Protein AF-A0A8T4RPF9-F1 (afdb_monomer)

pLDDT: mean 85.16, std 13.76, range [28.86, 98.62]

Foldseek 3Di:
DVLLLVLLVCLLVFEEEQEWAKAKEKEFEFEFPDADPVDRHTDTDTDDIDIAIDFSRLLQLQSVLSNHAYEYAFEAEPDPRSVVSLVNSVVSRYHDPNHHYDPLFHHWYKYWYWYAHPPGDIDTDDIDIDGFPAADDPVVVVVSLVVCLVCLLVGLAYEYTYEPPPPRRIPQDLVVLVSVLVSCVVNVHQYEYEYPEPLVSQANHQEYEEEQVNLCNVVVHHQDDPVSVQVSQVVSCVSRVYQWYWYQYDQQAIWIDRPPDTDGDGAPAPAADDQPCLSSSLVSQLSSCVSVVHDNVSSSVLSRLSSNVQRNDPDSDHGHSVSSVVVVVVVVLPQVLEDELVVLLVVLVVCVVVVWAEEEEEDAPQPPDPLVLVLLVVSLVVTPAYEYEYEAQQLQCVQPHPVDRPDHPVRSSRVLSPRPSHNHYYYDHDVDCQVSCLSSLGLEYEDEPPDDPVPDRNQVVNPVVPHYYDYDYTDPQDDSVSVVVVVVVVLVVLLVQQVVQCVVQQQKWFKFWQWAWALADLNEPCPFQQPPDDDPQAPPVRTHGWKTKFQDPDADDYPDGDPCRRWIWIWTHDPPPTDTDTSNVNCVSHVCFFFNPLSLQDWTKIDTGPRTDFDDDPPDPDQATADGWTKIWRPDDDPPDDDDFFIWMKTAAADQCFPPRNDDGPFHKWWWFFALPDDLVNVQVVLVCQLNDLCVSVRTDMDTDDHLKMWTDDAQAWTGGGRDSFTARGGVSGGARHRNDNPPDRDDPVVRVVSNCCRHQNPPPGSSSCCVPGHPNCQRSPNCVCVVIIGDWAWPDQDPQGTKIWRDDDQWTKIKDWGAAFDKDKDFFAQWKKKKFFPHAWWAKSNHTAGNSDSRRGIMIRTHRRIIMTGGNDNGITIMMMTTGTD

Radius of gyration: 38.26 Å; Cα contacts (8 Å, |Δi|>4): 1930; chains: 1; bounding box: 95×82×96 Å

Mean predicted aligned error: 19.34 Å

Nearest PDB structures (foldseek):
  4e8z-assembly2_B  TM=9.184E-01  e=2.833E-27  Burkholderia cenocepacia J2315
  4e8y-assembly1_A  TM=9.252E-01  e=8.016E-27  Burkholderia cenocepacia J2315
  3umo-assembly1_A  TM=7.943E-01  e=8.274E-20  Escherichia coli K-12
  3uqd-assembly1_C  TM=7.628E-01  e=1.430E-19  Escherichia coli K-12
  3uqe-assembly1_B-2  TM=7.864E-01  e=3.832E-19  Escherichia coli K-12

Structure (mmCIF, N/CA/C/O backbone):
data_AF-A0A8T4RPF9-F1
#
_entry.id   AF-A0A8T4RPF9-F1
#
loop_
_atom_site.group_PDB
_atom_site.id
_atom_site.type_symbol
_atom_site.label_atom_id
_atom_site.label_alt_id
_atom_site.label_comp_id
_atom_site.label_asym_id
_atom_site.label_entity_id
_atom_site.label_seq_id
_atom_site.pdbx_PDB_ins_code
_atom_site.Cartn_x
_atom_site.Cartn_y
_atom_site.Cartn_z
_atom_site.occupancy
_atom_site.B_iso_or_equiv
_atom_site.auth_seq_id
_atom_site.auth_comp_id
_atom_site.auth_asym_id
_atom_site.auth_atom_id
_atom_site.pdbx_PDB_model_num
ATOM 1 N N . MET A 1 1 ? 1.485 -2.639 25.432 1.00 64.44 1 MET A N 1
ATOM 2 C CA . MET A 1 1 ? 0.315 -3.499 25.744 1.00 64.44 1 MET A CA 1
ATOM 3 C C . MET A 1 1 ? -0.021 -3.648 27.233 1.00 64.44 1 MET A C 1
ATOM 5 O O . MET A 1 1 ? -1.197 -3.537 27.544 1.00 64.44 1 MET A O 1
ATOM 9 N N . HIS A 1 2 ? 0.926 -3.890 28.157 1.00 73.81 2 HIS A N 1
ATOM 10 C CA . HIS A 1 2 ? 0.609 -4.057 29.598 1.00 73.81 2 HIS A CA 1
ATOM 11 C C . HIS A 1 2 ? -0.187 -2.873 30.180 1.00 73.81 2 HIS A C 1
ATOM 13 O O . HIS A 1 2 ? -1.273 -3.067 30.714 1.00 73.81 2 HIS A O 1
ATOM 19 N N . LYS A 1 3 ? 0.287 -1.644 29.931 1.00 84.81 3 LYS A N 1
ATOM 20 C CA . LYS A 1 3 ? -0.394 -0.403 30.334 1.00 84.81 3 LYS A CA 1
ATOM 21 C C . LYS A 1 3 ? -1.817 -0.257 29.783 1.00 84.81 3 LYS A C 1
ATOM 23 O O . LYS A 1 3 ? -2.706 0.194 30.487 1.00 84.81 3 LYS A O 1
ATOM 28 N N . LEU A 1 4 ? -2.067 -0.694 28.543 1.00 90.50 4 LEU A N 1
ATOM 29 C CA . LEU A 1 4 ? -3.406 -0.619 27.938 1.00 90.50 4 LEU A CA 1
ATOM 30 C C . LEU A 1 4 ? -4.429 -1.473 28.702 1.00 90.50 4 LEU A C 1
ATOM 32 O O . LEU A 1 4 ? -5.568 -1.055 28.893 1.00 90.50 4 LEU A O 1
ATOM 36 N N . LYS A 1 5 ? -4.006 -2.647 29.188 1.00 89.88 5 LYS A N 1
ATOM 37 C CA . LYS A 1 5 ? -4.845 -3.520 30.021 1.00 89.88 5 LYS A CA 1
ATOM 38 C C . LYS A 1 5 ? -5.088 -2.921 31.399 1.00 89.88 5 LYS A C 1
ATOM 40 O O . LYS A 1 5 ? -6.214 -2.968 31.880 1.00 89.88 5 LYS A O 1
ATOM 45 N N . GLU A 1 6 ? -4.059 -2.324 31.997 1.00 91.81 6 GLU A N 1
ATOM 46 C CA . GLU A 1 6 ? -4.197 -1.597 33.263 1.00 91.81 6 GLU A CA 1
ATOM 47 C C . GLU A 1 6 ? -5.210 -0.454 33.140 1.00 91.81 6 GLU A C 1
ATOM 49 O O . GLU A 1 6 ? -6.020 -0.268 34.044 1.00 91.81 6 GLU A O 1
ATOM 54 N N . TYR A 1 7 ? -5.212 0.286 32.023 1.00 95.56 7 TYR A N 1
ATOM 55 C CA . TYR A 1 7 ? -6.208 1.330 31.781 1.00 95.56 7 TYR A CA 1
ATOM 56 C C . TYR A 1 7 ? -7.619 0.757 31.654 1.00 95.56 7 TYR A C 1
ATOM 58 O O . TYR A 1 7 ? -8.507 1.239 32.351 1.00 95.56 7 TYR A O 1
ATOM 66 N N . LEU A 1 8 ? -7.821 -0.292 30.846 1.00 94.06 8 LEU A N 1
ATOM 67 C CA . LEU A 1 8 ? -9.126 -0.955 30.708 1.00 94.06 8 LEU A CA 1
ATOM 68 C C . LEU A 1 8 ? -9.672 -1.434 32.055 1.00 94.06 8 LEU A C 1
ATOM 70 O O . LEU A 1 8 ? -10.841 -1.224 32.353 1.00 94.06 8 LEU A O 1
ATOM 74 N N . GLN A 1 9 ? -8.829 -2.032 32.898 1.00 93.00 9 GLN A N 1
ATOM 75 C CA . GLN A 1 9 ? -9.224 -2.471 34.241 1.00 93.00 9 GLN A CA 1
ATOM 76 C C . GLN A 1 9 ? -9.627 -1.307 35.158 1.00 93.00 9 GLN A C 1
ATOM 78 O O . GLN A 1 9 ? -10.426 -1.498 36.070 1.00 93.00 9 GLN A O 1
ATOM 83 N N . GLN A 1 10 ? -9.106 -0.104 34.913 1.00 95.81 10 GLN A N 1
ATOM 84 C CA . GLN A 1 10 ? -9.448 1.099 35.671 1.00 95.81 10 GLN A CA 1
ATOM 85 C C . GLN A 1 10 ? -10.709 1.807 35.159 1.00 95.81 10 GLN A C 1
ATOM 87 O O . GLN A 1 10 ? -11.224 2.669 35.873 1.00 95.81 10 GLN A O 1
ATOM 92 N N . PHE A 1 11 ? -11.235 1.471 33.975 1.00 97.31 11 PHE A N 1
ATOM 93 C CA . PHE A 1 11 ? -12.391 2.164 33.386 1.00 97.31 11 PHE A CA 1
ATOM 94 C C . PHE A 1 11 ? -13.625 2.134 34.288 1.00 97.31 11 PHE A C 1
ATOM 96 O O . PHE A 1 11 ? -14.291 3.158 34.426 1.00 97.31 11 PHE A O 1
ATOM 103 N N . SER A 1 12 ? -13.861 1.029 34.998 1.00 95.69 12 SER A N 1
ATOM 104 C CA . SER A 1 12 ? -15.000 0.895 35.918 1.00 95.69 12 SER A CA 1
ATOM 105 C C . SER A 1 12 ? -14.996 1.892 37.083 1.00 95.69 12 SER A C 1
ATOM 107 O O . SER A 1 12 ? -16.035 2.164 37.686 1.00 95.69 12 SER A O 1
ATOM 109 N N . SER A 1 13 ? -13.833 2.475 37.396 1.00 95.69 13 SER A N 1
ATOM 110 C CA . SER A 1 13 ? -13.688 3.507 38.428 1.00 95.69 13 SER A CA 1
ATOM 111 C C . SER A 1 13 ? -13.985 4.923 37.929 1.00 95.69 13 SER A C 1
ATOM 113 O O . SER A 1 13 ? -14.088 5.837 38.747 1.00 95.69 13 SER A O 1
ATOM 115 N N . LYS A 1 14 ? -14.106 5.119 36.610 1.00 98.00 14 LYS A N 1
ATOM 116 C CA . LYS A 1 14 ? -14.212 6.441 35.991 1.00 98.00 14 LYS A CA 1
ATOM 117 C C . LYS A 1 14 ? -15.657 6.876 35.818 1.00 98.00 14 LYS A C 1
ATOM 119 O O . LYS A 1 14 ? -16.534 6.087 35.470 1.00 98.00 14 LYS A O 1
ATOM 124 N N . LYS A 1 15 ? -15.883 8.167 36.036 1.00 98.19 15 LYS A N 1
ATOM 125 C CA . LYS A 1 15 ? -17.146 8.871 35.834 1.00 98.19 15 LYS A CA 1
ATOM 126 C C . LYS A 1 15 ? -16.984 9.859 34.693 1.00 98.19 15 LYS A C 1
ATOM 128 O O . LYS A 1 15 ? -16.169 10.773 34.779 1.00 98.19 15 LYS A O 1
ATOM 133 N N . ILE A 1 16 ? -17.777 9.711 33.645 1.00 98.44 16 ILE A N 1
ATOM 134 C CA . ILE A 1 16 ? -17.735 10.577 32.467 1.00 98.44 16 ILE A CA 1
ATOM 135 C C . ILE A 1 16 ? -19.096 11.241 32.308 1.00 98.44 16 ILE A C 1
ATOM 137 O O . ILE A 1 16 ? -20.132 10.589 32.447 1.00 98.44 16 ILE A O 1
ATOM 141 N N . VAL A 1 17 ? -19.103 12.540 32.018 1.00 98.50 17 VAL A N 1
ATOM 142 C CA . VAL A 1 17 ? -20.318 13.240 31.589 1.00 98.50 17 VAL A CA 1
ATOM 143 C C . VAL A 1 17 ? -20.291 13.417 30.075 1.00 98.50 17 VAL A C 1
ATOM 145 O O . VAL A 1 17 ? -19.306 13.899 29.519 1.00 98.50 17 VAL A O 1
ATOM 148 N N . VAL A 1 18 ? -21.373 13.019 29.413 1.00 98.62 18 VAL A N 1
ATOM 149 C CA . VAL A 1 18 ? -21.585 13.185 27.973 1.00 98.62 18 VAL A CA 1
ATOM 150 C C . VAL A 1 18 ? -22.674 14.229 27.778 1.00 98.62 18 VAL A C 1
ATOM 152 O O . VAL A 1 18 ? -23.817 14.031 28.193 1.00 98.62 18 VAL A O 1
ATOM 155 N N . ILE A 1 19 ? -22.302 15.352 27.176 1.00 98.44 19 ILE A N 1
ATOM 156 C CA . ILE A 1 19 ? -23.146 16.525 26.966 1.00 98.44 19 ILE A CA 1
ATOM 157 C C . ILE A 1 19 ? -23.387 16.655 25.469 1.00 98.44 19 ILE A C 1
ATOM 159 O O . ILE A 1 19 ? -22.423 16.739 24.714 1.00 98.44 19 ILE A O 1
ATOM 163 N N . GLY A 1 20 ? -24.632 16.679 25.008 1.00 96.56 20 GLY A N 1
ATOM 164 C CA . GLY A 1 20 ? -24.852 16.758 23.567 1.00 96.56 20 GLY A CA 1
ATOM 165 C C . GLY A 1 20 ? -26.278 16.580 23.103 1.00 96.56 20 GLY A C 1
ATOM 166 O O . GLY A 1 20 ? -27.222 16.551 23.896 1.00 96.56 20 GLY A O 1
ATOM 167 N N . ASP A 1 21 ? -26.409 16.444 21.790 1.00 94.75 21 ASP A N 1
ATOM 168 C CA . ASP A 1 21 ? -27.676 16.146 21.138 1.00 94.75 21 ASP A CA 1
ATOM 169 C C . ASP A 1 21 ? -27.977 14.653 21.234 1.00 94.75 21 ASP A C 1
ATOM 171 O O . ASP A 1 21 ? -27.183 13.810 20.816 1.00 94.75 21 ASP A O 1
ATOM 175 N N . PHE A 1 22 ? -29.142 14.320 21.783 1.00 95.50 22 PHE A N 1
ATOM 176 C CA . PHE A 1 22 ? -29.614 12.944 21.871 1.00 95.50 22 PHE A CA 1
ATOM 177 C C . PHE A 1 22 ? -30.721 12.715 20.849 1.00 95.50 22 PHE A C 1
ATOM 179 O O . PHE A 1 22 ? -31.643 13.525 20.726 1.00 95.50 22 PHE A O 1
ATOM 186 N N . CYS A 1 23 ? -30.659 11.580 20.161 1.00 94.75 23 CYS A N 1
ATOM 187 C CA . CYS A 1 23 ? -31.736 11.115 19.303 1.00 94.75 23 CYS A CA 1
ATOM 188 C C . CYS A 1 23 ? -32.078 9.650 19.583 1.00 94.75 23 CYS A C 1
ATOM 190 O O . CYS A 1 23 ? -31.314 8.913 20.210 1.00 94.75 23 CYS A O 1
ATOM 192 N N . LEU A 1 24 ? -33.250 9.237 19.114 1.00 95.50 24 LEU A N 1
ATOM 193 C CA . LEU A 1 24 ? -33.701 7.856 19.100 1.00 95.50 24 LEU A CA 1
ATOM 194 C C . LEU A 1 24 ? -33.609 7.320 17.668 1.00 95.50 24 LEU A C 1
ATOM 196 O O . LEU A 1 24 ? -34.325 7.781 16.783 1.00 95.50 24 LEU A O 1
ATOM 200 N N . ASP A 1 25 ? -32.751 6.338 17.426 1.00 93.06 25 ASP A N 1
ATOM 201 C CA . ASP A 1 25 ? -32.794 5.561 16.190 1.00 93.06 25 ASP A CA 1
ATOM 202 C C . ASP A 1 25 ? -33.853 4.451 16.356 1.00 93.06 25 ASP A C 1
ATOM 204 O O . ASP A 1 25 ? -33.712 3.567 17.208 1.00 93.06 25 ASP A O 1
ATOM 208 N N . GLU A 1 26 ? -34.931 4.511 15.566 1.00 94.25 26 GLU A N 1
ATOM 209 C CA . GLU A 1 26 ? -35.988 3.486 15.512 1.00 94.25 26 GLU A CA 1
ATOM 210 C C . GLU A 1 26 ? -35.797 2.635 14.251 1.00 94.25 26 GLU A C 1
ATOM 212 O O . GLU A 1 26 ? -35.696 3.157 13.142 1.00 94.25 26 GLU A O 1
ATOM 217 N N . TYR A 1 27 ? -35.776 1.314 14.404 1.00 92.31 27 TYR A N 1
ATOM 218 C CA . TYR A 1 27 ? -35.765 0.360 13.298 1.00 92.31 27 TYR A CA 1
ATOM 219 C C . TYR A 1 27 ? -37.076 -0.414 13.306 1.00 92.31 27 TYR A C 1
ATOM 221 O O . TYR A 1 27 ? -37.376 -1.126 14.265 1.00 92.31 27 TYR A O 1
ATOM 229 N N . ILE A 1 28 ? -37.856 -0.279 12.238 1.00 92.94 28 ILE A N 1
ATOM 230 C CA . ILE A 1 28 ? -39.100 -1.022 12.035 1.00 92.94 28 ILE A CA 1
ATOM 231 C C . ILE A 1 28 ? -38.793 -2.150 11.057 1.00 92.94 28 ILE A C 1
ATOM 233 O O . ILE A 1 28 ? -38.605 -1.900 9.868 1.00 92.94 28 ILE A O 1
ATOM 237 N N . HIS A 1 29 ? -38.731 -3.377 11.564 1.00 90.81 29 HIS A N 1
ATOM 238 C CA . HIS A 1 29 ? -38.489 -4.583 10.783 1.00 90.81 29 HIS A CA 1
ATOM 239 C C . HIS A 1 29 ? -39.804 -5.256 10.405 1.00 90.81 29 HIS A C 1
ATOM 241 O O . HIS A 1 29 ? -40.776 -5.231 11.163 1.00 90.81 29 HIS A O 1
ATOM 247 N N . GLY A 1 30 ? -39.845 -5.874 9.229 1.00 90.38 30 GLY A N 1
ATOM 248 C CA . GLY A 1 30 ? -41.043 -6.554 8.756 1.00 90.38 30 GLY A CA 1
ATOM 249 C C . GLY A 1 30 ? -40.936 -7.083 7.336 1.00 90.38 30 GLY A C 1
ATOM 250 O O . GLY A 1 30 ? -39.925 -6.914 6.651 1.00 90.38 30 GLY A O 1
ATOM 251 N N . GLU A 1 31 ? -42.013 -7.710 6.883 1.00 89.00 31 GLU A N 1
ATOM 252 C CA . GLU A 1 31 ? -42.091 -8.364 5.579 1.00 89.00 31 GLU A CA 1
ATOM 253 C C . GLU A 1 31 ? -43.131 -7.685 4.686 1.00 89.00 31 GLU A C 1
ATOM 255 O O . GLU A 1 31 ? -44.218 -7.334 5.147 1.00 89.00 31 GLU A O 1
ATOM 260 N N . ALA A 1 32 ? -42.817 -7.516 3.400 1.00 83.94 32 ALA A N 1
ATOM 261 C CA . ALA A 1 32 ? -43.762 -7.023 2.398 1.00 83.94 32 ALA A CA 1
ATOM 262 C C . ALA A 1 32 ? -43.874 -8.024 1.242 1.00 83.94 32 ALA A C 1
ATOM 264 O O . ALA A 1 32 ? -42.989 -8.125 0.388 1.00 83.94 32 ALA A O 1
ATOM 265 N N . GLU A 1 33 ? -44.981 -8.768 1.212 1.00 76.69 33 GLU A N 1
ATOM 266 C CA . GLU A 1 33 ? -45.280 -9.743 0.151 1.00 76.69 33 GLU A CA 1
ATOM 267 C C . GLU A 1 33 ? -46.173 -9.159 -0.960 1.00 76.69 33 GLU A C 1
ATOM 269 O O . GLU A 1 33 ? -46.220 -9.708 -2.061 1.00 76.69 33 GLU A O 1
ATOM 274 N N . THR A 1 34 ? -46.844 -8.030 -0.705 1.00 80.25 34 THR A N 1
ATOM 275 C CA . THR A 1 34 ? -47.769 -7.384 -1.648 1.00 80.25 34 THR A CA 1
ATOM 276 C C . THR A 1 34 ? -47.607 -5.862 -1.667 1.00 80.25 34 THR A C 1
ATOM 278 O O . THR A 1 34 ? -46.956 -5.262 -0.810 1.00 80.25 34 THR A O 1
ATOM 281 N N . ILE A 1 35 ? -48.211 -5.231 -2.669 1.00 84.00 35 ILE A N 1
ATOM 282 C CA . ILE A 1 35 ? -48.389 -3.780 -2.765 1.00 84.00 35 ILE A CA 1
ATOM 283 C C . ILE A 1 35 ? -49.748 -3.426 -2.145 1.00 84.00 35 ILE A C 1
ATOM 285 O O . ILE A 1 35 ? -50.681 -4.235 -2.191 1.00 84.00 35 ILE A O 1
ATOM 289 N N . SER A 1 36 ? -49.846 -2.251 -1.525 1.00 84.62 36 SER A N 1
ATOM 290 C CA . SER A 1 36 ? -51.103 -1.746 -0.976 1.00 84.62 36 SER A CA 1
ATOM 291 C C . SER A 1 36 ? -52.156 -1.569 -2.088 1.00 84.62 36 SER A C 1
ATOM 293 O O . SER A 1 36 ? -51.832 -1.093 -3.176 1.00 84.62 36 SER A O 1
ATOM 295 N N . PRO A 1 37 ? -53.426 -1.943 -1.847 1.00 81.00 37 PRO A N 1
ATOM 296 C CA . PRO A 1 37 ? -54.507 -1.720 -2.806 1.00 81.00 37 PRO A CA 1
ATOM 297 C C . PRO A 1 37 ? -54.941 -0.245 -2.891 1.00 81.00 37 PRO A C 1
ATOM 299 O O . PRO A 1 37 ? -55.617 0.131 -3.844 1.00 81.00 37 PRO A O 1
ATOM 302 N N . GLU A 1 38 ? -54.570 0.584 -1.911 1.00 88.12 38 GLU A N 1
ATOM 303 C CA . GLU A 1 38 ? -54.941 2.006 -1.837 1.00 88.12 38 GLU A CA 1
ATOM 304 C C . GLU A 1 38 ? -53.900 2.914 -2.505 1.00 88.12 38 GLU A C 1
ATOM 306 O O . GLU A 1 38 ? -54.237 3.922 -3.123 1.00 88.12 38 GLU A O 1
ATOM 311 N N . PHE A 1 39 ? -52.623 2.540 -2.402 1.00 78.94 39 PHE A N 1
ATOM 312 C CA . PHE A 1 39 ? -51.487 3.303 -2.908 1.00 78.94 39 PHE A CA 1
ATOM 313 C C . PHE A 1 39 ? -50.460 2.336 -3.489 1.00 78.94 39 PHE A C 1
ATOM 315 O O . PHE A 1 39 ? -50.249 1.263 -2.936 1.00 78.94 39 PHE A O 1
ATOM 322 N N . ASN A 1 40 ? -49.761 2.714 -4.561 1.00 81.00 40 ASN A N 1
ATOM 323 C CA . ASN A 1 40 ? -48.767 1.853 -5.217 1.00 81.00 40 ASN A CA 1
ATOM 324 C C . ASN A 1 40 ? -47.436 1.774 -4.430 1.00 81.00 40 ASN A C 1
ATOM 326 O O . ASN A 1 40 ? -46.364 2.060 -4.961 1.00 81.00 40 ASN A O 1
ATOM 330 N N . LEU A 1 41 ? -47.521 1.447 -3.139 1.00 82.62 41 LEU A N 1
ATOM 331 C CA . LEU A 1 41 ? -46.422 1.340 -2.183 1.00 82.62 41 LEU A CA 1
ATOM 332 C C . LEU A 1 41 ? -46.434 -0.046 -1.513 1.00 82.62 41 LEU A C 1
ATOM 334 O O . LEU A 1 41 ? -47.505 -0.644 -1.380 1.00 82.62 41 LEU A O 1
ATOM 338 N N . PRO A 1 42 ? -45.277 -0.575 -1.071 1.00 83.12 42 PRO A N 1
ATOM 339 C CA . PRO A 1 42 ? -45.215 -1.858 -0.371 1.00 83.12 42 PRO A CA 1
ATOM 340 C C . PRO A 1 42 ? -46.119 -1.890 0.869 1.00 83.12 42 PRO A C 1
ATOM 342 O O . PRO A 1 42 ? -46.029 -1.009 1.725 1.00 83.12 42 PRO A O 1
ATOM 345 N N . TRP A 1 43 ? -46.961 -2.921 0.990 1.00 86.44 43 TRP A N 1
ATOM 346 C CA . TRP A 1 43 ? -47.713 -3.176 2.218 1.00 86.44 43 TRP A CA 1
ATOM 347 C C . TRP A 1 43 ? -46.881 -4.077 3.128 1.00 86.44 43 TRP A C 1
ATOM 349 O O . TRP A 1 43 ? -46.716 -5.269 2.871 1.00 86.44 43 TRP A O 1
ATOM 359 N N . MET A 1 44 ? -46.336 -3.475 4.183 1.00 87.31 44 MET A N 1
ATOM 360 C CA . MET A 1 44 ? -45.451 -4.136 5.134 1.00 87.31 44 MET A CA 1
ATOM 361 C C . MET A 1 44 ? -46.194 -4.593 6.393 1.00 87.31 44 MET A C 1
ATOM 363 O O . MET A 1 44 ? -46.894 -3.808 7.034 1.00 87.31 44 MET A O 1
ATOM 367 N N . PHE A 1 45 ? -45.972 -5.846 6.785 1.00 88.12 45 PHE A N 1
ATOM 368 C CA . PHE A 1 45 ? -46.336 -6.388 8.089 1.00 88.12 45 PHE A CA 1
ATOM 369 C C . PHE A 1 45 ? -45.143 -6.252 9.032 1.00 88.12 45 PHE A C 1
ATOM 371 O O . PHE A 1 45 ? -44.110 -6.890 8.833 1.00 88.12 45 PHE A O 1
ATOM 378 N N . VAL A 1 46 ? -45.277 -5.396 10.045 1.00 91.38 46 VAL A N 1
ATOM 379 C CA . VAL A 1 46 ? -44.222 -5.157 11.038 1.00 91.38 46 VAL A CA 1
ATOM 380 C C . VAL A 1 46 ? -44.068 -6.388 11.930 1.00 91.38 46 VAL A C 1
ATOM 382 O O . VAL A 1 46 ? -45.032 -6.817 12.561 1.00 91.38 46 VAL A O 1
ATOM 385 N N . SER A 1 47 ? -42.856 -6.935 11.995 1.00 90.12 47 SER A N 1
ATOM 386 C CA . SER A 1 47 ? -42.499 -8.069 12.851 1.00 90.12 47 SER A CA 1
ATOM 387 C C . SER A 1 47 ? -41.837 -7.628 14.155 1.00 90.12 47 SER A C 1
ATOM 389 O O . SER A 1 47 ? -42.072 -8.233 15.197 1.00 90.12 47 SER A O 1
ATOM 391 N N . GLU A 1 48 ? -41.016 -6.577 14.113 1.00 92.69 48 GLU A N 1
ATOM 392 C CA . GLU A 1 48 ? -40.241 -6.102 15.260 1.00 92.69 48 GLU A CA 1
ATOM 393 C C . GLU A 1 48 ? -39.996 -4.593 15.164 1.00 92.69 48 GLU A C 1
ATOM 395 O O . GLU A 1 48 ? -39.826 -4.037 14.077 1.00 92.69 48 GLU A O 1
ATOM 400 N N . LYS A 1 49 ? -39.942 -3.931 16.322 1.00 92.81 49 LYS A N 1
ATOM 401 C CA . LYS A 1 49 ? -39.397 -2.582 16.450 1.00 92.81 49 LYS A CA 1
ATOM 402 C C . LYS A 1 49 ? -38.217 -2.593 17.410 1.00 92.81 49 LYS A C 1
ATOM 404 O O . LYS A 1 49 ? -38.358 -3.042 18.546 1.00 92.81 49 LYS A O 1
ATOM 409 N N . LYS A 1 50 ? -37.079 -2.069 16.965 1.00 92.44 50 LYS A N 1
ATOM 410 C CA . LYS A 1 50 ? -35.857 -1.957 17.762 1.00 92.44 50 LYS A CA 1
ATOM 411 C C . LYS A 1 50 ? -35.499 -0.492 17.965 1.00 92.44 50 LYS A C 1
ATOM 413 O O . LYS A 1 50 ? -35.547 0.302 17.031 1.00 92.44 50 LYS A O 1
ATOM 418 N N . TYR A 1 51 ? -35.116 -0.162 19.191 1.00 93.94 51 TYR A N 1
ATOM 419 C CA . TYR A 1 51 ? -34.806 1.196 19.618 1.00 93.94 51 TYR A CA 1
ATOM 420 C C . TYR A 1 51 ? -33.361 1.278 20.098 1.00 93.94 51 TYR A C 1
ATOM 422 O O . TYR A 1 51 ? -32.922 0.475 20.927 1.00 93.94 51 TYR A O 1
ATOM 430 N N . THR A 1 52 ? -32.615 2.252 19.588 1.00 93.25 52 THR A N 1
ATOM 431 C CA . THR A 1 52 ? -31.227 2.494 19.993 1.00 93.25 52 THR A CA 1
ATOM 432 C C . THR A 1 52 ? -30.989 3.984 20.233 1.00 93.25 52 THR A C 1
ATOM 434 O O . THR A 1 52 ? -31.370 4.796 19.391 1.00 93.25 52 THR A O 1
ATOM 437 N N . PRO A 1 53 ? -30.358 4.376 21.354 1.00 95.44 53 PRO A N 1
ATOM 438 C CA . PRO A 1 53 ? -29.909 5.753 21.543 1.00 95.44 53 PRO A CA 1
ATOM 439 C C . PRO A 1 53 ? -28.847 6.128 20.500 1.00 95.44 53 PRO A C 1
ATOM 441 O O . PRO A 1 53 ? -27.839 5.435 20.376 1.00 95.44 53 PRO A O 1
ATOM 444 N N . GLY A 1 54 ? -29.064 7.221 19.773 1.00 92.56 54 GLY A N 1
ATOM 445 C CA . GLY A 1 54 ? -28.146 7.748 18.761 1.00 92.56 54 GLY A CA 1
ATOM 446 C C . GLY A 1 54 ? -27.475 9.056 19.192 1.00 92.56 54 GLY A C 1
ATOM 447 O O . GLY A 1 54 ? -27.782 9.612 20.253 1.00 92.56 54 GLY A O 1
ATOM 448 N N . ALA A 1 55 ? -26.547 9.547 18.363 1.00 93.00 55 ALA A N 1
ATOM 449 C CA . ALA A 1 55 ? -25.758 10.759 18.618 1.00 93.00 55 ALA A CA 1
ATOM 450 C C . ALA A 1 55 ? -25.038 10.699 19.986 1.00 93.00 55 ALA A C 1
ATOM 452 O O . ALA A 1 55 ? -24.374 9.703 20.282 1.00 93.00 55 ALA A O 1
ATOM 453 N N . ALA A 1 56 ? -25.198 11.694 20.866 1.00 96.06 56 ALA A N 1
ATOM 454 C CA . ALA A 1 56 ? -24.628 11.665 22.219 1.00 96.06 56 ALA A CA 1
ATOM 455 C C . ALA A 1 56 ? -25.089 10.442 23.041 1.00 96.06 56 ALA A C 1
ATOM 457 O O . ALA A 1 56 ? -24.387 9.991 23.952 1.00 96.06 56 ALA A O 1
ATOM 458 N N . GLY A 1 57 ? -26.246 9.864 22.699 1.00 96.38 57 GLY A N 1
ATOM 459 C CA . GLY A 1 57 ? -26.743 8.616 23.271 1.00 96.38 57 GLY A CA 1
ATOM 460 C C . GLY A 1 57 ? -25.848 7.419 22.954 1.00 96.38 57 GLY A C 1
ATOM 461 O O . GLY A 1 57 ? -25.582 6.624 23.853 1.00 96.38 57 GLY A O 1
ATOM 462 N N . ASN A 1 58 ? -25.314 7.332 21.732 1.00 95.31 58 ASN A N 1
ATOM 463 C CA . ASN A 1 58 ? -24.406 6.254 21.341 1.00 95.31 58 ASN A CA 1
ATOM 464 C C . ASN A 1 58 ? -23.094 6.314 22.136 1.00 95.31 58 ASN A C 1
ATOM 466 O O . ASN A 1 58 ? -22.678 5.317 22.723 1.00 95.31 58 ASN A O 1
ATOM 470 N N . ILE A 1 59 ? -22.497 7.506 22.246 1.00 97.06 59 ILE A N 1
ATOM 471 C CA . ILE A 1 59 ? -21.307 7.733 23.081 1.00 97.06 59 ILE A CA 1
ATOM 472 C C . ILE A 1 59 ? -21.604 7.369 24.541 1.00 97.06 59 ILE A C 1
ATOM 474 O O . ILE A 1 59 ? -20.818 6.680 25.186 1.00 97.06 59 ILE A O 1
ATOM 478 N N . SER A 1 60 ? -22.766 7.774 25.062 1.00 98.06 60 SER A N 1
ATOM 479 C CA . SER A 1 60 ? -23.157 7.464 26.442 1.00 98.06 60 SER A CA 1
ATOM 480 C C . SER A 1 60 ? -23.244 5.953 26.692 1.00 98.06 60 SER A C 1
ATOM 482 O O . SER A 1 60 ? -22.742 5.451 27.699 1.00 98.06 60 SER A O 1
ATOM 484 N N . CYS A 1 61 ? -23.840 5.210 25.756 1.00 97.44 61 CYS A N 1
ATOM 485 C CA . CYS A 1 61 ? -23.887 3.751 25.805 1.00 97.44 61 CYS A CA 1
ATOM 486 C C . CYS A 1 61 ? -22.504 3.110 25.639 1.00 97.44 61 CYS A C 1
ATOM 488 O O . CYS A 1 61 ? -22.227 2.120 26.308 1.00 97.44 61 CYS A O 1
ATOM 490 N N . GLY A 1 62 ? -21.628 3.675 24.804 1.00 96.81 62 GLY A N 1
ATOM 491 C CA . GLY A 1 62 ? -20.249 3.215 24.628 1.00 96.81 62 GLY A CA 1
ATOM 492 C C . GLY A 1 62 ? -19.412 3.340 25.901 1.00 96.81 62 GLY A C 1
ATOM 493 O O . GLY A 1 62 ? -18.741 2.387 26.287 1.00 96.81 62 GLY A O 1
ATOM 494 N N . ILE A 1 63 ? -19.509 4.470 26.609 1.00 98.31 63 ILE A N 1
ATOM 495 C CA . ILE A 1 63 ? -18.866 4.659 27.920 1.00 98.31 63 ILE A CA 1
ATOM 496 C C . ILE A 1 63 ? -19.353 3.607 28.923 1.00 98.31 63 ILE A C 1
ATOM 498 O O . ILE A 1 63 ? -18.534 2.981 29.593 1.00 98.31 63 ILE A O 1
ATOM 502 N N . ALA A 1 64 ? -20.669 3.384 29.001 1.00 97.81 64 ALA A N 1
ATOM 503 C CA . ALA A 1 64 ? -21.244 2.399 29.916 1.00 97.81 64 ALA A CA 1
ATOM 504 C C . ALA A 1 64 ? -20.882 0.950 29.542 1.00 97.81 64 ALA A C 1
ATOM 506 O O . ALA A 1 64 ? -20.630 0.137 30.425 1.00 97.81 64 ALA A O 1
ATOM 507 N N . ALA A 1 65 ? -20.802 0.621 28.248 1.00 96.81 65 ALA A N 1
ATOM 508 C CA . ALA A 1 65 ? -20.378 -0.699 27.771 1.00 96.81 65 ALA A CA 1
ATOM 509 C C . ALA A 1 65 ? -18.902 -0.998 28.088 1.00 96.81 65 ALA A C 1
ATOM 511 O O . ALA A 1 65 ? -18.527 -2.155 28.276 1.00 96.81 65 ALA A O 1
ATOM 512 N N . LEU A 1 66 ? -18.072 0.039 28.210 1.00 97.50 66 LEU A N 1
ATOM 513 C CA . LEU A 1 66 ? -16.699 -0.049 28.709 1.00 97.50 66 LEU A CA 1
ATOM 514 C C . LEU A 1 66 ? -16.616 -0.071 30.255 1.00 97.50 66 LEU A C 1
ATOM 516 O O . LEU A 1 66 ? -15.540 0.140 30.814 1.00 97.50 66 LEU A O 1
ATOM 520 N N . ASP A 1 67 ? -17.736 -0.354 30.931 1.00 97.19 67 ASP A N 1
ATOM 521 C CA . ASP A 1 67 ? -17.960 -0.430 32.385 1.00 97.19 67 ASP A CA 1
ATOM 522 C C . ASP A 1 67 ? -17.829 0.882 33.172 1.00 97.19 67 ASP A C 1
ATOM 524 O O . ASP A 1 67 ? -17.975 0.881 34.397 1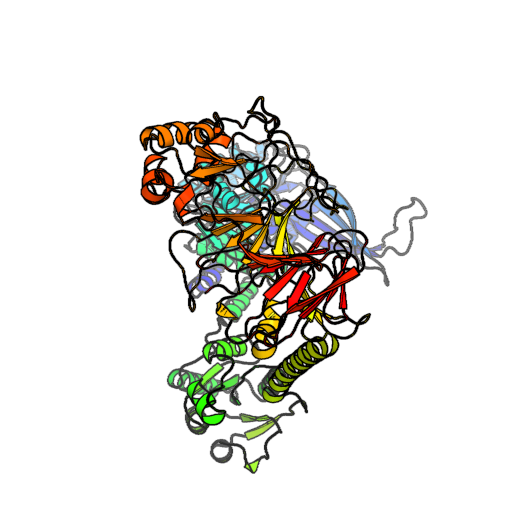.00 97.19 67 ASP A O 1
ATOM 528 N N . ALA A 1 68 ? -17.587 2.014 32.512 1.00 97.81 68 ALA A N 1
ATOM 529 C CA . ALA A 1 68 ? -17.483 3.304 33.185 1.00 97.81 68 ALA A CA 1
ATOM 530 C C . ALA A 1 68 ? -18.862 3.886 33.546 1.00 97.81 68 ALA A C 1
ATOM 532 O O . ALA A 1 68 ? -19.880 3.623 32.906 1.00 97.81 68 ALA A O 1
ATOM 533 N N . GLN A 1 69 ? -18.904 4.747 34.563 1.00 98.00 69 GLN A N 1
ATOM 534 C CA . GLN A 1 69 ? -20.132 5.438 34.956 1.00 98.00 69 GLN A CA 1
ATOM 535 C C . GLN A 1 69 ? -20.391 6.617 34.014 1.00 98.00 69 GLN A C 1
ATOM 537 O O . GLN A 1 69 ? -19.621 7.577 33.989 1.00 98.00 69 GLN A O 1
ATOM 542 N N . CYS A 1 70 ? -21.495 6.575 33.269 1.00 98.12 70 CYS A N 1
ATOM 543 C CA . CYS A 1 70 ? -21.861 7.631 32.325 1.00 98.12 70 CYS A CA 1
ATOM 544 C C . CYS A 1 70 ? -23.026 8.488 32.837 1.00 98.12 70 CYS A C 1
ATOM 546 O O . CYS A 1 70 ? -24.092 7.956 33.146 1.00 98.12 70 CYS A O 1
ATOM 548 N N . PHE A 1 71 ? -22.855 9.811 32.844 1.00 97.88 71 PHE A N 1
ATOM 549 C CA . PHE A 1 71 ? -23.927 10.793 33.029 1.00 97.88 71 PHE A CA 1
ATOM 550 C C . PHE A 1 71 ? -24.278 11.437 31.690 1.00 97.88 71 PHE A C 1
ATOM 552 O O . PHE A 1 71 ? -23.457 12.140 31.109 1.00 97.88 71 PHE A O 1
ATOM 559 N N . SER A 1 72 ? -25.503 11.237 31.214 1.00 97.94 72 SER A N 1
ATOM 560 C CA . SER A 1 72 ? -26.004 11.897 30.008 1.00 97.94 72 SER A CA 1
ATOM 561 C C . SER A 1 72 ? -26.663 13.224 30.355 1.00 97.94 72 SER A C 1
ATOM 563 O O . SER A 1 72 ? -27.580 13.277 31.180 1.00 97.94 72 SER A O 1
ATOM 565 N N . VAL A 1 73 ? -26.212 14.290 29.699 1.00 98.06 73 VAL A N 1
ATOM 566 C CA . VAL A 1 73 ? -26.721 15.650 29.869 1.00 98.06 73 VAL A CA 1
ATOM 567 C C . VAL A 1 73 ? -27.185 16.185 28.522 1.00 98.06 73 VAL A C 1
ATOM 569 O O . VAL A 1 73 ? -26.395 16.364 27.601 1.00 98.06 73 VAL A O 1
ATOM 572 N N . GLY A 1 74 ? -28.479 16.451 28.406 1.00 96.69 74 GLY A N 1
ATOM 573 C CA . GLY A 1 74 ? -29.075 16.888 27.154 1.00 96.69 74 GLY A CA 1
ATOM 574 C C . GLY A 1 74 ? -30.525 17.301 27.316 1.00 96.69 74 GLY A C 1
ATOM 575 O O . GLY A 1 74 ? -31.042 17.353 28.432 1.00 96.69 74 GLY A O 1
ATOM 576 N N . VAL A 1 75 ? -31.185 17.602 26.201 1.00 95.88 75 VAL A N 1
ATOM 577 C CA . VAL A 1 75 ? -32.593 18.010 26.198 1.00 95.88 75 VAL A CA 1
ATOM 578 C C . VAL A 1 75 ? -33.390 17.089 25.285 1.00 95.88 75 VAL A C 1
ATOM 580 O O . VAL A 1 75 ? -33.049 16.921 24.117 1.00 95.88 75 VAL A O 1
ATOM 583 N N . ILE A 1 76 ? -34.462 16.518 25.823 1.00 95.75 76 ILE A N 1
ATOM 584 C CA . ILE A 1 76 ? -35.419 15.666 25.110 1.00 95.75 76 ILE A CA 1
ATOM 585 C C . ILE A 1 76 ? -36.819 16.287 25.165 1.00 95.75 76 ILE A C 1
ATOM 587 O O . ILE A 1 76 ? -37.100 17.146 26.009 1.00 95.75 76 ILE A O 1
ATOM 591 N N . GLY A 1 77 ? -37.689 15.871 24.248 1.00 94.81 77 GLY A N 1
ATOM 592 C CA . GLY A 1 77 ? -39.075 16.322 24.209 1.00 94.81 77 GLY A CA 1
ATOM 593 C C . GLY A 1 77 ? -39.927 15.701 25.313 1.00 94.81 77 GLY A C 1
ATOM 594 O O . GLY A 1 77 ? -39.603 14.646 25.865 1.00 94.81 77 GLY A O 1
ATOM 595 N N . GLU A 1 78 ? -41.045 16.352 25.625 1.00 95.19 78 GLU A N 1
ATOM 596 C CA . GLU A 1 78 ? -42.116 15.769 26.442 1.00 95.19 78 GLU A CA 1
ATOM 597 C C . GLU A 1 78 ? -43.008 14.862 25.574 1.00 95.19 78 GLU A C 1
ATOM 599 O O . GLU A 1 78 ? -44.184 15.133 25.343 1.00 95.19 78 GLU A O 1
ATOM 604 N N . ASP A 1 79 ? -42.419 13.797 25.030 1.00 95.38 79 ASP A N 1
ATOM 605 C CA . ASP A 1 79 ? -43.074 12.879 24.099 1.00 95.38 79 ASP A CA 1
ATOM 606 C C . ASP A 1 79 ? -42.712 11.409 24.369 1.00 95.38 79 ASP A C 1
ATOM 608 O O . ASP A 1 79 ? -41.817 11.079 25.154 1.00 95.38 79 ASP A O 1
ATOM 612 N N . THR A 1 80 ? -43.441 10.494 23.723 1.00 95.75 80 THR A N 1
ATOM 613 C CA . THR A 1 80 ? -43.237 9.046 23.873 1.00 95.75 80 THR A CA 1
ATOM 614 C C . THR A 1 80 ? -41.818 8.628 23.494 1.00 95.75 80 THR A C 1
ATOM 616 O O . THR A 1 80 ? -41.224 7.797 24.179 1.00 95.75 80 THR A O 1
ATOM 619 N N . ASN A 1 81 ? -41.240 9.235 22.457 1.00 96.25 81 ASN A N 1
ATOM 620 C CA . ASN A 1 81 ? -39.887 8.912 22.009 1.00 96.25 81 ASN A CA 1
ATOM 621 C C . ASN A 1 81 ? -38.837 9.328 23.049 1.00 96.25 81 ASN A C 1
ATOM 623 O O . ASN A 1 81 ? -37.867 8.603 23.257 1.00 96.25 81 ASN A O 1
ATOM 627 N N . GLY A 1 82 ? -39.054 10.432 23.767 1.00 96.69 82 GLY A N 1
ATOM 628 C CA . GLY A 1 82 ? -38.223 10.865 24.889 1.00 96.69 82 GLY A CA 1
ATOM 629 C C . GLY A 1 82 ? -38.255 9.881 26.055 1.00 96.69 82 GLY A C 1
ATOM 630 O O . GLY A 1 82 ? -37.211 9.576 26.637 1.00 96.69 82 GLY A O 1
ATOM 631 N N . ILE A 1 83 ? -39.431 9.323 26.360 1.00 96.88 83 ILE A N 1
ATOM 632 C CA . ILE A 1 83 ? -39.583 8.263 27.368 1.00 96.88 83 ILE A CA 1
ATOM 633 C C . ILE A 1 83 ? -38.807 7.012 26.938 1.00 96.88 83 ILE A C 1
ATOM 635 O O . ILE A 1 83 ? -37.974 6.528 27.706 1.00 96.88 83 ILE A O 1
ATOM 639 N N . VAL A 1 84 ? -39.017 6.536 25.704 1.00 97.44 84 VAL A N 1
ATOM 640 C CA . VAL A 1 84 ? -38.337 5.347 25.159 1.00 97.44 84 VAL A CA 1
ATOM 641 C C . VAL A 1 84 ? -36.820 5.532 25.165 1.00 97.44 84 VAL A C 1
ATOM 643 O O . VAL A 1 84 ? -36.097 4.677 25.666 1.00 97.44 84 VAL A O 1
ATOM 646 N N . LEU A 1 85 ? -36.321 6.674 24.691 1.00 97.69 85 LEU A N 1
ATOM 647 C CA . LEU A 1 85 ? -34.895 6.998 24.697 1.00 97.69 85 LEU A CA 1
ATOM 648 C C . LEU A 1 85 ? -34.303 6.950 26.113 1.00 97.69 85 LEU A C 1
ATOM 650 O O . LEU A 1 85 ? -33.245 6.355 26.331 1.00 97.69 85 LEU A O 1
ATOM 654 N N . LYS A 1 86 ? -34.997 7.539 27.093 1.00 97.38 86 LYS A N 1
ATOM 655 C CA . LYS A 1 86 ? -34.567 7.536 28.495 1.00 97.38 86 LYS A CA 1
ATOM 656 C C . LYS A 1 86 ? -34.545 6.123 29.082 1.00 97.38 86 LYS A C 1
ATOM 658 O O . LYS A 1 86 ? -33.632 5.796 29.840 1.00 97.38 86 LYS A O 1
ATOM 663 N N . GLU A 1 87 ? -35.516 5.280 28.744 1.00 97.25 87 GLU A N 1
ATOM 664 C CA . GLU A 1 87 ? -35.539 3.873 29.154 1.00 97.25 87 GLU A CA 1
ATOM 665 C C . GLU A 1 87 ? -34.416 3.060 28.505 1.00 97.25 87 GLU A C 1
ATOM 667 O O . GLU A 1 87 ? -33.730 2.313 29.201 1.00 97.25 87 GLU A O 1
ATOM 672 N N . GLU A 1 88 ? -34.171 3.232 27.206 1.00 97.12 88 GLU A N 1
ATOM 673 C CA . GLU A 1 88 ? -33.107 2.529 26.485 1.00 97.12 88 GLU A CA 1
ATOM 674 C C . GLU A 1 88 ? -31.707 2.895 27.000 1.00 97.12 88 GLU A C 1
ATOM 676 O O . GLU A 1 88 ? -30.839 2.022 27.100 1.00 97.12 88 GLU A O 1
ATOM 681 N N . LEU A 1 89 ? -31.491 4.152 27.398 1.00 97.69 89 LEU A N 1
ATOM 682 C CA . LEU A 1 89 ? -30.264 4.580 28.075 1.00 97.69 89 LEU A CA 1
ATOM 683 C C . LEU A 1 89 ? -30.118 3.914 29.452 1.00 97.69 89 LEU A C 1
ATOM 685 O O . LEU A 1 89 ? -29.074 3.331 29.749 1.00 97.69 89 LEU A O 1
ATOM 689 N N . LYS A 1 90 ? -31.178 3.916 30.273 1.00 97.38 90 LYS A N 1
ATOM 690 C CA . LYS A 1 90 ? -31.169 3.260 31.593 1.00 97.38 90 LYS A CA 1
ATOM 691 C C . LYS A 1 90 ? -30.916 1.755 31.502 1.00 97.38 90 LYS A C 1
ATOM 693 O O . LYS A 1 90 ? -30.133 1.231 32.289 1.00 97.38 90 LYS A O 1
ATOM 698 N N . LYS A 1 91 ? -31.531 1.063 30.532 1.00 96.25 91 LYS A N 1
ATOM 699 C CA . LYS A 1 91 ? -31.314 -0.376 30.275 1.00 96.25 91 LYS A CA 1
ATOM 700 C C . LYS A 1 91 ? -29.844 -0.703 29.995 1.00 96.25 91 LYS A C 1
ATOM 702 O O . LYS A 1 91 ? -29.410 -1.813 30.277 1.00 96.25 91 LYS A O 1
ATOM 707 N N . ARG A 1 92 ? -29.084 0.260 29.465 1.00 96.00 92 ARG A N 1
ATOM 708 C CA . ARG A 1 92 ? -27.649 0.148 29.162 1.00 96.00 92 ARG A CA 1
ATOM 709 C C . ARG A 1 92 ? -26.749 0.711 30.270 1.00 96.00 92 ARG A C 1
ATOM 711 O O . ARG A 1 92 ? -25.569 0.918 30.033 1.00 96.00 92 ARG A O 1
ATOM 718 N N . GLY A 1 93 ? -27.287 0.964 31.465 1.00 95.81 93 GLY A N 1
ATOM 719 C CA . GLY A 1 93 ? -26.507 1.410 32.625 1.00 95.81 93 GLY A CA 1
ATOM 720 C C . GLY A 1 93 ? -26.139 2.897 32.627 1.00 95.81 93 GLY A C 1
ATOM 721 O O . GLY A 1 93 ? -25.301 3.316 33.421 1.00 95.81 93 GLY A O 1
ATOM 722 N N . VAL A 1 94 ? -26.757 3.712 31.769 1.00 98.00 94 VAL A N 1
ATOM 723 C CA . VAL A 1 94 ? -26.472 5.149 31.679 1.00 98.00 94 VAL A CA 1
ATOM 724 C C . VAL A 1 94 ? -27.328 5.942 32.672 1.00 98.00 94 VAL A C 1
ATOM 726 O O . VAL A 1 94 ? -28.544 5.749 32.765 1.00 98.00 94 VAL A O 1
ATOM 729 N N . ASN A 1 95 ? -26.716 6.886 33.392 1.00 97.50 95 ASN A N 1
ATOM 730 C CA . ASN A 1 95 ? -27.433 7.819 34.255 1.00 97.50 95 ASN A CA 1
ATOM 731 C C . ASN A 1 95 ? -28.081 8.937 33.420 1.00 97.50 95 ASN A C 1
ATOM 733 O O . ASN A 1 95 ? -27.406 9.736 32.774 1.00 97.50 95 ASN A O 1
ATOM 737 N N . THR A 1 96 ? -29.411 9.012 33.478 1.00 97.50 96 THR A N 1
ATOM 738 C CA . THR A 1 96 ? -30.234 9.950 32.698 1.00 97.50 96 THR A CA 1
ATOM 739 C C . THR A 1 96 ? -30.751 11.156 33.497 1.00 97.50 96 THR A C 1
ATOM 741 O O . THR A 1 96 ? -31.746 11.765 33.103 1.00 97.50 96 THR A O 1
ATOM 744 N N . GLU A 1 97 ? -30.187 11.459 34.670 1.00 95.31 97 GLU A N 1
ATOM 745 C CA . GLU A 1 97 ? -30.640 12.581 35.513 1.00 95.31 97 GLU A CA 1
ATOM 746 C C . GLU A 1 97 ? -30.461 13.934 34.805 1.00 95.31 97 GLU A C 1
ATOM 748 O O . GLU A 1 97 ? -31.289 14.825 34.966 1.00 95.31 97 GLU A O 1
ATOM 753 N N . GLY A 1 98 ? -29.425 14.056 33.969 1.00 94.75 98 GLY A N 1
ATOM 754 C CA . GLY A 1 98 ? -29.129 15.258 33.189 1.00 94.75 98 GLY A CA 1
ATOM 755 C C . GLY A 1 98 ? -29.930 15.408 31.894 1.00 94.75 98 GLY A C 1
ATOM 756 O O . GLY A 1 98 ? -29.744 16.399 31.190 1.00 94.75 98 GLY A O 1
ATOM 757 N N . LEU A 1 99 ? -30.814 14.459 31.560 1.00 96.81 99 LEU A N 1
ATOM 758 C CA . LEU A 1 99 ? -31.732 14.600 30.429 1.00 96.81 99 LEU A CA 1
ATOM 759 C C . LEU A 1 99 ? -32.936 15.445 30.843 1.00 96.81 99 LEU A C 1
ATOM 761 O O . LEU A 1 99 ? -33.899 14.943 31.438 1.00 96.81 99 LEU A O 1
ATOM 765 N N . LEU A 1 100 ? -32.861 16.736 30.528 1.00 95.69 100 LEU A N 1
ATOM 766 C CA . LEU A 1 100 ? -33.918 17.703 30.774 1.00 95.69 100 LEU A CA 1
ATOM 767 C C . LEU A 1 100 ? -35.057 17.504 29.775 1.00 95.69 100 LEU A C 1
ATOM 769 O O . LEU A 1 100 ? -34.835 17.324 28.581 1.00 95.69 100 LEU A O 1
ATOM 773 N N . ILE A 1 101 ? -36.287 17.566 30.273 1.00 94.56 101 ILE A N 1
ATOM 774 C CA . ILE A 1 101 ? -37.494 17.459 29.453 1.00 94.56 101 ILE A CA 1
ATOM 775 C C . ILE A 1 101 ? -37.978 18.873 29.131 1.00 94.56 101 ILE A C 1
ATOM 777 O O . ILE A 1 101 ? -38.125 19.696 30.041 1.00 94.56 101 ILE A O 1
ATOM 781 N N . SER A 1 102 ? -38.231 19.153 27.853 1.00 93.81 102 SER A N 1
ATOM 782 C CA . SER A 1 102 ? -38.825 20.411 27.395 1.00 93.81 102 SER A CA 1
ATOM 783 C C . SER A 1 102 ? -40.074 20.148 26.561 1.00 93.81 102 SER A C 1
ATOM 785 O O . SER A 1 102 ? -40.015 19.478 25.534 1.00 93.81 102 SER A O 1
ATOM 787 N N . SER A 1 103 ? -41.197 20.745 26.964 1.00 91.25 103 SER A N 1
ATOM 788 C CA . SER A 1 103 ? -42.467 20.691 26.227 1.00 91.25 103 SER A CA 1
ATOM 789 C C . SER A 1 103 ? -42.448 21.480 24.913 1.00 91.25 103 SER A C 1
ATOM 791 O O . SER A 1 103 ? -43.354 21.352 24.095 1.00 91.25 103 SER A O 1
ATOM 793 N N . LYS A 1 104 ? -41.414 22.305 24.702 1.00 90.62 104 LYS A N 1
ATOM 794 C CA . LYS A 1 104 ? -41.201 23.077 23.470 1.00 90.62 104 LYS A CA 1
ATOM 795 C C . LYS A 1 104 ? -40.374 22.332 22.424 1.00 90.62 104 LYS A C 1
ATOM 797 O O . LYS A 1 104 ? -40.168 22.861 21.339 1.00 90.62 104 LYS A O 1
ATOM 802 N N . ARG A 1 105 ? -39.863 21.144 22.751 1.00 91.44 105 ARG A N 1
ATOM 803 C CA . ARG A 1 105 ? -39.029 20.341 21.856 1.00 91.44 105 ARG A CA 1
ATOM 804 C C . ARG A 1 105 ? -39.666 18.990 21.598 1.00 91.44 105 ARG A C 1
ATOM 806 O O . ARG A 1 105 ? -40.417 18.470 22.419 1.00 91.44 105 ARG A O 1
ATOM 813 N N . LYS A 1 106 ? -39.299 18.419 20.460 1.00 93.50 106 LYS A N 1
ATOM 814 C CA . LYS A 1 106 ? -39.535 17.022 20.112 1.00 93.50 106 LYS A CA 1
ATOM 815 C C . LYS A 1 106 ? -38.248 16.244 20.356 1.00 93.50 106 LYS A C 1
ATOM 817 O O . LYS A 1 106 ? -37.148 16.758 20.126 1.00 93.50 106 LYS A O 1
ATOM 822 N N . THR A 1 107 ? -38.359 15.000 20.792 1.00 95.12 107 THR A N 1
ATOM 823 C CA . THR A 1 107 ? -37.215 14.091 20.841 1.00 95.12 107 THR A CA 1
ATOM 824 C C . THR A 1 107 ? -36.830 13.723 19.417 1.00 95.12 107 THR A C 1
ATOM 826 O O . THR A 1 107 ? -37.620 13.110 18.693 1.00 95.12 107 THR A O 1
ATOM 829 N N . ALA A 1 108 ? -35.615 14.100 19.010 1.00 94.31 108 ALA A N 1
ATOM 830 C CA . ALA A 1 108 ? -35.124 13.797 17.674 1.00 94.31 108 ALA A CA 1
ATOM 831 C C . ALA A 1 108 ? -35.181 12.281 17.438 1.00 94.31 108 ALA A C 1
ATOM 833 O O . ALA A 1 108 ? -34.687 11.512 18.262 1.00 94.31 108 ALA A O 1
ATOM 834 N N . THR A 1 109 ? -35.832 11.841 16.364 1.00 95.19 109 THR A N 1
ATOM 835 C CA . THR A 1 109 ? -36.065 10.414 16.104 1.00 95.19 109 THR A CA 1
ATOM 836 C C . THR A 1 109 ? -35.831 10.105 14.637 1.00 95.19 109 THR A C 1
ATOM 838 O O . THR A 1 109 ? -36.484 10.691 13.779 1.00 95.19 109 THR A O 1
ATOM 841 N N . TYR A 1 110 ? -34.939 9.163 14.351 1.00 93.88 110 TYR A N 1
ATOM 842 C CA . TYR A 1 110 ? -34.597 8.740 12.997 1.00 93.88 110 TYR A CA 1
ATOM 843 C C . TYR A 1 110 ? -35.120 7.329 12.767 1.00 93.88 110 TYR A C 1
ATOM 845 O O . TYR A 1 110 ? -34.534 6.348 13.233 1.00 93.88 110 TYR A O 1
ATOM 853 N N . THR A 1 111 ? -36.244 7.228 12.063 1.00 93.75 111 THR A N 1
ATOM 854 C CA . THR A 1 111 ? -36.922 5.947 11.862 1.00 93.75 111 THR A CA 1
ATOM 855 C C . THR A 1 111 ? -36.520 5.339 10.535 1.00 93.75 111 THR A C 1
ATOM 857 O O . THR A 1 111 ? -36.721 5.951 9.488 1.00 93.75 111 THR A O 1
ATOM 860 N N . ARG A 1 112 ? -35.987 4.119 10.559 1.00 93.62 112 ARG A N 1
ATOM 861 C CA . ARG A 1 112 ? -35.610 3.333 9.383 1.00 93.62 112 ARG A CA 1
ATOM 862 C C . ARG A 1 112 ? -36.571 2.163 9.230 1.00 93.62 112 ARG A C 1
ATOM 864 O O . ARG A 1 112 ? -36.725 1.345 10.135 1.00 93.62 112 ARG A O 1
ATOM 871 N N . ILE A 1 113 ? -37.207 2.082 8.069 1.00 91.38 113 ILE A N 1
ATOM 872 C CA . ILE A 1 113 ? -38.086 0.975 7.702 1.00 91.38 113 ILE A CA 1
ATOM 873 C C . ILE A 1 113 ? -37.240 -0.060 6.969 1.00 91.38 113 ILE A C 1
ATOM 875 O O . ILE A 1 113 ? -36.749 0.198 5.868 1.00 91.38 113 ILE A O 1
ATOM 879 N N . VAL A 1 114 ? -37.060 -1.220 7.591 1.00 89.12 114 VAL A N 1
ATOM 880 C CA . VAL A 1 114 ? -36.229 -2.317 7.096 1.00 89.12 114 VAL A CA 1
ATOM 881 C C . VAL A 1 114 ? -37.142 -3.466 6.698 1.00 89.12 114 VAL A C 1
ATOM 883 O O . VAL A 1 114 ? -37.828 -4.050 7.534 1.00 89.12 114 VAL A O 1
ATOM 886 N N . CYS A 1 115 ? -37.175 -3.784 5.409 1.00 86.00 115 CYS A N 1
ATOM 887 C CA . CYS A 1 115 ? -38.127 -4.740 4.868 1.00 86.00 115 CYS A CA 1
ATOM 888 C C . CYS A 1 115 ? -37.448 -5.791 3.990 1.00 86.00 115 CYS A C 1
ATOM 890 O O . CYS A 1 115 ? -36.538 -5.486 3.218 1.00 86.00 115 CYS A O 1
ATOM 892 N N . GLY A 1 116 ? -37.913 -7.031 4.113 1.00 79.62 116 GLY A N 1
ATOM 893 C CA . GLY A 1 116 ? -37.532 -8.163 3.274 1.00 79.62 116 GLY A CA 1
ATOM 894 C C . GLY A 1 116 ? -38.742 -9.044 2.967 1.00 79.62 116 GLY A C 1
ATOM 895 O O . GLY A 1 116 ? -39.893 -8.634 3.111 1.00 79.62 116 GLY A O 1
ATOM 896 N N . GLY A 1 117 ? -38.496 -10.277 2.545 1.00 70.25 117 GLY A N 1
ATOM 897 C CA . GLY A 1 117 ? -39.536 -11.303 2.461 1.00 70.25 117 GLY A CA 1
ATOM 898 C C . GLY A 1 117 ? -38.911 -12.687 2.545 1.00 70.25 117 GLY A C 1
ATOM 899 O O . GLY A 1 117 ? -37.696 -12.816 2.425 1.00 70.25 117 GLY A O 1
ATOM 900 N N . LYS A 1 118 ? -39.716 -13.749 2.656 1.00 66.25 118 LYS A N 1
ATOM 901 C CA . LYS A 1 118 ? -39.215 -15.135 2.815 1.00 66.25 118 LYS A CA 1
ATOM 902 C C . LYS A 1 118 ? -38.164 -15.586 1.790 1.00 66.25 118 LYS A C 1
ATOM 904 O O . LYS A 1 118 ? -37.419 -16.524 2.049 1.00 66.25 118 LYS A O 1
ATOM 909 N N . LYS A 1 119 ? -38.124 -14.955 0.611 1.00 71.88 119 LYS A N 1
ATOM 910 C CA . LYS A 1 119 ? -37.133 -15.200 -0.456 1.00 71.88 119 LYS A CA 1
ATOM 911 C C . LYS A 1 119 ? -36.402 -13.935 -0.924 1.00 71.88 119 LYS A C 1
ATOM 913 O O . LYS A 1 119 ? -35.822 -13.946 -2.007 1.00 71.88 119 LYS A O 1
ATOM 918 N N . ARG A 1 120 ? -36.475 -12.827 -0.182 1.00 68.44 120 ARG A N 1
ATOM 919 C CA . ARG A 1 120 ? -35.863 -11.546 -0.565 1.00 68.44 120 ARG A CA 1
ATOM 920 C C . ARG A 1 120 ? -34.968 -11.030 0.559 1.00 68.44 120 ARG A C 1
ATOM 922 O O . ARG A 1 120 ? -35.401 -11.069 1.709 1.00 68.44 120 ARG A O 1
ATOM 929 N N . PRO A 1 121 ? -33.761 -10.539 0.237 1.00 72.19 121 PRO A N 1
ATOM 930 C CA . PRO A 1 121 ? -32.867 -9.980 1.239 1.00 72.19 121 PRO A CA 1
ATOM 931 C C . PRO A 1 121 ? -33.515 -8.774 1.922 1.00 72.19 121 PRO A C 1
ATOM 933 O O . PRO A 1 121 ? -34.243 -8.002 1.293 1.00 72.19 121 PRO A O 1
ATOM 936 N N . THR A 1 122 ? -33.258 -8.641 3.217 1.00 80.12 122 THR A N 1
ATOM 937 C CA . THR A 1 122 ? -33.679 -7.496 4.020 1.00 80.12 122 THR A CA 1
ATOM 938 C C . THR A 1 122 ? -32.914 -6.252 3.576 1.00 80.12 122 THR A C 1
ATOM 940 O O . THR A 1 122 ? -31.700 -6.302 3.401 1.00 80.12 122 THR A O 1
ATOM 943 N N . GLN A 1 123 ? -33.611 -5.133 3.390 1.00 85.38 123 GLN A N 1
ATOM 944 C CA . GLN A 1 123 ? -33.004 -3.863 2.985 1.00 85.38 123 GLN A CA 1
ATOM 945 C C . GLN A 1 123 ? -33.737 -2.666 3.599 1.00 85.38 123 GLN A C 1
ATOM 947 O O . GLN A 1 123 ? -34.900 -2.768 3.993 1.00 85.38 123 GLN A O 1
ATOM 952 N N . HIS A 1 124 ? -33.073 -1.512 3.656 1.00 86.69 124 HIS A N 1
ATOM 953 C CA . HIS A 1 124 ? -33.698 -0.255 4.070 1.00 86.69 124 HIS A CA 1
ATOM 954 C C . HIS A 1 124 ? -34.595 0.268 2.938 1.00 86.69 124 HIS A C 1
ATOM 956 O O . HIS A 1 124 ? -34.119 0.504 1.831 1.00 86.69 124 HIS A O 1
ATOM 962 N N . VAL A 1 125 ? -35.890 0.444 3.208 1.00 87.25 125 VAL A N 1
ATOM 963 C CA . VAL A 1 125 ? -36.893 0.858 2.209 1.00 87.25 125 VAL A CA 1
ATOM 964 C C . VAL A 1 125 ? -37.234 2.338 2.313 1.00 87.25 125 VAL A C 1
ATOM 966 O O . VAL A 1 125 ? -37.418 2.999 1.296 1.00 87.25 125 VAL A O 1
ATOM 969 N N . ALA A 1 126 ? -37.320 2.869 3.530 1.00 88.94 126 ALA A N 1
ATOM 970 C CA . ALA A 1 126 ? -37.626 4.274 3.760 1.00 88.94 126 ALA A CA 1
ATOM 971 C C . ALA A 1 126 ? -37.027 4.759 5.079 1.00 88.94 126 ALA A C 1
ATOM 973 O O . ALA A 1 126 ? -36.758 3.969 5.989 1.00 88.94 126 ALA A O 1
ATOM 974 N N . ARG A 1 127 ? -36.854 6.076 5.181 1.00 91.50 127 ARG A N 1
ATOM 975 C CA . ARG A 1 127 ? -36.482 6.765 6.413 1.00 91.50 127 ARG A CA 1
ATOM 976 C C . ARG A 1 127 ? -37.346 8.010 6.585 1.00 91.50 127 ARG A C 1
ATOM 978 O O . ARG A 1 127 ? -37.567 8.725 5.610 1.00 91.50 127 ARG A O 1
ATOM 985 N N . TYR A 1 128 ? -37.813 8.259 7.804 1.00 92.12 128 TYR A N 1
ATOM 986 C CA . TYR A 1 128 ? -38.423 9.532 8.179 1.00 92.12 128 TYR A CA 1
ATOM 987 C C . TYR A 1 128 ? -37.856 10.021 9.508 1.00 92.12 128 TYR A C 1
ATOM 989 O O . TYR A 1 128 ? -37.567 9.228 10.410 1.00 92.12 128 TYR A O 1
ATOM 997 N N . ASP A 1 129 ? -37.738 11.340 9.612 1.00 92.88 129 ASP A N 1
ATOM 998 C CA . ASP A 1 129 ? -37.011 11.996 10.686 1.00 92.88 129 ASP A CA 1
ATOM 999 C C . ASP A 1 129 ? -37.944 12.960 11.427 1.00 92.88 129 ASP A C 1
ATOM 1001 O O . ASP A 1 129 ? -38.650 13.769 10.821 1.00 92.88 129 ASP A O 1
ATOM 1005 N N . ILE A 1 130 ? -37.964 12.852 12.753 1.00 92.06 130 ILE A N 1
ATOM 1006 C CA . ILE A 1 130 ? -38.565 13.834 13.652 1.00 92.06 130 ILE A CA 1
ATOM 1007 C C . ILE A 1 130 ? -37.423 14.706 14.142 1.00 92.06 130 ILE A C 1
ATOM 1009 O O . ILE A 1 130 ? -36.520 14.219 14.816 1.00 92.06 130 ILE A O 1
ATOM 1013 N N . GLU A 1 131 ? -37.475 15.989 13.821 1.00 88.31 131 GLU A N 1
ATOM 1014 C CA . GLU A 1 131 ? -36.441 16.950 14.186 1.00 88.31 131 GLU A CA 1
ATOM 1015 C C . GLU A 1 131 ? -37.065 18.197 14.809 1.00 88.31 131 GLU A C 1
ATOM 1017 O O . GLU A 1 131 ? -38.260 18.474 14.652 1.00 88.31 131 GLU A O 1
ATOM 1022 N N . ASN A 1 132 ? -36.232 18.943 15.531 1.00 88.50 132 ASN A N 1
ATOM 1023 C CA . ASN A 1 132 ? -36.579 20.277 15.996 1.00 88.50 132 ASN A CA 1
ATOM 1024 C C . ASN A 1 132 ? -36.317 21.299 14.878 1.00 88.50 132 ASN A C 1
ATOM 1026 O O . ASN A 1 132 ? -35.493 21.081 13.988 1.00 88.50 132 ASN A O 1
ATOM 1030 N N . ASP A 1 133 ? -37.036 22.407 14.939 1.00 85.12 133 ASP A N 1
ATOM 1031 C CA . ASP A 1 133 ? -36.953 23.572 14.057 1.00 85.12 133 ASP A CA 1
ATOM 1032 C C . ASP A 1 133 ? -36.383 24.806 14.774 1.00 85.12 133 ASP A C 1
ATOM 1034 O O . ASP A 1 133 ? -35.825 25.688 14.126 1.00 85.12 133 ASP A O 1
ATOM 1038 N N . GLU A 1 134 ? -36.455 24.836 16.105 1.00 85.94 134 GLU A N 1
ATOM 1039 C CA . GLU A 1 134 ? -35.911 25.901 16.947 1.00 85.94 134 GLU A CA 1
ATOM 1040 C C . GLU A 1 134 ? -34.847 25.385 17.933 1.00 85.94 134 GLU A C 1
ATOM 1042 O O . GLU A 1 134 ? -34.820 24.212 18.324 1.00 85.94 134 GLU A O 1
ATOM 1047 N N . GLY A 1 135 ? -33.957 26.285 18.361 1.00 86.44 135 GLY A N 1
ATOM 1048 C CA . GLY A 1 135 ? -32.952 26.015 19.390 1.00 86.44 135 GLY A CA 1
ATOM 1049 C C . GLY A 1 135 ? -33.545 25.797 20.787 1.00 86.44 135 GLY A C 1
ATOM 1050 O O . GLY A 1 135 ? -34.747 25.921 21.025 1.00 86.44 135 GLY A O 1
ATOM 1051 N N . VAL A 1 136 ? -32.692 25.451 21.753 1.00 91.50 136 VAL A N 1
ATOM 1052 C CA . VAL A 1 136 ? -33.119 25.279 23.152 1.00 91.50 136 VAL A CA 1
ATOM 1053 C C . VAL A 1 136 ? -33.488 26.637 23.765 1.00 91.50 136 VAL A C 1
ATOM 1055 O O . VAL A 1 136 ? -32.737 27.609 23.644 1.00 91.50 136 VAL A O 1
ATOM 1058 N N . ASP A 1 137 ? -34.634 26.703 24.445 1.00 91.19 137 ASP A N 1
ATOM 1059 C CA . ASP A 1 137 ? -35.117 27.923 25.092 1.00 91.19 137 ASP A CA 1
ATOM 1060 C C . ASP A 1 137 ? -34.271 28.318 26.318 1.00 91.19 137 ASP A C 1
ATOM 1062 O O . ASP A 1 137 ? -33.711 27.466 27.012 1.00 91.19 137 ASP A O 1
ATOM 1066 N N . GLU A 1 138 ? -34.213 29.618 26.621 1.00 90.56 138 GLU A N 1
ATOM 1067 C CA . GLU A 1 138 ? -33.354 30.166 27.685 1.00 90.56 138 GLU A CA 1
ATOM 1068 C C . GLU A 1 138 ? -33.635 29.583 29.076 1.00 90.56 138 GLU A C 1
ATOM 1070 O O . GLU A 1 138 ? -32.711 29.333 29.847 1.00 90.56 138 GLU A O 1
ATOM 1075 N N . LYS A 1 139 ? -34.897 29.271 29.400 1.00 92.19 139 LYS A N 1
ATOM 1076 C CA . LYS A 1 139 ? -35.237 28.667 30.697 1.00 92.19 139 LYS A CA 1
ATOM 1077 C C . LYS A 1 139 ? -34.641 27.265 30.823 1.00 92.19 139 LYS A C 1
ATOM 1079 O O . LYS A 1 139 ? -34.182 26.884 31.899 1.00 92.19 139 LYS A O 1
ATOM 1084 N N . THR A 1 140 ? -34.666 26.488 29.744 1.00 93.06 140 THR A N 1
ATOM 1085 C CA . THR A 1 140 ? -34.051 25.158 29.704 1.00 93.06 140 THR A CA 1
ATOM 1086 C C . THR A 1 140 ? -32.524 25.250 29.723 1.00 93.06 140 THR A C 1
ATOM 1088 O O . THR A 1 140 ? -31.891 24.479 30.443 1.00 93.06 140 THR A O 1
ATOM 1091 N N . LYS A 1 141 ? -31.930 26.225 29.020 1.00 91.81 141 LYS A N 1
ATOM 1092 C CA . LYS A 1 141 ? -30.482 26.496 29.067 1.00 91.81 141 LYS A CA 1
ATOM 1093 C C . LYS A 1 141 ? -29.998 26.825 30.478 1.00 91.81 141 LYS A C 1
ATOM 1095 O O . LYS A 1 141 ? -29.016 26.244 30.919 1.00 91.81 141 LYS A O 1
ATOM 1100 N N . GLU A 1 142 ? -30.692 27.682 31.224 1.00 93.12 142 GLU A N 1
ATOM 1101 C CA . GLU A 1 142 ? -30.279 28.012 32.597 1.00 93.12 142 GLU A CA 1
ATOM 1102 C C . GLU A 1 142 ? -30.351 26.800 33.537 1.00 93.12 142 GLU A C 1
ATOM 1104 O O . GLU A 1 142 ? -29.396 26.525 34.265 1.00 93.12 142 GLU A O 1
ATOM 1109 N N . LYS A 1 143 ? -31.408 25.981 33.442 1.00 94.56 143 LYS A N 1
ATOM 1110 C CA . LYS A 1 143 ? -31.485 24.706 34.181 1.00 94.56 143 LYS A CA 1
ATOM 1111 C C . LYS A 1 143 ? -30.340 23.753 33.832 1.00 94.56 143 LYS A C 1
ATOM 1113 O O . LYS A 1 143 ? -29.826 23.055 34.705 1.00 94.56 143 LYS A O 1
ATOM 1118 N N . LEU A 1 144 ? -29.951 23.706 32.557 1.00 94.94 144 LEU A N 1
ATOM 1119 C CA . LEU A 1 144 ? -28.824 22.902 32.092 1.00 94.94 144 LEU A CA 1
ATOM 1120 C C . LEU A 1 144 ? -27.520 23.380 32.731 1.00 94.94 144 LEU A C 1
ATOM 1122 O O . LEU A 1 144 ? -26.778 22.568 33.276 1.00 94.94 144 LEU A O 1
ATOM 1126 N N . LYS A 1 145 ? -27.264 24.691 32.722 1.00 94.00 145 LYS A N 1
ATOM 1127 C CA . LYS A 1 145 ? -26.074 25.296 33.335 1.00 94.00 145 LYS A CA 1
ATOM 1128 C C . LYS A 1 145 ? -26.001 25.022 34.835 1.00 94.00 145 LYS A C 1
ATOM 1130 O O . LYS A 1 145 ? -24.950 24.627 35.336 1.00 94.00 145 LYS A O 1
ATOM 1135 N N . GLU A 1 146 ? -27.114 25.156 35.556 1.00 95.12 146 GLU A N 1
ATOM 1136 C CA . GLU A 1 146 ? -27.199 24.797 36.979 1.00 95.12 146 GLU A CA 1
ATOM 1137 C C . GLU A 1 146 ? -26.844 23.323 37.218 1.00 95.12 146 GLU A C 1
ATOM 1139 O O . GLU A 1 146 ? -26.047 23.003 38.105 1.00 95.12 146 GLU A O 1
ATOM 1144 N N . PHE A 1 147 ? -27.381 22.422 36.391 1.00 95.56 147 PHE A N 1
ATOM 1145 C CA . PHE A 1 147 ? -27.063 20.999 36.467 1.00 95.56 147 PHE A CA 1
ATOM 1146 C C . PHE A 1 147 ? -25.576 20.729 36.188 1.00 95.56 147 PHE A C 1
ATOM 1148 O O . PHE A 1 147 ? -24.935 19.976 36.926 1.00 95.56 147 PHE A O 1
ATOM 1155 N N . LEU A 1 148 ? -25.010 21.367 35.160 1.00 96.69 148 LEU A N 1
ATOM 1156 C CA . LEU A 1 148 ? -23.610 21.225 34.757 1.00 96.69 148 LEU A CA 1
ATOM 1157 C C . LEU A 1 148 ? -22.646 21.683 35.857 1.00 96.69 148 LEU A C 1
ATOM 1159 O O . LEU A 1 148 ? -21.726 20.942 36.206 1.00 96.69 148 LEU A O 1
ATOM 1163 N N . ARG A 1 149 ? -22.901 22.844 36.475 1.00 96.06 149 ARG A N 1
ATOM 1164 C CA . ARG A 1 149 ? -22.114 23.360 37.614 1.00 96.06 149 ARG A CA 1
ATOM 1165 C C . ARG A 1 149 ? -22.103 22.396 38.798 1.00 96.06 149 ARG A C 1
ATOM 1167 O O . ARG A 1 149 ? -21.107 22.313 39.511 1.00 96.06 149 ARG A O 1
ATOM 1174 N N . ARG A 1 150 ? -23.189 21.645 38.996 1.00 95.62 150 ARG A N 1
ATOM 1175 C CA . ARG A 1 150 ? -23.303 20.637 40.056 1.00 95.62 150 ARG A CA 1
ATOM 1176 C C . ARG A 1 150 ? -22.569 19.337 39.722 1.00 95.62 150 ARG A C 1
ATOM 1178 O O . ARG A 1 150 ? -21.967 18.751 40.621 1.00 95.62 150 ARG A O 1
ATOM 1185 N N . ILE A 1 151 ? -22.640 18.857 38.477 1.00 96.38 151 ILE A N 1
ATOM 1186 C CA . ILE A 1 151 ? -22.137 17.520 38.113 1.00 96.38 151 ILE A CA 1
ATOM 1187 C C . ILE A 1 151 ? -20.660 17.512 37.703 1.00 96.38 151 ILE A C 1
ATOM 1189 O O . ILE A 1 151 ? -19.948 16.576 38.057 1.00 96.38 151 ILE A O 1
ATOM 1193 N N . ILE A 1 152 ? -20.171 18.556 37.021 1.00 97.25 152 ILE A N 1
ATOM 1194 C CA . ILE A 1 152 ? -18.788 18.626 36.511 1.00 97.25 152 ILE A CA 1
ATOM 1195 C C . ILE A 1 152 ? -17.721 18.426 37.607 1.00 97.25 152 ILE A C 1
ATOM 1197 O O . ILE A 1 152 ? -16.757 17.699 37.360 1.00 97.25 152 ILE A O 1
ATOM 1201 N N . PRO A 1 153 ? -17.867 18.968 38.834 1.00 96.94 153 PRO A N 1
ATOM 1202 C CA . PRO A 1 153 ? -16.905 18.708 39.907 1.00 96.94 153 PRO A CA 1
ATOM 1203 C C . PRO A 1 153 ? -16.779 17.221 40.292 1.00 96.94 153 PRO A C 1
ATOM 1205 O O . PRO A 1 153 ? -15.727 16.794 40.768 1.00 96.94 153 PRO A O 1
ATOM 1208 N N . GLN A 1 154 ? -17.832 16.427 40.070 1.00 96.06 154 GLN A N 1
ATOM 1209 C CA . GLN A 1 154 ? -17.975 15.045 40.551 1.00 96.06 154 GLN A CA 1
ATOM 1210 C C . GLN A 1 154 ? -17.541 13.974 39.538 1.00 96.06 154 GLN A C 1
ATOM 1212 O O . GLN A 1 154 ? -17.553 12.786 39.870 1.00 96.06 154 GLN A O 1
ATOM 1217 N N . VAL A 1 155 ? -17.196 14.373 38.312 1.00 97.81 155 VAL A N 1
ATOM 1218 C CA . VAL A 1 155 ? -16.791 13.473 37.220 1.00 97.81 155 VAL A CA 1
ATOM 1219 C C . VAL A 1 155 ? -15.297 13.593 36.929 1.00 97.81 155 VAL A C 1
ATOM 1221 O O . VAL A 1 155 ? -14.654 14.556 37.339 1.00 97.81 155 VAL A O 1
ATOM 1224 N N . ASP A 1 156 ? -14.726 12.628 36.222 1.00 98.25 156 ASP A N 1
ATOM 1225 C CA . ASP A 1 156 ? -13.308 12.601 35.859 1.00 98.25 156 ASP A CA 1
ATOM 1226 C C . ASP A 1 156 ? -13.030 13.326 34.534 1.00 98.25 156 ASP A C 1
ATOM 1228 O O . ASP A 1 156 ? -11.993 13.977 34.395 1.00 98.25 156 ASP A O 1
ATOM 1232 N N . ALA A 1 157 ? -13.955 13.257 33.572 1.00 98.25 157 ALA A N 1
ATOM 1233 C CA . ALA A 1 157 ? -13.822 13.924 32.278 1.00 98.25 157 ALA A CA 1
ATOM 1234 C C . ALA A 1 157 ? -15.178 14.226 31.616 1.00 98.25 157 ALA A C 1
ATOM 1236 O O . ALA A 1 157 ? -16.229 13.729 32.032 1.00 98.25 157 ALA A O 1
ATOM 1237 N N . ILE A 1 158 ? -15.130 15.068 30.583 1.00 98.62 158 ILE A N 1
ATOM 1238 C CA . ILE A 1 158 ? -16.280 15.622 29.866 1.00 98.62 158 ILE A CA 1
ATOM 1239 C C . ILE A 1 158 ? -16.148 15.287 28.377 1.00 98.62 158 ILE A C 1
ATOM 1241 O O . ILE A 1 158 ? -15.101 15.530 27.777 1.00 98.62 158 ILE A O 1
ATOM 1245 N N . ILE A 1 159 ? -17.222 14.787 27.770 1.00 98.56 159 ILE A N 1
ATOM 1246 C CA . ILE A 1 159 ? -17.381 14.704 26.315 1.00 98.56 159 ILE A CA 1
ATOM 1247 C C . ILE A 1 159 ? -18.499 15.653 25.903 1.00 98.56 159 ILE A C 1
ATOM 1249 O O . ILE A 1 159 ? -19.583 15.616 26.482 1.00 98.56 159 ILE A O 1
ATOM 1253 N N . VAL A 1 160 ? -18.245 16.468 24.887 1.00 98.25 160 VAL A N 1
ATOM 1254 C CA . VAL A 1 160 ? -19.242 17.314 24.235 1.00 98.25 160 VAL A CA 1
ATOM 1255 C C . VAL A 1 160 ? -19.455 16.787 22.823 1.00 98.25 160 VAL A C 1
ATOM 1257 O O . VAL A 1 160 ? -18.514 16.753 22.031 1.00 98.25 160 VAL A O 1
ATOM 1260 N N . ALA A 1 161 ? -20.674 16.343 22.536 1.00 96.44 161 ALA A N 1
ATOM 1261 C CA . ALA A 1 161 ? -21.039 15.682 21.295 1.00 96.44 161 ALA A CA 1
ATOM 1262 C C . ALA A 1 161 ? -22.089 16.507 20.540 1.00 96.44 161 ALA A C 1
ATOM 1264 O O . ALA A 1 161 ? -23.246 16.591 20.952 1.00 96.44 161 ALA A O 1
ATOM 1265 N N . ASP A 1 162 ? -21.664 17.116 19.444 1.00 94.88 162 ASP A N 1
ATOM 1266 C CA . ASP A 1 162 ? -22.457 18.016 18.616 1.00 94.88 162 ASP A CA 1
ATOM 1267 C C . ASP A 1 162 ? -22.886 17.319 17.321 1.00 94.88 162 ASP A C 1
ATOM 1269 O O . ASP A 1 162 ? -22.071 16.960 16.465 1.00 94.88 162 ASP A O 1
ATOM 1273 N N . TYR A 1 163 ? -24.189 17.096 17.206 1.00 90.31 163 TYR A N 1
ATOM 1274 C CA . TYR A 1 163 ? -24.789 16.320 16.124 1.00 90.31 163 TYR A CA 1
ATOM 1275 C C . TYR A 1 163 ? -25.857 17.120 15.366 1.00 90.31 163 TYR A C 1
ATOM 1277 O O . TYR A 1 163 ? -26.639 16.544 14.606 1.00 90.31 163 TYR A O 1
ATOM 1285 N N . ASP A 1 164 ? -25.889 18.441 15.548 1.00 87.50 164 ASP A N 1
ATOM 1286 C CA . ASP A 1 164 ? -26.793 19.336 14.836 1.00 87.50 164 ASP A CA 1
ATOM 1287 C C . ASP A 1 164 ? -26.294 19.638 13.416 1.00 87.50 164 ASP A C 1
ATOM 1289 O O . ASP A 1 164 ? -25.574 20.600 13.151 1.00 87.50 164 ASP A O 1
ATOM 1293 N N . ASP A 1 165 ? -26.741 18.839 12.449 1.00 77.44 165 ASP A N 1
ATOM 1294 C CA . ASP A 1 165 ? -26.341 19.007 11.050 1.00 77.44 165 ASP A CA 1
ATOM 1295 C C . ASP A 1 165 ? -26.830 20.335 10.415 1.00 77.44 165 ASP A C 1
ATOM 1297 O O . ASP A 1 165 ? -26.266 20.780 9.401 1.00 77.44 165 ASP A O 1
ATOM 1301 N N . LYS A 1 166 ? -27.855 20.981 10.997 1.00 77.44 166 LYS A N 1
ATOM 1302 C CA . LYS A 1 166 ? -28.462 22.234 10.505 1.00 77.44 166 LYS A CA 1
ATOM 1303 C C . LYS A 1 166 ? -27.826 23.482 11.120 1.00 77.44 166 LYS A C 1
ATOM 1305 O O . LYS A 1 166 ? -27.790 24.519 10.462 1.00 77.44 166 LYS A O 1
ATOM 1310 N N . GLY A 1 167 ? -27.268 23.352 12.320 1.00 75.31 167 GLY A N 1
ATOM 1311 C CA . GLY A 1 167 ? -26.617 24.418 13.072 1.00 75.31 167 GLY A CA 1
ATOM 1312 C C . GLY A 1 167 ? -27.611 25.356 13.766 1.00 75.31 167 GLY A C 1
ATOM 1313 O O . GLY A 1 167 ? -28.521 25.900 13.145 1.00 75.31 167 GLY A O 1
ATOM 1314 N N . GLY A 1 168 ? -27.391 25.597 15.060 1.00 77.31 168 GLY A N 1
ATOM 1315 C CA . GLY A 1 168 ? -28.173 26.534 15.876 1.00 77.31 168 GLY A CA 1
ATOM 1316 C C . GLY A 1 168 ? -29.495 25.986 16.431 1.00 77.31 168 GLY A C 1
ATOM 1317 O O . GLY A 1 168 ? -30.204 26.712 17.128 1.00 77.31 168 GLY A O 1
ATOM 1318 N N . ILE A 1 169 ? -29.821 24.722 16.161 1.00 84.94 169 ILE A N 1
ATOM 1319 C CA . ILE A 1 169 ? -31.045 24.033 16.602 1.00 84.94 169 ILE A CA 1
ATOM 1320 C C . ILE A 1 169 ? -30.734 23.026 17.725 1.00 84.94 169 ILE A C 1
ATOM 1322 O O . ILE A 1 169 ? -31.598 22.709 18.556 1.00 84.94 169 ILE A O 1
ATOM 1326 N N . GLY A 1 170 ? -29.497 22.531 17.765 1.00 88.19 170 GLY A N 1
ATOM 1327 C CA . GLY A 1 170 ? -28.975 21.626 18.779 1.00 88.19 170 GLY A CA 1
ATOM 1328 C C . GLY A 1 170 ? -28.770 22.265 20.150 1.00 88.19 170 GLY A C 1
ATOM 1329 O O . GLY A 1 170 ? -29.037 23.445 20.395 1.00 88.19 170 GLY A O 1
ATOM 1330 N N . LEU A 1 171 ? -28.292 21.440 21.073 1.00 93.00 171 LEU A N 1
ATOM 1331 C CA . LEU A 1 171 ? -27.892 21.834 22.415 1.00 93.00 171 LEU A CA 1
ATOM 1332 C C . LEU A 1 171 ? -26.579 22.613 22.408 1.00 93.00 171 LEU A C 1
ATOM 1334 O O . LEU A 1 171 ? -26.399 23.526 23.215 1.00 93.00 171 LEU A O 1
ATOM 1338 N N . ILE A 1 172 ? -25.649 22.208 21.542 1.00 95.06 172 ILE A N 1
ATOM 1339 C CA . ILE A 1 172 ? -24.286 22.718 21.552 1.00 95.06 172 ILE A CA 1
ATOM 1340 C C . ILE A 1 172 ? -24.249 24.068 20.845 1.00 95.06 172 ILE A C 1
ATOM 1342 O O . ILE A 1 172 ? -24.414 24.186 19.635 1.00 95.06 172 ILE A O 1
ATOM 1346 N N . THR A 1 173 ? -24.024 25.109 21.638 1.00 92.31 173 THR A N 1
ATOM 1347 C CA . THR A 1 173 ? -23.859 26.483 21.172 1.00 92.31 173 THR A CA 1
ATOM 1348 C C . THR A 1 173 ? -22.524 27.029 21.647 1.00 92.31 173 THR A C 1
ATOM 1350 O O . THR A 1 173 ? -21.955 26.537 22.621 1.00 92.31 173 THR A O 1
ATOM 1353 N N . LYS A 1 174 ? -22.054 28.095 20.997 1.00 91.19 174 LYS A N 1
ATOM 1354 C CA . LYS A 1 174 ? -20.832 28.798 21.398 1.00 91.19 174 LYS A CA 1
ATOM 1355 C C . LYS A 1 174 ? -20.856 29.226 22.875 1.00 91.19 174 LYS A C 1
ATOM 1357 O O . LYS A 1 174 ? -19.900 28.970 23.594 1.00 91.19 174 LYS A O 1
ATOM 1362 N N . ASP A 1 175 ? -21.962 29.805 23.341 1.00 92.44 175 ASP A N 1
ATOM 1363 C CA . ASP A 1 175 ? -22.089 30.248 24.737 1.00 92.44 175 ASP A CA 1
ATOM 1364 C C . ASP A 1 175 ? -21.989 29.074 25.724 1.00 92.44 175 ASP A C 1
ATOM 1366 O O . ASP A 1 175 ? -21.380 29.190 26.787 1.00 92.44 175 ASP A O 1
ATOM 1370 N N . LEU A 1 176 ? -22.567 27.919 25.367 1.00 95.00 176 LEU A N 1
ATOM 1371 C CA . LEU A 1 176 ? -22.480 26.720 26.192 1.00 95.00 176 LEU A CA 1
ATOM 1372 C C . LEU A 1 176 ? -21.057 26.153 26.197 1.00 95.00 176 LEU A C 1
ATOM 1374 O O . LEU A 1 176 ? -20.563 25.778 27.258 1.00 95.00 176 LEU A O 1
ATOM 1378 N N . THR A 1 177 ? -20.383 26.079 25.046 1.00 96.19 177 THR A N 1
ATOM 1379 C CA . THR A 1 177 ? -19.019 25.536 24.987 1.00 96.19 177 THR A CA 1
ATOM 1380 C C . THR A 1 177 ? -18.013 26.420 25.720 1.00 96.19 177 THR A C 1
ATOM 1382 O O . THR A 1 177 ? -17.152 25.884 26.418 1.00 96.19 177 THR A O 1
ATOM 1385 N N . GLU A 1 178 ? -18.159 27.746 25.663 1.00 95.62 178 GLU A N 1
ATOM 1386 C CA . GLU A 1 178 ? -17.356 28.688 26.455 1.00 95.62 178 GLU A CA 1
ATOM 1387 C C . GLU A 1 178 ? -17.547 28.469 27.966 1.00 95.62 178 GLU A C 1
ATOM 1389 O O . GLU A 1 178 ? -16.568 28.386 28.714 1.00 95.62 178 GLU A O 1
ATOM 1394 N N . GLU A 1 179 ? -18.787 28.285 28.429 1.00 95.94 179 GLU A N 1
ATOM 1395 C CA . GLU A 1 179 ? -19.060 27.958 29.834 1.00 95.94 179 GLU A CA 1
ATOM 1396 C C . GLU A 1 179 ? -18.468 26.601 30.243 1.00 95.94 179 GLU A C 1
ATOM 1398 O O . GLU A 1 179 ? -17.889 26.473 31.325 1.00 95.94 179 GLU A O 1
ATOM 1403 N N . LEU A 1 180 ? -18.553 25.589 29.378 1.00 97.94 180 LEU A N 1
ATOM 1404 C CA . LEU A 1 180 ? -17.980 24.269 29.643 1.00 97.94 180 LEU A CA 1
ATOM 1405 C C . LEU A 1 180 ? -16.456 24.309 29.755 1.00 97.94 180 LEU A C 1
ATOM 1407 O O . LEU A 1 180 ? -15.908 23.652 30.640 1.00 97.94 180 LEU A O 1
ATOM 1411 N N . VAL A 1 181 ? -15.770 25.097 28.923 1.00 97.69 181 VAL A N 1
ATOM 1412 C CA . VAL A 1 181 ? -14.317 25.307 29.031 1.00 97.69 181 VAL A CA 1
ATOM 1413 C C . VAL A 1 181 ? -13.964 25.951 30.370 1.00 97.69 181 VAL A C 1
ATOM 1415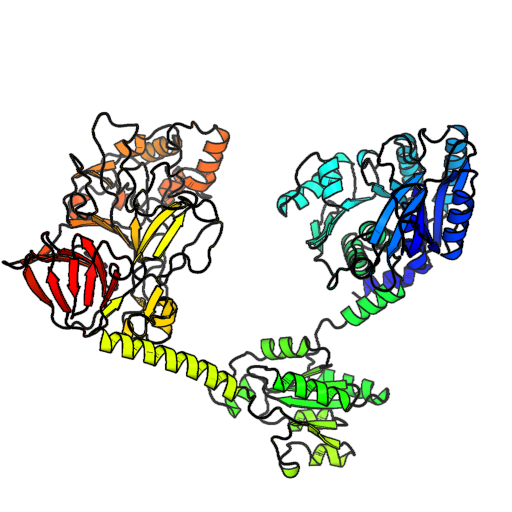 O O . VAL A 1 181 ? -13.033 25.499 31.041 1.00 97.69 181 VAL A O 1
ATOM 1418 N N . LEU A 1 182 ? -14.718 26.966 30.804 1.00 97.12 182 LEU A N 1
ATOM 1419 C CA . LEU A 1 182 ? -14.510 27.602 32.108 1.00 97.12 182 LEU A CA 1
ATOM 1420 C C . LEU A 1 182 ? -14.684 26.599 33.255 1.00 97.12 182 LEU A C 1
ATOM 1422 O O . LEU A 1 182 ? -13.805 26.495 34.113 1.00 97.12 182 LEU A O 1
ATOM 1426 N N . LEU A 1 183 ? -15.771 25.824 33.250 1.00 97.44 183 LEU A N 1
ATOM 1427 C CA . LEU A 1 183 ? -16.048 24.825 34.285 1.00 97.44 183 LEU A CA 1
ATOM 1428 C C . LEU A 1 183 ? -15.022 23.688 34.283 1.00 97.44 183 LEU A C 1
ATOM 1430 O O . LEU A 1 183 ? -14.588 23.259 35.356 1.00 97.44 183 LEU A O 1
ATOM 1434 N N . ALA A 1 184 ? -14.600 23.224 33.105 1.00 97.38 184 ALA A N 1
ATOM 1435 C CA . ALA A 1 184 ? -13.568 22.204 32.962 1.00 97.38 184 ALA A CA 1
ATOM 1436 C C . ALA A 1 184 ? -12.231 22.691 33.533 1.00 97.38 184 ALA A C 1
ATOM 1438 O O . ALA A 1 184 ? -11.626 21.992 34.343 1.00 97.38 184 ALA A O 1
ATOM 1439 N N . ASN A 1 185 ? -11.809 23.912 33.193 1.00 96.06 185 ASN A N 1
ATOM 1440 C CA . ASN A 1 185 ? -10.562 24.494 33.688 1.00 96.06 185 ASN A CA 1
ATOM 1441 C C . ASN A 1 185 ? -10.589 24.724 35.206 1.00 96.06 185 ASN A C 1
ATOM 1443 O O . ASN A 1 185 ? -9.637 24.358 35.893 1.00 96.06 185 ASN A O 1
ATOM 1447 N N . GLN A 1 186 ? -11.688 25.262 35.749 1.00 96.69 186 GLN A N 1
ATOM 1448 C CA . GLN A 1 186 ? -11.854 25.481 37.194 1.00 96.69 186 GLN A CA 1
ATOM 1449 C C . GLN A 1 186 ? -11.769 24.184 38.006 1.00 96.69 186 GLN A C 1
ATOM 1451 O O . GLN A 1 186 ? -11.286 24.193 39.135 1.00 96.69 186 GLN A O 1
ATOM 1456 N N . ASN A 1 187 ? -12.226 23.071 37.431 1.00 97.06 187 ASN A N 1
ATOM 1457 C CA . ASN A 1 187 ? -12.250 21.765 38.087 1.00 97.06 187 ASN A CA 1
ATOM 1458 C C . ASN A 1 187 ? -11.128 20.825 37.605 1.00 97.06 187 ASN A C 1
ATOM 1460 O O . ASN A 1 187 ? -11.129 19.647 37.966 1.00 97.06 187 ASN A O 1
ATOM 1464 N N . ASN A 1 188 ? -10.188 21.328 36.795 1.00 96.06 188 ASN A N 1
ATOM 1465 C CA . ASN A 1 188 ? -9.084 20.578 36.191 1.00 96.06 188 ASN A CA 1
ATOM 1466 C C . ASN A 1 188 ? -9.533 19.281 35.479 1.00 96.06 188 ASN A C 1
ATOM 1468 O O . ASN A 1 188 ? -8.983 18.203 35.710 1.00 96.06 188 ASN A O 1
ATOM 1472 N N . LYS A 1 189 ? -10.576 19.377 34.647 1.00 97.06 189 LYS A N 1
ATOM 1473 C CA . LYS A 1 189 ? -11.164 18.254 33.902 1.00 97.06 189 LYS A CA 1
ATOM 1474 C C . LYS A 1 189 ? -10.701 18.248 32.451 1.00 97.06 189 LYS A C 1
ATOM 1476 O O . LYS A 1 189 ? -10.547 19.296 31.829 1.00 97.06 189 LYS A O 1
ATOM 1481 N N . ILE A 1 190 ? -10.540 17.048 31.896 1.00 97.50 190 ILE A N 1
ATOM 1482 C CA . ILE A 1 190 ? -10.312 16.862 30.459 1.00 97.50 190 ILE A CA 1
ATOM 1483 C C . ILE A 1 190 ? -11.651 17.042 29.743 1.00 97.50 190 ILE A C 1
ATOM 1485 O O . ILE A 1 190 ? -12.634 16.403 30.120 1.00 97.50 190 ILE A O 1
ATOM 1489 N N . ILE A 1 191 ? -11.678 17.892 28.716 1.00 98.31 191 ILE A N 1
ATOM 1490 C CA . ILE A 1 191 ? -12.857 18.120 27.874 1.00 98.31 191 ILE A CA 1
ATOM 1491 C C . ILE A 1 191 ? -12.567 17.751 26.416 1.00 98.31 191 ILE A C 1
ATOM 1493 O O . ILE A 1 191 ? -11.643 18.293 25.801 1.00 98.31 191 ILE A O 1
ATOM 1497 N N . LEU A 1 192 ? -13.346 16.807 25.886 1.00 98.31 192 LEU A N 1
ATOM 1498 C CA . LEU A 1 192 ? -13.263 16.289 24.521 1.00 98.31 192 LEU A CA 1
ATOM 1499 C C . LEU A 1 192 ? -14.417 16.817 23.675 1.00 98.31 192 LEU A C 1
ATOM 1501 O O . LEU A 1 192 ? -15.570 16.699 24.080 1.00 98.31 192 LEU A O 1
ATOM 1505 N N . GLY A 1 193 ? -14.106 17.350 22.495 1.00 97.38 193 GLY A N 1
ATOM 1506 C CA . GLY A 1 193 ? -15.097 17.742 21.493 1.00 97.38 193 GLY A CA 1
ATOM 1507 C C . GLY A 1 193 ? -15.204 16.717 20.364 1.00 97.38 193 GLY A C 1
ATOM 1508 O O . GLY A 1 193 ? -14.187 16.323 19.788 1.00 97.38 193 GLY A O 1
ATOM 1509 N N . ASN A 1 194 ? -16.428 16.310 20.038 1.00 95.25 194 ASN A N 1
ATOM 1510 C CA . ASN A 1 194 ? -16.769 15.540 18.843 1.00 95.25 194 ASN A CA 1
ATOM 1511 C C . ASN A 1 194 ? -17.962 16.224 18.154 1.00 95.25 194 ASN A C 1
ATOM 1513 O O . ASN A 1 194 ? -18.979 16.478 18.792 1.00 95.25 194 ASN A O 1
ATOM 1517 N N . SER A 1 195 ? -17.810 16.596 16.887 1.00 92.88 195 SER A N 1
ATOM 1518 C CA . SER A 1 195 ? -18.807 17.336 16.106 1.00 92.88 195 SER A CA 1
ATOM 1519 C C . SER A 1 195 ? -18.823 16.824 14.682 1.00 92.88 195 SER A C 1
ATOM 1521 O O . SER A 1 195 ? -17.765 16.582 14.107 1.00 92.88 195 SER A O 1
ATOM 1523 N N . ARG A 1 196 ? -20.017 16.734 14.092 1.00 86.94 196 ARG A N 1
ATOM 1524 C CA . ARG A 1 196 ? -20.168 16.452 12.659 1.00 86.94 196 ARG A CA 1
ATOM 1525 C C . ARG A 1 196 ? -19.867 17.654 11.772 1.00 86.94 196 ARG A C 1
ATOM 1527 O O . ARG A 1 196 ? -19.525 17.485 10.598 1.00 86.94 196 ARG A O 1
ATOM 1534 N N . ARG A 1 197 ? -20.090 18.879 12.253 1.00 87.50 197 ARG A N 1
ATOM 1535 C CA . ARG A 1 197 ? -20.060 20.083 11.403 1.00 87.50 197 ARG A CA 1
ATOM 1536 C C . ARG A 1 197 ? -19.517 21.319 12.102 1.00 87.50 197 ARG A C 1
ATOM 1538 O O . ARG A 1 197 ? -18.679 22.004 11.519 1.00 87.50 197 ARG A O 1
ATOM 1545 N N . GLN A 1 198 ? -19.969 21.633 13.309 1.00 90.12 198 GLN A N 1
ATOM 1546 C CA . GLN A 1 198 ? -19.657 22.882 14.005 1.00 90.12 198 GLN A CA 1
ATOM 1547 C C . GLN A 1 198 ? -18.426 22.757 14.911 1.00 90.12 198 GLN A C 1
ATOM 1549 O O . GLN A 1 198 ? -18.369 23.300 16.013 1.00 90.12 198 GLN A O 1
ATOM 1554 N N . MET A 1 199 ? -17.370 22.132 14.391 1.00 92.25 199 MET A N 1
ATOM 1555 C CA . MET A 1 199 ? -16.083 21.955 15.070 1.00 92.25 199 MET A CA 1
ATOM 1556 C C . MET A 1 199 ? -15.477 23.279 15.596 1.00 92.25 199 MET A C 1
ATOM 1558 O O . MET A 1 199 ? -14.751 23.290 16.589 1.00 92.25 199 MET A O 1
ATOM 1562 N N . ALA A 1 200 ? -15.839 24.416 14.989 1.00 93.12 200 ALA A N 1
ATOM 1563 C CA . ALA A 1 200 ? -15.479 25.763 15.441 1.00 93.12 200 ALA A CA 1
ATOM 1564 C C . ALA A 1 200 ? -15.938 26.103 16.875 1.00 93.12 200 ALA A C 1
ATOM 1566 O O . ALA A 1 200 ? -15.356 26.990 17.499 1.00 93.12 200 ALA A O 1
ATOM 1567 N N . TYR A 1 201 ? -16.963 25.428 17.409 1.00 93.88 201 TYR A N 1
ATOM 1568 C CA . TYR A 1 201 ? -17.451 25.649 18.774 1.00 93.88 201 TYR A CA 1
ATOM 1569 C C . TYR A 1 201 ? -16.508 25.101 19.852 1.00 93.88 201 TYR A C 1
ATOM 1571 O O . TYR A 1 201 ? -16.617 25.508 21.006 1.00 93.88 201 TYR A O 1
ATOM 1579 N N . PHE A 1 202 ? -15.556 24.233 19.502 1.00 96.25 202 PHE A N 1
ATOM 1580 C CA . PHE A 1 202 ? -14.660 23.565 20.457 1.00 96.25 202 PHE A CA 1
ATOM 1581 C C . PHE A 1 202 ? -13.327 24.279 20.669 1.00 96.25 202 PHE A C 1
ATOM 1583 O O . PHE A 1 202 ? -12.305 23.655 20.964 1.00 96.25 202 PHE A O 1
ATOM 1590 N N . LYS A 1 203 ? -13.319 25.601 20.515 1.00 96.62 203 LYS A N 1
ATOM 1591 C CA . LYS A 1 203 ? -12.146 26.409 20.831 1.00 96.62 203 LYS A CA 1
ATOM 1592 C C . LYS A 1 203 ? -11.770 26.244 22.311 1.00 96.62 203 LYS A C 1
ATOM 1594 O O . LYS A 1 203 ? -12.644 26.221 23.170 1.00 96.62 203 LYS A O 1
ATOM 1599 N N . ASP A 1 204 ? -10.472 26.139 22.592 1.00 97.50 204 ASP A N 1
ATOM 1600 C CA . ASP A 1 204 ? -9.882 26.003 23.934 1.00 97.50 204 ASP A CA 1
ATOM 1601 C C . ASP A 1 204 ? -10.213 24.682 24.665 1.00 97.50 204 ASP A C 1
ATOM 1603 O O . ASP A 1 204 ? -9.971 24.539 25.867 1.00 97.50 204 ASP A O 1
ATOM 1607 N N . PHE A 1 205 ? -10.720 23.674 23.947 1.00 98.19 205 PHE A N 1
ATOM 1608 C CA . PHE A 1 205 ? -10.935 22.334 24.496 1.00 98.19 205 PHE A CA 1
ATOM 1609 C C . PHE A 1 205 ? -9.605 21.598 24.742 1.00 98.19 205 PHE A C 1
ATOM 1611 O O . PHE A 1 205 ? -8.552 21.936 24.196 1.00 98.19 205 PHE A O 1
ATOM 1618 N N . SER A 1 206 ? -9.633 20.537 25.562 1.00 97.50 206 SER A N 1
ATOM 1619 C CA . SER A 1 206 ? -8.428 19.729 25.806 1.00 97.50 206 SER A CA 1
ATOM 1620 C C . SER A 1 206 ? -8.013 18.952 24.559 1.00 97.50 206 SER A C 1
ATOM 1622 O O . SER A 1 206 ? -6.816 18.856 24.267 1.00 97.50 206 SER A O 1
ATOM 1624 N N . LEU A 1 207 ? -8.998 18.398 23.848 1.00 97.81 207 LEU A N 1
ATOM 1625 C CA . LEU A 1 207 ? -8.813 17.705 22.582 1.00 97.81 207 LEU A CA 1
ATOM 1626 C C . LEU A 1 207 ? -10.087 17.655 21.741 1.00 97.81 207 LEU A C 1
ATOM 1628 O O . LEU A 1 207 ? -11.196 17.744 22.269 1.00 97.81 207 LEU A O 1
ATOM 1632 N N . THR A 1 208 ? -9.908 17.415 20.448 1.00 97.44 208 THR A N 1
ATOM 1633 C CA . THR A 1 208 ? -10.980 17.019 19.531 1.00 97.44 208 THR A CA 1
ATOM 1634 C C . THR A 1 208 ? -10.692 15.657 18.924 1.00 97.44 208 THR A C 1
ATOM 1636 O O . THR A 1 208 ? -9.528 15.286 18.752 1.00 97.44 208 THR A O 1
ATOM 1639 N N . ILE A 1 209 ? -11.749 14.931 18.576 1.00 96.75 209 ILE A N 1
ATOM 1640 C CA . ILE A 1 209 ? -11.664 13.729 17.747 1.00 96.75 209 ILE A CA 1
ATOM 1641 C C . ILE A 1 209 ? -12.586 13.927 16.558 1.00 96.75 209 ILE A C 1
ATOM 1643 O O . ILE A 1 209 ? -13.762 14.225 16.746 1.00 96.75 209 ILE A O 1
ATOM 1647 N N . GLN A 1 210 ? -12.031 13.821 15.355 1.00 94.31 210 GLN A N 1
ATOM 1648 C CA . GLN A 1 210 ? -12.727 14.093 14.097 1.00 94.31 210 GLN A CA 1
ATOM 1649 C C . GLN A 1 210 ? -12.324 13.050 13.053 1.00 94.31 210 GLN A C 1
ATOM 1651 O O . GLN A 1 210 ? -11.266 12.427 13.177 1.00 94.31 210 GLN A O 1
ATOM 1656 N N . ASN A 1 211 ? -13.137 12.837 12.026 1.00 93.88 211 ASN A N 1
ATOM 1657 C CA . ASN A 1 211 ? -12.690 12.140 10.819 1.00 93.88 211 ASN A CA 1
ATOM 1658 C C . ASN A 1 211 ? -12.061 13.106 9.803 1.00 93.88 211 ASN A C 1
ATOM 1660 O O . ASN A 1 211 ? -12.095 14.330 9.955 1.00 93.88 211 ASN A O 1
ATOM 1664 N N . ASP A 1 212 ? -11.450 12.537 8.772 1.00 92.00 212 ASP A N 1
ATOM 1665 C CA . ASP A 1 212 ? -10.894 13.268 7.635 1.00 92.00 212 ASP A CA 1
ATOM 1666 C C . ASP A 1 212 ? -11.924 14.199 6.974 1.00 92.00 212 ASP A C 1
ATOM 1668 O O . ASP A 1 212 ? -11.641 15.374 6.769 1.00 92.00 212 ASP A O 1
ATOM 1672 N N . THR A 1 213 ? -13.147 13.732 6.731 1.00 92.00 213 THR A N 1
ATOM 1673 C CA . THR A 1 213 ? -14.218 14.505 6.079 1.00 92.00 213 THR A CA 1
ATOM 1674 C C . THR A 1 213 ? -14.652 15.722 6.909 1.00 92.00 213 THR A C 1
ATOM 1676 O O . THR A 1 213 ? -14.938 16.797 6.373 1.00 92.00 213 THR A O 1
ATOM 1679 N N . GLU A 1 214 ? -14.711 15.577 8.229 1.00 93.19 214 GLU A N 1
ATOM 1680 C CA . GLU A 1 214 ? -14.982 16.655 9.182 1.00 93.19 214 GLU A CA 1
ATOM 1681 C C . GLU A 1 214 ? -13.834 17.668 9.207 1.00 93.19 214 GLU A C 1
ATOM 1683 O O . GLU A 1 214 ? -14.080 18.877 9.144 1.00 93.19 214 GLU A O 1
ATOM 1688 N N . ALA A 1 215 ? -12.585 17.192 9.202 1.00 93.81 215 ALA A N 1
ATOM 1689 C CA . ALA A 1 215 ? -11.404 18.043 9.111 1.00 93.81 215 ALA A CA 1
ATOM 1690 C C . ALA A 1 215 ? -11.363 18.835 7.790 1.00 93.81 215 ALA A C 1
ATOM 1692 O O . ALA A 1 215 ? -11.127 20.044 7.815 1.00 93.81 215 ALA A O 1
ATOM 1693 N N . GLU A 1 216 ? -11.659 18.197 6.653 1.00 94.00 216 GLU A N 1
ATOM 1694 C CA . GLU A 1 216 ? -11.764 18.849 5.339 1.00 94.00 216 GLU A CA 1
ATOM 1695 C C . GLU A 1 216 ? -12.795 19.972 5.351 1.00 94.00 216 GLU A C 1
ATOM 1697 O O . GLU A 1 216 ? -12.523 21.095 4.916 1.00 94.00 216 GLU A O 1
ATOM 1702 N N . ARG A 1 217 ? -13.978 19.684 5.904 1.00 93.25 217 ARG A N 1
ATOM 1703 C CA . ARG A 1 217 ? -15.078 20.643 6.010 1.00 93.25 217 ARG A CA 1
ATOM 1704 C C . ARG A 1 217 ? -14.703 21.835 6.884 1.00 93.25 217 ARG A C 1
ATOM 1706 O O . ARG A 1 217 ? -14.982 22.969 6.506 1.00 93.25 217 ARG A O 1
ATOM 1713 N N . PHE A 1 218 ? -14.070 21.595 8.030 1.00 94.38 218 PHE A N 1
ATOM 1714 C CA . PHE A 1 218 ? -13.652 22.659 8.943 1.00 94.38 218 PHE A CA 1
ATOM 1715 C C . PHE A 1 218 ? -12.528 23.526 8.359 1.00 94.38 218 PHE A C 1
ATOM 1717 O O . PHE A 1 218 ? -12.525 24.750 8.516 1.00 94.38 218 PHE A O 1
ATOM 1724 N N . LEU A 1 219 ? -11.560 22.910 7.679 1.00 94.50 219 LEU A N 1
ATOM 1725 C CA . LEU A 1 219 ? -10.421 23.620 7.099 1.00 94.50 219 LEU A CA 1
ATOM 1726 C C . LEU A 1 219 ? -10.734 24.254 5.741 1.00 94.50 219 LEU A C 1
ATOM 1728 O O . LEU A 1 219 ? -9.991 25.149 5.332 1.00 94.50 219 LEU A O 1
ATOM 1732 N N . ASN A 1 220 ? -11.823 23.831 5.094 1.00 93.81 220 ASN A N 1
ATOM 1733 C CA . ASN A 1 220 ? -12.184 24.162 3.718 1.00 93.81 220 ASN A CA 1
ATOM 1734 C C . ASN A 1 220 ? -11.048 23.822 2.734 1.00 93.81 220 ASN A C 1
ATOM 1736 O O . ASN A 1 220 ? -10.634 24.656 1.925 1.00 93.81 220 ASN A O 1
ATOM 1740 N N . LYS A 1 221 ? -10.491 22.612 2.870 1.00 91.44 221 LYS A N 1
ATOM 1741 C CA . LYS A 1 221 ? -9.357 22.088 2.092 1.00 91.44 221 LYS A CA 1
ATOM 1742 C C . LYS A 1 221 ? -9.504 20.583 1.892 1.00 91.44 221 LYS A C 1
ATOM 1744 O O . LYS A 1 221 ? -10.102 19.916 2.730 1.00 91.44 221 LYS A O 1
ATOM 1749 N N . GLU A 1 222 ? -8.910 20.062 0.823 1.00 86.44 222 GLU A N 1
ATOM 1750 C CA . GLU A 1 222 ? -8.781 18.617 0.628 1.00 86.44 222 GLU A CA 1
ATOM 1751 C C . GLU A 1 222 ? -7.631 18.040 1.463 1.00 86.44 222 GLU A C 1
ATOM 1753 O O . GLU A 1 222 ? -6.550 18.623 1.571 1.00 86.44 222 GLU A O 1
ATOM 1758 N N . VAL A 1 223 ? -7.880 16.868 2.031 1.00 85.62 223 VAL A N 1
ATOM 1759 C CA . VAL A 1 223 ? -7.000 16.077 2.880 1.00 85.62 223 VAL A CA 1
ATOM 1760 C C . VAL A 1 223 ? -6.975 14.666 2.285 1.00 85.62 223 VAL A C 1
ATOM 1762 O O . VAL A 1 223 ? -7.801 13.812 2.600 1.00 85.62 223 VAL A O 1
ATOM 1765 N N . ARG A 1 224 ? -6.063 14.446 1.331 1.00 80.12 224 ARG A N 1
ATOM 1766 C CA . ARG A 1 224 ? -5.960 13.211 0.529 1.00 80.12 224 ARG A CA 1
ATOM 1767 C C . ARG A 1 224 ? -4.613 12.513 0.668 1.00 80.12 224 ARG A C 1
ATOM 1769 O O . ARG A 1 224 ? -4.550 11.297 0.522 1.00 80.12 224 ARG A O 1
ATOM 1776 N N . THR A 1 225 ? -3.542 13.261 0.918 1.00 86.81 225 THR A N 1
ATOM 1777 C CA . THR A 1 225 ? -2.191 12.716 1.105 1.00 86.81 225 THR A CA 1
ATOM 1778 C C . THR A 1 225 ? -1.801 12.683 2.579 1.00 86.81 225 THR A C 1
ATOM 1780 O O . THR A 1 225 ? -2.343 13.425 3.398 1.00 86.81 225 THR A O 1
ATOM 1783 N N . GLU A 1 226 ? -0.817 11.851 2.919 1.00 84.69 226 GLU A N 1
ATOM 1784 C CA . GLU A 1 226 ? -0.264 11.769 4.275 1.00 84.69 226 GLU A CA 1
ATOM 1785 C C . GLU A 1 226 ? 0.224 13.140 4.777 1.00 84.69 226 GLU A C 1
ATOM 1787 O O . GLU A 1 226 ? -0.113 13.558 5.884 1.00 84.69 226 GLU A O 1
ATOM 1792 N N . GLU A 1 227 ? 0.917 13.904 3.928 1.00 88.06 227 GLU A N 1
ATOM 1793 C CA . GLU A 1 227 ? 1.371 15.259 4.257 1.00 88.06 227 GLU A CA 1
ATOM 1794 C C . GLU A 1 227 ? 0.199 16.212 4.546 1.00 88.06 227 GLU A C 1
ATOM 1796 O O . GLU A 1 227 ? 0.236 16.970 5.519 1.00 88.06 227 GLU A O 1
ATOM 1801 N N . GLN A 1 228 ? -0.878 16.142 3.757 1.00 91.06 228 GLN A N 1
ATOM 1802 C CA . GLN A 1 228 ? -2.077 16.953 3.980 1.00 91.06 228 GLN A CA 1
ATOM 1803 C C . GLN A 1 228 ? -2.793 16.575 5.281 1.00 91.06 228 GLN A C 1
ATOM 1805 O O . GLN A 1 228 ? -3.269 17.461 5.985 1.00 91.06 228 GLN A O 1
ATOM 1810 N N . ILE A 1 229 ? -2.841 15.287 5.633 1.00 90.94 229 ILE A N 1
ATOM 1811 C CA . ILE A 1 229 ? -3.414 14.796 6.897 1.00 90.94 229 ILE A CA 1
ATOM 1812 C C . ILE A 1 229 ? -2.613 15.331 8.090 1.00 90.94 229 ILE A C 1
ATOM 1814 O O . ILE A 1 229 ? -3.179 15.872 9.045 1.00 90.94 229 ILE A O 1
ATOM 1818 N N . MET A 1 230 ? -1.284 15.235 8.019 1.00 92.06 230 MET A N 1
ATOM 1819 C CA . MET A 1 230 ? -0.381 15.767 9.038 1.00 92.06 230 MET A CA 1
ATOM 1820 C C . MET A 1 230 ? -0.530 17.285 9.194 1.00 92.06 230 MET A C 1
ATOM 1822 O O . MET A 1 230 ? -0.572 17.799 10.315 1.00 92.06 230 MET A O 1
ATOM 1826 N N . GLN A 1 231 ? -0.650 18.008 8.080 1.00 94.06 231 GLN A N 1
ATOM 1827 C CA . GLN A 1 231 ? -0.860 19.451 8.082 1.00 94.06 231 GLN A CA 1
ATOM 1828 C C . GLN A 1 231 ? -2.240 19.832 8.633 1.00 94.06 231 GLN A C 1
ATOM 1830 O O . GLN A 1 231 ? -2.342 20.767 9.428 1.00 94.06 231 GLN A O 1
ATOM 1835 N N . ALA A 1 232 ? -3.288 19.082 8.290 1.00 95.19 232 ALA A N 1
ATOM 1836 C CA . ALA A 1 232 ? -4.634 19.297 8.808 1.00 95.19 232 ALA A CA 1
ATOM 1837 C C . ALA A 1 232 ? -4.674 19.184 10.339 1.00 95.19 232 ALA A C 1
ATOM 1839 O O . ALA A 1 232 ? -5.232 20.058 11.002 1.00 95.19 232 ALA A O 1
ATOM 1840 N N . ALA A 1 233 ? -4.018 18.173 10.921 1.00 95.94 233 ALA A N 1
ATOM 1841 C CA . ALA A 1 233 ? -3.928 18.026 12.374 1.00 95.94 233 ALA A CA 1
ATOM 1842 C C . ALA A 1 233 ? -3.261 19.239 13.051 1.00 95.94 233 ALA A C 1
ATOM 1844 O O . ALA A 1 233 ? -3.727 19.693 14.101 1.00 95.94 233 ALA A O 1
ATOM 1845 N N . ARG A 1 234 ? -2.204 19.796 12.440 1.00 96.06 234 ARG A N 1
ATOM 1846 C CA . ARG A 1 234 ? -1.527 21.010 12.931 1.00 96.06 234 ARG A CA 1
ATOM 1847 C C . ARG A 1 234 ? -2.436 22.234 12.861 1.00 96.06 234 ARG A C 1
ATOM 1849 O O . ARG A 1 234 ? -2.629 22.901 13.875 1.00 96.06 234 ARG A O 1
ATOM 1856 N N . GLU A 1 235 ? -3.059 22.477 11.709 1.00 96.19 235 GLU A N 1
ATOM 1857 C CA . GLU A 1 235 ? -3.962 23.618 11.511 1.00 96.19 235 GLU A CA 1
ATOM 1858 C C . GLU A 1 235 ? -5.176 23.573 12.447 1.00 96.19 235 GLU A C 1
ATOM 1860 O O . GLU A 1 235 ? -5.619 24.610 12.936 1.00 96.19 235 GLU A O 1
ATOM 1865 N N . ILE A 1 236 ? -5.710 22.381 12.725 1.00 96.69 236 ILE A N 1
ATOM 1866 C CA . ILE A 1 236 ? -6.813 22.187 13.673 1.00 96.69 236 ILE A CA 1
ATOM 1867 C C . ILE A 1 236 ? -6.401 22.609 15.081 1.00 96.69 236 ILE A C 1
ATOM 1869 O O . ILE A 1 236 ? -7.117 23.381 15.724 1.00 96.69 236 ILE A O 1
ATOM 1873 N N . ILE A 1 237 ? -5.241 22.138 15.551 1.00 97.06 237 ILE A N 1
ATOM 1874 C CA . ILE A 1 237 ? -4.712 22.516 16.862 1.00 97.06 237 ILE A CA 1
ATOM 1875 C C . ILE A 1 237 ? -4.522 24.033 16.961 1.00 97.06 237 ILE A C 1
ATOM 1877 O O . ILE A 1 237 ? -4.864 24.618 17.989 1.00 97.06 237 ILE A O 1
ATOM 1881 N N . GLU A 1 238 ? -3.993 24.668 15.917 1.00 96.38 238 GLU A N 1
ATOM 1882 C CA . GLU A 1 238 ? -3.762 26.113 15.889 1.00 96.38 238 GLU A CA 1
ATOM 1883 C C . GLU A 1 238 ? -5.073 26.907 15.882 1.00 96.38 238 GLU A C 1
ATOM 1885 O O . GLU A 1 238 ? -5.277 27.764 16.743 1.00 96.38 238 GLU A O 1
ATOM 1890 N N . LYS A 1 239 ? -5.994 26.599 14.960 1.00 96.94 239 LYS A N 1
ATOM 1891 C CA . LYS A 1 239 ? -7.265 27.327 14.798 1.00 96.94 239 LYS A CA 1
ATOM 1892 C C . LYS A 1 239 ? -8.168 27.232 16.025 1.00 96.94 239 LYS A C 1
ATOM 1894 O O . LYS A 1 239 ? -8.844 28.206 16.355 1.00 96.94 239 LYS A O 1
ATOM 1899 N N . LEU A 1 240 ? -8.193 26.076 16.686 1.00 96.81 240 LEU A N 1
ATOM 1900 C CA . LEU A 1 240 ? -9.018 25.840 17.873 1.00 96.81 240 LEU A CA 1
ATOM 1901 C C . LEU A 1 240 ? -8.263 26.046 19.192 1.00 96.81 240 LEU A C 1
ATOM 1903 O O . LEU A 1 240 ? -8.863 25.902 20.253 1.00 96.81 240 LEU A O 1
ATOM 1907 N N . ASN A 1 241 ? -6.975 26.395 19.148 1.00 96.75 241 ASN A N 1
ATOM 1908 C CA . ASN A 1 241 ? -6.109 26.511 20.324 1.00 96.75 241 ASN A CA 1
ATOM 1909 C C . ASN A 1 241 ? -6.136 25.261 21.233 1.00 96.75 241 ASN A C 1
ATOM 1911 O O . ASN A 1 241 ? -6.201 25.343 22.460 1.00 96.75 241 ASN A O 1
ATOM 1915 N N . LEU A 1 242 ? -6.083 24.076 20.626 1.00 96.69 242 LEU A N 1
ATOM 1916 C CA . LEU A 1 242 ? -6.116 22.808 21.356 1.00 96.69 242 LEU A CA 1
ATOM 1917 C C . LEU A 1 242 ? -4.734 22.448 21.902 1.00 96.69 242 LEU A C 1
ATOM 1919 O O . LEU A 1 242 ? -3.700 22.970 21.477 1.00 96.69 242 LEU A O 1
ATOM 1923 N N . LYS A 1 243 ? -4.694 21.493 22.833 1.00 94.00 243 LYS A N 1
ATOM 1924 C CA . LYS A 1 243 ? -3.440 20.828 23.229 1.00 94.00 243 LYS A CA 1
ATOM 1925 C C . LYS A 1 243 ? -3.192 19.551 22.430 1.00 94.00 243 LYS A C 1
ATOM 1927 O O . LYS A 1 243 ? -2.041 19.179 22.241 1.00 94.00 243 LYS A O 1
ATOM 1932 N N . LYS A 1 244 ? -4.261 18.871 22.016 1.00 96.56 244 LYS A N 1
ATOM 1933 C CA . LYS A 1 244 ? -4.236 17.529 21.428 1.00 96.56 244 LYS A CA 1
ATOM 1934 C C . LYS A 1 244 ? -5.340 17.395 20.375 1.00 96.56 244 LYS A C 1
ATOM 1936 O O . LYS A 1 244 ? -6.381 18.028 20.510 1.00 96.56 244 LYS A O 1
ATOM 1941 N N . THR A 1 245 ? -5.152 16.549 19.369 1.00 97.50 245 THR A N 1
ATOM 1942 C CA . THR A 1 245 ? -6.219 16.135 18.443 1.00 97.50 245 THR A CA 1
ATOM 1943 C C . THR A 1 245 ? -6.003 14.695 17.977 1.00 97.50 245 THR A C 1
ATOM 1945 O O . THR A 1 245 ? -4.856 14.253 17.863 1.00 97.50 245 THR A O 1
ATOM 1948 N N . LEU A 1 246 ? -7.092 13.965 17.727 1.00 97.88 246 LEU A N 1
ATOM 1949 C CA . LEU A 1 246 ? -7.074 12.697 16.996 1.00 97.88 246 LEU A CA 1
ATOM 1950 C C . LEU A 1 246 ? -7.863 12.850 15.695 1.00 97.88 246 LEU A C 1
ATOM 1952 O O . LEU A 1 246 ? -9.003 13.313 15.714 1.00 97.88 246 LEU A O 1
ATOM 1956 N N . LEU A 1 247 ? -7.276 12.409 14.585 1.00 96.62 247 LEU A N 1
ATOM 1957 C CA . LEU A 1 247 ? -7.964 12.278 13.304 1.00 96.62 247 LEU A CA 1
ATOM 1958 C C . LEU A 1 247 ? -8.153 10.800 12.979 1.00 96.62 247 LEU A C 1
ATOM 1960 O O . LEU A 1 247 ? -7.185 10.049 12.891 1.00 96.62 247 LEU A O 1
ATOM 1964 N N . THR A 1 248 ? -9.400 10.375 12.814 1.00 95.19 248 THR A N 1
ATOM 1965 C CA . THR A 1 248 ? -9.746 9.029 12.347 1.00 95.19 248 THR A CA 1
ATOM 1966 C C . THR A 1 248 ? -9.745 9.009 10.818 1.00 95.19 248 THR A C 1
ATOM 1968 O O . THR A 1 248 ? -10.350 9.865 10.181 1.00 95.19 248 THR A O 1
ATOM 1971 N N . LEU A 1 249 ? -9.031 8.051 10.226 1.00 93.50 249 LEU A N 1
ATOM 1972 C CA . LEU A 1 249 ? -8.708 7.996 8.792 1.00 93.50 249 LEU A CA 1
ATOM 1973 C C . LEU A 1 249 ? -9.263 6.719 8.135 1.00 93.50 249 LEU A C 1
ATOM 1975 O O . LEU A 1 249 ? -8.688 6.169 7.196 1.00 93.50 249 LEU A O 1
ATOM 1979 N N . GLY A 1 250 ? -10.351 6.174 8.684 1.00 89.44 250 GLY A N 1
ATOM 1980 C CA . GLY A 1 250 ? -10.960 4.932 8.210 1.00 89.44 250 GLY A CA 1
ATOM 1981 C C . GLY A 1 250 ? -9.959 3.771 8.149 1.00 89.44 250 GLY A C 1
ATOM 1982 O O . GLY A 1 250 ? -9.403 3.355 9.166 1.00 89.44 250 GLY A O 1
ATOM 1983 N N . LYS A 1 251 ? -9.724 3.243 6.943 1.00 87.56 251 LYS A N 1
ATOM 1984 C CA . LYS A 1 251 ? -8.787 2.129 6.705 1.00 87.56 251 LYS A CA 1
ATOM 1985 C C . LYS A 1 251 ? -7.332 2.469 7.059 1.00 87.56 251 LYS A C 1
ATOM 1987 O O . LYS A 1 251 ? -6.578 1.563 7.402 1.00 87.56 251 LYS A O 1
ATOM 1992 N N . ASP A 1 252 ? -6.963 3.750 7.024 1.00 88.69 252 ASP A N 1
ATOM 1993 C CA . ASP A 1 252 ? -5.595 4.221 7.269 1.00 88.69 252 ASP A CA 1
ATOM 1994 C C . ASP A 1 252 ? -5.324 4.463 8.769 1.00 88.69 252 ASP A C 1
ATOM 1996 O O . ASP A 1 252 ? -4.223 4.858 9.164 1.00 88.69 252 ASP A O 1
ATOM 2000 N N . GLY A 1 253 ? -6.311 4.153 9.621 1.00 93.56 253 GLY A N 1
ATOM 2001 C CA . GLY A 1 253 ? -6.181 4.100 11.072 1.00 93.56 253 GLY A CA 1
ATOM 2002 C C . GLY A 1 253 ? -6.484 5.427 11.763 1.00 93.56 253 GLY A C 1
ATOM 2003 O O . GLY A 1 253 ? -7.511 6.051 11.499 1.00 93.56 253 GLY A O 1
ATOM 2004 N N . ILE A 1 254 ? -5.636 5.831 12.711 1.00 96.56 254 ILE A N 1
ATOM 2005 C CA . ILE A 1 254 ? -5.829 7.040 13.529 1.00 96.56 254 ILE A CA 1
ATOM 2006 C C . ILE A 1 254 ? -4.523 7.832 13.583 1.00 96.56 254 ILE A C 1
ATOM 2008 O O . ILE A 1 254 ? -3.494 7.294 13.979 1.00 96.56 254 ILE A O 1
ATOM 2012 N N . LEU A 1 255 ? -4.554 9.122 13.256 1.00 96.94 255 LEU A N 1
ATOM 2013 C CA . LEU A 1 255 ? -3.446 10.043 13.498 1.00 96.94 255 LEU A CA 1
ATOM 2014 C C . LEU A 1 255 ? -3.632 10.729 14.856 1.00 96.94 255 LEU A C 1
ATOM 2016 O O . LEU A 1 255 ? -4.672 11.337 15.108 1.00 96.94 255 LEU A O 1
ATOM 2020 N N . SER A 1 256 ? -2.618 10.669 15.717 1.00 97.50 256 SER A N 1
ATOM 2021 C CA . SER A 1 256 ? -2.573 11.394 16.984 1.00 97.50 256 SER A CA 1
ATOM 2022 C C . SER A 1 256 ? -1.565 12.540 16.940 1.00 97.50 256 SER A C 1
ATOM 2024 O O . SER A 1 256 ? -0.454 12.379 16.438 1.00 97.50 256 SER A O 1
ATOM 2026 N N . TYR A 1 257 ? -1.952 13.712 17.456 1.00 97.31 257 TYR A N 1
ATOM 2027 C CA . TYR A 1 257 ? -1.072 14.879 17.534 1.00 97.31 257 TYR A CA 1
ATOM 2028 C C . TYR A 1 257 ? -1.233 15.639 18.8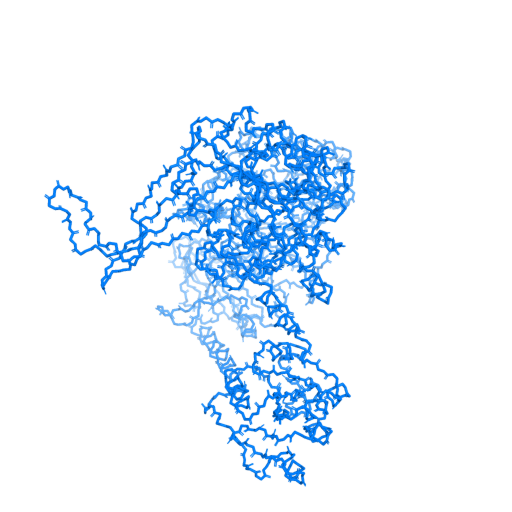57 1.00 97.31 257 TYR A C 1
ATOM 2030 O O . TYR A 1 257 ? -2.343 16.036 19.208 1.00 97.31 257 TYR A O 1
ATOM 2038 N N . ASP A 1 258 ? -0.137 15.871 19.591 1.00 94.44 258 ASP A N 1
ATOM 2039 C CA . ASP A 1 258 ? -0.124 16.560 20.900 1.00 94.44 258 ASP A CA 1
ATOM 2040 C C . ASP A 1 258 ? 0.783 17.808 20.957 1.00 94.44 258 ASP A C 1
ATOM 2042 O O . ASP A 1 258 ? 1.302 18.162 22.017 1.00 94.44 258 ASP A O 1
ATOM 2046 N N . LYS A 1 259 ? 0.980 18.478 19.811 1.00 92.00 259 LYS A N 1
ATOM 2047 C CA . LYS A 1 259 ? 1.968 19.555 19.563 1.00 92.00 259 LYS A CA 1
ATOM 2048 C C . LYS A 1 259 ? 3.430 19.108 19.525 1.00 92.00 259 LYS A C 1
ATOM 2050 O O . LYS A 1 259 ? 4.227 19.804 18.900 1.00 92.00 259 LYS A O 1
ATOM 2055 N N . VAL A 1 260 ? 3.781 17.972 20.126 1.00 91.25 260 VAL A N 1
ATOM 2056 C CA . VAL A 1 260 ? 5.161 17.460 20.167 1.00 91.25 260 VAL A CA 1
ATOM 2057 C C . VAL A 1 260 ? 5.301 16.217 19.296 1.00 91.25 260 VAL A C 1
ATOM 2059 O O . VAL A 1 260 ? 6.152 16.162 18.414 1.00 91.25 260 VAL A O 1
ATOM 2062 N N . ASN A 1 261 ? 4.432 15.240 19.517 1.00 93.00 261 ASN A N 1
ATOM 2063 C CA . ASN A 1 261 ? 4.418 13.951 18.855 1.00 93.00 261 ASN A CA 1
ATOM 2064 C C . ASN A 1 261 ? 3.276 13.912 17.850 1.00 93.00 261 ASN A C 1
ATOM 2066 O O . ASN A 1 261 ? 2.131 14.210 18.191 1.00 93.00 261 ASN A O 1
ATOM 2070 N N . LEU A 1 262 ? 3.606 13.518 16.624 1.00 94.50 262 LEU A N 1
ATOM 2071 C CA . LEU A 1 262 ? 2.672 13.252 15.541 1.00 94.50 262 LEU A CA 1
ATOM 2072 C C . LEU A 1 262 ? 2.843 11.783 15.153 1.00 94.50 262 LEU A C 1
ATOM 2074 O O . LEU A 1 262 ? 3.887 11.414 14.620 1.00 94.50 262 LEU A O 1
ATOM 2078 N N . ILE A 1 263 ? 1.869 10.941 15.488 1.00 94.50 263 ILE A N 1
ATOM 2079 C CA . ILE A 1 263 ? 1.987 9.484 15.358 1.00 94.50 263 ILE A CA 1
ATOM 2080 C C . ILE A 1 263 ? 0.780 8.952 14.598 1.00 94.50 263 ILE A C 1
ATOM 2082 O O . ILE A 1 263 ? -0.361 9.148 15.016 1.00 94.50 263 ILE A O 1
ATOM 2086 N N . GLN A 1 264 ? 1.029 8.242 13.500 1.00 93.31 264 GLN A N 1
ATOM 2087 C CA . GLN A 1 264 ? -0.007 7.502 12.790 1.00 93.31 264 GLN A CA 1
ATOM 2088 C C . GLN A 1 264 ? -0.081 6.066 13.315 1.00 93.31 264 GLN A C 1
ATOM 2090 O O . GLN A 1 264 ? 0.897 5.322 13.298 1.00 93.31 264 GLN A O 1
ATOM 2095 N N . HIS A 1 265 ? -1.262 5.676 13.780 1.00 93.00 265 HIS A N 1
ATOM 2096 C CA . HIS A 1 265 ? -1.578 4.342 14.269 1.00 93.00 265 HIS A CA 1
ATOM 2097 C C . HIS A 1 265 ? -2.305 3.577 13.165 1.00 93.00 265 HIS A C 1
ATOM 2099 O O . HIS A 1 265 ? -3.458 3.886 12.871 1.00 93.00 265 HIS A O 1
ATOM 2105 N N . ALA A 1 266 ? -1.657 2.571 12.575 1.00 91.56 266 ALA A N 1
ATOM 2106 C CA . ALA A 1 266 ? -2.267 1.732 11.541 1.00 91.56 266 ALA A CA 1
ATOM 2107 C C . ALA A 1 266 ? -3.540 1.037 12.052 1.00 91.56 266 ALA A C 1
ATOM 2109 O O . ALA A 1 266 ? -3.591 0.605 13.207 1.00 91.56 266 ALA A O 1
ATOM 2110 N N . SER A 1 267 ? -4.562 0.919 11.200 1.00 90.19 267 SER A N 1
ATOM 2111 C CA . SER A 1 267 ? -5.840 0.292 11.558 1.00 90.19 267 SER A CA 1
ATOM 2112 C C . SER A 1 267 ? -5.652 -1.128 12.106 1.00 90.19 267 SER A C 1
ATOM 2114 O O . SER A 1 267 ? -4.901 -1.929 11.550 1.00 90.19 267 SER A O 1
ATOM 2116 N N . LYS A 1 268 ? -6.351 -1.452 13.201 1.00 88.69 268 LYS A N 1
ATOM 2117 C CA . LYS A 1 268 ? -6.403 -2.812 13.768 1.00 88.69 268 LYS A CA 1
ATOM 2118 C C . LYS A 1 268 ? -7.564 -3.642 13.204 1.00 88.69 268 LYS A C 1
ATOM 2120 O O . LYS A 1 268 ? -7.763 -4.776 13.636 1.00 88.69 268 LYS A O 1
ATOM 2125 N N . ALA A 1 269 ? -8.360 -3.087 12.287 1.00 84.69 269 ALA A N 1
ATOM 2126 C CA . ALA A 1 269 ? -9.497 -3.778 11.689 1.00 84.69 269 ALA A CA 1
ATOM 2127 C C . ALA A 1 269 ? -9.036 -4.808 10.650 1.00 84.69 269 ALA A C 1
ATOM 2129 O O . ALA A 1 269 ? -8.397 -4.465 9.660 1.00 84.69 269 ALA A O 1
ATOM 2130 N N . THR A 1 270 ? -9.392 -6.074 10.865 1.00 77.12 270 THR A N 1
ATOM 2131 C CA . THR A 1 270 ? -9.149 -7.179 9.919 1.00 77.12 270 THR A CA 1
ATOM 2132 C C . THR A 1 270 ? -10.411 -7.592 9.161 1.00 77.12 270 THR A C 1
ATOM 2134 O O . THR A 1 270 ? -10.322 -8.212 8.104 1.00 77.12 270 THR A O 1
ATOM 2137 N N . GLN A 1 271 ? -11.585 -7.241 9.689 1.00 74.75 271 GLN A N 1
ATOM 2138 C CA . GLN A 1 271 ? -12.896 -7.474 9.093 1.00 74.75 271 GLN A CA 1
ATOM 2139 C C . GLN A 1 271 ? -13.717 -6.190 9.196 1.00 74.75 271 GLN A C 1
ATOM 2141 O O . GLN A 1 271 ? -13.695 -5.525 10.230 1.00 74.75 271 GLN A O 1
ATOM 2146 N N . ILE A 1 272 ? -14.418 -5.838 8.117 1.00 81.81 272 ILE A N 1
ATOM 2147 C CA . ILE A 1 272 ? -15.245 -4.632 8.037 1.00 81.81 272 ILE A CA 1
ATOM 2148 C C . ILE A 1 272 ? -16.626 -5.056 7.534 1.00 81.81 272 ILE A C 1
ATOM 2150 O O . ILE A 1 272 ? -16.749 -5.567 6.422 1.00 81.81 272 ILE A O 1
ATOM 2154 N N . VAL A 1 273 ? -17.637 -4.865 8.378 1.00 79.19 273 VAL A N 1
ATOM 2155 C CA . VAL A 1 273 ? -19.058 -5.129 8.119 1.00 79.19 273 VAL A CA 1
ATOM 2156 C C . VAL A 1 273 ? -19.807 -3.806 7.968 1.00 79.19 273 VAL A C 1
ATOM 2158 O O . VAL A 1 273 ? -20.460 -3.595 6.951 1.00 79.19 273 VAL A O 1
ATOM 2161 N N . ASP A 1 274 ? -19.667 -2.894 8.932 1.00 77.38 274 ASP A N 1
ATOM 2162 C CA . ASP A 1 274 ? -20.303 -1.573 8.931 1.00 77.38 274 ASP A CA 1
ATOM 2163 C C . ASP A 1 274 ? -19.387 -0.561 9.635 1.00 77.38 274 ASP A C 1
ATOM 2165 O O . ASP A 1 274 ? -18.778 -0.874 10.645 1.00 77.38 274 ASP A O 1
ATOM 2169 N N . VAL A 1 275 ? -19.249 0.658 9.115 1.00 81.44 275 VAL A N 1
ATOM 2170 C CA . VAL A 1 275 ? -18.385 1.701 9.707 1.00 81.44 275 VAL A CA 1
ATOM 2171 C C . VAL A 1 275 ? -19.134 2.632 10.667 1.00 81.44 275 VAL A C 1
ATOM 2173 O O . VAL A 1 275 ? -18.523 3.500 11.300 1.00 81.44 275 VAL A O 1
ATOM 2176 N N . CYS A 1 276 ? -20.455 2.484 10.787 1.00 79.31 276 CYS A N 1
ATOM 2177 C CA . CYS A 1 276 ? -21.284 3.336 11.628 1.00 79.31 276 CYS A CA 1
ATOM 2178 C C . CYS A 1 276 ? -20.868 3.296 13.111 1.00 79.31 276 CYS A C 1
ATOM 2180 O O . CYS A 1 276 ? -20.778 2.247 13.736 1.00 79.31 276 CYS A O 1
ATOM 2182 N N . GLY A 1 277 ? -20.640 4.478 13.697 1.00 81.31 277 GLY A N 1
ATOM 2183 C CA . GLY A 1 277 ? -20.333 4.627 15.125 1.00 81.31 277 GLY A CA 1
ATOM 2184 C C . GLY A 1 277 ? -18.870 4.391 15.520 1.00 81.31 277 GLY A C 1
ATOM 2185 O O . GLY A 1 277 ? -18.536 4.563 16.689 1.00 81.31 277 GLY A O 1
ATOM 2186 N N . ALA A 1 278 ? -17.969 4.075 14.581 1.00 88.75 278 ALA A N 1
ATOM 2187 C CA . ALA A 1 278 ? -16.557 3.837 14.899 1.00 88.75 278 ALA A CA 1
ATOM 2188 C C . ALA A 1 278 ? -15.874 5.050 15.567 1.00 88.75 278 ALA A C 1
ATOM 2190 O O . ALA A 1 278 ? -15.168 4.889 16.561 1.00 88.75 278 ALA A O 1
ATOM 2191 N N . GLY A 1 279 ? -16.129 6.272 15.080 1.00 91.12 279 GLY A N 1
ATOM 2192 C CA . GLY A 1 279 ? -15.586 7.506 15.672 1.00 91.12 279 GLY A CA 1
ATOM 2193 C C . GLY A 1 279 ? -16.093 7.790 17.095 1.00 91.12 279 GLY A C 1
ATOM 2194 O O . GLY A 1 279 ? -15.337 8.265 17.948 1.00 91.12 279 GLY A O 1
ATOM 2195 N N . ASP A 1 280 ? -17.341 7.422 17.396 1.00 93.94 280 ASP A N 1
ATOM 2196 C CA . ASP A 1 280 ? -17.893 7.499 18.755 1.00 93.94 280 ASP A CA 1
ATOM 2197 C C . ASP A 1 280 ? -17.205 6.507 19.690 1.00 93.94 280 ASP A C 1
ATOM 2199 O O . ASP A 1 280 ? -16.843 6.864 20.814 1.00 93.94 280 ASP A O 1
ATOM 2203 N N . THR A 1 281 ? -16.959 5.281 19.222 1.00 95.25 281 THR A N 1
ATOM 2204 C CA . THR A 1 281 ? -16.214 4.277 19.989 1.00 95.25 281 THR A CA 1
ATOM 2205 C C . THR A 1 281 ? -14.786 4.742 20.281 1.00 95.25 281 THR A C 1
ATOM 2207 O O . THR A 1 281 ? -14.322 4.611 21.417 1.00 95.25 281 THR A O 1
ATOM 2210 N N . VAL A 1 282 ? -14.101 5.346 19.299 1.00 96.94 282 VAL A N 1
ATOM 2211 C CA . VAL A 1 282 ? -12.780 5.965 19.513 1.00 96.94 282 VAL A CA 1
ATOM 2212 C C . VAL A 1 282 ? -12.871 7.050 20.585 1.00 96.94 282 VAL A C 1
ATOM 2214 O O . VAL A 1 282 ? -12.030 7.085 21.481 1.00 96.94 282 VAL A O 1
ATOM 2217 N N . SER A 1 283 ? -13.914 7.885 20.552 1.00 97.19 283 SER A N 1
ATOM 2218 C CA . SER A 1 283 ? -14.141 8.923 21.565 1.00 97.19 283 SER A CA 1
ATOM 2219 C C . SER A 1 283 ? -14.311 8.354 22.969 1.00 97.19 283 SER A C 1
ATOM 2221 O O . SER A 1 283 ? -13.705 8.870 23.911 1.00 97.19 283 SER A O 1
ATOM 2223 N N . CYS A 1 284 ? -15.059 7.257 23.107 1.00 98.06 284 CYS A N 1
ATOM 2224 C CA . CYS A 1 284 ? -15.265 6.579 24.384 1.00 98.06 284 CYS A CA 1
ATOM 2225 C C . CYS A 1 284 ? -13.960 6.014 24.955 1.00 98.06 284 CYS A C 1
ATOM 2227 O O . CYS A 1 284 ? -13.611 6.277 26.105 1.00 98.06 284 CYS A O 1
ATOM 2229 N N . ALA A 1 285 ? -13.217 5.259 24.148 1.00 97.50 285 ALA A N 1
ATOM 2230 C CA . ALA A 1 285 ? -11.955 4.663 24.565 1.00 97.50 285 ALA A CA 1
ATOM 2231 C C . ALA A 1 285 ? -10.907 5.736 24.899 1.00 97.50 285 ALA A C 1
ATOM 2233 O O . ALA A 1 285 ? -10.263 5.670 25.946 1.00 97.50 285 ALA A O 1
ATOM 2234 N N . ALA A 1 286 ? -10.778 6.761 24.053 1.00 97.94 286 ALA A N 1
ATOM 2235 C CA . ALA A 1 286 ? -9.758 7.786 24.210 1.00 97.94 286 ALA A CA 1
ATOM 2236 C C . ALA A 1 286 ? -9.946 8.613 25.489 1.00 97.94 286 ALA A C 1
ATOM 2238 O O . ALA A 1 286 ? -8.988 8.804 26.241 1.00 97.94 286 ALA A O 1
ATOM 2239 N N . ILE A 1 287 ? -11.166 9.084 25.777 1.00 98.12 287 ILE A N 1
ATOM 2240 C CA . ILE A 1 287 ? -11.411 9.905 26.972 1.00 98.12 287 ILE A CA 1
ATOM 2241 C C . ILE A 1 287 ? -11.222 9.112 28.267 1.00 98.12 287 ILE A C 1
ATOM 2243 O O . ILE A 1 287 ? -10.680 9.651 29.230 1.00 98.12 287 ILE A O 1
ATOM 2247 N N . LEU A 1 288 ? -11.587 7.825 28.279 1.00 98.31 288 LEU A N 1
ATOM 2248 C CA . LEU A 1 288 ? -11.393 6.944 29.426 1.00 98.31 288 LEU A CA 1
ATOM 2249 C C . LEU A 1 288 ? -9.906 6.665 29.656 1.00 98.31 288 LEU A C 1
ATOM 2251 O O . LEU A 1 288 ? -9.433 6.783 30.786 1.00 98.31 288 LEU A O 1
ATOM 2255 N N . THR A 1 289 ? -9.135 6.389 28.599 1.00 98.12 289 THR A N 1
ATOM 2256 C CA . THR A 1 289 ? -7.676 6.229 28.704 1.00 98.12 289 THR A CA 1
ATOM 2257 C C . THR A 1 289 ? -7.012 7.489 29.252 1.00 98.12 289 THR A C 1
ATOM 2259 O O . THR A 1 289 ? -6.195 7.402 30.170 1.00 98.12 289 THR A O 1
ATOM 2262 N N . LEU A 1 290 ? -7.393 8.666 28.752 1.00 97.62 290 LEU A N 1
ATOM 2263 C CA . LEU A 1 290 ? -6.864 9.940 29.241 1.00 97.62 290 LEU A CA 1
ATOM 2264 C C . LEU A 1 290 ? -7.281 10.219 30.697 1.00 97.62 290 LEU A C 1
ATOM 2266 O O . LEU A 1 290 ? -6.457 10.684 31.482 1.00 97.62 290 LEU A O 1
ATOM 2270 N N . ALA A 1 291 ? -8.512 9.880 31.093 1.00 97.31 291 ALA A N 1
ATOM 2271 C CA . ALA A 1 291 ? -8.986 9.995 32.477 1.00 97.31 291 ALA A CA 1
ATOM 2272 C C . ALA A 1 291 ? -8.269 9.028 33.444 1.00 97.31 291 ALA A C 1
ATOM 2274 O O . ALA A 1 291 ? -8.199 9.281 34.651 1.00 97.31 291 ALA A O 1
ATOM 2275 N N . CYS A 1 292 ? -7.707 7.929 32.933 1.00 97.12 292 CYS A N 1
ATOM 2276 C CA . CYS A 1 292 ? -6.801 7.039 33.665 1.00 97.12 292 CYS A CA 1
ATOM 2277 C C . CYS A 1 292 ? -5.332 7.513 33.657 1.00 97.12 292 CYS A C 1
ATOM 2279 O O . CYS A 1 292 ? -4.468 6.818 34.186 1.00 97.12 292 CYS A O 1
ATOM 2281 N N . GLY A 1 293 ? -5.030 8.682 33.081 1.00 95.56 293 GLY A N 1
ATOM 2282 C CA . GLY A 1 293 ? -3.675 9.237 33.016 1.00 95.56 293 GLY A CA 1
ATOM 2283 C C . GLY A 1 293 ? -2.827 8.720 31.850 1.00 95.56 293 GLY A C 1
ATOM 2284 O O . GLY A 1 293 ? -1.610 8.898 31.865 1.00 95.56 293 GLY A O 1
ATOM 2285 N N . GLY A 1 294 ? -3.439 8.076 30.854 1.00 96.25 294 GLY A N 1
ATOM 2286 C CA . GLY A 1 294 ? -2.755 7.647 29.636 1.00 96.25 294 GLY A CA 1
ATOM 2287 C C . GLY A 1 294 ? -2.320 8.808 28.740 1.00 96.25 294 GLY A C 1
ATOM 2288 O O . GLY A 1 294 ? -2.818 9.935 28.826 1.00 96.25 294 GLY A O 1
ATOM 2289 N N . THR A 1 295 ? -1.371 8.528 27.853 1.00 96.00 295 THR A N 1
ATOM 2290 C CA . THR A 1 295 ? -0.934 9.454 26.800 1.00 96.00 295 THR A CA 1
ATOM 2291 C C . THR A 1 295 ? -1.932 9.501 25.637 1.00 96.00 295 THR A C 1
ATOM 2293 O O . THR A 1 295 ? -2.810 8.647 25.512 1.00 96.00 295 THR A O 1
ATOM 2296 N N . LEU A 1 296 ? -1.797 10.496 24.750 1.00 97.00 296 LEU A N 1
ATOM 2297 C CA . LEU A 1 296 ? -2.645 10.586 23.555 1.00 97.00 296 LEU A CA 1
ATOM 2298 C C . LEU A 1 296 ? -2.421 9.399 22.602 1.00 97.00 296 LEU A C 1
ATOM 2300 O O . LEU A 1 296 ? -3.381 8.883 22.041 1.00 97.00 296 LEU A O 1
ATOM 2304 N N . ALA A 1 297 ? -1.176 8.939 22.469 1.00 95.88 297 ALA A N 1
ATOM 2305 C CA . ALA A 1 297 ? -0.836 7.775 21.658 1.00 95.88 297 ALA A CA 1
ATOM 2306 C C . ALA A 1 297 ? -1.457 6.483 22.221 1.00 95.88 297 ALA A C 1
ATOM 2308 O O . ALA A 1 297 ? -2.007 5.685 21.471 1.00 95.88 297 ALA A O 1
ATOM 2309 N N . GLU A 1 298 ? -1.436 6.286 23.544 1.00 96.75 298 GLU A N 1
ATOM 2310 C CA . GLU A 1 298 ? -2.099 5.136 24.183 1.00 96.75 298 GLU A CA 1
ATOM 2311 C C . GLU A 1 298 ? -3.627 5.203 24.042 1.00 96.75 298 GLU A C 1
ATOM 2313 O O . GLU A 1 298 ? -4.268 4.172 23.841 1.00 96.75 298 GLU A O 1
ATOM 2318 N N . ALA A 1 299 ? -4.204 6.408 24.103 1.00 97.50 299 ALA A N 1
ATOM 2319 C CA . ALA A 1 299 ? -5.624 6.645 23.855 1.00 97.50 299 ALA A CA 1
ATOM 2320 C C . ALA A 1 299 ? -6.016 6.331 22.400 1.00 97.50 299 ALA A C 1
ATOM 2322 O O . ALA A 1 299 ? -7.035 5.682 22.169 1.00 97.50 299 ALA A O 1
ATOM 2323 N N . ALA A 1 300 ? -5.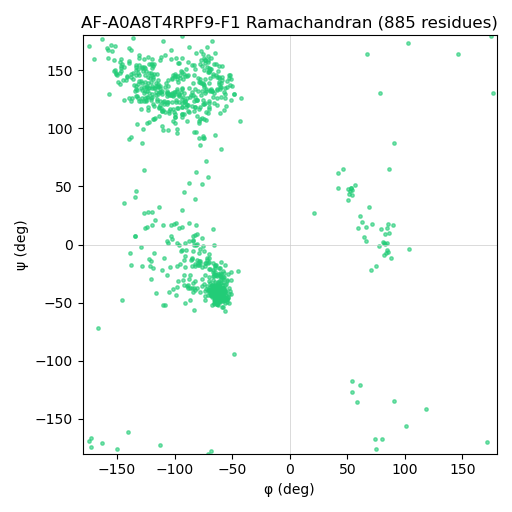191 6.730 21.426 1.00 97.38 300 ALA A N 1
ATOM 2324 C CA . ALA A 1 300 ? -5.375 6.385 20.019 1.00 97.38 300 ALA A CA 1
ATOM 2325 C C . ALA A 1 300 ? -5.243 4.874 19.782 1.00 97.38 300 ALA A C 1
ATOM 2327 O O . ALA A 1 300 ? -6.077 4.291 19.095 1.00 97.38 300 ALA A O 1
ATOM 2328 N N . GLU A 1 301 ? -4.253 4.220 20.397 1.00 95.81 301 GLU A N 1
ATOM 2329 C CA . GLU A 1 301 ? -4.048 2.773 20.286 1.00 95.81 301 GLU A CA 1
ATOM 2330 C C . GLU A 1 301 ? -5.262 1.997 20.823 1.00 95.81 301 GLU A C 1
ATOM 2332 O O . GLU A 1 301 ? -5.788 1.122 20.136 1.00 95.81 301 GLU A O 1
ATOM 2337 N N . LEU A 1 302 ? -5.756 2.340 22.020 1.00 95.81 302 LEU A N 1
ATOM 2338 C CA . LEU A 1 302 ? -6.937 1.691 22.597 1.00 95.81 302 LEU A CA 1
ATOM 2339 C C . LEU A 1 302 ? -8.209 1.990 21.792 1.00 95.81 302 LEU A C 1
ATOM 2341 O O . LEU A 1 302 ? -9.024 1.095 21.572 1.00 95.81 302 LEU A O 1
ATOM 2345 N N . GLY A 1 303 ? -8.357 3.231 21.320 1.00 96.25 303 GLY A N 1
ATOM 2346 C CA . GLY A 1 303 ? -9.446 3.633 20.435 1.00 96.25 303 GLY A CA 1
ATOM 2347 C C . GLY A 1 303 ? -9.461 2.840 19.135 1.00 96.25 303 GLY A C 1
ATOM 2348 O O . GLY A 1 303 ? -10.527 2.429 18.692 1.00 96.25 303 GLY A O 1
ATOM 2349 N N . ASN A 1 304 ? -8.295 2.539 18.570 1.00 95.00 304 ASN A N 1
ATOM 2350 C CA . ASN A 1 304 ? -8.158 1.738 17.358 1.00 95.00 304 ASN A CA 1
ATOM 2351 C C . ASN A 1 304 ? -8.577 0.270 17.579 1.00 95.00 304 ASN A C 1
ATOM 2353 O O . ASN A 1 304 ? -9.316 -0.284 16.768 1.00 95.00 304 ASN A O 1
ATOM 2357 N N . TYR A 1 305 ? -8.200 -0.340 18.711 1.00 94.38 305 TYR A N 1
ATOM 2358 C CA . TYR A 1 305 ? -8.695 -1.675 19.093 1.00 94.38 305 TYR A CA 1
ATOM 2359 C C . TYR A 1 305 ? -10.211 -1.702 19.326 1.00 94.38 305 TYR A C 1
ATOM 2361 O O . TYR A 1 305 ? -10.886 -2.652 18.944 1.00 94.38 305 TYR A O 1
ATOM 2369 N N . ALA A 1 306 ? -10.776 -0.669 19.948 1.00 94.88 306 ALA A N 1
ATOM 2370 C CA . ALA A 1 306 ? -12.220 -0.602 20.148 1.00 94.88 306 ALA A CA 1
ATOM 2371 C C . ALA A 1 306 ? -12.964 -0.359 18.816 1.00 94.88 306 ALA A C 1
ATOM 2373 O O . ALA A 1 306 ? -13.999 -0.972 18.544 1.00 94.88 306 ALA A O 1
ATOM 2374 N N . ALA A 1 307 ? -12.414 0.484 17.938 1.00 93.81 307 ALA A N 1
ATOM 2375 C CA . ALA A 1 307 ? -12.959 0.729 16.608 1.00 93.81 307 ALA A CA 1
ATOM 2376 C C . ALA A 1 307 ? -12.945 -0.535 15.741 1.00 93.81 307 ALA A C 1
ATOM 2378 O O . ALA A 1 307 ? -13.945 -0.806 15.082 1.00 93.81 307 ALA A O 1
ATOM 2379 N N . SER A 1 308 ? -11.878 -1.344 15.782 1.00 92.44 308 SER A N 1
ATOM 2380 C CA . SER A 1 308 ? -11.793 -2.581 14.995 1.00 92.44 308 SER A CA 1
ATOM 2381 C C . SER A 1 308 ? -12.880 -3.598 15.349 1.00 92.44 308 SER A C 1
ATOM 2383 O O . SER A 1 308 ? -13.379 -4.290 14.465 1.00 92.44 308 SER A O 1
ATOM 2385 N N . ILE A 1 309 ? -13.299 -3.651 16.617 1.00 91.62 309 ILE A N 1
ATOM 2386 C CA . ILE A 1 309 ? -14.423 -4.486 17.065 1.00 91.62 309 ILE A CA 1
ATOM 2387 C C . ILE A 1 309 ? -15.758 -3.895 16.606 1.00 91.62 309 ILE A C 1
ATOM 2389 O O . ILE A 1 309 ? -16.649 -4.641 16.204 1.00 91.62 309 ILE A O 1
ATOM 2393 N N . THR A 1 310 ? -15.904 -2.566 16.664 1.00 90.19 310 THR A N 1
ATOM 2394 C CA . THR A 1 310 ? -17.130 -1.879 16.218 1.00 90.19 310 THR A CA 1
ATOM 2395 C C . THR A 1 310 ? -17.373 -2.144 14.742 1.00 90.19 310 THR A C 1
ATOM 2397 O O . THR A 1 310 ? -18.459 -2.581 14.376 1.00 90.19 310 THR A O 1
ATOM 2400 N N . VAL A 1 311 ? -16.346 -1.949 13.905 1.00 89.50 311 VAL A N 1
ATOM 2401 C CA . VAL A 1 311 ? -16.514 -2.049 12.452 1.00 89.50 311 VAL A CA 1
ATOM 2402 C C . VAL A 1 311 ? -16.751 -3.471 11.953 1.00 89.50 311 VAL A C 1
ATOM 2404 O O . VAL A 1 311 ? -17.193 -3.666 10.826 1.00 89.50 311 VAL A O 1
ATOM 2407 N N . ALA A 1 312 ? -16.477 -4.477 12.784 1.00 86.81 312 ALA A N 1
ATOM 2408 C CA . ALA A 1 312 ? -16.746 -5.881 12.493 1.00 86.81 312 ALA A CA 1
ATOM 2409 C C . ALA A 1 312 ? -18.202 -6.302 12.790 1.00 86.81 312 ALA A C 1
ATOM 2411 O O . ALA A 1 312 ? -18.552 -7.465 12.592 1.00 86.81 312 ALA A O 1
ATOM 2412 N N . LYS A 1 313 ? -19.055 -5.389 13.276 1.00 84.38 313 LYS A N 1
ATOM 2413 C CA . LYS A 1 313 ? -20.461 -5.643 13.625 1.00 84.38 313 LYS A CA 1
ATOM 2414 C C . LYS A 1 313 ? -21.390 -4.796 12.756 1.00 84.38 313 LYS A C 1
ATOM 2416 O O . LYS A 1 313 ? -20.990 -3.757 12.252 1.00 84.38 313 LYS A O 1
ATOM 2421 N N . GLU A 1 314 ? -22.627 -5.251 12.578 1.00 79.12 314 GLU A N 1
ATOM 2422 C CA . GLU A 1 314 ? -23.645 -4.525 11.811 1.00 79.12 314 GLU A CA 1
ATOM 2423 C C . GLU A 1 314 ? -24.360 -3.478 12.681 1.00 79.12 314 GLU A C 1
ATOM 2425 O O . GLU A 1 314 ? -24.845 -3.792 13.775 1.00 79.12 314 GLU A O 1
ATOM 2430 N N . GLY A 1 315 ? -24.472 -2.249 12.169 1.00 71.62 315 GLY A N 1
ATOM 2431 C CA . GLY A 1 315 ? -25.134 -1.130 12.827 1.00 71.62 315 GLY A CA 1
ATOM 2432 C C . GLY A 1 315 ? -24.340 -0.508 13.977 1.00 71.62 315 GLY A C 1
ATOM 2433 O O . GLY A 1 315 ? -23.210 -0.875 14.291 1.00 71.62 315 GLY A O 1
ATOM 2434 N N . THR A 1 316 ? -24.967 0.458 14.649 1.00 73.44 316 THR A N 1
ATOM 2435 C CA . THR A 1 316 ? -24.370 1.171 15.783 1.00 73.44 316 THR A CA 1
ATOM 2436 C C . THR A 1 316 ? -24.347 0.282 17.036 1.00 73.44 316 THR A C 1
ATOM 2438 O O . THR A 1 316 ? -25.315 0.238 17.801 1.00 73.44 316 THR A O 1
ATOM 2441 N N . VAL A 1 317 ? -23.251 -0.454 17.244 1.00 81.12 317 VAL A N 1
ATOM 2442 C CA . VAL A 1 317 ? -23.072 -1.374 18.381 1.00 81.12 317 VAL A CA 1
ATOM 2443 C C . VAL A 1 317 ? -22.005 -0.857 19.345 1.00 81.12 317 VAL A C 1
ATOM 2445 O O . VAL A 1 317 ? -20.892 -0.532 18.945 1.00 81.12 317 VAL A O 1
ATOM 2448 N N . SER A 1 318 ? -22.324 -0.833 20.641 1.00 88.75 318 SER A N 1
ATOM 2449 C CA . SER A 1 318 ? -21.350 -0.511 21.688 1.00 88.75 318 SER A CA 1
ATOM 2450 C C . SER A 1 318 ? -20.390 -1.680 21.934 1.00 88.75 318 SER A C 1
ATOM 2452 O O . SER A 1 318 ? -20.805 -2.841 21.977 1.00 88.75 318 SER A O 1
ATOM 2454 N N . VAL A 1 319 ? -19.110 -1.369 22.128 1.00 92.06 319 VAL A N 1
ATOM 2455 C CA . VAL A 1 319 ? -18.057 -2.357 22.402 1.00 92.06 319 VAL A CA 1
ATOM 2456 C C . VAL A 1 319 ? -17.897 -2.551 23.901 1.00 92.06 319 VAL A C 1
ATOM 2458 O O . VAL A 1 319 ? -17.777 -1.575 24.641 1.00 92.06 319 VAL A O 1
ATOM 2461 N N . LYS A 1 320 ? -17.886 -3.809 24.347 1.00 94.56 320 LYS A N 1
ATOM 2462 C CA . LYS A 1 320 ? -17.691 -4.139 25.759 1.00 94.56 320 LYS A CA 1
ATOM 2463 C C . LYS A 1 320 ? -16.218 -4.137 26.140 1.00 94.56 320 LYS A C 1
ATOM 2465 O O . LYS A 1 320 ? -15.355 -4.475 25.327 1.00 94.56 320 LYS A O 1
ATOM 2470 N N . ARG A 1 321 ? -15.923 -3.827 27.405 1.00 94.50 321 ARG A N 1
ATOM 2471 C CA . ARG A 1 321 ? -14.553 -3.865 27.943 1.00 94.50 321 ARG A CA 1
ATOM 2472 C C . ARG A 1 321 ? -13.901 -5.240 27.760 1.00 94.50 321 ARG A C 1
ATOM 2474 O O . ARG A 1 321 ? -12.723 -5.298 27.411 1.00 94.50 321 ARG A O 1
ATOM 2481 N N . GLU A 1 322 ? -14.643 -6.327 27.981 1.00 91.44 322 GLU A N 1
ATOM 2482 C CA . GLU A 1 322 ? -14.148 -7.698 27.799 1.00 91.44 322 GLU A CA 1
ATOM 2483 C C . GLU A 1 322 ? -13.698 -7.953 26.364 1.00 91.44 322 GLU A C 1
ATOM 2485 O O . GLU A 1 322 ? -12.634 -8.518 26.171 1.00 91.44 322 GLU A O 1
ATOM 2490 N N . GLU A 1 323 ? -14.440 -7.470 25.367 1.00 91.94 323 GLU A N 1
ATOM 2491 C CA . GLU A 1 323 ? -14.109 -7.692 23.954 1.00 91.94 323 GLU A CA 1
ATOM 2492 C C . GLU A 1 323 ? -12.779 -7.021 23.581 1.00 91.94 323 GLU A C 1
ATOM 2494 O O . GLU A 1 323 ? -11.954 -7.598 22.874 1.00 91.94 323 GLU A O 1
ATOM 2499 N N . VAL A 1 324 ? -12.526 -5.814 24.105 1.00 92.06 324 VAL A N 1
ATOM 2500 C CA . VAL A 1 324 ? -11.234 -5.132 23.917 1.00 92.06 324 VAL A CA 1
ATOM 2501 C C . VAL A 1 324 ? -10.117 -5.867 24.664 1.00 92.06 324 VAL A C 1
ATOM 2503 O O . VAL A 1 324 ? -9.003 -5.983 24.151 1.00 92.06 324 VAL A O 1
ATOM 2506 N N . LEU A 1 325 ? -10.386 -6.376 25.871 1.00 89.38 325 LEU A N 1
ATOM 2507 C CA . LEU A 1 325 ? -9.412 -7.152 26.643 1.00 89.38 325 LEU A CA 1
ATOM 2508 C C . LEU A 1 325 ? -9.049 -8.467 25.954 1.00 89.38 325 LEU A C 1
ATOM 2510 O O . LEU A 1 325 ? -7.858 -8.758 25.852 1.00 89.38 325 LEU A O 1
ATOM 2514 N N . GLU A 1 326 ? -10.037 -9.210 25.458 1.00 85.81 326 GLU A N 1
ATOM 2515 C CA . GLU A 1 326 ? -9.868 -10.434 24.672 1.00 85.81 326 GLU A CA 1
ATOM 2516 C C . GLU A 1 326 ? -9.016 -10.150 23.438 1.00 85.81 326 GLU A C 1
ATOM 2518 O O . GLU A 1 326 ? -8.002 -10.811 23.229 1.00 85.81 326 GLU A O 1
ATOM 2523 N N . LEU A 1 327 ? -9.318 -9.082 22.693 1.00 84.88 327 LEU A N 1
ATOM 2524 C CA . LEU A 1 327 ? -8.523 -8.695 21.529 1.00 84.88 327 LEU A CA 1
ATOM 2525 C C . LEU A 1 327 ? -7.080 -8.303 21.897 1.00 84.88 327 LEU A C 1
ATOM 2527 O O . LEU A 1 327 ? -6.146 -8.619 21.164 1.00 84.88 327 LEU A O 1
ATOM 2531 N N . LEU A 1 328 ? -6.852 -7.660 23.047 1.00 82.75 328 LEU A N 1
ATOM 2532 C CA . LEU A 1 328 ? -5.505 -7.369 23.562 1.00 82.75 328 LEU A CA 1
ATOM 2533 C C . LEU A 1 328 ? -4.806 -8.603 24.167 1.00 82.75 328 LEU A C 1
ATOM 2535 O O . LEU A 1 328 ? -3.593 -8.589 24.404 1.00 82.75 328 LEU A O 1
ATOM 2539 N N . GLU A 1 329 ? -5.538 -9.654 24.526 1.00 72.00 329 GLU A N 1
ATOM 2540 C CA . GLU A 1 329 ? -5.018 -10.961 24.945 1.00 72.00 329 GLU A CA 1
ATOM 2541 C C . GLU A 1 329 ? -4.660 -11.833 23.751 1.00 72.00 329 GLU A C 1
ATOM 2543 O O . GLU A 1 329 ? -3.584 -12.427 23.744 1.00 72.00 329 GLU A O 1
ATOM 2548 N N . ASP A 1 330 ? -5.456 -11.794 22.695 1.00 62.16 330 ASP A N 1
ATOM 2549 C CA . ASP A 1 330 ? -5.102 -12.377 21.411 1.00 62.16 330 ASP A CA 1
ATOM 2550 C C . ASP A 1 330 ? -3.971 -11.591 20.741 1.00 62.16 330 ASP A C 1
ATOM 2552 O O . ASP A 1 330 ? -3.066 -12.192 20.171 1.00 62.16 330 ASP A O 1
ATOM 2556 N N . GLY A 1 331 ? -3.911 -10.270 20.935 1.00 49.53 331 GLY A N 1
ATOM 2557 C CA . GLY A 1 331 ? -2.781 -9.414 20.564 1.00 49.53 331 GLY A CA 1
ATOM 2558 C C . GLY A 1 331 ? -1.496 -9.674 21.368 1.00 49.53 331 GLY A C 1
ATOM 2559 O O . GLY A 1 331 ? -0.415 -9.320 20.910 1.00 49.53 331 GLY A O 1
ATOM 2560 N N . LYS A 1 332 ? -1.560 -10.373 22.519 1.00 40.16 332 LYS A N 1
ATOM 2561 C CA . LYS A 1 332 ? -0.365 -10.962 23.170 1.00 40.16 332 LYS A CA 1
ATOM 2562 C C . LYS A 1 332 ? 0.203 -12.145 22.377 1.00 40.16 332 LYS A C 1
ATOM 2564 O O . LYS A 1 332 ? 1.303 -12.591 22.691 1.00 40.16 332 LYS A O 1
ATOM 2569 N N . LYS A 1 333 ? -0.482 -12.622 21.335 1.00 41.12 333 LYS A N 1
ATOM 2570 C CA . LYS A 1 333 ? 0.154 -13.378 20.252 1.00 41.12 333 LYS A CA 1
ATOM 2571 C C . LYS A 1 333 ? 0.800 -12.436 19.228 1.00 41.12 333 LYS A C 1
ATOM 2573 O O . LYS A 1 333 ? 0.833 -12.749 18.044 1.00 41.12 333 LYS A O 1
ATOM 2578 N N . GLU A 1 334 ? 1.420 -11.340 19.671 1.00 42.16 334 GLU A N 1
ATOM 2579 C CA . GLU A 1 334 ? 2.688 -10.911 19.077 1.00 42.16 334 GLU A CA 1
ATOM 2580 C C . GLU A 1 334 ? 3.709 -12.044 19.271 1.00 42.16 334 GLU A C 1
ATOM 2582 O O . GLU A 1 334 ? 4.429 -12.127 20.260 1.00 42.16 334 GLU A O 1
ATOM 2587 N N . ASN A 1 335 ? 3.613 -13.007 18.357 1.00 47.44 335 ASN A N 1
ATOM 2588 C CA . ASN A 1 335 ? 4.622 -13.785 17.647 1.00 47.44 335 ASN A CA 1
ATOM 2589 C C . ASN A 1 335 ? 6.055 -13.942 18.183 1.00 47.44 335 ASN A C 1
ATOM 2591 O O . ASN A 1 335 ? 6.913 -14.307 17.391 1.00 47.44 335 ASN A O 1
ATOM 2595 N N . ASN A 1 336 ? 6.344 -13.873 19.484 1.00 60.19 336 ASN A N 1
ATOM 2596 C CA . ASN A 1 336 ? 7.515 -14.588 2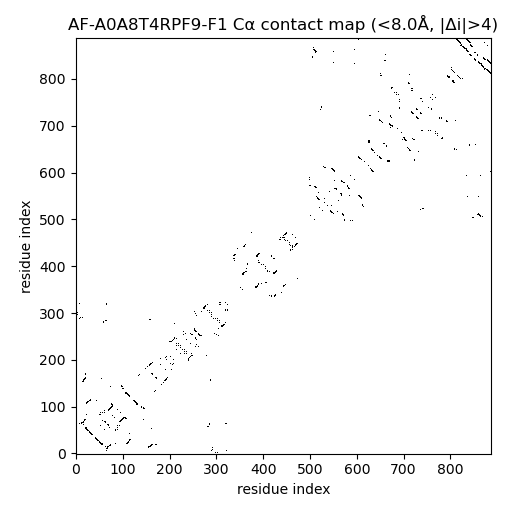0.007 1.00 60.19 336 ASN A CA 1
ATOM 2597 C C . ASN A 1 336 ? 7.133 -16.022 20.382 1.00 60.19 336 ASN A C 1
ATOM 2599 O O . ASN A 1 336 ? 7.337 -16.501 21.496 1.00 60.19 336 ASN A O 1
ATOM 2603 N N . LYS A 1 337 ? 6.522 -16.713 19.410 1.00 84.12 337 LYS A N 1
ATOM 2604 C CA . LYS A 1 337 ? 6.376 -18.169 19.460 1.00 84.12 337 LYS A CA 1
ATOM 2605 C C . LYS A 1 337 ? 7.752 -18.823 19.432 1.00 84.12 337 LYS A C 1
ATOM 2607 O O . LYS A 1 337 ? 7.899 -19.905 19.981 1.00 84.12 337 LYS A O 1
ATOM 2612 N N . LEU A 1 338 ? 8.748 -18.161 18.841 1.00 89.75 338 LEU A N 1
ATOM 2613 C CA . LEU A 1 338 ? 10.140 -18.573 18.915 1.00 89.75 338 LEU A CA 1
ATOM 2614 C C . LEU A 1 338 ? 10.689 -18.343 20.328 1.00 89.75 338 LEU A C 1
ATOM 2616 O O . LEU A 1 338 ? 10.813 -17.208 20.779 1.00 89.75 338 LEU A O 1
ATOM 2620 N N . LEU A 1 339 ? 11.011 -19.430 21.024 1.00 90.19 339 LEU A N 1
ATOM 2621 C CA . LEU A 1 339 ? 11.581 -19.400 22.365 1.00 90.19 339 LEU A CA 1
ATOM 2622 C C . LEU A 1 339 ? 12.966 -20.041 22.370 1.00 90.19 339 LEU A C 1
ATOM 2624 O O . LEU A 1 339 ? 13.193 -21.075 21.734 1.00 90.19 339 LEU A O 1
ATOM 2628 N N . GLU A 1 340 ? 13.871 -19.463 23.160 1.00 88.94 340 GLU A N 1
ATOM 2629 C CA . GLU A 1 340 ? 15.103 -20.151 23.519 1.00 88.94 340 GLU A CA 1
ATOM 2630 C C . GLU A 1 340 ? 14.789 -21.424 24.302 1.00 88.94 340 GLU A C 1
ATOM 2632 O O . GLU A 1 340 ? 13.807 -21.531 25.043 1.00 88.94 340 GLU A O 1
ATOM 2637 N N . ARG A 1 341 ? 15.659 -22.415 24.142 1.00 87.12 341 ARG A N 1
ATOM 2638 C CA . ARG A 1 341 ? 15.444 -23.771 24.640 1.00 87.12 341 ARG A CA 1
ATOM 2639 C C . ARG A 1 341 ? 15.273 -23.844 26.163 1.00 87.12 341 ARG A C 1
ATOM 2641 O O . ARG A 1 341 ? 14.439 -24.604 26.653 1.00 87.12 341 ARG A O 1
ATOM 2648 N N . THR A 1 342 ? 16.014 -23.024 26.904 1.00 87.31 342 THR A N 1
ATOM 2649 C CA . THR A 1 342 ? 15.911 -22.882 28.366 1.00 87.31 342 THR A CA 1
ATOM 2650 C C . THR A 1 342 ? 14.553 -22.312 28.779 1.00 87.31 342 THR A C 1
ATOM 2652 O O . THR A 1 342 ? 13.856 -22.918 29.591 1.00 87.31 342 THR A O 1
ATOM 2655 N N . THR A 1 343 ? 14.127 -21.214 28.153 1.00 87.06 343 THR A N 1
ATOM 2656 C CA . THR A 1 343 ? 12.826 -20.575 28.396 1.00 87.06 343 THR A CA 1
ATOM 2657 C C . THR A 1 343 ? 11.663 -21.491 28.025 1.00 87.06 343 THR A C 1
ATOM 2659 O O . THR A 1 343 ? 10.681 -21.590 28.763 1.00 87.06 343 THR A O 1
ATOM 2662 N N . LEU A 1 344 ? 11.773 -22.215 26.907 1.00 92.25 344 LEU A N 1
ATOM 2663 C CA . LEU A 1 344 ? 10.757 -23.174 26.488 1.00 92.25 344 LEU A CA 1
ATOM 2664 C C . LEU A 1 344 ? 10.582 -24.288 27.529 1.00 92.25 344 LEU A C 1
ATOM 2666 O O . LEU A 1 344 ? 9.454 -24.657 27.850 1.00 92.25 344 LEU A O 1
ATOM 2670 N N . LYS A 1 345 ? 11.681 -24.804 28.090 1.00 90.88 345 LYS A N 1
ATOM 2671 C CA . LYS A 1 345 ? 11.644 -25.847 29.122 1.00 90.88 345 LYS A CA 1
ATOM 2672 C C . LYS A 1 345 ? 10.895 -25.390 30.375 1.00 90.88 345 LYS A C 1
ATOM 2674 O O . LYS A 1 345 ? 10.054 -26.129 30.888 1.00 90.88 345 LYS A O 1
ATOM 2679 N N . GLU A 1 346 ? 11.163 -24.176 30.849 1.00 89.06 346 GLU A N 1
ATOM 2680 C CA . GLU A 1 346 ? 10.444 -23.581 31.984 1.00 89.06 346 GLU A CA 1
ATOM 2681 C C . GLU A 1 346 ? 8.956 -23.412 31.670 1.00 89.06 346 GLU A C 1
ATOM 2683 O O . GLU A 1 346 ? 8.099 -23.781 32.477 1.00 89.06 346 GLU A O 1
ATOM 2688 N N . LYS A 1 347 ? 8.638 -22.944 30.458 1.00 89.19 347 LYS A N 1
ATOM 2689 C CA . LYS A 1 347 ? 7.255 -22.745 30.023 1.00 89.19 347 LYS A CA 1
ATOM 2690 C C . LYS A 1 347 ? 6.471 -24.049 29.942 1.00 89.19 347 LYS A C 1
ATOM 2692 O O . LYS A 1 347 ? 5.314 -24.107 30.350 1.00 89.19 347 LYS A O 1
ATOM 2697 N N . ILE A 1 348 ? 7.096 -25.110 29.441 1.00 91.56 348 ILE A N 1
ATOM 2698 C CA . ILE A 1 348 ? 6.484 -26.438 29.360 1.00 91.56 348 ILE A CA 1
ATOM 2699 C C . ILE A 1 348 ? 6.221 -27.005 30.748 1.00 91.56 348 ILE A C 1
ATOM 2701 O O . ILE A 1 348 ? 5.162 -27.590 30.964 1.00 91.56 348 ILE A O 1
ATOM 2705 N N . LYS A 1 349 ? 7.138 -26.799 31.700 1.00 90.38 349 LYS A N 1
ATOM 2706 C CA . LYS A 1 349 ? 6.922 -27.205 33.091 1.00 90.38 349 LYS A CA 1
ATOM 2707 C C . LYS A 1 349 ? 5.665 -26.543 33.668 1.00 90.38 349 LYS A C 1
ATOM 2709 O O . LYS A 1 349 ? 4.794 -27.247 34.167 1.00 90.38 349 LYS A O 1
ATOM 2714 N N . GLU A 1 350 ? 5.526 -25.227 33.498 1.00 89.06 350 GLU A N 1
ATOM 2715 C CA . GLU A 1 350 ? 4.337 -24.467 33.919 1.00 89.06 350 GLU A CA 1
ATOM 2716 C C . GLU A 1 350 ? 3.047 -24.994 33.257 1.00 89.06 350 GLU A C 1
ATOM 2718 O O . GLU A 1 350 ? 2.009 -25.147 33.901 1.00 89.06 350 GLU A O 1
ATOM 2723 N N . LEU A 1 351 ? 3.092 -25.285 31.954 1.00 90.56 351 LEU A N 1
ATOM 2724 C CA . LEU A 1 351 ? 1.935 -25.777 31.199 1.00 90.56 351 LEU A CA 1
ATOM 2725 C C . LEU A 1 351 ? 1.514 -27.185 31.634 1.00 90.56 351 LEU A C 1
ATOM 2727 O O . LEU A 1 351 ? 0.318 -27.458 31.743 1.00 90.56 351 LEU A O 1
ATOM 2731 N N . LYS A 1 352 ? 2.481 -28.053 31.934 1.00 88.62 352 LYS A N 1
ATOM 2732 C CA . LYS A 1 352 ? 2.226 -29.396 32.461 1.00 88.62 352 LYS A CA 1
ATOM 2733 C C . LYS A 1 352 ? 1.674 -29.368 33.882 1.00 88.62 352 LYS A C 1
ATOM 2735 O O . LYS A 1 352 ? 0.749 -30.118 34.172 1.00 88.62 352 LYS A O 1
ATOM 2740 N N . GLU A 1 353 ? 2.163 -28.474 34.743 1.00 89.81 353 GLU A N 1
ATOM 2741 C CA . GLU A 1 353 ? 1.588 -28.242 36.080 1.00 89.81 353 GLU A CA 1
ATOM 2742 C C . GLU A 1 353 ? 0.116 -27.798 35.997 1.00 89.81 353 GLU A C 1
ATOM 2744 O O . GLU A 1 353 ? -0.691 -28.143 36.856 1.00 89.81 353 GLU A O 1
ATOM 2749 N N . LYS A 1 354 ? -0.262 -27.109 34.912 1.00 88.81 354 LYS A N 1
ATOM 2750 C CA . LYS A 1 354 ? -1.650 -26.740 34.579 1.00 88.81 354 LYS A CA 1
ATOM 2751 C C . LYS A 1 354 ? -2.437 -27.842 33.852 1.00 88.81 354 LYS A C 1
ATOM 2753 O O . LYS A 1 354 ? -3.545 -27.586 33.383 1.00 88.81 354 LYS A O 1
ATOM 2758 N N . GLY A 1 355 ? -1.879 -29.044 33.719 1.00 90.56 355 GLY A N 1
ATOM 2759 C CA . GLY A 1 355 ? -2.526 -30.195 33.086 1.00 90.56 355 GLY A CA 1
ATOM 2760 C C . GLY A 1 355 ? -2.675 -30.101 31.563 1.00 90.56 355 GLY A C 1
ATOM 2761 O O . GLY A 1 355 ? -3.500 -30.816 30.999 1.00 90.56 355 GLY A O 1
ATOM 2762 N N . ARG A 1 356 ? -1.923 -29.223 30.885 1.00 93.06 356 ARG A N 1
ATOM 2763 C CA . ARG A 1 356 ? -1.976 -29.066 29.420 1.00 93.06 356 ARG A CA 1
ATOM 2764 C C . ARG A 1 356 ? -1.109 -30.119 28.738 1.00 93.06 356 ARG A C 1
ATOM 2766 O O . ARG A 1 356 ? 0.048 -30.304 29.110 1.00 93.06 356 ARG A O 1
ATOM 2773 N N . LYS A 1 357 ? -1.643 -30.754 27.696 1.00 95.06 357 LYS A N 1
ATOM 2774 C CA . LYS A 1 357 ? -0.963 -31.795 26.921 1.00 95.06 357 LYS A CA 1
ATOM 2775 C C . LYS A 1 357 ? -0.103 -31.202 25.806 1.00 95.06 357 LYS A C 1
ATOM 2777 O O . LYS A 1 357 ? -0.601 -30.448 24.967 1.00 95.06 357 LYS A O 1
ATOM 2782 N N . ILE A 1 358 ? 1.170 -31.576 25.764 1.00 97.06 358 ILE A N 1
ATOM 2783 C CA . ILE A 1 358 ? 2.168 -31.025 24.847 1.00 97.06 358 ILE A CA 1
ATOM 2784 C C . ILE A 1 358 ? 2.369 -31.944 23.639 1.00 97.06 358 ILE A C 1
ATOM 2786 O O . ILE A 1 358 ? 2.746 -33.107 23.779 1.00 97.06 358 ILE A O 1
ATOM 2790 N N . VAL A 1 359 ? 2.165 -31.400 22.443 1.00 96.94 359 VAL A N 1
ATOM 2791 C CA . VAL A 1 359 ? 2.445 -32.036 21.153 1.00 96.94 359 VAL A CA 1
ATOM 2792 C C . VAL A 1 359 ? 3.710 -31.429 20.568 1.00 96.94 359 VAL A C 1
ATOM 2794 O O . VAL A 1 359 ? 3.818 -30.211 20.445 1.00 96.94 359 VAL A O 1
ATOM 2797 N N . PHE A 1 360 ? 4.655 -32.269 20.166 1.00 96.25 360 PHE A N 1
ATOM 2798 C CA . PHE A 1 360 ? 5.874 -31.849 19.491 1.00 96.25 360 PHE A CA 1
ATOM 2799 C C . PHE A 1 360 ? 5.949 -32.447 18.092 1.00 96.25 360 PHE A C 1
ATOM 2801 O O . PHE A 1 360 ? 5.743 -33.647 17.904 1.00 96.25 360 PHE A O 1
ATOM 2808 N N . LEU A 1 361 ? 6.303 -31.615 17.119 1.00 94.06 361 LEU A N 1
ATOM 2809 C CA . LEU A 1 361 ? 6.734 -32.055 15.800 1.00 94.06 361 LEU A CA 1
ATOM 2810 C C . LEU A 1 361 ? 7.994 -31.303 15.387 1.00 94.06 361 LEU A C 1
ATOM 2812 O O . LEU A 1 361 ? 8.233 -30.182 15.823 1.00 94.06 361 LEU A O 1
ATOM 2816 N N . ASN A 1 362 ? 8.794 -31.906 14.516 1.00 93.00 362 ASN A N 1
ATOM 2817 C CA . ASN A 1 362 ? 9.999 -31.272 13.998 1.00 93.00 362 ASN A CA 1
ATOM 2818 C C . ASN A 1 362 ? 10.112 -31.410 12.479 1.00 93.00 362 ASN A C 1
ATOM 2820 O O . ASN A 1 362 ? 9.686 -32.422 11.903 1.00 93.00 362 ASN A O 1
ATOM 2824 N N . GLY A 1 363 ? 10.757 -30.431 11.850 1.00 90.19 363 GLY A N 1
ATOM 2825 C CA . GLY A 1 363 ? 10.995 -30.437 10.413 1.00 90.19 363 GLY A CA 1
ATOM 2826 C C . GLY A 1 363 ? 11.861 -29.282 9.919 1.00 90.19 363 GLY A C 1
ATOM 2827 O O . GLY A 1 363 ? 12.152 -28.332 10.643 1.00 90.19 363 GLY A O 1
ATOM 2828 N N . TYR A 1 364 ? 12.243 -29.378 8.644 1.00 90.62 364 TYR A N 1
ATOM 2829 C CA . TYR A 1 364 ? 13.015 -28.347 7.950 1.00 90.62 364 TYR A CA 1
ATOM 2830 C C . TYR A 1 364 ? 12.139 -27.181 7.468 1.00 90.62 364 TYR A C 1
ATOM 2832 O O . TYR A 1 364 ? 12.582 -26.042 7.525 1.00 90.62 364 TYR A O 1
ATOM 2840 N N . PHE A 1 365 ? 10.911 -27.461 7.003 1.00 90.50 365 PHE A N 1
ATOM 2841 C CA . PHE A 1 365 ? 9.952 -26.469 6.482 1.00 90.50 365 PHE A CA 1
ATOM 2842 C C . PHE A 1 365 ? 10.511 -25.572 5.356 1.00 90.50 365 PHE A C 1
ATOM 2844 O O . PHE A 1 365 ? 10.276 -24.367 5.324 1.00 90.50 365 PHE A O 1
ATOM 2851 N N . ASP A 1 366 ? 11.251 -26.173 4.419 1.00 85.81 366 ASP A N 1
ATOM 2852 C CA . ASP A 1 366 ? 12.032 -25.461 3.402 1.00 85.81 366 ASP A CA 1
ATOM 2853 C C . ASP A 1 366 ? 11.815 -26.021 1.976 1.00 85.81 366 ASP A C 1
ATOM 2855 O O . ASP A 1 366 ? 12.385 -27.068 1.668 1.00 85.81 366 ASP A O 1
ATOM 2859 N N . PRO A 1 367 ? 11.033 -25.364 1.091 1.00 86.12 367 PRO A N 1
ATOM 2860 C CA . PRO A 1 367 ? 10.046 -24.333 1.413 1.00 86.12 367 PRO A CA 1
ATOM 2861 C C . PRO A 1 367 ? 8.810 -24.904 2.132 1.00 86.12 367 PRO A C 1
ATOM 2863 O O . PRO A 1 367 ? 8.484 -26.092 2.006 1.00 86.12 367 PRO A O 1
ATOM 2866 N N . LEU A 1 368 ? 8.101 -24.043 2.867 1.00 85.44 368 LEU A N 1
ATOM 2867 C CA . LEU A 1 368 ? 6.818 -24.353 3.503 1.00 85.44 368 LEU A CA 1
ATOM 2868 C C . LEU A 1 368 ? 5.724 -24.520 2.429 1.00 85.44 368 LEU A C 1
ATOM 2870 O O . LEU A 1 368 ? 5.726 -23.826 1.417 1.00 85.44 368 LEU A O 1
ATOM 2874 N N . HIS A 1 369 ? 4.785 -25.450 2.627 1.00 84.06 369 HIS A N 1
ATOM 2875 C CA . HIS A 1 369 ? 3.711 -25.735 1.665 1.00 84.06 369 HIS A CA 1
ATOM 2876 C C . HIS A 1 369 ? 2.461 -26.282 2.369 1.00 84.06 369 HIS A C 1
ATOM 2878 O O . HIS A 1 369 ? 2.514 -26.643 3.545 1.00 84.06 369 HIS A O 1
ATOM 2884 N N . ILE A 1 370 ? 1.345 -26.411 1.638 1.00 82.00 370 ILE A N 1
ATOM 2885 C CA . ILE A 1 370 ? 0.035 -26.847 2.168 1.00 82.00 370 ILE A CA 1
ATOM 2886 C C . ILE A 1 370 ? 0.096 -28.161 2.966 1.00 82.00 370 ILE A C 1
ATOM 2888 O O . ILE A 1 370 ? -0.513 -28.266 4.027 1.00 82.00 370 ILE A O 1
ATOM 2892 N N . GLY A 1 371 ? 0.892 -29.132 2.508 1.00 81.94 371 GLY A N 1
ATOM 2893 C CA . GLY A 1 371 ? 1.147 -30.383 3.235 1.00 81.94 371 GLY A CA 1
ATOM 2894 C C . GLY A 1 371 ? 1.707 -30.188 4.654 1.00 81.94 371 GLY A C 1
ATOM 2895 O O . GLY A 1 371 ? 1.245 -30.854 5.576 1.00 81.94 371 GLY A O 1
ATOM 2896 N N . HIS A 1 372 ? 2.626 -29.238 4.868 1.00 88.50 372 HIS A N 1
ATOM 2897 C CA . HIS A 1 372 ? 3.093 -28.896 6.217 1.00 88.50 372 HIS A CA 1
ATOM 2898 C C . HIS A 1 372 ? 1.978 -28.275 7.059 1.00 88.50 372 HIS A C 1
ATOM 2900 O O . HIS A 1 372 ? 1.856 -28.593 8.239 1.00 88.50 372 HIS A O 1
ATOM 2906 N N . MET A 1 373 ? 1.137 -27.427 6.459 1.00 88.00 373 MET A N 1
ATOM 2907 C CA . MET A 1 373 ? 0.056 -26.777 7.198 1.00 88.00 373 MET A CA 1
ATOM 2908 C C . MET A 1 373 ? -0.984 -27.772 7.697 1.00 88.00 373 MET A C 1
ATOM 2910 O O . MET A 1 373 ? -1.396 -27.710 8.852 1.00 88.00 373 MET A O 1
ATOM 2914 N N . GLN A 1 374 ? -1.373 -28.728 6.855 1.00 85.88 374 GLN A N 1
ATOM 2915 C CA . GLN A 1 374 ? -2.278 -29.796 7.268 1.00 85.88 374 GLN A CA 1
ATOM 2916 C C . GLN A 1 374 ? -1.656 -30.682 8.346 1.00 85.88 374 GLN A C 1
ATOM 2918 O O . GLN A 1 374 ? -2.324 -30.976 9.332 1.00 85.88 374 GLN A O 1
ATOM 2923 N N . LEU A 1 375 ? -0.373 -31.037 8.212 1.00 88.75 375 LEU A N 1
ATOM 2924 C CA . LEU A 1 375 ? 0.340 -31.811 9.228 1.00 88.75 375 LEU A CA 1
ATOM 2925 C C . LEU A 1 375 ? 0.321 -31.111 10.597 1.00 88.75 375 LEU A C 1
ATOM 2927 O O . LEU A 1 375 ? 0.020 -31.744 11.606 1.00 88.75 375 LEU A O 1
ATOM 2931 N N . ILE A 1 376 ? 0.607 -29.807 10.632 1.00 92.75 376 ILE A N 1
ATOM 2932 C CA . ILE A 1 376 ? 0.575 -28.996 11.858 1.00 92.75 376 ILE A CA 1
ATOM 2933 C C . ILE A 1 376 ? -0.851 -28.923 12.426 1.00 92.75 376 ILE A C 1
ATOM 2935 O O . ILE A 1 376 ? -1.042 -29.090 13.629 1.00 92.75 376 ILE A O 1
ATOM 2939 N N . ASN A 1 377 ? -1.862 -28.726 11.576 1.00 89.81 377 ASN A N 1
ATOM 2940 C CA . ASN A 1 377 ? -3.265 -28.678 12.001 1.00 89.81 377 ASN A CA 1
ATOM 2941 C C . ASN A 1 377 ? -3.741 -30.013 12.593 1.00 89.81 377 ASN A C 1
ATOM 2943 O O . ASN A 1 377 ? -4.456 -30.020 13.592 1.00 89.81 377 ASN A O 1
ATOM 2947 N N . GLU A 1 378 ? -3.338 -31.145 12.012 1.00 90.69 378 GLU A N 1
ATOM 2948 C CA . GLU A 1 378 ? -3.645 -32.468 12.561 1.00 90.69 378 GLU A CA 1
ATOM 2949 C C . GLU A 1 378 ? -2.891 -32.738 13.868 1.00 90.69 378 GLU A C 1
ATOM 2951 O O . GLU A 1 378 ? -3.462 -33.320 14.790 1.00 90.69 378 GLU A O 1
ATOM 2956 N N . ALA A 1 379 ? -1.645 -32.268 13.994 1.00 91.25 379 ALA A N 1
ATOM 2957 C CA . ALA A 1 379 ? -0.889 -32.354 15.241 1.00 91.25 379 ALA A CA 1
ATOM 2958 C C . ALA A 1 379 ? -1.572 -31.568 16.369 1.00 91.25 379 ALA A C 1
ATOM 2960 O O . ALA A 1 379 ? -1.726 -32.093 17.472 1.00 91.25 379 ALA A O 1
ATOM 2961 N N . LYS A 1 380 ? -2.074 -30.361 16.077 1.00 92.19 380 LYS A N 1
ATOM 2962 C CA . LYS A 1 380 ? -2.809 -29.531 17.042 1.00 92.19 380 LYS A CA 1
ATOM 2963 C C . LYS A 1 380 ? -4.048 -30.224 17.605 1.00 92.19 380 LYS A C 1
ATOM 2965 O O . LYS A 1 380 ? -4.387 -29.995 18.756 1.00 92.19 380 LYS A O 1
ATOM 2970 N N . LYS A 1 381 ? -4.698 -31.119 16.854 1.00 92.38 381 LYS A N 1
ATOM 2971 C CA . LYS A 1 381 ? -5.854 -31.893 17.348 1.00 92.38 381 LYS A CA 1
ATOM 2972 C C . LYS A 1 381 ? -5.488 -32.955 18.392 1.00 92.38 381 LYS A C 1
ATOM 2974 O O . LYS A 1 381 ? -6.378 -33.471 19.059 1.00 92.38 381 LYS A O 1
ATOM 2979 N N . GLN A 1 382 ? -4.210 -33.313 18.530 1.00 93.50 382 GLN A N 1
ATOM 2980 C CA . GLN A 1 382 ? -3.773 -34.391 19.425 1.00 93.50 382 GLN A CA 1
ATOM 2981 C C . GLN A 1 382 ? -3.568 -33.930 20.880 1.00 93.50 382 GLN A C 1
ATOM 2983 O O . GLN A 1 382 ? -3.552 -34.762 21.795 1.00 93.50 382 GLN A O 1
ATOM 2988 N N . GLY A 1 383 ? -3.421 -32.625 21.116 1.00 91.38 383 GLY A N 1
ATOM 2989 C CA . GLY A 1 383 ? -3.167 -32.060 22.440 1.00 91.38 383 GLY A CA 1
ATOM 2990 C C . GLY A 1 383 ? -3.452 -30.563 22.516 1.00 91.38 383 GLY A C 1
ATOM 2991 O O . GLY A 1 383 ? -4.023 -29.972 21.609 1.00 91.38 383 GLY A O 1
ATOM 2992 N N . ASP A 1 384 ? -3.067 -29.942 23.624 1.00 90.19 384 ASP A N 1
ATOM 2993 C CA . ASP A 1 384 ? -3.432 -28.560 23.932 1.00 90.19 384 ASP A CA 1
ATOM 2994 C C . ASP A 1 384 ? -2.440 -27.540 23.370 1.00 90.19 384 ASP A C 1
ATOM 2996 O O . ASP A 1 384 ? -2.837 -26.455 22.938 1.00 90.19 384 ASP A O 1
ATOM 3000 N N . ILE A 1 385 ? -1.148 -27.879 23.396 1.00 95.75 385 ILE A N 1
ATOM 3001 C CA . ILE A 1 385 ? -0.033 -26.995 23.042 1.00 95.75 385 ILE A CA 1
ATOM 3002 C C . ILE A 1 385 ? 0.825 -27.683 21.984 1.00 95.75 385 ILE A C 1
ATOM 3004 O O . ILE A 1 385 ? 1.320 -28.779 22.215 1.00 95.75 385 ILE A O 1
ATOM 3008 N N . THR A 1 386 ? 1.016 -27.043 20.836 1.00 96.69 386 THR A N 1
ATOM 3009 C CA . THR A 1 386 ? 1.806 -27.540 19.707 1.00 96.69 386 THR A CA 1
ATOM 3010 C C . THR A 1 386 ? 3.120 -26.785 19.601 1.00 96.69 386 THR A C 1
ATOM 3012 O O . THR A 1 386 ? 3.148 -25.562 19.449 1.00 96.69 386 THR A O 1
ATOM 3015 N N . ILE A 1 387 ? 4.210 -27.541 19.661 1.00 96.62 387 ILE A N 1
ATOM 3016 C CA . ILE A 1 387 ? 5.580 -27.043 19.639 1.00 96.62 387 ILE A CA 1
ATOM 3017 C C . ILE A 1 387 ? 6.275 -27.550 18.379 1.00 96.62 387 ILE A C 1
ATOM 3019 O O . ILE A 1 387 ? 6.284 -28.754 18.107 1.00 96.62 387 ILE A O 1
ATOM 3023 N N . ILE A 1 388 ? 6.888 -26.632 17.633 1.00 96.75 388 ILE A N 1
ATOM 3024 C CA . ILE A 1 388 ? 7.676 -26.944 16.443 1.00 96.75 388 ILE A CA 1
ATOM 3025 C C . ILE A 1 388 ? 9.168 -26.898 16.772 1.00 96.75 388 ILE A C 1
ATOM 3027 O O . ILE A 1 388 ? 9.711 -25.839 17.070 1.00 96.75 388 ILE A O 1
ATOM 3031 N N . GLY A 1 389 ? 9.855 -28.031 16.660 1.00 95.88 389 GLY A N 1
ATOM 3032 C CA . GLY A 1 389 ? 11.310 -28.055 16.536 1.00 95.88 389 GLY A CA 1
ATOM 3033 C C . GLY A 1 389 ? 11.716 -27.693 15.108 1.00 95.88 389 GLY A C 1
ATOM 3034 O O . GLY A 1 389 ? 11.531 -28.504 14.196 1.00 95.88 389 GLY A O 1
ATOM 3035 N N . LEU A 1 390 ? 12.279 -26.506 14.908 1.00 95.75 390 LEU A N 1
ATOM 3036 C CA . LEU A 1 390 ? 12.742 -26.024 13.608 1.00 95.75 390 LEU A CA 1
ATOM 3037 C C . LEU A 1 390 ? 14.257 -26.233 13.474 1.00 95.75 390 LEU A C 1
ATOM 3039 O O . LEU A 1 390 ? 15.032 -25.761 14.300 1.00 95.75 390 LEU A O 1
ATOM 3043 N N . ASN A 1 391 ? 14.686 -26.935 12.425 1.00 95.12 391 ASN A N 1
ATOM 3044 C CA . ASN A 1 391 ? 16.111 -27.085 12.116 1.00 95.12 391 ASN A CA 1
ATOM 3045 C C . ASN A 1 391 ? 16.723 -25.736 11.696 1.00 95.12 391 ASN A C 1
ATOM 3047 O O . ASN A 1 391 ? 16.182 -25.084 10.794 1.00 95.12 391 ASN A O 1
ATOM 3051 N N . SER A 1 392 ? 17.873 -25.372 12.264 1.00 94.75 392 SER A N 1
ATOM 3052 C CA . SER A 1 392 ? 18.645 -24.193 11.849 1.00 94.75 392 SER A CA 1
ATOM 3053 C C . SER A 1 392 ? 19.183 -24.311 10.419 1.00 94.75 392 SER A C 1
ATOM 3055 O O . SER A 1 392 ? 19.214 -25.398 9.833 1.00 94.75 392 SER A O 1
ATOM 3057 N N . ASP A 1 393 ? 19.627 -23.202 9.834 1.00 93.25 393 ASP A N 1
ATOM 3058 C CA . ASP A 1 393 ? 20.250 -23.153 8.509 1.00 93.25 393 ASP A CA 1
ATOM 3059 C C . ASP A 1 393 ? 21.474 -24.067 8.431 1.00 93.25 393 ASP A C 1
ATOM 3061 O O . ASP A 1 393 ? 21.671 -24.770 7.434 1.00 93.25 393 ASP A O 1
ATOM 3065 N N . LYS A 1 394 ? 22.253 -24.123 9.516 1.00 93.00 394 LYS A N 1
ATOM 3066 C CA . LYS A 1 394 ? 23.385 -25.040 9.660 1.00 93.00 394 LYS A CA 1
ATOM 3067 C C . LYS A 1 394 ? 22.923 -26.498 9.611 1.00 93.00 394 LYS A C 1
ATOM 3069 O O . LYS A 1 394 ? 23.419 -27.266 8.789 1.00 93.00 394 LYS A O 1
ATOM 3074 N N . SER A 1 395 ? 21.936 -26.863 10.432 1.00 91.69 395 SER A N 1
ATOM 3075 C CA . SER A 1 395 ? 21.397 -28.229 10.498 1.00 91.69 395 SER A CA 1
ATOM 3076 C C . SER A 1 395 ? 20.766 -28.674 9.173 1.00 91.69 395 SER A C 1
ATOM 3078 O O . SER A 1 395 ? 20.912 -29.828 8.757 1.00 91.69 395 SER A O 1
ATOM 3080 N N . VAL A 1 396 ? 20.075 -27.769 8.468 1.00 89.00 396 VAL A N 1
ATOM 3081 C CA . VAL A 1 396 ? 19.516 -28.054 7.139 1.00 89.00 396 VAL A CA 1
ATOM 3082 C C . VAL A 1 396 ? 20.638 -28.319 6.138 1.00 89.00 396 VAL A C 1
ATOM 3084 O O . VAL A 1 396 ? 20.571 -29.311 5.413 1.00 89.00 396 VAL A O 1
ATOM 3087 N N . ARG A 1 397 ? 21.671 -27.471 6.106 1.00 90.31 397 ARG A N 1
ATOM 3088 C CA . ARG A 1 397 ? 22.787 -27.593 5.161 1.00 90.31 397 ARG A CA 1
ATOM 3089 C C . ARG A 1 397 ? 23.572 -28.885 5.353 1.00 90.31 397 ARG A C 1
ATOM 3091 O O . ARG A 1 397 ? 23.882 -29.564 4.377 1.00 90.31 397 ARG A O 1
ATOM 3098 N N . GLU A 1 398 ? 23.837 -29.259 6.602 1.00 90.19 398 GLU A N 1
ATOM 3099 C CA . GLU A 1 398 ? 24.516 -30.516 6.932 1.00 90.19 398 GLU A CA 1
ATOM 3100 C C . GLU A 1 398 ? 23.685 -31.750 6.527 1.00 90.19 398 GLU A C 1
ATOM 3102 O O . GLU A 1 398 ? 24.244 -32.730 6.043 1.00 90.19 398 GLU A O 1
ATOM 3107 N N . ASN A 1 399 ? 22.351 -31.699 6.648 1.00 82.50 399 ASN A N 1
ATOM 3108 C CA . ASN A 1 399 ? 21.468 -32.823 6.302 1.00 82.50 399 ASN A CA 1
ATOM 3109 C C . ASN A 1 399 ? 21.091 -32.916 4.812 1.00 82.50 399 ASN A C 1
ATOM 3111 O O . ASN A 1 399 ? 20.814 -34.007 4.313 1.00 82.50 399 ASN A O 1
ATOM 3115 N N . LYS A 1 400 ? 20.969 -31.780 4.116 1.00 79.19 400 LYS A N 1
ATOM 3116 C CA . LYS A 1 400 ? 20.372 -31.692 2.769 1.00 79.19 400 LYS A CA 1
ATOM 3117 C C . LYS A 1 400 ? 21.341 -31.205 1.688 1.00 79.19 400 LYS A C 1
ATOM 3119 O O . LYS A 1 400 ? 20.984 -31.268 0.513 1.00 79.19 400 LYS A O 1
ATOM 3124 N N . GLY A 1 401 ? 22.545 -30.772 2.061 1.00 82.94 401 GLY A N 1
ATOM 3125 C CA . GLY A 1 401 ? 23.590 -30.309 1.148 1.00 82.94 401 GLY A CA 1
ATOM 3126 C C . GLY A 1 401 ? 23.741 -28.781 1.089 1.00 82.94 401 GLY A C 1
ATOM 3127 O O . GLY A 1 401 ? 22.939 -28.049 1.670 1.00 82.94 401 GLY A O 1
ATOM 3128 N N . PRO A 1 402 ? 24.772 -28.284 0.377 1.00 77.50 402 PRO A N 1
ATOM 3129 C CA . PRO A 1 402 ? 25.171 -26.872 0.380 1.00 77.50 402 PRO A CA 1
ATOM 3130 C C . PRO A 1 402 ? 24.136 -25.922 -0.238 1.00 77.50 402 PRO A C 1
ATOM 3132 O O . PRO A 1 402 ? 24.083 -24.759 0.151 1.00 77.50 402 PRO A O 1
ATOM 3135 N N . ASP A 1 403 ? 23.292 -26.424 -1.142 1.00 76.69 403 ASP A N 1
ATOM 3136 C CA . ASP A 1 403 ? 22.248 -25.650 -1.830 1.00 76.69 403 ASP A CA 1
ATOM 3137 C C . ASP A 1 403 ? 20.971 -25.458 -0.981 1.00 76.69 403 ASP A C 1
ATOM 3139 O O . ASP A 1 403 ? 19.936 -25.028 -1.494 1.00 76.69 403 ASP A O 1
ATOM 3143 N N . ARG A 1 404 ? 21.004 -25.829 0.308 1.00 80.38 404 ARG A N 1
ATOM 3144 C CA . ARG A 1 404 ? 19.895 -25.695 1.264 1.00 80.38 404 ARG A CA 1
ATOM 3145 C C . ARG A 1 404 ? 20.361 -24.987 2.548 1.00 80.38 404 ARG A C 1
ATOM 3147 O O . ARG A 1 404 ? 21.529 -25.116 2.928 1.00 80.38 404 ARG A O 1
ATOM 3154 N N . PRO A 1 405 ? 19.462 -24.280 3.257 1.00 84.00 405 PRO A N 1
ATOM 3155 C CA . PRO A 1 405 ? 18.042 -24.067 2.941 1.00 84.00 405 PRO A CA 1
ATOM 3156 C C . PRO A 1 405 ? 17.795 -23.015 1.842 1.00 84.00 405 PRO A C 1
ATOM 3158 O O . PRO A 1 405 ? 18.643 -22.162 1.599 1.00 84.00 405 PRO A O 1
ATOM 3161 N N . PHE A 1 406 ? 16.621 -23.059 1.199 1.00 81.44 406 PHE A N 1
ATOM 3162 C CA . PHE A 1 406 ? 16.141 -21.994 0.301 1.00 81.44 406 PHE A CA 1
ATOM 3163 C C . PHE A 1 406 ? 15.619 -20.776 1.071 1.00 81.44 406 PHE A C 1
ATOM 3165 O O . PHE A 1 406 ? 15.786 -19.646 0.620 1.00 81.44 406 PHE A O 1
ATOM 3172 N N . MET A 1 407 ? 14.974 -21.002 2.216 1.00 86.50 407 MET A N 1
ATOM 3173 C CA . MET A 1 407 ? 14.488 -19.961 3.120 1.00 86.50 407 MET A CA 1
ATOM 3174 C C . MET A 1 407 ? 15.304 -19.977 4.409 1.00 86.50 407 MET A C 1
ATOM 3176 O O . MET A 1 407 ? 15.440 -21.026 5.043 1.00 86.50 407 MET A O 1
ATOM 3180 N N . LYS A 1 408 ? 15.810 -18.812 4.824 1.00 88.94 408 LYS A N 1
ATOM 3181 C CA . LYS A 1 408 ? 16.552 -18.688 6.084 1.00 88.94 408 LYS A CA 1
ATOM 3182 C C . LYS A 1 408 ? 15.684 -19.061 7.284 1.00 88.94 408 LYS A C 1
ATOM 3184 O O . LYS A 1 408 ? 14.452 -18.970 7.229 1.00 88.94 408 LYS A O 1
ATOM 3189 N N . GLU A 1 409 ? 16.317 -19.508 8.358 1.00 91.81 409 GLU A N 1
ATOM 3190 C CA . GLU A 1 409 ? 15.657 -19.953 9.585 1.00 91.81 409 GLU A CA 1
ATOM 3191 C C . GLU A 1 409 ? 14.751 -18.890 10.199 1.00 91.81 409 GLU A C 1
ATOM 3193 O O . GLU A 1 409 ? 13.669 -19.244 10.669 1.00 91.81 409 GLU A O 1
ATOM 3198 N N . GLU A 1 410 ? 15.111 -17.606 10.110 1.00 88.44 410 GLU A N 1
ATOM 3199 C CA . GLU A 1 410 ? 14.287 -16.510 10.623 1.00 88.44 410 GLU A CA 1
ATOM 3200 C C . GLU A 1 410 ? 12.971 -16.412 9.843 1.00 88.44 410 GLU A C 1
ATOM 3202 O O . GLU A 1 410 ? 11.894 -16.375 10.434 1.00 88.44 410 GLU A O 1
ATOM 3207 N N . THR A 1 411 ? 13.040 -16.484 8.509 1.00 85.31 411 THR A N 1
ATOM 3208 C CA . THR A 1 411 ? 11.857 -16.475 7.634 1.00 85.31 411 THR A CA 1
ATOM 3209 C C . THR A 1 411 ? 10.975 -17.699 7.875 1.00 85.31 411 THR A C 1
ATOM 3211 O O . THR A 1 411 ? 9.750 -17.596 7.934 1.00 85.31 411 THR A O 1
ATOM 3214 N N . ARG A 1 412 ? 11.581 -18.882 8.038 1.00 93.50 412 ARG A N 1
ATOM 3215 C CA . ARG A 1 412 ? 10.844 -20.118 8.341 1.00 93.50 412 ARG A CA 1
ATOM 3216 C C . ARG A 1 412 ? 10.143 -20.030 9.699 1.00 93.50 412 ARG A C 1
ATOM 3218 O O . ARG A 1 412 ? 8.986 -20.439 9.804 1.00 93.50 412 ARG A O 1
ATOM 3225 N N . ALA A 1 413 ? 10.814 -19.485 10.712 1.00 90.69 413 ALA A N 1
ATOM 3226 C CA . ALA A 1 413 ? 10.251 -19.280 12.041 1.00 90.69 413 ALA A CA 1
ATOM 3227 C C . ALA A 1 413 ? 9.091 -18.277 12.020 1.00 90.69 413 ALA A C 1
ATOM 3229 O O . ALA A 1 413 ? 8.058 -18.553 12.621 1.00 90.69 413 ALA A O 1
ATOM 3230 N N . GLU A 1 414 ? 9.213 -17.168 11.289 1.00 84.94 414 GLU A N 1
ATOM 3231 C CA . GLU A 1 414 ? 8.161 -16.153 11.162 1.00 84.94 414 GLU A CA 1
ATOM 3232 C C . GLU A 1 414 ? 6.901 -16.709 10.481 1.00 84.94 414 GLU A C 1
ATOM 3234 O O . GLU A 1 414 ? 5.786 -16.551 10.989 1.00 84.94 414 GLU A O 1
ATOM 3239 N N . LEU A 1 415 ? 7.073 -17.454 9.383 1.00 87.31 415 LEU A N 1
ATOM 3240 C CA . LEU A 1 415 ? 5.964 -18.116 8.692 1.00 87.31 415 LEU A CA 1
ATOM 3241 C C . LEU A 1 415 ? 5.236 -19.098 9.614 1.00 87.31 415 LEU A C 1
ATOM 3243 O O . LEU A 1 415 ? 4.009 -19.074 9.691 1.00 87.31 415 LEU A O 1
ATOM 3247 N N . LEU A 1 416 ? 5.973 -19.928 10.353 1.00 92.00 416 LEU A N 1
ATOM 3248 C CA . LEU A 1 416 ? 5.387 -20.840 11.339 1.00 92.00 416 LEU A CA 1
ATOM 3249 C C . LEU A 1 416 ? 4.741 -20.080 12.504 1.00 92.00 416 LEU A C 1
ATOM 3251 O O . LEU A 1 416 ? 3.689 -20.494 12.993 1.00 92.00 416 LEU A O 1
ATOM 3255 N N . ALA A 1 417 ? 5.329 -18.962 12.934 1.00 87.25 417 ALA A N 1
ATOM 3256 C CA . ALA A 1 417 ? 4.810 -18.164 14.033 1.00 87.25 417 ALA A CA 1
ATOM 3257 C C . ALA A 1 417 ? 3.444 -17.562 13.679 1.00 87.25 417 ALA A C 1
ATOM 3259 O O . ALA A 1 417 ? 2.545 -17.547 14.517 1.00 87.25 417 ALA A O 1
ATOM 3260 N N . SER A 1 418 ? 3.237 -17.185 12.416 1.00 84.12 418 SER A N 1
ATOM 3261 C CA . SER A 1 418 ? 1.952 -16.677 11.921 1.00 84.12 418 SER A CA 1
ATOM 3262 C C . SER A 1 418 ? 0.803 -17.699 11.980 1.00 84.12 418 SER A C 1
ATOM 3264 O O . SER A 1 418 ? -0.369 -17.324 11.949 1.00 84.12 418 SER A O 1
ATOM 3266 N N . MET A 1 419 ? 1.099 -18.997 12.111 1.00 86.50 419 MET A N 1
ATOM 3267 C CA . MET A 1 419 ? 0.084 -20.049 12.082 1.00 86.50 419 MET A CA 1
ATOM 3268 C C . MET A 1 419 ? -0.627 -20.194 13.429 1.00 86.50 419 MET A C 1
ATOM 3270 O O . MET A 1 419 ? 0.002 -20.472 14.450 1.00 86.50 419 MET A O 1
ATOM 3274 N N . SER A 1 420 ? -1.959 -20.096 13.444 1.00 85.50 420 SER A N 1
ATOM 3275 C CA . SER A 1 420 ? -2.776 -20.245 14.663 1.00 85.50 420 SER A CA 1
ATOM 3276 C C . SER A 1 420 ? -2.626 -21.611 15.351 1.00 85.50 420 SER A C 1
ATOM 3278 O O . SER A 1 420 ? -2.755 -21.695 16.571 1.00 85.50 420 SER A O 1
ATOM 3280 N N . SER A 1 421 ? -2.307 -22.660 14.588 1.00 90.12 421 SER A N 1
ATOM 3281 C CA . SER A 1 421 ? -2.086 -24.030 15.078 1.00 90.12 421 SER A CA 1
ATOM 3282 C C . SER A 1 421 ? -0.712 -24.269 15.713 1.00 90.12 421 SER A C 1
ATOM 3284 O O . SER A 1 421 ? -0.484 -25.344 16.260 1.00 90.12 421 SER A O 1
ATOM 3286 N N . VAL A 1 422 ? 0.204 -23.299 15.642 1.00 94.19 422 VAL A N 1
ATOM 3287 C CA . VAL A 1 422 ? 1.516 -23.342 16.304 1.00 94.19 422 VAL A CA 1
ATOM 3288 C C . VAL A 1 422 ? 1.449 -22.483 17.560 1.00 94.19 422 VAL A C 1
ATOM 3290 O O . VAL A 1 422 ? 1.062 -21.318 17.472 1.00 94.19 422 VAL A O 1
ATOM 3293 N N . ASP A 1 423 ? 1.840 -23.025 18.714 1.00 93.88 423 ASP A N 1
ATOM 3294 C CA . ASP A 1 423 ? 1.914 -22.266 19.969 1.00 93.88 423 ASP A CA 1
ATOM 3295 C C . ASP A 1 423 ? 3.348 -21.806 20.256 1.00 93.88 423 ASP A C 1
ATOM 3297 O O . ASP A 1 423 ? 3.550 -20.641 20.588 1.00 93.88 423 ASP A O 1
ATOM 3301 N N . TYR A 1 424 ? 4.339 -22.688 20.064 1.00 95.25 424 TYR A N 1
ATOM 3302 C CA . TYR A 1 424 ? 5.759 -22.378 20.260 1.00 95.25 424 TYR A CA 1
ATOM 3303 C C . TYR A 1 424 ? 6.650 -22.995 19.175 1.00 95.25 424 TYR A C 1
ATOM 3305 O O . TYR A 1 424 ? 6.308 -24.000 18.553 1.00 95.25 424 TYR A O 1
ATOM 3313 N N . ILE A 1 425 ? 7.819 -22.401 18.969 1.00 95.44 425 ILE A N 1
ATOM 3314 C CA . ILE A 1 425 ? 8.866 -22.799 18.032 1.00 95.44 425 ILE A CA 1
ATOM 3315 C C . ILE A 1 425 ? 10.186 -22.787 18.803 1.00 95.44 425 ILE A C 1
ATOM 3317 O O . ILE A 1 425 ? 10.443 -21.875 19.586 1.00 95.44 425 ILE A O 1
ATOM 3321 N N . VAL A 1 426 ? 11.030 -23.786 18.578 1.00 95.62 426 VAL A N 1
ATOM 3322 C CA . VAL A 1 426 ? 12.399 -23.834 19.101 1.00 95.62 426 VAL A CA 1
ATOM 3323 C C . VAL A 1 426 ? 13.355 -24.194 17.977 1.00 95.62 426 VAL A C 1
ATOM 3325 O O . VAL A 1 426 ? 13.158 -25.197 17.287 1.00 95.62 426 VAL A O 1
ATOM 3328 N N . LEU A 1 427 ? 14.377 -23.361 17.786 1.00 94.56 427 LEU A N 1
ATOM 3329 C CA . LEU A 1 427 ? 15.464 -23.623 16.847 1.00 94.56 427 LEU A CA 1
ATOM 3330 C C . LEU A 1 427 ? 16.467 -24.603 17.459 1.00 94.56 427 LEU A C 1
ATOM 3332 O O . LEU A 1 427 ? 16.737 -24.561 18.662 1.00 94.56 427 LEU A O 1
ATOM 3336 N N . PHE A 1 428 ? 17.018 -25.489 16.634 1.00 94.88 428 PHE A N 1
ATOM 3337 C CA . PHE A 1 428 ? 18.073 -26.406 17.053 1.00 94.88 428 PHE A CA 1
ATOM 3338 C C . PHE A 1 428 ? 19.083 -26.667 15.927 1.00 94.88 428 PHE A C 1
ATOM 3340 O O . PHE A 1 428 ? 18.715 -26.793 14.755 1.00 94.88 428 PHE A O 1
ATOM 3347 N N . ASP A 1 429 ? 20.359 -26.756 16.307 1.00 93.19 429 ASP A N 1
ATOM 3348 C CA . ASP A 1 429 ? 21.496 -26.936 15.394 1.00 93.19 429 ASP A CA 1
ATOM 3349 C C . ASP A 1 429 ? 21.850 -28.400 15.152 1.00 93.19 429 ASP A C 1
ATOM 3351 O O . ASP A 1 429 ? 22.542 -28.735 14.192 1.00 93.19 429 ASP A O 1
ATOM 3355 N N . GLU A 1 430 ? 21.413 -29.292 16.035 1.00 91.88 430 GLU A N 1
ATOM 3356 C CA . GLU A 1 430 ? 21.752 -30.701 15.956 1.00 91.88 430 GLU A CA 1
ATOM 3357 C C . GLU A 1 430 ? 21.149 -31.369 14.708 1.00 91.88 430 GLU A C 1
ATOM 3359 O O . GLU A 1 430 ? 20.114 -30.962 14.178 1.00 91.88 430 GLU A O 1
ATOM 3364 N N . LEU A 1 431 ? 21.769 -32.464 14.253 1.00 86.62 431 LEU A N 1
ATOM 3365 C CA . LEU A 1 431 ? 21.264 -33.238 13.111 1.00 86.62 431 LEU A CA 1
ATOM 3366 C C . LEU A 1 431 ? 19.902 -33.891 13.392 1.00 86.62 431 LEU A C 1
ATOM 3368 O O . LEU A 1 431 ? 19.145 -34.180 12.467 1.00 86.62 431 LEU A O 1
ATOM 3372 N N . THR A 1 432 ? 19.582 -34.121 14.669 1.00 88.38 432 THR A N 1
ATOM 3373 C CA . THR A 1 432 ? 18.340 -34.759 15.113 1.00 88.38 432 THR A CA 1
ATOM 3374 C C . THR A 1 432 ? 17.701 -33.991 16.271 1.00 88.38 432 THR A C 1
ATOM 3376 O O . THR A 1 432 ? 18.416 -33.392 17.074 1.00 88.38 432 THR A O 1
ATOM 3379 N N . PRO A 1 433 ? 16.366 -34.059 16.440 1.00 90.88 433 PRO A N 1
ATOM 3380 C CA . PRO A 1 433 ? 15.668 -33.363 17.522 1.00 90.88 433 PRO A CA 1
ATOM 3381 C C . PRO A 1 433 ? 15.817 -34.048 18.895 1.00 90.88 433 PRO A C 1
ATOM 3383 O O . PRO A 1 433 ? 15.157 -33.638 19.846 1.00 90.88 433 PRO A O 1
ATOM 3386 N N . LEU A 1 434 ? 16.632 -35.107 19.027 1.00 91.38 434 LEU A N 1
ATOM 3387 C CA . LEU A 1 434 ? 16.667 -35.971 20.219 1.00 91.38 434 LEU A CA 1
ATOM 3388 C C . LEU A 1 434 ? 16.900 -35.198 21.510 1.00 91.38 434 LEU A C 1
ATOM 3390 O O . LEU A 1 434 ? 16.175 -35.395 22.482 1.00 91.38 434 LEU A O 1
ATOM 3394 N N . LYS A 1 435 ? 17.883 -34.297 21.515 1.00 90.19 435 LYS A N 1
ATOM 3395 C CA . LYS A 1 435 ? 18.183 -33.523 22.715 1.00 90.19 435 LYS A CA 1
ATOM 3396 C C . LYS A 1 435 ? 17.024 -32.586 23.075 1.00 90.19 435 LYS A C 1
ATOM 3398 O O . LYS A 1 435 ? 16.715 -32.413 24.252 1.00 90.19 435 LYS A O 1
ATOM 3403 N N . VAL A 1 436 ? 16.362 -31.983 22.081 1.00 92.06 436 VAL A N 1
ATOM 3404 C CA . VAL A 1 436 ? 15.187 -31.124 22.313 1.00 92.06 436 VAL A CA 1
ATOM 3405 C C . VAL A 1 436 ? 14.070 -31.953 22.947 1.00 92.06 436 VAL A C 1
ATOM 3407 O O . VAL A 1 436 ? 13.535 -31.565 23.980 1.00 92.06 436 VAL A O 1
ATOM 3410 N N . ILE A 1 437 ? 13.798 -33.143 22.404 1.00 93.56 437 ILE A N 1
ATOM 3411 C CA . ILE A 1 437 ? 12.800 -34.088 22.929 1.00 93.56 437 ILE A CA 1
ATOM 3412 C C . ILE A 1 437 ? 13.123 -34.512 24.370 1.00 93.56 437 ILE A C 1
ATOM 3414 O O . ILE A 1 437 ? 12.219 -34.558 25.199 1.00 93.56 437 ILE A O 1
ATOM 3418 N N . GLN A 1 438 ? 14.389 -34.794 24.693 1.00 91.56 438 GLN A N 1
ATOM 3419 C CA . GLN A 1 438 ? 14.813 -35.176 26.048 1.00 91.56 438 GLN A CA 1
ATOM 3420 C C . GLN A 1 438 ? 14.585 -34.070 27.079 1.00 91.56 438 GLN A C 1
ATOM 3422 O O . GLN A 1 438 ? 14.263 -34.360 28.228 1.00 91.56 438 GLN A O 1
ATOM 3427 N N . GLU A 1 439 ? 14.762 -32.812 26.684 1.00 90.25 439 GLU A N 1
ATOM 3428 C CA . GLU A 1 439 ? 14.640 -31.679 27.598 1.00 90.25 439 GLU A CA 1
ATOM 3429 C C . GLU A 1 439 ? 13.201 -31.221 27.800 1.00 90.25 439 GLU A C 1
ATOM 3431 O O . GLU A 1 439 ? 12.843 -30.849 28.918 1.00 90.25 439 GLU A O 1
ATOM 3436 N N . ILE A 1 440 ? 12.387 -31.247 26.741 1.00 90.75 440 ILE A N 1
ATOM 3437 C CA . ILE A 1 440 ? 10.985 -30.820 26.808 1.00 90.75 440 ILE A CA 1
ATOM 3438 C C . ILE A 1 440 ? 10.043 -31.954 27.241 1.00 90.75 440 ILE A C 1
ATOM 3440 O O . ILE A 1 440 ? 8.974 -31.688 27.789 1.00 90.75 440 ILE A O 1
ATOM 3444 N N . GLN A 1 441 ? 10.437 -33.206 26.983 1.00 93.25 441 GLN A N 1
ATOM 3445 C CA . GLN A 1 441 ? 9.674 -34.431 27.234 1.00 93.25 441 GLN A CA 1
ATOM 3446 C C . GLN A 1 441 ? 8.208 -34.337 26.765 1.00 93.25 441 GLN A C 1
ATOM 3448 O O . GLN A 1 441 ? 7.312 -34.313 27.607 1.00 93.25 441 GLN A O 1
ATOM 3453 N N . PRO A 1 442 ? 7.907 -34.206 25.462 1.00 95.12 442 PRO A N 1
ATOM 3454 C CA . PRO A 1 442 ? 6.533 -33.959 25.022 1.00 95.12 442 PRO A CA 1
ATOM 3455 C C . PRO A 1 442 ? 5.610 -35.155 25.311 1.00 95.12 442 PRO A C 1
ATOM 3457 O O . PRO A 1 442 ? 6.026 -36.305 25.207 1.00 95.12 442 PRO A O 1
ATOM 3460 N N . ASP A 1 443 ? 4.336 -34.899 25.621 1.00 95.75 443 ASP A N 1
ATOM 3461 C CA . ASP A 1 443 ? 3.350 -35.968 25.855 1.00 95.75 443 ASP A CA 1
ATOM 3462 C C . ASP A 1 443 ? 2.988 -36.700 24.556 1.00 95.75 443 ASP A C 1
ATOM 3464 O O . ASP A 1 443 ? 2.600 -37.871 24.572 1.00 95.75 443 ASP A O 1
ATOM 3468 N N . ILE A 1 444 ? 3.096 -36.000 23.422 1.00 95.38 444 ILE A N 1
ATOM 3469 C CA . ILE A 1 444 ? 2.890 -36.552 22.087 1.00 95.38 444 ILE A CA 1
ATOM 3470 C C . ILE A 1 444 ? 4.020 -36.138 21.153 1.00 95.38 444 ILE A C 1
ATOM 3472 O O . ILE A 1 444 ? 4.266 -34.949 20.958 1.00 95.38 444 ILE A O 1
ATOM 3476 N N . LEU A 1 445 ? 4.637 -37.115 20.493 1.00 94.12 445 LEU A N 1
ATOM 3477 C CA . LEU A 1 445 ? 5.517 -36.897 19.349 1.00 94.12 445 LEU A CA 1
ATOM 3478 C C . LEU A 1 445 ? 4.742 -37.173 18.058 1.00 94.12 445 LEU A C 1
ATOM 3480 O O . LEU A 1 445 ? 4.409 -38.319 17.755 1.00 94.12 445 LEU A O 1
ATOM 3484 N N . ALA A 1 446 ? 4.444 -36.122 17.301 1.00 91.56 446 ALA A N 1
ATOM 3485 C CA . ALA A 1 446 ? 3.735 -36.216 16.035 1.00 91.56 446 ALA A CA 1
ATOM 3486 C C . ALA A 1 446 ? 4.721 -36.288 14.860 1.00 91.56 446 ALA A C 1
ATOM 3488 O O . ALA A 1 446 ? 5.637 -35.469 14.738 1.00 91.56 446 ALA A O 1
ATOM 3489 N N . LYS A 1 447 ? 4.514 -37.247 13.953 1.00 85.56 447 LYS A N 1
ATOM 3490 C CA . LYS A 1 447 ? 5.293 -37.371 12.714 1.00 85.56 447 LYS A CA 1
ATOM 3491 C C . LYS A 1 447 ? 4.377 -37.659 11.532 1.00 85.56 447 LYS A C 1
ATOM 3493 O O . LYS A 1 447 ? 3.351 -38.308 11.684 1.00 85.56 447 LYS A O 1
ATOM 3498 N N . GLY A 1 448 ? 4.736 -37.177 10.344 1.00 78.12 448 GLY A N 1
ATOM 3499 C CA . GLY A 1 448 ? 4.025 -37.563 9.124 1.00 78.12 448 GLY A CA 1
ATOM 3500 C C . GLY A 1 448 ? 4.183 -39.062 8.845 1.00 78.12 448 GLY A C 1
ATOM 3501 O O . GLY A 1 448 ? 5.246 -39.623 9.103 1.00 78.12 448 GLY A O 1
ATOM 3502 N N . ASN A 1 449 ? 3.160 -39.698 8.278 1.00 64.25 449 ASN A N 1
ATOM 3503 C CA . ASN A 1 449 ? 3.092 -41.126 7.933 1.00 64.25 449 ASN A CA 1
ATOM 3504 C C . ASN A 1 449 ? 4.052 -41.576 6.806 1.00 64.25 449 ASN A C 1
ATOM 3506 O O . ASN A 1 449 ? 3.931 -42.690 6.307 1.00 64.25 449 ASN A O 1
ATOM 3510 N N . ASN A 1 450 ? 5.025 -40.739 6.438 1.00 61.44 450 ASN A N 1
ATOM 3511 C CA . ASN A 1 450 ? 6.096 -41.060 5.490 1.00 61.44 450 ASN A CA 1
ATOM 3512 C C . ASN A 1 450 ? 7.220 -41.914 6.116 1.00 61.44 450 ASN A C 1
ATOM 3514 O O . ASN A 1 450 ? 8.154 -42.289 5.414 1.00 61.44 450 ASN A O 1
ATOM 3518 N N . TYR A 1 451 ? 7.151 -42.188 7.422 1.00 59.53 451 TYR A N 1
ATOM 3519 C CA . TYR A 1 451 ? 8.127 -42.972 8.183 1.00 59.53 451 TYR A CA 1
ATOM 3520 C C . TYR A 1 451 ? 7.453 -44.199 8.798 1.00 59.53 451 TYR A C 1
ATOM 3522 O O . TYR A 1 451 ? 6.297 -44.119 9.227 1.00 59.53 451 TYR A O 1
ATOM 3530 N N . LYS A 1 452 ? 8.175 -45.321 8.897 1.00 57.50 452 LYS A N 1
ATOM 3531 C CA . LYS A 1 452 ? 7.719 -46.459 9.709 1.00 57.50 452 LYS A CA 1
ATOM 3532 C C . LYS A 1 452 ? 7.795 -46.098 11.192 1.00 57.50 452 LYS A C 1
ATOM 3534 O O . LYS A 1 452 ? 8.660 -45.323 11.598 1.00 57.50 452 LYS A O 1
ATOM 3539 N N . ALA A 1 453 ? 6.903 -46.653 12.016 1.00 56.88 453 ALA A N 1
ATOM 3540 C CA . ALA A 1 453 ? 6.840 -46.323 13.442 1.00 56.88 453 ALA A CA 1
ATOM 3541 C C . ALA A 1 453 ? 8.154 -46.639 14.184 1.00 56.88 453 ALA A C 1
ATOM 3543 O O . ALA A 1 453 ? 8.440 -46.030 15.210 1.00 56.88 453 ALA A O 1
ATOM 3544 N N . GLU A 1 454 ? 8.952 -47.576 13.674 1.00 55.50 454 GLU A N 1
ATOM 3545 C CA . GLU A 1 454 ? 10.252 -47.989 14.208 1.00 55.50 454 GLU A CA 1
ATOM 3546 C C . GLU A 1 454 ? 11.398 -47.024 13.841 1.00 55.50 454 GLU A C 1
ATOM 3548 O O . GLU A 1 454 ? 12.445 -47.056 14.475 1.00 55.50 454 GLU A O 1
ATOM 3553 N N . GLU A 1 455 ? 11.209 -46.135 12.859 1.00 65.75 455 GLU A N 1
ATOM 3554 C CA . GLU A 1 455 ? 12.235 -45.206 12.345 1.00 65.75 455 GLU A CA 1
ATOM 3555 C C . GLU A 1 455 ? 12.123 -43.791 12.954 1.00 65.75 455 GLU A C 1
ATOM 3557 O O . GLU A 1 455 ? 12.873 -42.875 12.602 1.00 65.75 455 GLU A O 1
ATOM 3562 N N . ILE A 1 456 ? 11.169 -43.578 13.866 1.00 78.38 456 ILE A N 1
ATOM 3563 C CA . ILE A 1 456 ? 10.888 -42.260 14.440 1.00 78.38 456 ILE A CA 1
ATOM 3564 C C . ILE A 1 456 ? 11.913 -41.927 15.523 1.00 78.38 456 ILE A C 1
ATOM 3566 O O . ILE A 1 456 ? 11.865 -42.410 16.656 1.00 78.38 456 ILE A O 1
ATOM 3570 N N . VAL A 1 457 ? 12.811 -41.012 15.176 1.00 81.38 457 VAL A N 1
ATOM 3571 C CA . VAL A 1 457 ? 13.806 -40.444 16.084 1.00 81.38 457 VAL A CA 1
ATOM 3572 C C . VAL A 1 457 ? 13.125 -39.805 17.303 1.00 81.38 457 VAL A C 1
ATOM 3574 O O . VAL A 1 457 ? 12.403 -38.818 17.174 1.00 81.38 457 VAL A O 1
ATOM 3577 N N . GLY A 1 458 ? 13.376 -40.367 18.490 1.00 84.06 458 GLY A N 1
ATOM 3578 C CA . GLY A 1 458 ? 12.815 -39.914 19.769 1.00 84.06 458 GLY A CA 1
ATOM 3579 C C . GLY A 1 458 ? 11.671 -40.770 20.321 1.00 84.06 458 GLY A C 1
ATOM 3580 O O . GLY A 1 458 ? 11.239 -40.511 21.441 1.00 84.06 458 GLY A O 1
ATOM 3581 N N . LYS A 1 459 ? 11.216 -41.802 19.596 1.00 87.06 459 LYS A N 1
ATOM 3582 C CA . LYS A 1 459 ? 10.134 -42.702 20.034 1.00 87.06 459 LYS A CA 1
ATOM 3583 C C . LYS A 1 459 ? 10.405 -43.373 21.382 1.00 87.06 459 LYS A C 1
ATOM 3585 O O . LYS A 1 459 ? 9.628 -43.175 22.307 1.00 87.06 459 LYS A O 1
ATOM 3590 N N . GLU A 1 460 ? 11.513 -44.107 21.504 1.00 87.25 460 GLU A N 1
ATOM 3591 C CA . GLU A 1 460 ? 11.854 -44.851 22.732 1.00 87.25 460 GLU A CA 1
ATOM 3592 C C . GLU A 1 460 ? 11.913 -43.929 23.956 1.00 87.25 460 GLU A C 1
ATOM 3594 O O . GLU A 1 460 ? 11.464 -44.280 25.044 1.00 87.25 460 GLU A O 1
ATOM 3599 N N . ILE A 1 461 ? 12.415 -42.708 23.753 1.00 90.00 461 ILE A N 1
ATOM 3600 C CA . ILE A 1 461 ? 12.508 -41.683 24.791 1.00 90.00 461 ILE A CA 1
ATOM 3601 C C . ILE A 1 461 ? 11.107 -41.259 25.227 1.00 90.00 461 ILE A C 1
ATOM 3603 O O . ILE A 1 461 ? 10.825 -41.277 26.418 1.00 90.00 461 ILE A O 1
ATOM 3607 N N . VAL A 1 462 ? 10.230 -40.911 24.282 1.00 91.31 462 VAL A N 1
ATOM 3608 C CA . VAL A 1 462 ? 8.861 -40.456 24.575 1.00 91.31 462 VAL A CA 1
ATOM 3609 C C . VAL A 1 462 ? 8.029 -41.541 25.259 1.00 91.31 462 VAL A C 1
ATOM 3611 O O . VAL A 1 462 ? 7.331 -41.263 26.232 1.00 91.31 462 VAL A O 1
ATOM 3614 N N . GLU A 1 463 ? 8.148 -42.788 24.808 1.00 90.31 463 GLU A N 1
ATOM 3615 C CA . GLU A 1 463 ? 7.419 -43.924 25.382 1.00 90.31 463 GLU A CA 1
ATOM 3616 C C . GLU A 1 463 ? 7.931 -44.297 26.787 1.00 90.31 463 GLU A C 1
ATOM 3618 O O . GLU A 1 463 ? 7.135 -44.697 27.637 1.00 90.31 463 GLU A O 1
ATOM 3623 N N . SER A 1 464 ? 9.225 -44.092 27.081 1.00 90.75 464 SER A N 1
ATOM 3624 C CA . SER A 1 464 ? 9.837 -44.429 28.382 1.00 90.75 464 SER A CA 1
ATOM 3625 C C . SER A 1 464 ? 9.228 -43.699 29.586 1.00 90.75 464 SER A C 1
ATOM 3627 O O . SER A 1 464 ? 9.245 -44.231 30.695 1.00 90.75 464 SER A O 1
ATOM 3629 N N . TYR A 1 465 ? 8.660 -42.508 29.379 1.00 90.50 465 TYR A N 1
ATOM 3630 C CA . TYR A 1 465 ? 7.960 -41.732 30.410 1.00 90.50 465 TYR A CA 1
ATOM 3631 C C . TYR A 1 465 ? 6.440 -41.659 30.183 1.00 90.50 465 TYR A C 1
ATOM 3633 O O . TYR A 1 465 ? 5.762 -40.825 30.780 1.00 90.50 465 TYR A O 1
ATOM 3641 N N . GLY A 1 466 ? 5.889 -42.545 29.343 1.00 87.94 466 GLY A N 1
ATOM 3642 C CA . GLY A 1 466 ? 4.445 -42.693 29.128 1.00 87.94 466 GLY A CA 1
ATOM 3643 C C . GLY A 1 466 ? 3.827 -41.760 28.079 1.00 87.94 466 GLY A C 1
ATOM 3644 O O . GLY A 1 466 ? 2.599 -41.708 27.965 1.00 87.94 466 GLY A O 1
ATOM 3645 N N . GLY A 1 467 ? 4.643 -41.036 27.306 1.00 91.06 467 GLY A N 1
ATOM 3646 C CA . GLY A 1 467 ? 4.193 -40.276 26.141 1.00 91.06 467 GLY A CA 1
ATOM 3647 C C . GLY A 1 467 ? 3.804 -41.182 24.965 1.00 91.06 467 GLY A C 1
ATOM 3648 O O . GLY A 1 467 ? 4.038 -42.391 24.974 1.00 91.06 467 GLY A O 1
ATOM 3649 N N . LYS A 1 468 ? 3.183 -40.606 23.931 1.00 92.88 468 LYS A N 1
ATOM 3650 C CA . LYS A 1 468 ? 2.690 -41.346 22.754 1.00 92.88 468 LYS A CA 1
ATOM 3651 C C . LYS A 1 468 ? 3.307 -40.834 21.460 1.00 92.88 468 LYS A C 1
ATOM 3653 O O . LYS A 1 468 ? 3.443 -39.631 21.265 1.00 92.88 468 LYS A O 1
ATOM 3658 N N . VAL A 1 469 ? 3.594 -41.733 20.527 1.00 91.25 469 VAL A N 1
ATOM 3659 C CA . VAL A 1 469 ? 3.973 -41.358 19.159 1.00 91.25 469 VAL A CA 1
ATOM 3660 C C . VAL A 1 469 ? 2.761 -41.491 18.243 1.00 91.25 469 VAL A C 1
ATOM 3662 O O . VAL A 1 469 ? 2.091 -42.522 18.243 1.00 91.25 469 VAL A O 1
ATOM 3665 N N . VAL A 1 470 ? 2.461 -40.445 17.472 1.00 89.69 470 VAL A N 1
ATOM 3666 C CA . VAL A 1 470 ? 1.311 -40.403 16.559 1.00 89.69 470 VAL A CA 1
ATOM 3667 C C . VAL A 1 470 ? 1.794 -40.171 15.132 1.00 89.69 470 VAL A C 1
ATOM 3669 O O . VAL A 1 470 ? 2.500 -39.202 14.849 1.00 89.69 470 VAL A O 1
ATOM 3672 N N . LEU A 1 471 ? 1.375 -41.057 14.229 1.00 86.62 471 LEU A N 1
ATOM 3673 C CA . LEU A 1 471 ? 1.571 -40.908 12.791 1.00 86.62 471 LEU A CA 1
ATOM 3674 C C . LEU A 1 471 ? 0.376 -40.175 12.177 1.00 86.62 471 LEU A C 1
ATOM 3676 O O . LEU A 1 471 ? -0.765 -40.610 12.312 1.00 86.62 471 LEU A O 1
ATOM 3680 N N . LEU A 1 472 ? 0.646 -39.064 11.501 1.00 85.62 472 LEU A N 1
ATOM 3681 C CA . LEU A 1 472 ? -0.353 -38.197 10.883 1.00 85.62 472 LEU A CA 1
ATOM 3682 C C . LEU A 1 472 ? -0.351 -38.371 9.366 1.00 85.62 472 LEU A C 1
ATOM 3684 O O . LEU A 1 472 ? 0.709 -38.496 8.753 1.00 85.62 472 LEU A O 1
ATOM 3688 N N . ASN A 1 473 ? -1.528 -38.342 8.748 1.00 76.50 473 ASN A N 1
ATOM 3689 C CA . ASN A 1 473 ? -1.643 -38.498 7.301 1.00 76.50 473 ASN A CA 1
ATOM 3690 C C . ASN A 1 473 ? -1.013 -37.314 6.555 1.00 76.50 473 ASN A C 1
ATOM 3692 O O . ASN A 1 473 ? -1.360 -36.160 6.802 1.00 76.50 473 ASN A O 1
ATOM 3696 N N . VAL A 1 474 ? -0.112 -37.607 5.617 1.00 69.69 474 VAL A N 1
ATOM 3697 C CA . VAL A 1 474 ? 0.479 -36.625 4.701 1.00 69.69 474 VAL A CA 1
ATOM 3698 C C . VAL A 1 474 ? -0.199 -36.745 3.335 1.00 69.69 474 VAL A C 1
ATOM 3700 O O . VAL A 1 474 ? -0.518 -37.851 2.900 1.00 69.69 474 VAL A O 1
ATOM 3703 N N . ILE A 1 475 ? -0.424 -35.621 2.643 1.00 68.31 475 ILE A N 1
ATOM 3704 C CA . ILE A 1 475 ? -0.941 -35.653 1.267 1.00 68.31 475 ILE A CA 1
ATOM 3705 C C . ILE A 1 475 ? 0.115 -36.296 0.347 1.00 68.31 475 ILE A C 1
ATOM 3707 O O . ILE A 1 475 ? 1.222 -35.756 0.237 1.00 68.31 475 ILE A O 1
ATOM 3711 N N . PRO A 1 476 ? -0.206 -37.393 -0.363 1.00 58.09 476 PRO A N 1
ATOM 3712 C CA . PRO A 1 476 ? 0.714 -38.004 -1.316 1.00 58.09 476 PRO A CA 1
ATOM 3713 C C . PRO A 1 476 ? 1.112 -37.022 -2.431 1.00 58.09 476 PRO A C 1
ATOM 3715 O O . PRO A 1 476 ? 0.264 -36.336 -2.995 1.00 58.09 476 PRO A O 1
ATOM 3718 N N . GLY A 1 477 ? 2.404 -36.958 -2.771 1.00 57.84 477 GLY A N 1
ATOM 3719 C CA . GLY A 1 477 ? 2.919 -36.166 -3.900 1.00 57.84 477 GLY A CA 1
ATOM 3720 C C . GLY A 1 477 ? 3.279 -34.703 -3.600 1.00 57.84 477 GLY A C 1
ATOM 3721 O O . GLY A 1 477 ? 3.974 -34.082 -4.405 1.00 57.84 477 GLY A O 1
ATOM 3722 N N . LEU A 1 478 ? 2.906 -34.160 -2.437 1.00 64.31 478 LEU A N 1
ATOM 3723 C CA . LEU A 1 478 ? 3.279 -32.808 -2.003 1.00 64.31 478 LEU A CA 1
ATOM 3724 C C . LEU A 1 478 ? 4.484 -32.851 -1.055 1.00 64.31 478 LEU A C 1
ATOM 3726 O O . LEU A 1 478 ? 4.341 -33.101 0.141 1.00 64.31 478 LEU A O 1
ATOM 3730 N N . SER A 1 479 ? 5.670 -32.572 -1.594 1.00 74.12 479 SER A N 1
ATOM 3731 C CA . SER A 1 479 ? 6.898 -32.366 -0.822 1.00 74.12 479 SER A CA 1
ATOM 3732 C C . SER A 1 479 ? 7.607 -31.090 -1.273 1.00 74.12 479 SER A C 1
ATOM 3734 O O . SER A 1 479 ? 7.480 -30.670 -2.427 1.00 74.12 479 SER A O 1
ATOM 3736 N N . SER A 1 480 ? 8.393 -30.491 -0.376 1.00 71.06 480 SER A N 1
ATOM 3737 C CA . SER A 1 480 ? 9.284 -29.373 -0.698 1.00 71.06 480 SER A CA 1
ATOM 3738 C C . SER A 1 480 ? 10.167 -29.680 -1.910 1.00 71.06 480 SER A C 1
ATOM 3740 O O . SER A 1 480 ? 10.300 -28.848 -2.804 1.00 71.06 480 SER A O 1
ATOM 3742 N N . ASP A 1 481 ? 10.705 -30.899 -1.987 1.00 68.94 481 ASP A N 1
ATOM 3743 C CA . ASP A 1 481 ? 11.560 -31.328 -3.095 1.00 68.94 481 ASP A CA 1
ATOM 3744 C C . ASP A 1 481 ? 10.776 -31.459 -4.412 1.00 68.94 481 ASP A C 1
ATOM 3746 O O . ASP A 1 481 ? 11.279 -31.049 -5.456 1.00 68.94 481 ASP A O 1
ATOM 3750 N N . ASN A 1 482 ? 9.514 -31.907 -4.377 1.00 66.69 482 ASN A N 1
ATOM 3751 C CA . ASN A 1 482 ? 8.651 -31.955 -5.560 1.00 66.69 482 ASN A CA 1
ATOM 3752 C C . ASN A 1 482 ? 8.275 -30.552 -6.057 1.00 66.69 482 ASN A C 1
ATOM 3754 O O . ASN A 1 482 ? 8.289 -30.307 -7.264 1.00 66.69 482 ASN A O 1
ATOM 3758 N N . LEU A 1 483 ? 7.987 -29.614 -5.152 1.00 66.25 483 LEU A N 1
ATOM 3759 C CA . LEU A 1 483 ? 7.659 -28.228 -5.502 1.00 66.25 483 LEU A CA 1
ATOM 3760 C C . LEU A 1 483 ? 8.858 -27.529 -6.158 1.00 66.25 483 LEU A C 1
ATOM 3762 O O . LEU A 1 483 ? 8.737 -26.926 -7.224 1.00 66.25 483 LEU A O 1
ATOM 3766 N N . LEU A 1 484 ? 10.045 -27.717 -5.582 1.00 66.69 484 LEU A N 1
ATOM 3767 C CA . LEU A 1 484 ? 11.303 -27.244 -6.152 1.00 66.69 484 LEU A CA 1
ATOM 3768 C C . LEU A 1 484 ? 11.622 -27.928 -7.485 1.00 66.69 484 LEU A C 1
ATOM 3770 O O . LEU A 1 484 ? 12.059 -27.263 -8.422 1.00 66.69 484 LEU A O 1
ATOM 3774 N N . SER A 1 485 ? 11.373 -29.235 -7.604 1.00 62.38 485 SER A N 1
ATOM 3775 C CA . SER A 1 485 ? 11.543 -29.963 -8.864 1.00 62.38 485 SER A CA 1
ATOM 3776 C C . SER A 1 485 ? 10.572 -29.485 -9.946 1.00 62.38 485 SER A C 1
ATOM 3778 O O . SER A 1 485 ? 10.954 -29.435 -11.108 1.00 62.38 485 SER A O 1
ATOM 3780 N N . SER A 1 486 ? 9.364 -29.047 -9.576 1.00 60.31 486 SER A N 1
ATOM 3781 C CA . SER A 1 486 ? 8.361 -28.507 -10.502 1.00 60.31 486 SER A CA 1
ATOM 3782 C C . SER A 1 486 ? 8.779 -27.135 -11.029 1.00 60.31 486 SER A C 1
ATOM 3784 O O . SER A 1 486 ? 8.723 -26.900 -12.231 1.00 60.31 486 SER A O 1
ATOM 3786 N N . ILE A 1 487 ? 9.295 -26.257 -10.161 1.00 62.22 487 ILE A N 1
ATOM 3787 C CA . ILE A 1 487 ? 9.862 -24.958 -10.563 1.00 62.22 487 ILE A CA 1
ATOM 3788 C C . ILE A 1 487 ? 11.098 -25.162 -11.451 1.00 62.22 487 ILE A C 1
ATOM 3790 O O . ILE A 1 487 ? 11.220 -24.531 -12.503 1.00 62.22 487 ILE A O 1
ATOM 3794 N N . LYS A 1 488 ? 11.995 -26.085 -11.073 1.00 61.75 488 LYS A N 1
ATOM 3795 C CA . LYS A 1 488 ? 13.130 -26.491 -11.919 1.00 61.75 488 LYS A CA 1
ATOM 3796 C C . LYS A 1 488 ? 12.650 -27.077 -13.252 1.00 61.75 488 LYS A C 1
ATOM 3798 O O . LYS A 1 488 ? 13.253 -26.792 -14.279 1.00 61.75 488 LYS A O 1
ATOM 3803 N N . GLY A 1 489 ? 11.552 -27.829 -13.251 1.00 65.44 489 GLY A N 1
ATOM 3804 C CA . GLY A 1 489 ? 10.910 -28.392 -14.437 1.00 65.44 489 GLY A CA 1
ATOM 3805 C C . GLY A 1 489 ? 10.353 -27.327 -15.382 1.00 65.44 489 GLY A C 1
ATOM 3806 O O . GLY A 1 489 ? 10.571 -27.425 -16.586 1.00 65.44 489 GLY A O 1
ATOM 3807 N N . ILE A 1 490 ? 9.716 -26.275 -14.854 1.00 71.00 490 ILE A N 1
ATOM 3808 C CA . ILE A 1 490 ? 9.235 -25.126 -15.641 1.00 71.00 490 ILE A CA 1
ATOM 3809 C C . ILE A 1 490 ? 10.413 -24.395 -16.289 1.00 71.00 490 ILE A C 1
ATOM 3811 O O . ILE A 1 490 ? 10.421 -24.225 -17.506 1.00 71.00 490 ILE A O 1
ATOM 3815 N N . LYS A 1 491 ? 11.446 -24.043 -15.509 1.00 71.62 491 LYS A N 1
ATOM 3816 C CA . LYS A 1 491 ? 12.651 -23.385 -16.042 1.00 71.62 491 LYS A CA 1
ATOM 3817 C C . LYS A 1 491 ? 13.370 -24.252 -17.074 1.00 71.62 491 LYS A C 1
ATOM 3819 O O . LYS A 1 491 ? 13.802 -23.745 -18.103 1.00 71.62 491 LYS A O 1
ATOM 3824 N N . HIS A 1 492 ? 13.467 -25.560 -16.838 1.00 75.69 492 HIS A N 1
ATOM 3825 C CA . HIS A 1 492 ? 14.059 -26.496 -17.792 1.00 75.69 492 HIS A CA 1
ATOM 3826 C C . HIS A 1 492 ? 13.245 -26.583 -19.091 1.00 75.69 492 HIS A C 1
ATOM 3828 O O . HIS A 1 492 ? 13.821 -26.589 -20.178 1.00 75.69 492 HIS A O 1
ATOM 3834 N N . ASN A 1 493 ? 11.913 -26.597 -18.995 1.00 81.38 493 ASN A N 1
ATOM 3835 C CA . ASN A 1 493 ? 11.031 -26.592 -20.158 1.00 81.38 493 ASN A CA 1
ATOM 3836 C C . ASN A 1 493 ? 11.146 -25.281 -20.952 1.00 81.38 493 ASN A C 1
ATOM 3838 O O . ASN A 1 493 ? 11.319 -25.322 -22.165 1.00 81.38 493 ASN A O 1
ATOM 3842 N N . GLN A 1 494 ? 11.142 -24.127 -20.282 1.00 83.75 494 GLN A N 1
ATOM 3843 C CA . GLN A 1 494 ? 11.345 -22.826 -20.928 1.00 83.75 494 GLN A CA 1
ATOM 3844 C C . GLN A 1 494 ? 12.729 -22.720 -21.574 1.00 83.75 494 GLN A C 1
ATOM 3846 O O . GLN A 1 494 ? 12.821 -22.310 -22.729 1.00 83.75 494 GLN A O 1
ATOM 3851 N N . LYS A 1 495 ? 13.793 -23.179 -20.898 1.00 90.38 495 LYS A N 1
ATOM 3852 C CA . LYS A 1 495 ? 15.141 -23.256 -21.483 1.00 90.38 495 LYS A CA 1
ATOM 3853 C C . LYS A 1 495 ? 15.128 -24.069 -22.774 1.00 90.38 495 LYS A C 1
ATOM 3855 O O . LYS A 1 495 ? 15.631 -23.612 -23.794 1.00 90.38 495 LYS A O 1
ATOM 3860 N N . LYS A 1 496 ? 14.493 -25.245 -22.754 1.00 90.06 496 LYS A N 1
ATOM 3861 C CA . LYS A 1 496 ? 14.349 -26.093 -23.940 1.00 90.06 496 LYS A CA 1
ATOM 3862 C C . LYS A 1 496 ? 13.595 -25.380 -25.067 1.00 90.06 496 LYS A C 1
ATOM 3864 O O . LYS A 1 496 ? 14.057 -25.418 -26.202 1.00 90.06 496 LYS A O 1
ATOM 3869 N N . ILE A 1 497 ? 12.485 -24.704 -24.766 1.00 91.44 497 ILE A N 1
ATOM 3870 C CA . ILE A 1 497 ? 11.713 -23.938 -25.757 1.00 91.44 497 ILE A CA 1
ATOM 3871 C C . ILE A 1 497 ? 12.572 -22.822 -26.367 1.00 91.44 497 ILE A C 1
ATOM 3873 O O . ILE A 1 497 ? 12.578 -22.676 -27.589 1.00 91.44 497 ILE A O 1
ATOM 3877 N N . ILE A 1 498 ? 13.334 -22.078 -25.558 1.00 93.62 498 ILE A N 1
ATOM 3878 C CA . ILE A 1 498 ? 14.267 -21.046 -26.035 1.00 93.62 498 ILE A CA 1
ATOM 3879 C C . ILE A 1 498 ? 15.292 -21.670 -26.991 1.00 93.62 498 ILE A C 1
ATOM 3881 O O . ILE A 1 498 ? 15.401 -21.241 -28.138 1.00 93.62 498 ILE A O 1
ATOM 3885 N N . THR A 1 499 ? 15.987 -22.730 -26.569 1.00 93.50 499 THR A N 1
ATOM 3886 C CA . THR A 1 499 ? 16.997 -23.412 -27.393 1.00 93.50 499 THR A CA 1
ATOM 3887 C C . THR A 1 499 ? 16.413 -23.966 -28.696 1.00 93.50 499 THR A C 1
ATOM 3889 O O . THR A 1 499 ? 17.031 -23.839 -29.754 1.00 93.50 499 THR A O 1
ATOM 3892 N N . ASP A 1 500 ? 15.223 -24.566 -28.653 1.00 92.94 500 ASP A N 1
ATOM 3893 C CA . ASP A 1 500 ? 14.546 -25.096 -29.839 1.00 92.94 500 ASP A CA 1
ATOM 3894 C C . ASP A 1 500 ? 14.112 -23.973 -30.791 1.00 92.94 500 ASP A C 1
ATOM 3896 O O . ASP A 1 500 ? 14.179 -24.140 -32.010 1.00 92.94 500 ASP A O 1
ATOM 3900 N N . THR A 1 501 ? 13.709 -22.819 -30.253 1.00 94.44 501 THR A N 1
ATOM 3901 C CA . THR A 1 501 ? 13.371 -21.627 -31.044 1.00 94.44 501 THR A CA 1
ATOM 3902 C C . THR A 1 501 ? 14.602 -21.097 -31.767 1.00 94.44 501 THR A C 1
ATOM 3904 O O . THR A 1 501 ? 14.556 -20.943 -32.985 1.00 94.44 501 THR A O 1
ATOM 3907 N N . ILE A 1 502 ? 15.719 -20.918 -31.050 1.00 94.44 502 ILE A N 1
ATOM 3908 C CA . ILE A 1 502 ? 17.006 -20.482 -31.616 1.00 94.44 502 ILE A CA 1
ATOM 3909 C C . ILE A 1 502 ? 17.416 -21.409 -32.763 1.00 94.44 502 ILE A C 1
ATOM 3911 O O . ILE A 1 502 ? 17.762 -20.942 -33.845 1.00 94.44 502 ILE A O 1
ATOM 3915 N N . LYS A 1 503 ? 17.333 -22.731 -32.566 1.00 93.50 503 LYS A N 1
ATOM 3916 C CA . LYS A 1 503 ? 17.669 -23.711 -33.611 1.00 93.50 503 LYS A CA 1
ATOM 3917 C C . LYS A 1 503 ? 16.764 -23.589 -34.834 1.00 93.50 503 LYS A C 1
ATOM 3919 O O . LYS A 1 503 ? 17.266 -23.562 -35.950 1.00 93.50 503 LYS A O 1
ATOM 3924 N N . LYS A 1 504 ? 15.445 -23.512 -34.638 1.00 92.75 504 LYS A N 1
ATOM 3925 C CA . LYS A 1 504 ? 14.472 -23.401 -35.741 1.00 92.75 504 LYS A CA 1
ATOM 3926 C C . LYS A 1 504 ? 14.620 -22.103 -36.526 1.00 92.75 504 LYS A C 1
ATOM 3928 O O . LYS A 1 504 ? 14.419 -22.105 -37.733 1.00 92.75 504 LYS A O 1
ATOM 3933 N N . GLN A 1 505 ? 14.963 -21.020 -35.839 1.00 93.62 505 GLN A N 1
ATOM 3934 C CA . GLN A 1 505 ? 15.156 -19.698 -36.426 1.00 93.62 505 GLN A CA 1
ATOM 3935 C C . GLN A 1 505 ? 16.623 -19.434 -36.800 1.00 93.62 505 GLN A C 1
ATOM 3937 O O . GLN A 1 505 ? 16.987 -18.292 -37.063 1.00 93.62 505 GLN A O 1
ATOM 3942 N N . ASN A 1 506 ? 17.467 -20.473 -36.863 1.00 95.12 506 ASN A N 1
ATOM 3943 C CA . ASN A 1 506 ? 18.861 -20.390 -37.308 1.00 95.12 506 ASN A CA 1
ATOM 3944 C C . ASN A 1 506 ? 19.686 -19.320 -36.560 1.00 95.12 506 ASN A C 1
ATOM 3946 O O . ASN A 1 506 ? 20.367 -18.499 -37.176 1.00 95.12 506 ASN A O 1
ATOM 3950 N N . GLY A 1 507 ? 19.606 -19.328 -35.228 1.00 93.94 507 GLY A N 1
ATOM 3951 C CA . GLY A 1 507 ? 20.356 -18.431 -34.344 1.00 93.94 507 GLY A CA 1
ATOM 3952 C C . GLY A 1 507 ? 19.731 -17.046 -34.148 1.00 93.94 507 GLY A C 1
ATOM 3953 O O . GLY A 1 507 ? 20.375 -16.158 -33.591 1.00 93.94 507 GLY A O 1
ATOM 3954 N N . ILE A 1 508 ? 18.498 -16.846 -34.621 1.00 95.69 508 ILE A N 1
ATOM 3955 C CA . ILE A 1 508 ? 17.767 -15.579 -34.524 1.00 95.69 508 ILE A CA 1
ATOM 3956 C C . ILE A 1 508 ? 16.643 -15.704 -33.495 1.00 95.69 508 ILE A C 1
ATOM 3958 O O . ILE A 1 508 ? 15.946 -16.714 -33.449 1.00 95.69 508 ILE A O 1
ATOM 3962 N N . LEU A 1 509 ? 16.446 -14.671 -32.680 1.00 95.62 509 LEU A N 1
ATOM 3963 C CA . LEU A 1 509 ? 15.263 -14.519 -31.834 1.00 95.62 509 LEU A CA 1
ATOM 3964 C C . LEU A 1 509 ? 14.644 -13.150 -32.050 1.00 95.62 509 LEU A C 1
ATOM 3966 O O . LEU A 1 509 ? 15.311 -12.133 -31.895 1.00 95.62 509 LEU A O 1
ATOM 3970 N N . PHE A 1 510 ? 13.360 -13.117 -32.378 1.00 95.38 510 PHE A N 1
ATOM 3971 C CA . PHE A 1 510 ? 12.635 -11.864 -32.548 1.00 95.38 510 PHE A CA 1
ATOM 3972 C C . PHE A 1 510 ? 12.147 -11.309 -31.216 1.00 95.38 510 PHE A C 1
ATOM 3974 O O . PHE A 1 510 ? 11.738 -12.065 -30.330 1.00 95.38 510 PHE A O 1
ATOM 3981 N N . ALA A 1 511 ? 12.124 -9.984 -31.112 1.00 93.38 511 ALA A N 1
ATOM 3982 C CA . ALA A 1 511 ? 11.558 -9.285 -29.973 1.00 93.38 511 ALA A CA 1
ATOM 3983 C C . ALA A 1 511 ? 10.455 -8.318 -30.385 1.00 93.38 511 ALA A C 1
ATOM 3985 O O . ALA A 1 511 ? 10.382 -7.833 -31.515 1.00 93.38 511 ALA A O 1
ATOM 3986 N N . GLN A 1 512 ? 9.581 -8.047 -29.427 1.00 89.81 512 GLN A N 1
ATOM 3987 C CA . GLN A 1 512 ? 8.682 -6.917 -29.476 1.00 89.81 512 GLN A CA 1
ATOM 3988 C C . GLN A 1 512 ? 9.451 -5.655 -29.051 1.00 89.81 512 GLN A C 1
ATOM 3990 O O . GLN A 1 512 ? 10.066 -5.676 -27.981 1.00 89.81 512 GLN A O 1
ATOM 3995 N N . PRO A 1 513 ? 9.343 -4.554 -29.817 1.00 83.56 513 PRO A N 1
ATOM 3996 C CA . PRO A 1 513 ? 9.855 -3.249 -29.417 1.00 83.56 513 PRO A CA 1
ATOM 3997 C C . PRO A 1 513 ? 9.391 -2.842 -28.015 1.00 83.56 513 PRO A C 1
ATOM 3999 O O . PRO A 1 513 ? 8.185 -2.802 -27.742 1.00 83.56 513 PRO A O 1
ATOM 4002 N N . ALA A 1 514 ? 10.337 -2.530 -27.127 1.00 88.94 514 ALA A N 1
ATOM 4003 C CA . ALA A 1 514 ? 10.034 -2.008 -25.798 1.00 88.94 514 ALA A CA 1
ATOM 4004 C C . ALA A 1 514 ? 9.812 -0.494 -25.881 1.00 88.94 514 ALA A C 1
ATOM 4006 O O . ALA A 1 514 ? 10.765 0.284 -25.900 1.00 88.94 514 ALA A O 1
ATOM 4007 N N . ILE A 1 515 ? 8.547 -0.082 -25.961 1.00 85.56 515 ILE A N 1
ATOM 4008 C CA . ILE A 1 515 ? 8.163 1.332 -26.007 1.00 85.56 515 ILE A CA 1
ATOM 4009 C C . ILE A 1 515 ? 7.978 1.859 -24.585 1.00 85.56 515 ILE A C 1
ATOM 4011 O O . ILE A 1 515 ? 7.127 1.367 -23.840 1.00 85.56 515 ILE A O 1
ATOM 4015 N N . VAL A 1 516 ? 8.752 2.876 -24.219 1.00 83.38 516 VAL A N 1
ATOM 4016 C CA . VAL A 1 516 ? 8.660 3.554 -22.924 1.00 83.38 516 VAL A CA 1
ATOM 4017 C C . VAL A 1 516 ? 7.879 4.850 -23.084 1.00 83.38 516 VAL A C 1
ATOM 4019 O O . VAL A 1 516 ? 8.135 5.654 -23.989 1.00 83.38 516 VAL A O 1
ATOM 4022 N N . HIS A 1 517 ? 6.908 5.032 -22.192 1.00 82.94 517 HIS A N 1
ATOM 4023 C CA . HIS A 1 517 ? 6.047 6.199 -22.163 1.00 82.94 517 HIS A CA 1
ATOM 4024 C C . HIS A 1 517 ? 6.507 7.137 -21.054 1.00 82.94 517 HIS A C 1
ATOM 4026 O O . HIS A 1 517 ? 6.913 6.704 -19.974 1.00 82.94 517 HIS A O 1
ATOM 4032 N N . ARG A 1 518 ? 6.425 8.440 -21.307 1.00 75.75 518 ARG A N 1
ATOM 4033 C CA . ARG A 1 518 ? 6.791 9.475 -20.341 1.00 75.75 518 ARG A CA 1
ATOM 4034 C C . ARG A 1 518 ? 5.654 10.474 -20.191 1.00 75.75 518 ARG A C 1
ATOM 4036 O O . ARG A 1 518 ? 5.035 10.860 -21.180 1.00 75.75 518 ARG A O 1
ATOM 4043 N N . TYR A 1 519 ? 5.390 10.897 -18.956 1.00 65.88 519 TYR A N 1
ATOM 4044 C CA . TYR A 1 519 ? 4.455 11.991 -18.661 1.00 65.88 519 TYR A CA 1
ATOM 4045 C C . TYR A 1 519 ? 4.899 13.274 -19.355 1.00 65.88 519 TYR A C 1
ATOM 4047 O O . TYR A 1 519 ? 4.128 13.979 -19.996 1.00 65.88 519 TYR A O 1
ATOM 4055 N N . GLN A 1 520 ? 6.196 13.522 -19.209 1.00 58.03 520 GLN A N 1
ATOM 4056 C CA . GLN A 1 520 ? 6.959 14.595 -19.795 1.00 58.03 520 GLN A CA 1
ATOM 4057 C C . GLN A 1 520 ? 8.252 13.959 -20.270 1.00 58.03 520 GLN A C 1
ATOM 4059 O O . GLN A 1 520 ? 8.934 13.285 -19.497 1.00 58.03 520 GLN A O 1
ATOM 4064 N N . TYR A 1 521 ? 8.592 14.138 -21.537 1.00 50.25 521 TYR A N 1
ATOM 4065 C CA . TYR A 1 521 ? 9.910 13.739 -22.004 1.00 50.25 521 TYR A CA 1
ATOM 4066 C C . TYR A 1 521 ? 10.867 14.860 -21.652 1.00 50.25 521 TYR A C 1
ATOM 4068 O O . TYR A 1 521 ? 10.649 15.991 -22.094 1.00 50.25 521 TYR A O 1
ATOM 4076 N N . SER A 1 522 ? 11.862 14.576 -20.812 1.00 50.62 522 SER A N 1
ATOM 4077 C CA . SER A 1 522 ? 12.847 15.584 -20.422 1.00 50.62 522 SER A CA 1
ATOM 4078 C C . SER A 1 522 ? 12.171 16.860 -19.895 1.00 50.62 522 SER A C 1
ATOM 4080 O O . SER A 1 522 ? 12.439 17.944 -20.384 1.00 50.62 522 SER A O 1
ATOM 4082 N N . GLY A 1 523 ? 11.168 16.763 -19.011 1.00 44.06 523 GLY A N 1
ATOM 4083 C CA . GLY A 1 523 ? 10.434 17.929 -18.476 1.00 44.06 523 GLY A CA 1
ATOM 4084 C C . GLY A 1 523 ? 9.642 18.784 -19.489 1.00 44.06 523 GLY A C 1
ATOM 4085 O O . GLY A 1 523 ? 9.303 19.932 -19.180 1.00 44.06 523 GLY A O 1
ATOM 4086 N N . ARG A 1 524 ? 9.330 18.254 -20.681 1.00 47.69 524 ARG A N 1
ATOM 4087 C CA . ARG A 1 524 ? 8.527 18.912 -21.731 1.00 47.69 524 ARG A CA 1
ATOM 4088 C C . ARG A 1 524 ? 7.075 18.443 -21.756 1.00 47.69 524 ARG A C 1
ATOM 4090 O O . ARG A 1 524 ? 6.813 17.252 -21.618 1.00 47.69 524 ARG A O 1
ATOM 4097 N N . ASP A 1 525 ? 6.157 19.356 -22.083 1.00 45.84 525 ASP A N 1
ATOM 4098 C CA . ASP A 1 525 ? 4.862 18.984 -22.668 1.00 45.84 525 ASP A CA 1
ATOM 4099 C C . ASP A 1 525 ? 5.110 18.547 -24.120 1.00 45.84 525 ASP A C 1
ATOM 4101 O O . ASP A 1 525 ? 5.422 19.371 -24.984 1.00 45.84 525 ASP A O 1
ATOM 4105 N N . ILE A 1 526 ? 5.020 17.246 -24.401 1.00 50.31 526 ILE A N 1
ATOM 4106 C CA . ILE A 1 526 ? 5.249 16.707 -25.748 1.00 50.31 526 ILE A CA 1
ATOM 4107 C C . ILE A 1 526 ? 4.029 17.033 -26.617 1.00 50.31 526 ILE A C 1
ATOM 4109 O O . ILE A 1 526 ? 3.032 16.312 -26.640 1.00 50.31 526 ILE A O 1
ATOM 4113 N N . ILE A 1 527 ? 4.098 18.152 -27.334 1.00 44.19 527 ILE A N 1
ATOM 4114 C CA . ILE A 1 527 ? 3.041 18.598 -28.257 1.00 44.19 527 ILE A CA 1
ATOM 4115 C C . ILE A 1 527 ? 3.129 17.870 -29.616 1.00 44.19 527 ILE A C 1
ATOM 4117 O O . ILE A 1 527 ? 2.181 17.904 -30.403 1.00 44.19 527 ILE A O 1
ATOM 4121 N N . ALA A 1 528 ? 4.237 17.175 -29.895 1.00 48.44 528 ALA A N 1
ATOM 4122 C CA . ALA A 1 528 ? 4.461 16.472 -31.155 1.00 48.44 528 ALA A CA 1
ATOM 4123 C C . ALA A 1 528 ? 3.628 15.184 -31.244 1.00 48.44 528 ALA A C 1
ATOM 4125 O O . ALA A 1 528 ? 3.943 14.184 -30.605 1.00 48.44 528 ALA A O 1
ATOM 4126 N N . LYS A 1 529 ? 2.586 15.189 -32.086 1.00 51.75 529 LYS A N 1
ATOM 4127 C CA . LYS A 1 529 ? 1.809 13.983 -32.393 1.00 51.75 529 LYS A CA 1
ATOM 4128 C C . LYS A 1 529 ? 2.712 12.923 -33.028 1.00 51.75 529 LYS A C 1
ATOM 4130 O O . LYS A 1 529 ? 3.154 13.073 -34.164 1.00 51.75 529 LYS A O 1
ATOM 4135 N N . ASN A 1 530 ? 2.919 11.820 -32.322 1.00 54.41 530 ASN A N 1
ATOM 4136 C CA . ASN A 1 530 ? 3.501 10.604 -32.867 1.00 54.41 530 ASN A CA 1
ATOM 4137 C C . ASN A 1 530 ? 2.457 9.825 -33.685 1.00 54.41 530 ASN A C 1
ATOM 4139 O O . ASN A 1 530 ? 1.753 8.956 -33.173 1.00 54.41 530 ASN A O 1
ATOM 4143 N N . SER A 1 531 ? 2.307 10.171 -34.964 1.00 50.69 531 SER A N 1
ATOM 4144 C CA . SER A 1 531 ? 1.269 9.613 -35.841 1.00 50.69 531 SER A CA 1
ATOM 4145 C C . SER A 1 531 ? 1.486 8.132 -36.181 1.00 50.69 531 SER A C 1
ATOM 4147 O O . SER A 1 531 ? 0.523 7.433 -36.491 1.00 50.69 531 SER A O 1
ATOM 4149 N N . LYS A 1 532 ? 2.715 7.612 -36.058 1.00 55.28 532 LYS A N 1
ATOM 4150 C CA . LYS A 1 532 ? 3.069 6.243 -36.474 1.00 55.28 532 LYS A CA 1
ATOM 4151 C C . LYS A 1 532 ? 2.674 5.134 -35.495 1.00 55.28 532 LYS A C 1
ATOM 4153 O O . LYS A 1 532 ? 2.606 3.981 -35.911 1.00 55.28 532 LYS A O 1
ATOM 4158 N N . PHE A 1 533 ? 2.385 5.460 -34.235 1.00 56.28 533 PHE A N 1
ATOM 4159 C CA . PHE A 1 533 ? 2.023 4.477 -33.201 1.00 56.28 533 PHE A CA 1
ATOM 4160 C C . PHE A 1 533 ? 0.595 4.659 -32.648 1.00 56.28 533 PHE A C 1
ATOM 4162 O O . PHE A 1 533 ? 0.292 4.205 -31.547 1.00 56.28 533 PHE A O 1
ATOM 4169 N N . THR A 1 534 ? -0.309 5.326 -33.376 1.00 48.56 534 THR A N 1
ATOM 4170 C CA . THR A 1 534 ? -1.590 5.783 -32.802 1.00 48.56 534 THR A CA 1
ATOM 4171 C C . THR A 1 534 ? -2.775 4.830 -32.980 1.00 48.56 534 THR A C 1
ATOM 4173 O O . THR A 1 534 ? -3.262 4.658 -34.092 1.00 48.56 534 THR A O 1
ATOM 4176 N N . VAL A 1 535 ? -3.322 4.354 -31.846 1.00 40.94 535 VAL A N 1
ATOM 4177 C CA . VAL A 1 535 ? -4.697 4.676 -31.384 1.00 40.94 535 VAL A CA 1
ATOM 4178 C C . VAL A 1 535 ? -4.697 4.795 -29.843 1.00 40.94 535 VAL A C 1
ATOM 4180 O O . VAL A 1 535 ? -4.298 3.855 -29.169 1.00 40.94 535 VAL A O 1
ATOM 4183 N N . GLY A 1 536 ? -5.155 5.936 -29.295 1.00 50.88 536 GLY A N 1
ATOM 4184 C CA . GLY A 1 536 ? -5.109 6.257 -27.853 1.00 50.88 536 GLY A CA 1
ATOM 4185 C C . GLY A 1 536 ? -3.780 6.896 -27.440 1.00 50.88 536 GLY A C 1
ATOM 4186 O O . GLY A 1 536 ? -3.009 6.294 -26.719 1.00 50.88 536 GLY A O 1
ATOM 4187 N N . TYR A 1 537 ? -3.504 8.094 -27.967 1.00 64.56 537 TYR A N 1
ATOM 4188 C CA . TYR A 1 537 ? -2.209 8.806 -28.002 1.00 64.56 537 TYR A CA 1
ATOM 4189 C C . TYR A 1 537 ? -1.371 8.844 -26.704 1.00 64.56 537 TYR A C 1
ATOM 4191 O O . TYR A 1 537 ? -0.157 9.026 -26.755 1.00 64.56 537 TYR A O 1
ATOM 4199 N N . VAL A 1 538 ? -2.019 8.665 -25.561 1.00 70.56 538 VAL A N 1
ATOM 4200 C CA . VAL A 1 538 ? -1.394 8.494 -24.257 1.00 70.56 538 VAL A CA 1
ATOM 4201 C C . VAL A 1 538 ? -1.851 7.174 -23.659 1.00 70.56 538 VAL A C 1
ATOM 4203 O O . VAL A 1 538 ? -2.988 6.753 -23.878 1.00 70.56 538 VAL A O 1
ATOM 4206 N N . ASP A 1 539 ? -0.984 6.536 -22.882 1.00 78.25 539 ASP A N 1
ATOM 4207 C CA . ASP A 1 539 ? -1.377 5.350 -22.129 1.00 78.25 539 ASP A CA 1
ATOM 4208 C C . ASP A 1 539 ? -2.368 5.694 -20.994 1.00 78.25 539 ASP A C 1
ATOM 4210 O O . ASP A 1 539 ? -2.770 6.844 -20.801 1.00 78.25 539 ASP A O 1
ATOM 4214 N N . GLU A 1 540 ? -2.766 4.699 -20.204 1.00 82.75 540 GLU A N 1
ATOM 4215 C CA . GLU A 1 540 ? -3.712 4.855 -19.094 1.00 82.75 540 GLU A CA 1
ATOM 4216 C C . GLU A 1 540 ? -3.269 5.846 -18.000 1.00 82.75 540 GLU A C 1
ATOM 4218 O O . GLU A 1 540 ? -4.090 6.274 -17.188 1.00 82.75 540 GLU A O 1
ATOM 4223 N N . ARG A 1 541 ? -1.987 6.237 -17.972 1.00 84.50 541 ARG A N 1
ATOM 4224 C CA . ARG A 1 541 ? -1.436 7.237 -17.044 1.00 84.50 541 ARG A CA 1
ATOM 4225 C C . ARG A 1 541 ? -1.481 8.652 -17.621 1.00 84.50 541 ARG A C 1
ATOM 4227 O O . ARG A 1 541 ? -1.214 9.603 -16.885 1.00 84.50 541 ARG A O 1
ATOM 4234 N N . GLY A 1 542 ? -1.795 8.798 -18.909 1.00 76.75 542 GLY A N 1
ATOM 4235 C CA . GLY A 1 542 ? -1.653 10.045 -19.653 1.00 76.75 542 GLY A CA 1
ATOM 4236 C C . GLY A 1 542 ? -0.244 10.261 -20.222 1.00 76.75 542 GLY A C 1
ATOM 4237 O O . GLY A 1 542 ? 0.094 11.397 -20.540 1.00 76.75 542 GLY A O 1
ATOM 4238 N N . TYR A 1 543 ? 0.591 9.215 -20.319 1.00 79.12 543 TYR A N 1
ATOM 4239 C CA . TYR A 1 543 ? 1.997 9.322 -20.734 1.00 79.12 543 TYR A CA 1
ATOM 4240 C C . TYR A 1 543 ? 2.144 9.048 -22.241 1.00 79.12 543 TYR A C 1
ATOM 4242 O O . TYR A 1 543 ? 1.464 8.178 -22.785 1.00 79.12 543 TYR A O 1
ATOM 4250 N N . VAL A 1 544 ? 3.047 9.761 -22.920 1.00 74.12 544 VAL A N 1
ATOM 4251 C CA . VAL A 1 544 ? 3.266 9.688 -24.379 1.00 74.12 544 VAL A CA 1
ATOM 4252 C C . VAL A 1 544 ? 4.435 8.742 -24.697 1.00 74.12 544 VAL A C 1
ATOM 4254 O O . VAL A 1 544 ? 5.445 8.790 -23.990 1.00 74.12 544 VAL A O 1
ATOM 4257 N N . PRO A 1 545 ? 4.357 7.898 -25.745 1.00 76.56 545 PRO A N 1
ATOM 4258 C CA . PRO A 1 545 ? 5.473 7.051 -26.173 1.00 76.56 545 PRO A CA 1
ATOM 4259 C C . PRO A 1 545 ? 6.606 7.882 -26.792 1.00 76.56 545 PRO A C 1
ATOM 4261 O O . PRO A 1 545 ? 6.396 8.573 -27.790 1.00 76.56 545 PRO A O 1
ATOM 4264 N N . VAL A 1 546 ? 7.813 7.791 -26.228 1.00 71.25 546 VAL A N 1
ATOM 4265 C CA . VAL A 1 546 ? 8.943 8.667 -26.610 1.00 71.25 546 VAL A CA 1
ATOM 4266 C C . VAL A 1 546 ? 10.291 7.973 -26.730 1.00 71.25 546 VAL A C 1
ATOM 4268 O O . VAL A 1 546 ? 11.189 8.511 -27.373 1.00 71.25 546 VAL A O 1
ATOM 4271 N N . GLU A 1 547 ? 10.446 6.778 -26.166 1.00 78.81 547 GLU A N 1
ATOM 4272 C CA . GLU A 1 547 ? 11.685 6.008 -26.263 1.00 78.81 547 GLU A CA 1
ATOM 4273 C C . GLU A 1 547 ? 11.366 4.580 -26.724 1.00 78.81 547 GLU A C 1
ATOM 4275 O O . GLU A 1 547 ? 10.400 3.968 -26.268 1.00 78.81 547 GLU A O 1
ATOM 4280 N N . TRP A 1 548 ? 12.204 4.021 -27.592 1.00 82.38 548 TRP A N 1
ATOM 4281 C CA . TRP A 1 548 ? 12.243 2.589 -27.891 1.00 82.38 548 TRP A CA 1
ATOM 4282 C C . TRP A 1 548 ? 13.561 2.025 -27.391 1.00 82.38 548 TRP A C 1
ATOM 4284 O O . TRP A 1 548 ? 14.638 2.444 -27.823 1.00 82.38 548 TRP A O 1
ATOM 4294 N N . TRP A 1 549 ? 13.468 1.090 -26.453 1.00 87.88 549 TRP A N 1
ATOM 4295 C CA . TRP A 1 549 ? 14.615 0.420 -25.866 1.00 87.88 549 TRP A CA 1
ATOM 4296 C C . TRP A 1 549 ? 14.856 -0.915 -26.573 1.00 87.88 549 TRP A C 1
ATOM 4298 O O . TRP A 1 549 ? 13.944 -1.729 -26.719 1.00 87.88 549 TRP A O 1
ATOM 4308 N N . ILE A 1 550 ? 16.085 -1.128 -27.035 1.00 88.12 550 ILE A N 1
ATOM 4309 C CA . ILE A 1 550 ? 16.452 -2.296 -27.846 1.00 88.12 550 ILE A CA 1
ATOM 4310 C C . ILE A 1 550 ? 16.920 -3.418 -26.925 1.00 88.12 550 ILE A C 1
ATOM 4312 O O . ILE A 1 550 ? 17.871 -3.212 -26.170 1.00 88.12 550 ILE A O 1
ATOM 4316 N N . MET A 1 551 ? 16.297 -4.600 -27.005 1.00 91.19 551 MET A N 1
ATOM 4317 C CA . MET A 1 551 ? 16.655 -5.795 -26.223 1.00 91.19 551 MET A CA 1
ATOM 4318 C C . MET A 1 551 ? 16.981 -5.468 -24.758 1.00 91.19 551 MET A C 1
ATOM 4320 O O . MET A 1 551 ? 18.026 -5.845 -24.224 1.00 91.19 551 MET A O 1
ATOM 4324 N N . SER A 1 552 ? 16.113 -4.697 -24.112 1.00 89.25 552 SER A N 1
ATOM 4325 C CA . SER A 1 552 ? 16.386 -4.142 -22.794 1.00 89.25 552 SER A CA 1
ATOM 4326 C C . SER A 1 552 ? 16.064 -5.127 -21.673 1.00 89.25 552 SER A C 1
ATOM 4328 O O . SER A 1 552 ? 15.036 -5.811 -21.679 1.00 89.25 552 SER A O 1
ATOM 4330 N N . LYS A 1 553 ? 16.953 -5.146 -20.673 1.00 87.88 553 LYS A N 1
ATOM 4331 C CA . LYS A 1 553 ? 16.772 -5.808 -19.370 1.00 87.88 553 LYS A CA 1
ATOM 4332 C C . LYS A 1 553 ? 16.521 -4.806 -18.234 1.00 87.88 553 LYS A C 1
ATOM 4334 O O . LYS A 1 553 ? 16.452 -5.207 -17.072 1.00 87.88 553 LYS A O 1
ATOM 4339 N N . THR A 1 554 ? 16.433 -3.521 -18.565 1.00 83.69 554 THR A N 1
ATOM 4340 C CA . THR A 1 554 ? 16.333 -2.413 -17.615 1.00 83.69 554 THR A CA 1
ATOM 4341 C C . THR A 1 554 ? 14.887 -1.959 -17.517 1.00 83.69 554 THR A C 1
ATOM 4343 O O . THR A 1 554 ? 14.236 -1.736 -18.534 1.00 83.69 554 THR A O 1
ATOM 4346 N N . THR A 1 555 ? 14.386 -1.815 -16.296 1.00 83.75 555 THR A N 1
ATOM 4347 C CA . THR A 1 555 ? 13.047 -1.271 -16.054 1.00 83.75 555 THR A CA 1
ATOM 4348 C C . THR A 1 555 ? 13.070 0.247 -16.211 1.00 83.75 555 THR A C 1
ATOM 4350 O O . THR A 1 555 ? 14.007 0.906 -15.761 1.00 83.75 555 THR A O 1
ATOM 4353 N N . ALA A 1 556 ? 12.046 0.811 -16.844 1.00 80.81 556 ALA A N 1
ATOM 4354 C CA . ALA A 1 556 ? 11.872 2.251 -16.929 1.00 80.81 556 ALA A CA 1
ATOM 4355 C C . ALA A 1 556 ? 11.413 2.829 -15.583 1.00 80.81 556 ALA A C 1
ATOM 4357 O O . ALA A 1 556 ? 10.443 2.364 -14.987 1.00 80.81 556 ALA A O 1
ATOM 4358 N N . GLU A 1 557 ? 12.088 3.880 -15.126 1.00 75.75 557 GLU A N 1
ATOM 4359 C CA . GLU A 1 557 ? 11.702 4.629 -13.929 1.00 75.75 557 GLU A CA 1
ATOM 4360 C C . GLU A 1 557 ? 10.757 5.768 -14.314 1.00 75.75 557 GLU A C 1
ATOM 4362 O O . GLU A 1 557 ? 11.125 6.645 -15.093 1.00 75.75 557 GLU A O 1
ATOM 4367 N N . ASN A 1 558 ? 9.531 5.736 -13.797 1.00 73.75 558 ASN A N 1
ATOM 4368 C CA . ASN A 1 558 ? 8.477 6.720 -14.032 1.00 73.75 558 ASN A CA 1
ATOM 4369 C C . ASN A 1 558 ? 7.766 7.001 -12.699 1.00 73.75 558 ASN A C 1
ATOM 4371 O O . ASN A 1 558 ? 7.545 6.060 -11.939 1.00 73.75 558 ASN A O 1
ATOM 4375 N N . ASP A 1 559 ? 7.334 8.246 -12.451 1.00 71.69 559 ASP A N 1
ATOM 4376 C CA . ASP A 1 559 ? 6.638 8.635 -11.202 1.00 71.69 559 ASP A CA 1
ATOM 4377 C C . ASP A 1 559 ? 5.428 7.741 -10.892 1.00 71.69 559 ASP A C 1
ATOM 4379 O O . ASP A 1 559 ? 5.155 7.391 -9.745 1.00 71.69 559 ASP A O 1
ATOM 4383 N N . LYS A 1 560 ? 4.708 7.344 -11.947 1.00 81.75 560 LYS A N 1
ATOM 4384 C CA . LYS A 1 560 ? 3.689 6.297 -11.911 1.00 81.75 560 LYS A CA 1
ATOM 4385 C C . LYS A 1 560 ? 4.266 5.055 -12.592 1.00 81.75 560 LYS A C 1
ATOM 4387 O O . LYS A 1 560 ? 4.256 5.009 -13.828 1.00 81.75 560 LYS A O 1
ATOM 4392 N N . PRO A 1 561 ? 4.784 4.069 -11.840 1.00 80.56 561 PRO A N 1
ATOM 4393 C CA . PRO A 1 561 ? 5.404 2.893 -12.433 1.00 80.56 561 PRO A CA 1
ATOM 4394 C C . PRO A 1 561 ? 4.364 2.051 -13.179 1.00 80.56 561 PRO A C 1
ATOM 4396 O O . PRO A 1 561 ? 3.210 1.949 -12.761 1.00 80.56 561 PRO A O 1
ATOM 4399 N N . LYS A 1 562 ? 4.786 1.433 -14.282 1.00 83.62 562 LYS A N 1
ATOM 4400 C CA . LYS A 1 562 ? 3.994 0.467 -15.046 1.00 83.62 562 LYS A CA 1
ATOM 4401 C C . LYS A 1 562 ? 4.766 -0.839 -15.138 1.00 83.62 562 LYS A C 1
ATOM 4403 O O . LYS A 1 562 ? 5.971 -0.843 -15.386 1.00 83.62 562 LYS A O 1
ATOM 4408 N N . GLU A 1 563 ? 4.069 -1.943 -14.897 1.00 87.81 563 GLU A N 1
ATOM 4409 C CA . GLU A 1 563 ? 4.682 -3.267 -14.875 1.00 87.81 563 GLU A CA 1
ATOM 4410 C C . GLU A 1 563 ? 5.394 -3.558 -16.205 1.00 87.81 563 GLU A C 1
ATOM 4412 O O . GLU A 1 563 ? 4.832 -3.358 -17.284 1.00 87.81 563 GLU A O 1
ATOM 4417 N N . ASN A 1 564 ? 6.641 -4.026 -16.115 1.00 88.12 564 ASN A N 1
ATOM 4418 C CA . ASN A 1 564 ? 7.492 -4.406 -17.246 1.00 88.12 564 ASN A CA 1
ATOM 4419 C C . ASN A 1 564 ? 7.780 -3.293 -18.272 1.00 88.12 564 ASN A C 1
ATOM 4421 O O . ASN A 1 564 ? 8.280 -3.577 -19.362 1.00 88.12 564 ASN A O 1
ATOM 4425 N N . GLU A 1 565 ? 7.506 -2.027 -17.950 1.00 87.94 565 GLU A N 1
ATOM 4426 C CA . GLU A 1 565 ? 7.867 -0.910 -18.818 1.00 87.94 565 GLU A CA 1
ATOM 4427 C C . GLU A 1 565 ? 9.393 -0.819 -18.976 1.00 87.94 565 GLU A C 1
ATOM 4429 O O . GLU A 1 565 ? 10.139 -0.929 -18.004 1.00 87.94 565 GLU A O 1
ATOM 4434 N N . GLY A 1 566 ? 9.866 -0.648 -20.212 1.00 85.94 566 GLY A N 1
ATOM 4435 C CA . GLY A 1 566 ? 11.296 -0.648 -20.540 1.00 85.94 566 GLY A CA 1
ATOM 4436 C C . GLY A 1 566 ? 11.913 -2.033 -20.752 1.00 85.94 566 GLY A C 1
ATOM 4437 O O . GLY A 1 566 ? 13.042 -2.105 -21.229 1.00 85.94 566 GLY A O 1
ATOM 4438 N N . LEU A 1 567 ? 11.200 -3.133 -20.486 1.00 90.62 567 LEU A N 1
ATOM 4439 C CA . LEU A 1 567 ? 11.693 -4.489 -20.752 1.00 90.62 567 LEU A CA 1
ATOM 4440 C C . LEU A 1 567 ? 11.247 -4.992 -22.131 1.00 90.62 567 LEU A C 1
ATOM 4442 O O . LEU A 1 567 ? 10.073 -4.901 -22.494 1.00 90.62 567 LEU A O 1
ATOM 4446 N N . SER A 1 568 ? 12.176 -5.580 -22.889 1.00 92.56 568 SER A N 1
ATOM 4447 C CA . SER A 1 568 ? 11.852 -6.231 -24.165 1.00 92.56 568 SER A CA 1
ATOM 4448 C C . SER A 1 568 ? 11.234 -7.609 -23.934 1.00 92.56 568 SER A C 1
ATOM 4450 O O . SER A 1 568 ? 11.670 -8.361 -23.062 1.00 92.56 568 SER A O 1
ATOM 4452 N N . TYR A 1 569 ? 10.249 -7.971 -24.757 1.00 94.31 569 TYR A N 1
ATOM 4453 C CA . TYR A 1 569 ? 9.698 -9.328 -24.805 1.00 94.31 569 TYR A CA 1
ATOM 4454 C C . TYR A 1 569 ? 10.245 -10.059 -26.023 1.00 94.31 569 TYR A C 1
ATOM 4456 O O . TYR A 1 569 ? 10.133 -9.547 -27.134 1.00 94.31 569 TYR A O 1
ATOM 4464 N N . ILE A 1 570 ? 10.768 -11.267 -25.838 1.00 94.81 570 ILE A N 1
ATOM 4465 C CA . ILE A 1 570 ? 11.142 -12.158 -26.937 1.00 94.81 570 ILE A CA 1
ATOM 4466 C C . ILE A 1 570 ? 9.995 -13.108 -27.279 1.00 94.81 570 ILE A C 1
ATOM 4468 O O . ILE A 1 570 ? 9.217 -13.510 -26.410 1.00 94.81 570 ILE A O 1
ATOM 4472 N N . PHE A 1 571 ? 9.909 -13.485 -28.551 1.00 93.56 571 PHE A N 1
ATOM 4473 C CA . PHE A 1 571 ? 8.975 -14.496 -29.032 1.00 93.56 571 PHE A CA 1
ATOM 4474 C C . PHE A 1 571 ? 9.655 -15.866 -29.047 1.00 93.56 571 PHE A C 1
ATOM 4476 O O . PHE A 1 571 ? 10.628 -16.071 -29.774 1.00 93.56 571 PHE A O 1
ATOM 4483 N N . ILE A 1 572 ? 9.129 -16.809 -28.266 1.00 92.50 572 ILE A N 1
ATOM 4484 C CA . ILE A 1 572 ? 9.625 -18.187 -28.183 1.00 92.50 572 ILE A CA 1
ATOM 4485 C C . ILE A 1 572 ? 8.544 -19.185 -28.608 1.00 92.50 572 ILE A C 1
ATOM 4487 O O . ILE A 1 572 ? 7.351 -18.913 -28.516 1.00 92.50 572 ILE A O 1
ATOM 4491 N N . GLY A 1 573 ? 8.946 -20.353 -29.096 1.00 87.62 573 GLY A N 1
ATOM 4492 C CA . GLY A 1 573 ? 8.043 -21.389 -29.592 1.00 87.62 573 GLY A CA 1
ATOM 4493 C C . GLY A 1 573 ? 7.947 -21.432 -31.119 1.00 87.62 573 GLY A C 1
ATOM 4494 O O . GLY A 1 573 ? 8.878 -21.079 -31.841 1.00 87.62 573 GLY A O 1
ATOM 4495 N N . SER A 1 574 ? 6.833 -21.960 -31.625 1.00 76.75 574 SER A N 1
ATOM 4496 C CA . SER A 1 574 ? 6.584 -22.111 -33.064 1.00 76.75 574 SER A CA 1
ATOM 4497 C C . SER A 1 574 ? 5.720 -20.980 -33.607 1.00 76.75 574 SER A C 1
ATOM 4499 O O . SER A 1 574 ? 4.779 -20.565 -32.935 1.00 76.75 574 SER A O 1
ATOM 4501 N N . GLU A 1 575 ? 5.977 -20.568 -34.847 1.00 71.12 575 GLU A N 1
ATOM 4502 C CA . GLU A 1 575 ? 5.183 -19.570 -35.572 1.00 71.12 575 GLU A CA 1
ATOM 4503 C C . GLU A 1 575 ? 3.674 -19.881 -35.492 1.00 71.12 575 GLU A C 1
ATOM 4505 O O . GLU A 1 575 ? 3.243 -21.021 -35.684 1.00 71.12 575 GLU A O 1
ATOM 4510 N N . GLY A 1 576 ? 2.871 -18.883 -35.109 1.00 68.94 576 GLY A N 1
ATOM 4511 C CA . GLY A 1 576 ? 1.427 -19.030 -34.862 1.00 68.94 576 GLY A CA 1
ATOM 4512 C C . GLY A 1 576 ? 1.027 -19.583 -33.480 1.00 68.94 576 GLY A C 1
ATOM 4513 O O . GLY A 1 576 ? -0.150 -19.533 -33.131 1.00 68.94 576 GLY A O 1
ATOM 4514 N N . LYS A 1 577 ? 1.979 -20.065 -32.668 1.00 78.31 577 LYS A N 1
ATOM 4515 C CA . LYS A 1 577 ? 1.810 -20.459 -31.250 1.00 78.31 577 LYS A CA 1
ATOM 4516 C C . LYS A 1 577 ? 2.953 -19.912 -30.385 1.00 78.31 577 LYS A C 1
ATOM 4518 O O . LYS A 1 577 ? 3.513 -20.621 -29.551 1.00 78.31 577 LYS A O 1
ATOM 4523 N N . GLU A 1 578 ? 3.341 -18.673 -30.656 1.00 83.75 578 GLU A N 1
ATOM 4524 C CA . GLU A 1 578 ? 4.448 -18.000 -29.980 1.00 83.75 578 GLU A CA 1
ATOM 4525 C C . GLU A 1 578 ? 4.047 -17.620 -28.546 1.00 83.75 578 GLU A C 1
ATOM 4527 O O . GLU A 1 578 ? 2.997 -17.014 -28.322 1.00 83.75 578 GLU A O 1
ATOM 4532 N N . GLU A 1 579 ? 4.905 -17.940 -27.585 1.00 89.00 579 GLU A N 1
ATOM 4533 C CA . GLU A 1 579 ? 4.892 -17.418 -26.219 1.00 89.00 579 GLU A CA 1
ATOM 4534 C C . GLU A 1 579 ? 5.738 -16.140 -26.164 1.00 89.00 579 GLU A C 1
ATOM 4536 O O . GLU A 1 579 ? 6.759 -16.023 -26.846 1.00 89.00 579 GLU A O 1
ATOM 4541 N N . LYS A 1 580 ? 5.315 -15.175 -25.343 1.00 91.81 580 LYS A N 1
ATOM 4542 C CA . LYS A 1 580 ? 6.136 -14.013 -24.998 1.00 91.81 580 LYS A CA 1
ATOM 4543 C C . LYS A 1 580 ? 6.834 -14.276 -23.673 1.00 91.81 580 LYS A C 1
ATOM 4545 O O . LYS A 1 580 ? 6.164 -14.580 -22.691 1.00 91.81 580 LYS A O 1
ATOM 4550 N N . LEU A 1 581 ? 8.145 -14.080 -23.644 1.00 92.94 581 LEU A N 1
ATOM 4551 C CA . LEU A 1 581 ? 8.954 -14.146 -22.431 1.00 92.94 581 LEU A CA 1
ATOM 4552 C C . LEU A 1 581 ? 9.746 -12.848 -22.288 1.00 92.94 581 LEU A C 1
ATOM 4554 O O . LEU A 1 581 ? 10.243 -12.319 -23.283 1.00 92.94 581 LEU A O 1
ATOM 4558 N N . LEU A 1 582 ? 9.868 -12.319 -21.070 1.00 94.62 582 LEU A N 1
ATOM 4559 C CA . LEU A 1 582 ? 10.726 -11.162 -20.825 1.00 94.62 582 LEU A CA 1
ATOM 4560 C C . LEU A 1 582 ? 12.170 -11.517 -21.179 1.00 94.62 582 LEU A C 1
ATOM 4562 O O . LEU A 1 582 ? 12.675 -12.568 -20.789 1.00 94.62 582 LEU A O 1
ATOM 4566 N N . PHE A 1 583 ? 12.852 -10.633 -21.902 1.00 94.31 583 PHE A N 1
ATOM 4567 C CA . PHE A 1 583 ? 14.230 -10.865 -22.320 1.00 94.31 583 PHE A CA 1
ATOM 4568 C C . PHE A 1 583 ? 15.162 -11.051 -21.117 1.00 94.31 583 PHE A C 1
ATOM 4570 O O . PHE A 1 583 ? 16.021 -11.928 -21.134 1.00 94.31 583 PHE A O 1
ATOM 4577 N N . LYS A 1 584 ? 14.941 -10.288 -20.040 1.00 91.94 584 LYS A N 1
ATOM 4578 C CA . LYS A 1 584 ? 15.652 -10.455 -18.767 1.00 91.94 584 LYS A CA 1
ATOM 4579 C C . LYS A 1 584 ? 15.506 -11.879 -18.213 1.00 91.94 584 LYS A C 1
ATOM 4581 O O . LYS A 1 584 ? 16.515 -12.523 -17.946 1.00 91.94 584 LYS A O 1
ATOM 4586 N N . ASP A 1 585 ? 14.280 -12.389 -18.131 1.00 92.06 585 ASP A N 1
ATOM 4587 C CA . ASP A 1 585 ? 14.012 -13.736 -17.613 1.00 92.06 585 ASP A CA 1
ATOM 4588 C C . ASP A 1 585 ? 14.574 -14.820 -18.539 1.00 92.06 585 ASP A C 1
ATOM 4590 O O . ASP A 1 585 ? 15.121 -15.823 -18.084 1.00 92.06 585 ASP A O 1
ATOM 4594 N N . ALA A 1 586 ? 14.483 -14.613 -19.854 1.00 93.06 586 ALA A N 1
ATOM 4595 C CA . ALA A 1 586 ? 15.064 -15.513 -20.838 1.00 93.06 586 ALA A CA 1
ATOM 4596 C C . ALA A 1 586 ? 16.586 -15.614 -20.677 1.00 93.06 586 ALA A C 1
ATOM 4598 O O . ALA A 1 586 ? 17.129 -16.716 -20.724 1.00 93.06 586 ALA A O 1
ATOM 4599 N N . VAL A 1 587 ? 17.264 -14.486 -20.442 1.00 91.81 587 VAL A N 1
ATOM 4600 C CA . VAL A 1 587 ? 18.703 -14.432 -20.155 1.00 91.81 587 VAL A CA 1
ATOM 4601 C C . VAL A 1 587 ? 19.033 -15.149 -18.846 1.00 91.81 587 VAL A C 1
ATOM 4603 O O . VAL A 1 587 ? 20.000 -15.902 -18.818 1.00 91.81 587 VAL A O 1
ATOM 4606 N N . ASP A 1 588 ? 18.210 -15.017 -17.805 1.00 88.62 588 ASP A N 1
ATOM 4607 C CA . ASP A 1 588 ? 18.400 -15.752 -16.545 1.00 88.62 588 ASP A CA 1
ATOM 4608 C C . ASP A 1 588 ? 18.204 -17.275 -16.710 1.00 88.62 588 ASP A C 1
ATOM 4610 O O . ASP A 1 588 ? 18.816 -18.076 -16.002 1.00 88.62 588 ASP A O 1
ATOM 4614 N N . ILE A 1 589 ? 17.347 -17.699 -17.645 1.00 91.25 589 ILE A N 1
ATOM 4615 C CA . ILE A 1 589 ? 17.040 -19.112 -17.922 1.00 91.25 589 ILE A CA 1
ATOM 4616 C C . ILE A 1 589 ? 18.067 -19.754 -18.872 1.00 91.25 589 ILE A C 1
ATOM 4618 O O . ILE A 1 589 ? 18.446 -20.914 -18.684 1.00 91.25 589 ILE A O 1
ATOM 4622 N N . ALA A 1 590 ? 18.493 -19.030 -19.906 1.00 92.44 590 ALA A N 1
ATOM 4623 C CA . ALA A 1 590 ? 19.270 -19.528 -21.042 1.00 92.44 590 ALA A CA 1
ATOM 4624 C C . ALA A 1 590 ? 20.464 -18.609 -21.360 1.00 92.44 590 ALA A C 1
ATOM 4626 O O . ALA A 1 590 ? 20.706 -18.240 -22.511 1.00 92.44 590 ALA A O 1
ATOM 4627 N N . GLN A 1 591 ? 21.195 -18.208 -20.315 1.00 91.75 591 GLN A N 1
ATOM 4628 C CA . GLN A 1 591 ? 22.295 -17.247 -20.407 1.00 91.75 591 GLN A CA 1
ATOM 4629 C C . GLN A 1 591 ? 23.326 -17.640 -21.470 1.00 91.75 591 GLN A C 1
ATOM 4631 O O . GLN A 1 591 ? 23.681 -16.819 -22.314 1.00 91.75 591 GLN A O 1
ATOM 4636 N N . GLU A 1 592 ? 23.795 -18.890 -21.435 1.00 91.12 592 GLU A N 1
A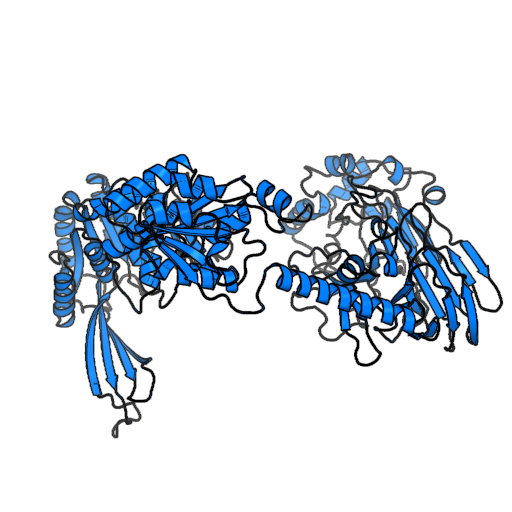TOM 4637 C CA . GLU A 1 592 ? 24.830 -19.400 -22.340 1.00 91.12 592 GLU A CA 1
ATOM 4638 C C . GLU A 1 592 ? 24.383 -19.375 -23.805 1.00 91.12 592 GLU A C 1
ATOM 4640 O O . GLU A 1 592 ? 25.170 -19.019 -24.681 1.00 91.12 592 GLU A O 1
ATOM 4645 N N . GLU A 1 593 ? 23.122 -19.723 -24.068 1.00 93.56 593 GLU A N 1
ATOM 4646 C CA . GLU A 1 593 ? 22.550 -19.769 -25.411 1.00 93.56 593 GLU A CA 1
ATOM 4647 C C . GLU A 1 593 ? 22.257 -18.376 -25.984 1.00 93.56 593 GLU A C 1
ATOM 4649 O O . GLU A 1 593 ? 22.371 -18.184 -27.192 1.00 93.56 593 GLU A O 1
ATOM 4654 N N . LEU A 1 594 ? 21.870 -17.414 -25.141 1.00 94.25 594 LEU A N 1
ATOM 4655 C CA . LEU A 1 594 ? 21.441 -16.085 -25.584 1.00 94.25 594 LEU A CA 1
ATOM 4656 C C . LEU A 1 594 ? 22.577 -15.074 -25.655 1.00 94.25 594 LEU A C 1
ATOM 4658 O O . LEU A 1 594 ? 22.710 -14.386 -26.663 1.00 94.25 594 LEU A O 1
ATOM 4662 N N . LEU A 1 595 ? 23.361 -14.953 -24.581 1.00 92.75 595 LEU A N 1
ATOM 4663 C CA . LEU A 1 595 ? 24.357 -13.890 -24.429 1.00 92.75 595 LEU A CA 1
ATOM 4664 C C . LEU A 1 595 ? 25.757 -14.401 -24.063 1.00 92.75 595 LEU A C 1
ATOM 4666 O O . LEU A 1 595 ? 26.740 -13.683 -24.244 1.00 92.75 595 LEU A O 1
ATOM 4670 N N . GLY A 1 596 ? 25.876 -15.626 -23.552 1.00 88.50 596 GLY A N 1
ATOM 4671 C CA . GLY A 1 596 ? 27.141 -16.198 -23.105 1.00 88.50 596 GLY A CA 1
ATOM 4672 C C . GLY A 1 596 ? 27.807 -15.368 -22.004 1.00 88.50 596 GLY A C 1
ATOM 4673 O O . GLY A 1 596 ? 27.164 -14.894 -21.059 1.00 88.50 596 GLY A O 1
ATOM 4674 N N . GLU A 1 597 ? 29.117 -15.173 -22.151 1.00 88.31 597 GLU A N 1
ATOM 4675 C CA . GLU A 1 597 ? 29.954 -14.352 -21.262 1.00 88.31 597 GLU A CA 1
ATOM 4676 C C . GLU A 1 597 ? 29.592 -12.854 -21.289 1.00 88.31 597 GLU A C 1
ATOM 4678 O O . GLU A 1 597 ? 29.897 -12.124 -20.350 1.00 88.31 597 GLU A O 1
ATOM 4683 N N . TYR A 1 598 ? 28.868 -12.390 -22.312 1.00 89.06 598 TYR A N 1
ATOM 4684 C CA . TYR A 1 598 ? 28.558 -10.971 -22.518 1.00 89.06 598 TYR A CA 1
ATOM 4685 C C . TYR A 1 598 ? 27.342 -10.468 -21.733 1.00 89.06 598 TYR A C 1
ATOM 4687 O O . TYR A 1 598 ? 26.949 -9.309 -21.853 1.00 89.06 598 TYR A O 1
ATOM 4695 N N . THR A 1 599 ? 26.738 -11.318 -20.905 1.00 84.94 599 THR A N 1
ATOM 4696 C CA . THR A 1 599 ? 25.499 -11.014 -20.174 1.00 84.94 599 THR A CA 1
ATOM 4697 C C . THR A 1 599 ? 25.597 -9.764 -19.293 1.00 84.94 599 THR A C 1
ATOM 4699 O O . THR A 1 599 ? 24.646 -8.979 -19.240 1.00 84.94 599 THR A O 1
ATOM 4702 N N . GLN A 1 600 ? 26.737 -9.567 -18.624 1.00 80.94 600 GLN A N 1
ATOM 4703 C CA . GLN A 1 600 ? 26.999 -8.408 -17.754 1.00 80.94 600 GLN A CA 1
ATOM 4704 C C . GLN A 1 600 ? 27.378 -7.140 -18.536 1.00 80.94 600 GLN A C 1
ATOM 4706 O O . GLN A 1 600 ? 27.351 -6.045 -17.986 1.00 80.94 600 GLN A O 1
ATOM 4711 N N . HIS A 1 601 ? 27.706 -7.286 -19.820 1.00 83.25 601 HIS A N 1
ATOM 4712 C CA . HIS A 1 601 ? 28.167 -6.212 -20.701 1.00 83.25 601 HIS A CA 1
ATOM 4713 C C . HIS A 1 601 ? 27.074 -5.712 -21.653 1.00 83.25 601 HIS A C 1
ATOM 4715 O O . HIS A 1 601 ? 27.343 -4.907 -22.543 1.00 83.25 601 HIS A O 1
ATOM 4721 N N . TRP A 1 602 ? 25.845 -6.211 -21.512 1.00 86.62 602 TRP A N 1
ATOM 4722 C CA . TRP A 1 602 ? 24.746 -5.848 -22.398 1.00 86.62 602 TRP A CA 1
ATOM 4723 C C . TRP A 1 602 ? 24.298 -4.393 -22.157 1.00 86.62 602 TRP A C 1
ATOM 4725 O O . TRP A 1 602 ? 23.854 -4.096 -21.044 1.00 86.62 602 TRP A O 1
ATOM 4735 N N . PRO A 1 603 ? 24.400 -3.489 -23.152 1.00 80.94 603 PRO A N 1
ATOM 4736 C CA . PRO A 1 603 ? 24.063 -2.080 -22.973 1.00 80.94 603 PRO A CA 1
ATOM 4737 C C . PRO A 1 603 ? 22.552 -1.857 -22.903 1.00 80.94 603 PRO A C 1
ATOM 4739 O O . PRO A 1 603 ? 21.766 -2.641 -23.439 1.00 80.94 603 PRO A O 1
ATOM 4742 N N . LEU A 1 604 ? 22.148 -0.711 -22.352 1.00 82.50 604 LEU A N 1
ATOM 4743 C CA . LEU A 1 604 ? 20.841 -0.144 -22.669 1.00 82.50 604 LEU A CA 1
ATOM 4744 C C . LEU A 1 604 ? 21.002 0.788 -23.874 1.00 82.50 604 LEU A C 1
ATOM 4746 O O . LEU A 1 604 ? 21.767 1.752 -23.839 1.00 82.50 604 LEU A O 1
ATOM 4750 N N . THR A 1 605 ? 20.279 0.477 -24.949 1.00 80.75 605 THR A N 1
ATOM 4751 C CA . THR A 1 605 ? 20.229 1.312 -26.152 1.00 80.75 605 THR A CA 1
ATOM 4752 C C . THR A 1 605 ? 18.853 1.900 -26.322 1.00 80.75 605 THR A C 1
ATOM 4754 O O . THR A 1 605 ? 17.859 1.179 -26.211 1.00 80.75 605 THR A O 1
ATOM 4757 N N . L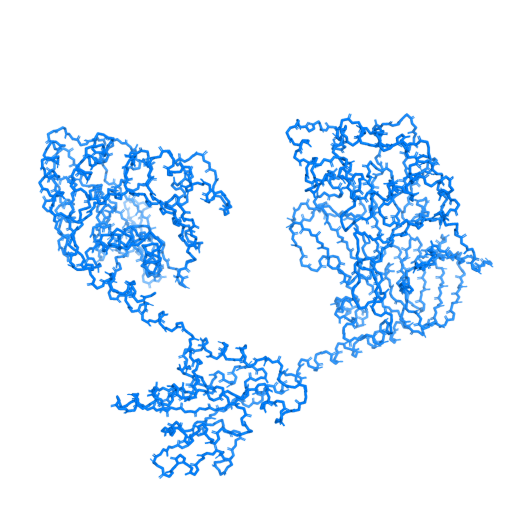YS A 1 606 ? 18.813 3.192 -26.632 1.00 80.44 606 LYS A N 1
ATOM 4758 C CA . LYS A 1 606 ? 17.589 3.963 -26.759 1.00 80.44 606 LYS A CA 1
ATOM 4759 C C . LYS A 1 606 ? 17.537 4.633 -28.121 1.00 80.44 606 LYS A C 1
ATOM 4761 O O . LYS A 1 606 ? 18.503 5.235 -28.591 1.00 80.44 606 LYS A O 1
ATOM 4766 N N . ILE A 1 607 ? 16.369 4.561 -28.735 1.00 74.31 607 ILE A N 1
ATOM 4767 C CA . ILE A 1 607 ? 16.010 5.396 -29.872 1.00 74.31 607 ILE A CA 1
ATOM 4768 C C . ILE A 1 607 ? 14.939 6.360 -29.380 1.00 74.31 607 ILE A C 1
ATOM 4770 O O . ILE A 1 607 ? 13.914 5.932 -28.848 1.00 74.31 607 ILE A O 1
ATOM 4774 N N . LEU A 1 608 ? 15.208 7.652 -29.517 1.00 68.25 608 LEU A N 1
ATOM 4775 C CA . LEU A 1 608 ? 14.344 8.722 -29.037 1.00 68.25 608 LEU A CA 1
ATOM 4776 C C . LEU A 1 608 ? 13.400 9.221 -30.143 1.00 68.25 608 LEU A C 1
ATOM 4778 O O . LEU A 1 608 ? 13.754 9.190 -31.319 1.00 68.25 608 LEU A O 1
ATOM 4782 N N . ASP A 1 609 ? 12.211 9.680 -29.738 1.00 58.03 609 ASP A N 1
ATOM 4783 C CA . ASP A 1 609 ? 11.167 10.337 -30.546 1.00 58.03 609 ASP A CA 1
ATOM 4784 C C . ASP A 1 609 ? 10.911 9.710 -31.924 1.00 58.03 609 ASP A C 1
ATOM 4786 O O . ASP A 1 609 ? 11.081 10.295 -32.999 1.00 58.03 609 ASP A O 1
ATOM 4790 N N . ILE A 1 610 ? 10.493 8.451 -31.902 1.00 52.94 610 ILE A N 1
ATOM 4791 C CA . ILE A 1 610 ? 10.292 7.696 -33.132 1.00 52.94 610 ILE A CA 1
ATOM 4792 C C . ILE A 1 610 ? 8.967 8.096 -33.757 1.00 52.94 610 ILE A C 1
ATOM 4794 O O . ILE A 1 610 ? 7.918 7.612 -33.347 1.00 52.94 610 ILE A O 1
ATOM 4798 N N . GLY A 1 611 ? 9.023 8.897 -34.817 1.00 49.44 611 GLY A N 1
ATOM 4799 C CA . GLY A 1 611 ? 7.870 9.126 -35.689 1.00 49.44 611 GLY A CA 1
ATOM 4800 C C . GLY A 1 611 ? 6.965 10.295 -35.304 1.00 49.44 611 GLY A C 1
ATOM 4801 O O . GLY A 1 611 ? 5.850 10.361 -35.825 1.00 49.44 611 GLY A O 1
ATOM 4802 N N . GLY A 1 612 ? 7.433 11.215 -34.454 1.00 53.41 612 GLY A N 1
ATOM 4803 C CA . GLY A 1 612 ? 6.828 12.537 -34.287 1.00 53.41 612 GLY A CA 1
ATOM 4804 C C . GLY A 1 612 ? 6.907 13.377 -35.569 1.00 53.41 612 GLY A C 1
ATOM 4805 O O . GLY A 1 612 ? 7.874 13.294 -36.337 1.00 53.41 612 GLY A O 1
ATOM 4806 N N . GLU A 1 613 ? 5.876 14.184 -35.832 1.00 54.00 613 GLU A N 1
ATOM 4807 C CA . GLU A 1 613 ? 5.977 15.233 -36.851 1.00 54.00 613 GLU A CA 1
ATOM 4808 C C . GLU A 1 613 ? 6.976 16.302 -36.387 1.00 54.00 613 GLU A C 1
ATOM 4810 O O . GLU A 1 613 ? 6.880 16.769 -35.248 1.00 54.00 613 GLU A O 1
ATOM 4815 N N . PRO A 1 614 ? 7.930 16.719 -37.235 1.00 52.50 614 PRO A N 1
ATOM 4816 C CA . PRO A 1 614 ? 8.901 17.712 -36.819 1.00 52.50 614 PRO A CA 1
ATOM 4817 C C . PRO A 1 614 ? 8.234 19.066 -36.551 1.00 52.50 614 PRO A C 1
ATOM 4819 O O . PRO A 1 614 ? 7.499 19.586 -37.392 1.00 52.50 614 PRO A O 1
ATOM 4822 N N . VAL A 1 615 ? 8.523 19.667 -35.395 1.00 51.81 615 VAL A N 1
ATOM 4823 C CA . VAL A 1 615 ? 8.022 20.995 -35.010 1.00 51.81 615 VAL A CA 1
ATOM 4824 C C . VAL A 1 615 ? 9.161 22.008 -35.108 1.00 51.81 615 VAL A C 1
ATOM 4826 O O . VAL A 1 615 ? 10.247 21.769 -34.579 1.00 51.81 615 VAL A O 1
ATOM 4829 N N . ARG A 1 616 ? 8.922 23.147 -35.777 1.00 53.28 616 ARG A N 1
ATOM 4830 C CA . ARG A 1 616 ? 9.897 24.250 -35.855 1.00 53.28 616 ARG A CA 1
ATOM 4831 C C . ARG A 1 616 ? 10.210 24.775 -34.454 1.00 53.28 616 ARG A C 1
ATOM 4833 O O . ARG A 1 616 ? 9.298 25.005 -33.659 1.00 53.28 616 ARG A O 1
ATOM 4840 N N . THR A 1 617 ? 11.488 25.009 -34.169 1.00 49.56 617 THR A N 1
ATOM 4841 C CA . THR A 1 617 ? 11.894 25.684 -32.935 1.00 49.56 617 THR A CA 1
ATOM 4842 C C . THR A 1 617 ? 11.510 27.165 -33.001 1.00 49.56 617 THR A C 1
ATOM 4844 O O . THR A 1 617 ? 11.457 27.776 -34.067 1.00 49.56 617 THR A O 1
ATOM 4847 N N . SER A 1 618 ? 11.191 27.758 -31.853 1.00 47.34 618 SER A N 1
ATOM 4848 C CA . SER A 1 618 ? 10.661 29.125 -31.752 1.00 47.34 618 SER A CA 1
ATOM 4849 C C . SER A 1 618 ? 11.719 30.233 -31.838 1.00 47.34 618 SER A C 1
ATOM 4851 O O . SER A 1 618 ? 11.360 31.403 -31.725 1.00 47.34 618 SER A O 1
ATOM 4853 N N . PHE A 1 619 ? 13.006 29.900 -32.007 1.00 48.88 619 PHE A N 1
ATOM 4854 C CA . PHE A 1 619 ? 14.102 30.829 -31.692 1.00 48.88 619 PHE A CA 1
ATOM 4855 C C . PHE A 1 619 ? 15.214 30.948 -32.744 1.00 48.88 619 PHE A C 1
ATOM 4857 O O . PHE A 1 619 ? 16.186 31.660 -32.502 1.00 48.88 619 PHE A O 1
ATOM 4864 N N . SER A 1 620 ? 15.081 30.343 -33.929 1.00 42.84 620 SER A N 1
ATOM 4865 C CA . SER A 1 620 ? 15.944 30.681 -35.067 1.00 42.84 620 SER A CA 1
ATOM 4866 C C . SER A 1 620 ? 15.116 31.113 -36.280 1.00 42.84 620 SER A C 1
ATOM 4868 O O . SER A 1 620 ? 14.024 30.613 -36.535 1.00 42.84 620 SER A O 1
ATOM 4870 N N . PHE A 1 621 ? 15.639 32.082 -37.037 1.00 44.56 621 PHE A N 1
ATOM 4871 C CA . PHE A 1 621 ? 15.125 32.433 -38.368 1.00 44.56 621 PHE A CA 1
ATOM 4872 C C . PHE A 1 621 ? 15.541 31.403 -39.436 1.00 44.56 621 PHE A C 1
ATOM 4874 O O . PHE A 1 621 ? 15.202 31.560 -40.608 1.00 44.56 621 PHE A O 1
ATOM 4881 N N . ALA A 1 622 ? 16.305 30.376 -39.048 1.00 47.16 622 ALA A N 1
ATOM 4882 C CA . ALA A 1 622 ? 16.763 29.310 -39.920 1.00 47.16 622 ALA A CA 1
ATOM 4883 C C . ALA A 1 622 ? 15.762 28.147 -39.903 1.00 47.16 622 ALA A C 1
ATOM 4885 O O . ALA A 1 622 ? 15.157 27.840 -38.878 1.00 47.16 622 ALA A O 1
ATOM 4886 N N . GLU A 1 623 ? 15.590 27.475 -41.041 1.00 50.78 623 GLU A N 1
ATOM 4887 C CA . GLU A 1 623 ? 14.819 26.232 -41.123 1.00 50.78 623 GLU A CA 1
ATOM 4888 C C . GLU A 1 623 ? 15.609 25.082 -40.468 1.00 50.78 623 GLU A C 1
ATOM 4890 O O . GLU A 1 623 ? 16.175 24.223 -41.139 1.00 50.78 623 GLU A O 1
ATOM 4895 N N . GLU A 1 624 ? 15.704 25.106 -39.137 1.00 53.53 624 GLU A N 1
ATOM 4896 C CA . GLU A 1 624 ? 16.378 24.092 -38.328 1.00 53.53 624 GLU A CA 1
ATOM 4897 C C . GLU A 1 624 ? 15.370 23.042 -37.873 1.00 53.53 624 GLU A C 1
ATOM 4899 O O . GLU A 1 624 ? 14.516 23.283 -37.019 1.00 53.53 624 GLU A O 1
ATOM 4904 N N . VAL A 1 625 ? 15.492 21.852 -38.443 1.00 53.53 625 VAL A N 1
ATOM 4905 C CA . VAL A 1 625 ? 14.807 20.662 -37.963 1.00 53.53 625 VAL A CA 1
ATOM 4906 C C . VAL A 1 625 ? 15.820 19.523 -38.041 1.00 53.53 625 VAL A C 1
ATOM 4908 O O . VAL A 1 625 ? 16.021 18.997 -39.125 1.00 53.53 625 VAL A O 1
ATOM 4911 N N . PRO A 1 626 ? 16.580 19.211 -36.983 1.00 53.00 626 PRO A N 1
ATOM 4912 C CA . PRO A 1 626 ? 17.452 18.033 -37.020 1.00 53.00 626 PRO A CA 1
ATOM 4913 C C . PRO A 1 626 ? 16.742 16.746 -36.547 1.00 53.00 626 PRO A C 1
ATOM 4915 O O . PRO A 1 626 ? 15.753 16.817 -35.812 1.00 53.00 626 PRO A O 1
ATOM 4918 N N . PRO A 1 627 ? 17.237 15.561 -36.957 1.00 57.69 627 PRO A N 1
ATOM 4919 C CA . PRO A 1 627 ? 16.767 14.284 -36.454 1.00 57.69 627 PRO A CA 1
ATOM 4920 C C . PRO A 1 627 ? 17.169 14.110 -34.998 1.00 57.69 627 PRO A C 1
ATOM 4922 O O . PRO A 1 627 ? 18.211 14.589 -34.546 1.00 57.69 627 PRO A O 1
ATOM 4925 N N . ILE A 1 628 ? 16.353 13.361 -34.277 1.00 61.41 628 ILE A N 1
ATOM 4926 C CA . ILE A 1 628 ? 16.675 12.942 -32.925 1.00 61.41 628 ILE A CA 1
ATOM 4927 C C . ILE A 1 628 ? 17.589 11.703 -33.005 1.00 61.41 628 ILE A C 1
ATOM 4929 O O . ILE A 1 628 ? 17.264 10.754 -33.725 1.00 61.41 628 ILE A O 1
ATOM 4933 N N . PRO A 1 629 ? 18.762 11.711 -32.342 1.00 70.81 629 PRO A N 1
ATOM 4934 C CA . PRO A 1 629 ? 19.740 10.638 -32.478 1.00 70.81 629 PRO A CA 1
ATOM 4935 C C . PRO A 1 629 ? 19.301 9.340 -31.798 1.00 70.81 629 PRO A C 1
ATOM 4937 O O . PRO A 1 629 ? 18.607 9.335 -30.778 1.00 70.81 629 PRO A O 1
ATOM 4940 N N . CYS A 1 630 ? 19.809 8.223 -32.316 1.00 73.81 630 CYS A N 1
ATOM 4941 C CA . CYS A 1 630 ? 19.918 6.997 -31.531 1.00 73.81 630 CYS A CA 1
ATOM 4942 C C . CYS A 1 630 ? 21.093 7.166 -30.566 1.00 73.81 630 CYS A C 1
ATOM 4944 O O . CYS A 1 630 ? 22.144 7.656 -30.980 1.00 73.81 630 CYS A O 1
ATOM 4946 N N . HIS A 1 631 ? 20.965 6.740 -29.315 1.00 77.50 631 HIS A N 1
ATOM 4947 C CA . HIS A 1 631 ? 22.101 6.764 -28.399 1.00 77.50 631 HIS A CA 1
ATOM 4948 C C . HIS A 1 631 ? 22.184 5.500 -27.550 1.00 77.50 631 HIS A C 1
ATOM 4950 O O . HIS A 1 631 ? 21.188 4.856 -27.208 1.00 77.50 631 HIS A O 1
ATOM 4956 N N . VAL A 1 632 ? 23.418 5.120 -27.247 1.00 73.62 632 VAL A N 1
ATOM 4957 C CA . VAL A 1 632 ? 23.758 3.981 -26.398 1.00 73.62 632 VAL A CA 1
ATOM 4958 C C . VAL A 1 632 ? 24.432 4.537 -25.163 1.00 73.62 632 VAL A C 1
ATOM 4960 O O . VAL A 1 632 ? 25.299 5.405 -25.268 1.00 73.62 632 VAL A O 1
ATOM 4963 N N . HIS A 1 633 ? 24.071 4.014 -23.998 1.00 75.56 633 HIS A N 1
ATOM 4964 C CA . HIS A 1 633 ? 24.728 4.392 -22.762 1.00 75.56 633 HIS A CA 1
ATOM 4965 C C . HIS A 1 633 ? 25.230 3.175 -21.996 1.00 75.56 633 HIS A C 1
ATOM 4967 O O . HIS A 1 633 ? 24.684 2.072 -22.069 1.00 75.56 633 HIS A O 1
ATOM 4973 N N . SER A 1 634 ? 26.281 3.406 -21.219 1.00 63.25 634 SER A N 1
ATOM 4974 C CA . SER A 1 634 ? 26.930 2.377 -20.401 1.00 63.25 634 SER A CA 1
ATOM 4975 C C . SER A 1 634 ? 26.182 2.028 -19.105 1.00 63.25 634 SER A C 1
ATOM 4977 O O . SER A 1 634 ? 26.434 0.973 -18.535 1.00 63.25 634 SER A O 1
ATOM 4979 N N . GLY A 1 635 ? 25.201 2.841 -18.684 1.00 61.53 635 GLY A N 1
ATOM 4980 C CA . GLY A 1 635 ? 24.417 2.615 -17.456 1.00 61.53 635 GLY A CA 1
ATOM 4981 C C . GLY A 1 635 ? 25.197 2.911 -16.163 1.00 61.53 635 GLY A C 1
ATOM 4982 O O . GLY A 1 635 ? 26.258 3.523 -16.215 1.00 61.53 635 GLY A O 1
ATOM 4983 N N . GLU A 1 636 ? 24.664 2.486 -15.007 1.00 53.19 636 GLU A N 1
ATOM 4984 C CA . GLU A 1 636 ? 25.427 2.329 -13.756 1.00 53.19 636 GLU A CA 1
ATOM 4985 C C . GLU A 1 636 ? 25.772 0.844 -13.566 1.00 53.19 636 GLU A C 1
ATOM 4987 O O . GLU A 1 636 ? 24.871 0.033 -13.349 1.00 53.19 636 GLU A O 1
ATOM 4992 N N . ILE A 1 637 ? 27.045 0.452 -13.610 1.00 44.56 637 ILE A N 1
ATOM 4993 C CA . ILE A 1 637 ? 27.437 -0.954 -13.452 1.00 44.56 637 ILE A CA 1
ATOM 4994 C C . ILE A 1 637 ? 28.256 -1.189 -12.177 1.00 44.56 637 ILE A C 1
ATOM 4996 O O . ILE A 1 637 ? 29.309 -0.590 -11.937 1.00 44.56 637 ILE A O 1
ATOM 5000 N N . ARG A 1 638 ? 27.812 -2.196 -11.418 1.00 38.00 638 ARG A N 1
ATOM 5001 C CA . ARG A 1 638 ? 28.587 -2.950 -10.421 1.00 38.00 638 ARG A CA 1
ATOM 5002 C C . ARG A 1 638 ? 28.598 -4.434 -10.816 1.00 38.00 638 ARG A C 1
ATOM 5004 O O . ARG A 1 638 ? 27.575 -4.941 -11.256 1.00 38.00 638 ARG A O 1
ATOM 5011 N N . ASN A 1 639 ? 29.745 -5.109 -10.652 1.00 36.38 639 ASN A N 1
ATOM 5012 C CA . ASN A 1 639 ? 30.115 -6.419 -11.246 1.00 36.38 639 ASN A CA 1
ATOM 5013 C C . ASN A 1 639 ? 30.335 -6.406 -12.767 1.00 36.38 639 ASN A C 1
ATOM 5015 O O . ASN A 1 639 ? 30.114 -7.397 -13.459 1.00 36.38 639 ASN A O 1
ATOM 5019 N N . GLY A 1 640 ? 30.826 -5.274 -13.265 1.00 32.59 640 GLY A N 1
ATOM 5020 C CA . GLY A 1 640 ? 31.208 -5.125 -14.659 1.00 32.59 640 GLY A CA 1
ATOM 5021 C C . GLY A 1 640 ? 32.022 -3.871 -14.909 1.00 32.59 640 GLY A C 1
ATOM 5022 O O . GLY A 1 640 ? 33.213 -4.023 -15.132 1.00 32.59 640 GLY A O 1
ATOM 5023 N N . LYS A 1 641 ? 31.414 -2.666 -14.854 1.00 28.86 641 LYS A N 1
ATOM 5024 C CA . LYS A 1 641 ? 32.088 -1.345 -15.005 1.00 28.86 641 LYS A CA 1
ATOM 5025 C C . LYS A 1 641 ? 31.179 -0.092 -14.993 1.00 28.86 641 LYS A C 1
ATOM 5027 O O . LYS A 1 641 ? 30.332 0.043 -15.853 1.00 28.86 641 LYS A O 1
ATOM 5032 N N . ALA A 1 642 ? 31.525 0.900 -14.179 1.00 35.22 642 ALA A N 1
ATOM 5033 C CA . ALA A 1 642 ? 31.024 2.286 -14.135 1.00 35.22 642 ALA A CA 1
ATOM 5034 C C . ALA A 1 642 ? 29.822 2.572 -13.218 1.00 35.22 642 ALA A C 1
ATOM 5036 O O . ALA A 1 642 ? 28.678 2.645 -13.643 1.00 35.22 642 ALA A O 1
ATOM 5037 N N . GLN A 1 643 ? 30.152 2.868 -11.957 1.00 38.94 643 GLN A N 1
ATOM 5038 C CA . GLN A 1 643 ? 29.418 3.790 -11.089 1.00 38.94 643 GLN A CA 1
ATOM 5039 C C . GLN A 1 643 ? 30.309 4.998 -10.743 1.00 38.94 643 GLN A C 1
ATOM 5041 O O . GLN A 1 643 ? 31.524 4.858 -10.607 1.00 38.94 643 GLN A O 1
ATOM 5046 N N . GLY A 1 644 ? 29.691 6.167 -10.584 1.00 49.03 644 GLY A N 1
ATOM 5047 C CA . GLY A 1 644 ? 30.301 7.504 -10.528 1.00 49.03 644 GLY A CA 1
ATOM 5048 C C . GLY A 1 644 ? 29.322 8.494 -11.176 1.00 49.03 644 GLY A C 1
ATOM 5049 O O . GLY A 1 644 ? 28.393 8.032 -11.827 1.00 49.03 644 GLY A O 1
ATOM 5050 N N . PRO A 1 645 ? 29.443 9.822 -10.998 1.00 47.94 645 PRO A N 1
ATOM 5051 C CA . PRO A 1 645 ? 28.294 10.737 -11.028 1.00 47.94 645 PRO A CA 1
ATOM 5052 C C . PRO A 1 645 ? 27.561 10.884 -12.376 1.00 47.94 645 PRO A C 1
ATOM 5054 O O . PRO A 1 645 ? 26.594 11.638 -12.426 1.00 47.94 645 PRO A O 1
ATOM 5057 N N . GLY A 1 646 ? 27.979 10.205 -13.449 1.00 59.78 646 GLY A N 1
ATOM 5058 C CA . GLY A 1 646 ? 27.348 10.268 -14.764 1.00 59.78 646 GLY A CA 1
ATOM 5059 C C . GLY A 1 646 ? 27.648 9.078 -15.688 1.00 59.78 646 GLY A C 1
ATOM 5060 O O . GLY A 1 646 ? 28.516 8.259 -15.391 1.00 59.78 646 GLY A O 1
ATOM 5061 N N . LYS A 1 647 ? 26.912 8.989 -16.803 1.00 71.81 647 LYS A N 1
ATOM 5062 C CA . LYS A 1 647 ? 26.913 7.900 -17.798 1.00 71.81 647 LYS A CA 1
ATOM 5063 C C . LYS A 1 647 ? 27.791 8.252 -19.009 1.00 71.81 647 LYS A C 1
ATOM 5065 O O . LYS A 1 647 ? 27.713 9.359 -19.524 1.00 71.81 647 LYS A O 1
ATOM 5070 N N . LEU A 1 648 ? 28.646 7.332 -19.469 1.00 76.94 648 LEU A N 1
ATOM 5071 C CA . LEU A 1 648 ? 29.284 7.472 -20.788 1.00 76.94 648 LEU A CA 1
ATOM 5072 C C . LEU A 1 648 ? 28.221 7.191 -21.854 1.00 76.94 648 LEU A C 1
ATOM 5074 O O . LEU A 1 648 ? 27.515 6.181 -21.731 1.00 76.94 648 LEU A O 1
ATOM 5078 N N . GLU A 1 649 ? 28.148 8.032 -22.884 1.00 81.50 649 GLU A N 1
ATOM 5079 C CA . GLU A 1 649 ? 27.181 7.897 -23.974 1.00 81.50 649 GLU A CA 1
ATOM 5080 C C . GLU A 1 649 ? 27.818 8.013 -25.353 1.00 81.50 649 GLU A C 1
ATOM 5082 O O . GLU A 1 649 ? 28.815 8.713 -25.546 1.00 81.50 649 GLU A O 1
ATOM 5087 N N . ALA A 1 650 ? 27.204 7.349 -26.328 1.00 85.81 650 ALA A N 1
ATOM 5088 C CA . ALA A 1 650 ? 27.500 7.553 -27.732 1.00 85.81 650 ALA A CA 1
ATOM 5089 C C . ALA A 1 650 ? 26.229 7.827 -28.535 1.00 85.81 650 ALA A C 1
ATOM 5091 O O . ALA A 1 650 ? 25.250 7.089 -28.434 1.00 85.81 650 ALA A O 1
ATOM 5092 N N . TYR A 1 651 ? 26.283 8.861 -29.369 1.00 85.44 651 TYR A N 1
ATOM 5093 C CA . TYR A 1 651 ? 25.229 9.252 -30.298 1.00 85.44 651 TYR A CA 1
ATOM 5094 C C . TYR A 1 651 ? 25.514 8.716 -31.694 1.00 85.44 651 TYR A C 1
ATOM 5096 O O . TYR A 1 651 ? 26.653 8.748 -32.154 1.00 85.44 651 TYR A O 1
ATOM 5104 N N . PHE A 1 652 ? 24.461 8.293 -32.379 1.00 85.25 652 PHE A N 1
ATOM 5105 C CA . PHE A 1 652 ? 24.455 7.846 -33.764 1.00 85.25 652 PHE A CA 1
ATOM 5106 C C . PHE A 1 652 ? 23.292 8.497 -34.511 1.00 85.25 652 PHE A C 1
ATOM 5108 O O . PHE A 1 652 ? 22.151 8.500 -34.035 1.00 85.25 652 PHE A O 1
ATOM 5115 N N . PHE A 1 653 ? 23.576 9.017 -35.703 1.00 82.19 653 PHE A N 1
ATOM 5116 C CA . PHE A 1 653 ? 22.599 9.728 -36.520 1.00 82.19 653 PHE A CA 1
ATOM 5117 C C . PHE A 1 653 ? 22.229 8.908 -37.764 1.00 82.19 653 PHE A C 1
ATOM 5119 O O . PHE A 1 653 ? 22.967 8.924 -38.754 1.00 82.19 653 PHE A O 1
ATOM 5126 N N . PRO A 1 654 ? 21.101 8.175 -37.748 1.00 82.00 654 PRO A N 1
ATOM 5127 C CA . PRO A 1 654 ? 20.669 7.407 -38.909 1.00 82.00 654 PRO A CA 1
ATOM 5128 C C . PRO A 1 654 ? 20.121 8.314 -40.028 1.00 82.00 654 PRO A C 1
ATOM 5130 O O . PRO A 1 654 ? 19.622 9.405 -39.743 1.00 82.00 654 PRO A O 1
ATOM 5133 N N . PRO A 1 655 ? 20.129 7.867 -41.299 1.00 80.94 655 PRO A N 1
ATOM 5134 C CA . PRO A 1 655 ? 19.306 8.466 -42.347 1.00 80.94 655 PRO A CA 1
ATOM 5135 C C . PRO A 1 655 ? 17.819 8.400 -41.993 1.00 80.94 655 PRO A C 1
ATOM 5137 O O . PRO A 1 655 ? 17.323 7.435 -41.418 1.00 80.94 655 PRO A O 1
ATOM 5140 N N . VAL A 1 656 ? 17.091 9.431 -42.375 1.00 73.94 656 VAL A N 1
ATOM 5141 C CA . VAL A 1 656 ? 15.729 9.761 -41.906 1.00 73.94 656 VAL A CA 1
ATOM 5142 C C . VAL A 1 656 ? 14.844 10.243 -43.060 1.00 73.94 656 VAL A C 1
ATOM 5144 O O . VAL A 1 656 ? 13.622 10.352 -42.942 1.00 73.94 656 VAL A O 1
ATOM 5147 N N . ASP A 1 657 ? 15.468 10.425 -44.216 1.00 75.69 657 ASP A N 1
ATOM 5148 C CA . ASP A 1 657 ? 14.918 10.616 -45.550 1.00 75.69 657 ASP A CA 1
ATOM 5149 C C . ASP A 1 657 ? 14.543 9.282 -46.236 1.00 75.69 657 ASP A C 1
ATOM 5151 O O . ASP A 1 657 ? 14.169 9.263 -47.408 1.00 75.69 657 ASP A O 1
ATOM 5155 N N . VAL A 1 658 ? 14.600 8.162 -45.503 1.00 81.81 658 VAL A N 1
ATOM 5156 C CA . VAL A 1 658 ? 14.359 6.792 -45.990 1.00 81.81 658 VAL A CA 1
ATOM 5157 C C . VAL A 1 658 ? 13.108 6.158 -45.365 1.00 81.81 658 VAL A C 1
ATOM 5159 O O . VAL A 1 658 ? 12.933 6.259 -44.149 1.00 81.81 658 VAL A O 1
ATOM 5162 N N . PRO A 1 659 ? 12.254 5.438 -46.130 1.00 80.12 659 PRO A N 1
ATOM 5163 C CA . PRO A 1 659 ? 11.014 4.852 -45.611 1.00 80.12 659 PRO A CA 1
ATOM 5164 C C . PRO A 1 659 ? 11.213 3.991 -44.349 1.00 80.12 659 PRO A C 1
ATOM 5166 O O . PRO A 1 659 ? 12.233 3.322 -44.236 1.00 80.12 659 PRO A O 1
ATOM 5169 N N . PRO A 1 660 ? 10.254 3.960 -43.408 1.00 68.88 660 PRO A N 1
ATOM 5170 C CA . PRO A 1 660 ? 9.010 4.727 -43.387 1.00 68.88 660 PRO A CA 1
ATOM 5171 C C . PRO A 1 660 ? 9.239 6.201 -43.028 1.00 68.88 660 PRO A C 1
ATOM 5173 O O . PRO A 1 660 ? 8.288 6.983 -42.974 1.00 68.88 660 PRO A O 1
ATOM 5176 N N . TYR A 1 661 ? 10.463 6.587 -42.678 1.00 72.81 661 TYR A N 1
ATOM 5177 C CA . TYR A 1 661 ? 10.838 7.966 -42.399 1.00 72.81 661 TYR A CA 1
ATOM 5178 C C . TYR A 1 661 ? 10.912 8.738 -43.735 1.00 72.81 661 TYR A C 1
ATOM 5180 O O . TYR A 1 661 ? 11.184 8.186 -44.795 1.00 72.81 661 TYR A O 1
ATOM 5188 N N . LYS A 1 662 ? 10.479 9.995 -43.747 1.00 67.56 662 LYS A N 1
ATOM 5189 C CA . LYS A 1 662 ? 10.457 10.839 -44.961 1.00 67.56 662 LYS A CA 1
ATOM 5190 C C . LYS A 1 662 ? 10.789 12.276 -44.586 1.00 67.56 662 LYS A C 1
ATOM 5192 O O . LYS A 1 662 ? 10.176 13.224 -45.070 1.00 67.56 662 LYS A O 1
ATOM 5197 N N . GLN A 1 663 ? 11.683 12.421 -43.618 1.00 66.81 663 GLN A N 1
ATOM 5198 C CA . GLN A 1 663 ? 12.053 13.712 -43.078 1.00 66.81 663 GLN A CA 1
ATOM 5199 C C . GLN A 1 663 ? 13.184 14.273 -43.937 1.00 66.81 663 GLN A C 1
ATOM 5201 O O . GLN A 1 663 ? 14.268 13.704 -44.001 1.00 66.81 663 GLN A O 1
ATOM 5206 N N . ASN A 1 664 ? 12.900 15.371 -44.636 1.00 62.78 664 ASN A N 1
ATOM 5207 C CA . ASN A 1 664 ? 13.892 16.104 -45.410 1.00 62.78 664 ASN A CA 1
ATOM 5208 C C . ASN A 1 664 ? 14.370 17.287 -44.565 1.00 62.78 664 ASN A C 1
ATOM 5210 O O . ASN A 1 664 ? 13.696 18.314 -44.465 1.00 62.78 664 ASN A O 1
ATOM 5214 N N . PHE A 1 665 ? 15.484 17.085 -43.876 1.00 57.78 665 PHE A N 1
ATOM 5215 C CA . PHE A 1 665 ? 16.082 18.056 -42.975 1.00 57.78 665 PHE A CA 1
ATOM 5216 C C . PHE A 1 665 ? 17.119 18.858 -43.749 1.00 57.78 665 PHE A C 1
ATOM 5218 O O . PHE A 1 665 ? 18.122 18.280 -44.138 1.00 57.78 665 PHE A O 1
ATOM 5225 N N . GLY A 1 666 ? 16.889 20.155 -43.978 1.00 61.00 666 GLY A N 1
ATOM 5226 C CA . GLY A 1 666 ? 17.790 21.024 -44.748 1.00 61.00 666 GLY A CA 1
ATOM 5227 C C . GLY A 1 666 ? 19.266 20.922 -44.326 1.00 61.00 666 GLY A C 1
ATOM 5228 O O . GLY A 1 666 ? 20.004 20.078 -44.822 1.00 61.00 666 GLY A O 1
ATOM 5229 N N . LYS A 1 667 ? 19.739 21.795 -43.429 1.00 63.97 667 LYS A N 1
ATOM 5230 C CA . LYS A 1 667 ? 21.076 21.647 -42.829 1.00 63.97 667 LYS A CA 1
ATOM 5231 C C . LYS A 1 667 ? 20.938 21.018 -41.447 1.00 63.97 667 LYS A C 1
ATOM 5233 O O . LYS A 1 667 ? 20.407 21.648 -40.536 1.00 63.97 667 LYS A O 1
ATOM 5238 N N . THR A 1 668 ? 21.420 19.789 -41.286 1.00 70.50 668 THR A N 1
ATOM 5239 C CA . THR A 1 668 ? 21.325 19.069 -40.011 1.00 70.50 668 THR A CA 1
ATOM 5240 C C . THR A 1 668 ? 22.481 19.455 -39.091 1.00 70.50 668 THR A C 1
ATOM 5242 O O . THR A 1 668 ? 23.640 19.229 -39.436 1.00 70.50 668 THR A O 1
ATOM 5245 N N . ILE A 1 669 ? 22.184 20.026 -37.919 1.00 76.19 669 ILE A N 1
ATOM 5246 C CA . ILE A 1 669 ? 23.195 20.468 -36.947 1.00 76.19 669 ILE A CA 1
ATOM 5247 C C . ILE A 1 669 ? 22.939 19.923 -35.538 1.00 76.19 669 ILE A C 1
ATOM 5249 O O . ILE A 1 669 ? 21.797 19.689 -35.156 1.00 76.19 669 ILE A O 1
ATOM 5253 N N . THR A 1 670 ? 24.006 19.778 -34.755 1.00 80.00 670 THR A N 1
ATOM 5254 C CA . THR A 1 670 ? 23.990 19.471 -33.316 1.00 80.00 670 THR A CA 1
ATOM 5255 C C . THR A 1 670 ? 24.821 20.500 -32.550 1.00 80.00 670 THR A C 1
ATOM 5257 O O . THR A 1 670 ? 25.658 21.197 -33.140 1.00 80.00 670 THR A O 1
ATOM 5260 N N . ARG A 1 671 ? 24.586 20.622 -31.241 1.00 85.56 671 ARG A N 1
ATOM 5261 C CA . ARG A 1 671 ? 25.303 21.557 -30.370 1.00 85.56 671 ARG A CA 1
ATOM 5262 C C . ARG A 1 671 ? 25.976 20.801 -29.243 1.00 85.56 671 ARG A C 1
ATOM 5264 O O . ARG A 1 671 ? 25.310 20.342 -28.328 1.00 85.56 671 ARG A O 1
ATOM 5271 N N . LEU A 1 672 ? 27.292 20.650 -29.304 1.00 87.81 672 LEU A N 1
ATOM 5272 C CA . LEU A 1 672 ? 28.030 19.807 -28.363 1.00 87.81 672 LEU A CA 1
ATOM 5273 C C . LEU A 1 672 ? 29.247 20.558 -27.834 1.00 87.81 672 LEU A C 1
ATOM 5275 O O . LEU A 1 672 ? 29.988 21.161 -28.612 1.00 87.81 672 LEU A O 1
ATOM 5279 N N . GLY A 1 673 ? 29.444 20.525 -26.518 1.00 90.38 673 GLY A N 1
ATOM 5280 C CA . GLY A 1 673 ? 30.479 21.313 -25.864 1.00 90.38 673 GLY A CA 1
ATOM 5281 C C . GLY A 1 673 ? 30.208 22.821 -25.929 1.00 90.38 673 GLY A C 1
ATOM 5282 O O . GLY A 1 673 ? 29.411 23.330 -26.720 1.00 90.38 673 GLY A O 1
ATOM 5283 N N . LEU A 1 674 ? 30.910 23.551 -25.079 1.00 92.25 674 LEU A N 1
ATOM 5284 C CA . LEU A 1 674 ? 30.961 25.002 -25.026 1.00 92.25 674 LEU A CA 1
ATOM 5285 C C . LEU A 1 674 ? 32.098 25.524 -25.914 1.00 92.25 674 LEU A C 1
ATOM 5287 O O . LEU A 1 674 ? 33.127 24.874 -26.104 1.00 92.25 674 LEU A O 1
ATOM 5291 N N . LYS A 1 675 ? 31.933 26.734 -26.450 1.00 95.00 675 LYS A N 1
ATOM 5292 C CA . LYS A 1 675 ? 33.003 27.427 -27.174 1.00 95.00 675 LYS A CA 1
ATOM 5293 C C . LYS A 1 675 ? 34.190 27.654 -26.222 1.00 95.00 675 LYS A C 1
ATOM 5295 O O . LYS A 1 675 ? 33.960 28.087 -25.093 1.00 95.00 675 LYS A O 1
ATOM 5300 N N . PRO A 1 676 ? 35.449 27.484 -26.662 1.00 93.81 676 PRO A N 1
ATOM 5301 C CA . PRO A 1 676 ? 36.621 27.597 -25.779 1.00 93.81 676 PRO A CA 1
ATOM 5302 C C . PRO A 1 676 ? 36.795 28.965 -25.104 1.00 93.81 676 PRO A C 1
ATOM 5304 O O . PRO A 1 676 ? 37.487 29.089 -24.099 1.00 93.81 676 PRO A O 1
ATOM 5307 N N . THR A 1 677 ? 36.179 30.009 -25.663 1.00 93.75 677 THR A N 1
ATOM 5308 C CA . THR A 1 677 ? 36.204 31.377 -25.130 1.00 93.75 677 THR A CA 1
ATOM 5309 C C . THR A 1 677 ? 35.156 31.640 -24.046 1.00 93.75 677 THR A C 1
ATOM 5311 O O . THR A 1 677 ? 35.138 32.735 -23.486 1.00 93.75 677 THR A O 1
ATOM 5314 N N . VAL A 1 678 ? 34.270 30.681 -23.760 1.00 95.06 678 VAL A N 1
ATOM 5315 C CA . VAL A 1 678 ? 33.190 30.831 -22.776 1.00 95.06 678 VAL A CA 1
ATOM 5316 C C . VAL A 1 678 ? 33.741 30.719 -21.358 1.00 95.06 678 VAL A C 1
ATOM 5318 O O . VAL A 1 678 ? 34.465 29.782 -21.030 1.00 95.06 678 VAL A O 1
ATOM 5321 N N . SER A 1 679 ? 33.364 31.663 -20.494 1.00 95.50 679 SER A N 1
ATOM 5322 C CA . SER A 1 679 ? 33.719 31.658 -19.073 1.00 95.50 679 SER A CA 1
ATOM 5323 C C . SER A 1 679 ? 32.645 30.995 -18.200 1.00 95.50 679 SER A C 1
ATOM 5325 O O . SER A 1 679 ? 31.473 30.892 -18.581 1.00 95.50 679 SER A O 1
ATOM 5327 N N . LYS A 1 680 ? 33.027 30.575 -16.984 1.00 94.31 680 LYS A N 1
ATOM 5328 C CA . LYS A 1 680 ? 32.089 30.017 -15.992 1.00 94.31 680 LYS A CA 1
ATOM 5329 C C . LYS A 1 680 ? 31.005 31.024 -15.626 1.00 94.31 680 LYS A C 1
ATOM 5331 O O . LYS A 1 680 ? 29.844 30.654 -15.490 1.00 94.31 680 LYS A O 1
ATOM 5336 N N . GLU A 1 681 ? 31.363 32.301 -15.533 1.00 95.19 681 GLU A N 1
ATOM 5337 C CA . GLU A 1 681 ? 30.452 33.401 -15.221 1.00 95.19 681 GLU A CA 1
ATOM 5338 C C . GLU A 1 681 ? 29.380 33.558 -16.301 1.00 95.19 681 GLU A C 1
ATOM 5340 O O . GLU A 1 681 ? 28.213 33.751 -15.967 1.00 95.19 681 GLU A O 1
ATOM 5345 N N . GLN A 1 682 ? 29.737 33.412 -17.583 1.00 93.50 682 GLN A N 1
ATOM 5346 C CA . GLN A 1 682 ? 28.765 33.448 -18.680 1.00 93.50 682 GLN A CA 1
ATOM 5347 C C . GLN A 1 682 ? 27.775 32.281 -18.594 1.00 93.50 682 GLN A C 1
ATOM 5349 O O . GLN A 1 682 ? 26.576 32.481 -18.796 1.00 93.50 682 GLN A O 1
ATOM 5354 N N . VAL A 1 683 ? 28.248 31.080 -18.246 1.00 91.06 683 VAL A N 1
ATOM 5355 C CA . VAL A 1 683 ? 27.376 29.917 -18.017 1.00 91.06 683 VAL A CA 1
ATOM 5356 C C . VAL A 1 683 ? 26.457 30.162 -16.818 1.00 91.06 683 VAL A C 1
ATOM 5358 O O . VAL A 1 683 ? 25.248 30.018 -16.953 1.00 91.06 683 VAL A O 1
ATOM 5361 N N . ILE A 1 684 ? 26.984 30.624 -15.680 1.00 92.56 684 ILE A N 1
ATOM 5362 C CA . ILE A 1 684 ? 26.197 30.952 -14.475 1.00 92.56 684 ILE A CA 1
ATOM 5363 C C . ILE A 1 684 ? 25.117 31.998 -14.781 1.00 92.56 684 ILE A C 1
ATOM 5365 O O . ILE A 1 684 ? 23.967 31.843 -14.373 1.00 92.56 684 ILE A O 1
ATOM 5369 N N . GLN A 1 685 ? 25.463 33.063 -15.509 1.00 91.44 685 GLN A N 1
ATOM 5370 C CA . GLN A 1 685 ? 24.512 34.107 -15.899 1.00 91.44 685 GLN A CA 1
ATOM 5371 C C . GLN A 1 685 ? 23.381 33.549 -16.766 1.00 91.44 685 GLN A C 1
ATOM 5373 O O . GLN A 1 685 ? 22.220 33.889 -16.546 1.00 91.44 685 GLN A O 1
ATOM 5378 N N . ASN A 1 686 ? 23.698 32.664 -17.711 1.00 86.69 686 ASN A N 1
ATOM 5379 C CA . ASN A 1 686 ? 22.690 32.034 -18.557 1.00 86.69 686 ASN A CA 1
ATOM 5380 C C . ASN A 1 686 ? 21.841 31.005 -17.792 1.00 86.69 686 ASN A C 1
ATOM 5382 O O . ASN A 1 686 ? 20.630 30.954 -18.000 1.00 86.69 686 ASN A O 1
ATOM 5386 N N . LEU A 1 687 ? 22.421 30.262 -16.844 1.00 85.12 687 LEU A N 1
ATOM 5387 C CA . LEU A 1 687 ? 21.673 29.376 -15.944 1.00 85.12 687 LEU A CA 1
ATOM 5388 C C . LEU A 1 687 ? 20.679 30.159 -15.072 1.00 85.12 687 LEU A C 1
ATOM 5390 O O . LEU A 1 687 ? 19.535 29.732 -14.929 1.00 85.12 687 LEU A O 1
ATOM 5394 N N . LYS A 1 688 ? 21.059 31.345 -14.569 1.00 86.94 688 LYS A N 1
ATOM 5395 C CA . LYS A 1 688 ? 20.166 32.242 -13.804 1.00 86.94 688 LYS A CA 1
ATOM 5396 C C . LYS A 1 688 ? 18.951 32.706 -14.612 1.00 86.94 688 LYS A C 1
ATOM 5398 O O . LYS A 1 688 ? 17.915 33.024 -14.024 1.00 86.94 688 LYS A O 1
ATOM 5403 N N . MET A 1 689 ? 19.060 32.703 -15.940 1.00 79.94 689 MET A N 1
ATOM 5404 C CA . MET A 1 689 ? 17.984 33.028 -16.878 1.00 79.94 689 MET A CA 1
ATOM 5405 C C . MET A 1 689 ? 17.111 31.817 -17.248 1.00 79.94 689 MET A C 1
ATOM 5407 O O . MET A 1 689 ? 16.381 31.883 -18.239 1.00 79.94 689 MET A O 1
ATOM 5411 N N . PHE A 1 690 ? 17.144 30.740 -16.451 1.00 78.31 690 PHE A N 1
ATOM 5412 C CA . PHE A 1 690 ? 16.288 29.559 -16.596 1.00 78.31 690 PHE A CA 1
ATOM 5413 C C . PHE A 1 690 ? 14.837 29.939 -16.917 1.00 78.31 690 PHE A C 1
ATOM 5415 O O . PHE A 1 690 ? 14.233 30.764 -16.231 1.00 78.31 690 PHE A O 1
ATOM 5422 N N . GLY A 1 691 ? 14.304 29.368 -17.999 1.00 70.75 691 GLY A N 1
ATOM 5423 C CA . GLY A 1 691 ? 12.953 29.616 -18.515 1.00 70.75 691 GLY A CA 1
ATOM 5424 C C . GLY A 1 691 ? 12.651 31.033 -19.016 1.00 70.75 691 GLY A C 1
ATOM 5425 O O . GLY A 1 691 ? 11.506 31.320 -19.357 1.00 70.75 691 GLY A O 1
ATOM 5426 N N . LYS A 1 692 ? 13.654 31.917 -19.083 1.00 71.94 692 LYS A N 1
ATOM 5427 C CA . LYS A 1 692 ? 13.538 33.304 -19.571 1.00 71.94 692 LYS A CA 1
ATOM 5428 C C . LYS A 1 692 ? 14.413 33.596 -20.791 1.00 71.94 692 LYS A C 1
ATOM 5430 O O . LYS A 1 692 ? 14.157 34.582 -21.475 1.00 71.94 692 LYS A O 1
ATOM 5435 N N . SER A 1 693 ? 15.448 32.793 -21.036 1.00 73.44 693 SER A N 1
ATOM 5436 C CA . SER A 1 693 ? 16.384 32.945 -22.154 1.00 73.44 693 SER A CA 1
ATOM 5437 C C . SER A 1 693 ? 16.947 31.591 -22.578 1.00 73.44 693 SER A C 1
ATOM 5439 O O . SER A 1 693 ? 17.212 30.742 -21.727 1.00 73.44 693 SER A O 1
ATOM 5441 N N . ASP A 1 694 ? 17.215 31.440 -23.873 1.00 68.62 694 ASP A N 1
ATOM 5442 C CA . ASP A 1 694 ? 17.919 30.287 -24.442 1.00 68.62 694 ASP A CA 1
ATOM 5443 C C . ASP A 1 694 ? 19.398 30.593 -24.729 1.00 68.62 694 ASP A C 1
ATOM 5445 O O . ASP A 1 694 ? 20.059 29.851 -25.450 1.00 68.62 694 ASP A O 1
ATOM 5449 N N . GLY A 1 695 ? 19.956 31.658 -24.142 1.00 76.44 695 GLY A N 1
ATOM 5450 C CA . GLY A 1 695 ? 21.339 32.097 -24.382 1.00 76.44 695 GLY A CA 1
ATOM 5451 C C . GLY A 1 695 ? 22.414 31.033 -24.108 1.00 76.44 695 GLY A C 1
ATOM 5452 O O . GLY A 1 695 ? 23.507 31.112 -24.663 1.00 76.44 695 GLY A O 1
ATOM 5453 N N . MET A 1 696 ? 22.097 29.965 -23.362 1.00 80.69 696 MET A N 1
ATOM 5454 C CA . MET A 1 696 ? 22.956 28.775 -23.261 1.00 80.69 696 MET A CA 1
ATOM 5455 C C . MET A 1 696 ? 23.298 28.158 -24.636 1.00 80.69 696 MET A C 1
ATOM 5457 O O . MET A 1 696 ? 24.412 27.670 -24.821 1.00 80.69 696 MET A O 1
ATOM 5461 N N . TYR A 1 697 ? 22.387 28.203 -25.620 1.00 78.00 697 TYR A N 1
ATOM 5462 C CA . TYR A 1 697 ? 22.611 27.699 -26.987 1.00 78.00 697 TYR A CA 1
ATOM 5463 C C . TYR A 1 697 ? 23.722 28.456 -27.709 1.00 78.00 697 TYR A C 1
ATOM 5465 O O . TYR A 1 697 ? 24.503 27.866 -28.455 1.00 78.00 697 TYR A O 1
ATOM 5473 N N . GLU A 1 698 ? 23.814 29.761 -27.466 1.00 81.38 698 GLU A N 1
ATOM 5474 C CA . GLU A 1 698 ? 24.817 30.628 -28.079 1.00 81.38 698 GLU A CA 1
ATOM 5475 C C . GLU A 1 698 ? 26.224 30.347 -27.542 1.00 81.38 698 GLU A C 1
ATOM 5477 O O . GLU A 1 698 ? 27.214 30.656 -28.213 1.00 81.38 698 GLU A O 1
ATOM 5482 N N . LEU A 1 699 ? 26.323 29.729 -26.360 1.00 88.56 699 LEU A N 1
ATOM 5483 C CA . LEU A 1 699 ? 27.589 29.328 -25.753 1.00 88.56 699 LEU A CA 1
ATOM 5484 C C . LEU A 1 699 ? 28.147 28.032 -26.354 1.00 88.56 699 LEU A C 1
ATOM 5486 O O . LEU A 1 699 ? 29.336 27.770 -26.195 1.00 88.56 699 LEU A O 1
ATOM 5490 N N . CYS A 1 700 ? 27.331 27.232 -27.043 1.00 88.75 700 CYS A N 1
ATOM 5491 C CA . CYS A 1 700 ? 27.743 25.924 -27.551 1.00 88.75 700 CYS A CA 1
ATOM 5492 C C . CYS A 1 700 ? 28.447 25.995 -28.905 1.00 88.75 700 CYS A C 1
ATOM 5494 O O . CYS A 1 700 ? 28.196 26.897 -29.713 1.00 88.75 700 CYS A O 1
ATOM 5496 N N . ASN A 1 701 ? 29.294 25.005 -29.190 1.00 90.56 701 ASN A N 1
ATOM 5497 C CA . ASN A 1 701 ? 29.774 24.788 -30.553 1.00 90.56 701 ASN A CA 1
ATOM 5498 C C . ASN A 1 701 ? 28.634 24.258 -31.427 1.00 90.56 701 ASN A C 1
ATOM 5500 O O . ASN A 1 701 ? 27.754 23.553 -30.943 1.00 90.56 701 ASN A O 1
ATOM 5504 N N . VAL A 1 702 ? 28.655 24.589 -32.719 1.00 87.75 702 VAL A N 1
ATOM 5505 C CA . VAL A 1 702 ? 27.667 24.116 -33.698 1.00 87.75 702 VAL A CA 1
ATOM 5506 C C . VAL A 1 702 ? 28.377 23.235 -34.713 1.00 87.75 702 VAL A C 1
ATOM 5508 O O . VAL A 1 702 ? 29.320 23.681 -35.370 1.00 87.75 702 VAL A O 1
ATOM 5511 N N . TYR A 1 703 ? 27.905 22.001 -34.865 1.00 86.81 703 TYR A N 1
ATOM 5512 C CA . TYR A 1 703 ? 28.465 21.034 -35.803 1.00 86.81 703 TYR A CA 1
ATOM 5513 C C . TYR A 1 703 ? 27.406 20.540 -36.774 1.00 86.81 703 TYR A C 1
ATOM 5515 O O . TYR A 1 703 ? 26.278 20.267 -36.383 1.00 86.81 703 TYR A O 1
ATOM 5523 N N . GLU A 1 704 ? 27.788 20.403 -38.039 1.00 82.88 704 GLU A N 1
ATOM 5524 C CA . GLU A 1 704 ? 26.979 19.730 -39.052 1.00 82.88 704 GLU A CA 1
ATOM 5525 C C . GLU A 1 704 ? 27.085 18.212 -38.892 1.00 82.88 704 GLU A C 1
ATOM 5527 O O . GLU A 1 704 ? 28.163 17.688 -38.595 1.00 82.88 704 GLU A O 1
ATOM 5532 N N . ILE A 1 705 ? 25.961 17.523 -39.069 1.00 79.69 705 ILE A N 1
ATOM 5533 C CA . ILE A 1 705 ? 25.835 16.080 -38.884 1.00 79.69 705 ILE A CA 1
ATOM 5534 C C . ILE A 1 705 ? 25.720 15.415 -40.250 1.00 79.69 705 ILE A C 1
ATOM 5536 O O . ILE A 1 705 ? 24.875 15.792 -41.060 1.00 79.69 705 ILE A O 1
ATOM 5540 N N . ASN A 1 706 ? 26.526 14.379 -40.467 1.00 82.31 706 ASN A N 1
ATOM 5541 C CA . ASN A 1 706 ? 26.367 13.482 -41.605 1.00 82.31 706 ASN A CA 1
ATOM 5542 C C . ASN A 1 706 ? 25.641 12.210 -41.162 1.00 82.31 706 ASN A C 1
ATOM 5544 O O . ASN A 1 706 ? 25.851 11.733 -40.044 1.00 82.31 706 ASN A O 1
ATOM 5548 N N . ALA A 1 707 ? 24.834 11.633 -42.054 1.00 82.88 707 ALA A N 1
ATOM 5549 C CA . ALA A 1 707 ? 24.254 10.317 -41.819 1.00 82.88 707 ALA A CA 1
ATOM 5550 C C . ALA A 1 707 ? 25.361 9.296 -41.513 1.00 82.88 707 ALA A C 1
ATOM 5552 O O . ALA A 1 707 ? 26.419 9.310 -42.144 1.00 82.88 707 ALA A O 1
ATOM 5553 N N . TYR A 1 708 ? 25.077 8.412 -40.563 1.00 86.25 708 TYR A N 1
ATOM 5554 C CA . TYR A 1 708 ? 25.945 7.376 -40.004 1.00 86.25 708 TYR A CA 1
ATOM 5555 C C . TYR A 1 708 ? 27.035 7.816 -39.037 1.00 86.25 708 TYR A C 1
ATOM 5557 O O . TYR A 1 708 ? 27.548 6.976 -38.296 1.00 86.25 708 TYR A O 1
ATOM 5565 N N . ASP A 1 709 ? 27.389 9.095 -39.024 1.00 89.00 709 ASP A N 1
ATOM 5566 C CA . ASP A 1 709 ? 28.386 9.592 -38.091 1.00 89.00 709 ASP A CA 1
ATOM 5567 C C . ASP A 1 709 ? 27.796 9.704 -36.678 1.00 89.00 709 ASP A C 1
ATOM 5569 O O . ASP A 1 709 ? 26.580 9.654 -36.457 1.00 89.00 709 ASP A O 1
ATOM 5573 N N . GLY A 1 710 ? 28.685 9.818 -35.700 1.00 88.94 710 GLY A N 1
ATOM 5574 C CA . GLY A 1 710 ? 28.333 9.796 -34.294 1.00 88.94 710 GLY A CA 1
ATOM 5575 C C . GLY A 1 710 ? 29.267 10.622 -33.426 1.00 88.94 710 GLY A C 1
ATOM 5576 O O . GLY A 1 710 ? 30.182 11.292 -33.909 1.00 88.94 710 GLY A O 1
ATOM 5577 N N . TRP A 1 711 ? 29.023 10.565 -32.123 1.00 90.44 711 TRP A N 1
ATOM 5578 C CA . TRP A 1 711 ? 29.823 11.235 -31.100 1.00 90.44 711 TRP A CA 1
ATOM 5579 C C . TRP A 1 711 ? 29.952 10.341 -29.878 1.00 90.44 711 TRP A C 1
ATOM 5581 O O . TRP A 1 711 ? 28.979 9.687 -29.519 1.00 90.44 711 TRP A O 1
ATOM 5591 N N . THR A 1 712 ? 31.104 10.358 -29.213 1.00 88.50 712 THR A N 1
ATOM 5592 C CA . THR A 1 712 ? 31.263 9.771 -27.873 1.00 88.50 712 THR A CA 1
ATOM 5593 C C . THR A 1 712 ? 31.370 10.913 -26.873 1.00 88.50 712 THR A C 1
ATOM 5595 O O . THR A 1 712 ? 32.264 11.745 -27.000 1.00 88.50 712 THR A O 1
ATOM 5598 N N . ILE A 1 713 ? 30.468 10.977 -25.894 1.00 85.88 713 ILE A N 1
ATOM 5599 C CA . ILE A 1 713 ? 30.367 12.089 -24.946 1.00 85.88 713 ILE A CA 1
ATOM 5600 C C . ILE A 1 713 ? 30.679 11.601 -23.534 1.00 85.88 713 ILE A C 1
ATOM 5602 O O . ILE A 1 713 ? 30.061 10.661 -23.029 1.00 85.88 713 ILE A O 1
ATOM 5606 N N . LEU A 1 714 ? 31.645 12.258 -22.887 1.00 83.38 714 LEU A N 1
ATOM 5607 C CA . LEU A 1 714 ? 32.017 11.951 -21.509 1.00 83.38 714 LEU A CA 1
ATOM 5608 C C . LEU A 1 714 ? 30.997 12.499 -20.493 1.00 83.38 714 LEU A C 1
ATOM 5610 O O . LEU A 1 714 ? 30.386 13.548 -20.737 1.00 83.38 714 LEU A O 1
ATOM 5614 N N . PRO A 1 715 ? 30.893 11.870 -19.307 1.00 81.75 715 PRO A N 1
ATOM 5615 C CA . PRO A 1 715 ? 30.127 12.399 -18.183 1.00 81.75 715 PRO A CA 1
ATOM 5616 C C . PRO A 1 715 ? 30.460 13.861 -17.846 1.00 81.75 715 PRO A C 1
ATOM 5618 O O . PRO A 1 715 ? 31.630 14.251 -17.784 1.00 81.75 715 PRO A O 1
ATOM 5621 N N . GLY A 1 716 ? 29.428 14.666 -17.583 1.00 78.56 716 GLY A N 1
ATOM 5622 C CA . GLY A 1 716 ? 29.547 16.080 -17.212 1.00 78.56 716 GLY A CA 1
ATOM 5623 C C . GLY A 1 716 ? 29.744 17.044 -18.387 1.00 78.56 716 GLY A C 1
ATOM 5624 O O . GLY A 1 716 ? 29.895 18.243 -18.153 1.00 78.56 716 GLY A O 1
ATOM 5625 N N . THR A 1 717 ? 29.749 16.563 -19.632 1.00 86.12 717 THR A N 1
ATOM 5626 C CA . THR A 1 717 ? 29.879 17.416 -20.824 1.00 86.12 717 THR A CA 1
ATOM 5627 C C . THR A 1 717 ? 28.575 18.153 -21.105 1.00 86.12 717 THR A C 1
ATOM 5629 O O . THR A 1 717 ? 27.546 17.511 -21.301 1.00 86.12 717 THR A O 1
ATOM 5632 N N . VAL A 1 718 ? 28.606 19.485 -21.184 1.00 86.12 718 VAL A N 1
ATOM 5633 C CA . VAL A 1 718 ? 27.426 20.282 -21.565 1.00 86.12 718 VAL A CA 1
ATOM 5634 C C . VAL A 1 718 ? 27.161 20.137 -23.059 1.00 86.12 718 VAL A C 1
ATOM 5636 O O . VAL A 1 718 ? 28.021 20.468 -23.878 1.00 86.12 718 VAL A O 1
ATOM 5639 N N . HIS A 1 719 ? 25.974 19.663 -23.427 1.00 84.12 719 HIS A N 1
ATOM 5640 C CA . HIS A 1 719 ? 25.605 19.478 -24.828 1.00 84.12 719 HIS A CA 1
ATOM 5641 C C . HIS A 1 719 ? 24.085 19.449 -25.047 1.00 84.12 719 HIS A C 1
ATOM 5643 O O . HIS A 1 719 ? 23.316 19.380 -24.097 1.00 84.12 719 HIS A O 1
ATOM 5649 N N . ALA A 1 720 ? 23.669 19.545 -26.306 1.00 79.69 720 ALA A N 1
ATOM 5650 C CA . ALA A 1 720 ? 22.302 19.467 -26.800 1.00 79.69 720 ALA A CA 1
ATOM 5651 C C . ALA A 1 720 ? 22.321 18.657 -28.115 1.00 79.69 720 ALA A C 1
ATOM 5653 O O . ALA A 1 720 ? 22.577 19.213 -29.194 1.00 79.69 720 ALA A O 1
ATOM 5654 N N . PRO A 1 721 ? 22.142 17.325 -28.037 1.00 71.88 721 PRO A N 1
ATOM 5655 C CA . PRO A 1 721 ? 22.423 16.418 -29.149 1.00 71.88 721 PRO A CA 1
ATOM 5656 C C . PRO A 1 721 ? 21.382 16.490 -30.277 1.00 71.88 721 PRO A C 1
ATOM 5658 O O . PRO A 1 721 ? 21.724 16.211 -31.428 1.00 71.88 721 PRO A O 1
ATOM 5661 N N . GLY A 1 722 ? 20.142 16.882 -29.964 1.00 67.06 722 GLY A N 1
ATOM 5662 C CA . GLY A 1 722 ? 19.010 16.934 -30.892 1.00 67.06 722 GLY A CA 1
ATOM 5663 C C . GLY A 1 722 ? 18.477 18.346 -31.217 1.00 67.06 722 GLY A C 1
ATOM 5664 O O . GLY A 1 722 ? 19.063 19.350 -30.816 1.00 67.06 722 GLY A O 1
ATOM 5665 N N . PRO A 1 723 ? 17.343 18.434 -31.944 1.00 52.03 723 PRO A N 1
ATOM 5666 C CA . PRO A 1 723 ? 16.691 19.684 -32.387 1.00 52.03 723 PRO A CA 1
ATOM 5667 C C . PRO A 1 723 ? 16.161 20.582 -31.285 1.00 52.03 723 PRO A C 1
ATOM 5669 O O . PRO A 1 723 ? 15.943 21.772 -31.505 1.00 52.03 723 PRO A O 1
ATOM 5672 N N . TRP A 1 724 ? 15.839 19.996 -30.143 1.00 56.66 724 TRP A N 1
ATOM 5673 C CA . TRP A 1 724 ? 15.043 20.655 -29.126 1.00 56.66 724 TRP A CA 1
ATOM 5674 C C . TRP A 1 724 ? 15.922 21.236 -28.036 1.00 56.66 724 TRP A C 1
ATOM 5676 O O . TRP A 1 724 ? 17.065 20.820 -27.865 1.00 56.66 724 TRP A O 1
ATOM 5686 N N . THR A 1 725 ? 15.370 22.185 -27.277 1.00 51.75 725 THR A N 1
ATOM 5687 C CA . THR A 1 725 ? 16.101 22.915 -26.245 1.00 51.75 725 THR A CA 1
ATOM 5688 C C . THR A 1 725 ? 16.426 22.043 -25.010 1.00 51.75 725 THR A C 1
ATOM 5690 O O . THR A 1 725 ? 15.915 22.299 -23.924 1.00 51.75 725 THR A O 1
ATOM 5693 N N . THR A 1 726 ? 17.140 20.918 -25.155 1.00 60.84 726 THR A N 1
ATOM 5694 C CA . THR A 1 726 ? 17.526 20.015 -24.053 1.00 60.84 726 THR A CA 1
ATOM 5695 C C . THR A 1 726 ? 19.008 20.184 -23.839 1.00 60.84 726 THR A C 1
ATOM 5697 O O . THR A 1 726 ? 19.797 19.878 -24.724 1.00 60.84 726 THR A O 1
ATOM 5700 N N . PHE A 1 727 ? 19.375 20.715 -22.679 1.00 73.00 727 PHE A N 1
ATOM 5701 C CA . PHE A 1 727 ? 20.757 20.682 -22.240 1.00 73.00 727 PHE A CA 1
ATOM 5702 C C . PHE A 1 727 ? 20.979 19.472 -21.361 1.00 73.00 727 PHE A C 1
ATOM 5704 O O . PHE A 1 727 ? 20.299 19.323 -20.345 1.00 73.00 727 PHE A O 1
ATOM 5711 N N . GLU A 1 728 ? 21.967 18.685 -21.759 1.00 77.44 728 GLU A N 1
ATOM 5712 C CA . GLU A 1 728 ? 22.355 17.424 -21.168 1.00 77.44 728 GLU A CA 1
ATOM 5713 C C . GLU A 1 728 ? 23.786 17.505 -20.623 1.00 77.44 728 GLU A C 1
ATOM 5715 O O . GLU A 1 728 ? 24.648 18.217 -21.146 1.00 77.44 728 GLU A O 1
ATOM 5720 N N . ILE A 1 729 ? 24.021 16.775 -19.536 1.00 72.38 729 ILE A N 1
ATOM 5721 C CA . ILE A 1 729 ? 25.299 16.673 -18.794 1.00 72.38 729 ILE A CA 1
ATOM 5722 C C . ILE A 1 729 ? 25.645 15.220 -18.455 1.00 72.38 729 ILE A C 1
ATOM 5724 O O . ILE A 1 729 ? 26.596 14.956 -17.719 1.00 72.38 729 ILE A O 1
ATOM 5728 N N . GLN A 1 730 ? 24.868 14.269 -18.976 1.00 68.31 730 GLN A N 1
ATOM 5729 C CA . GLN A 1 730 ? 25.080 12.840 -18.796 1.00 68.31 730 GLN A CA 1
ATOM 5730 C C . GLN A 1 730 ? 25.117 12.363 -17.341 1.00 68.31 730 GLN A C 1
ATOM 5732 O O . GLN A 1 730 ? 26.023 11.642 -16.935 1.00 68.31 730 GLN A O 1
ATOM 5737 N N . ARG A 1 731 ? 24.111 12.736 -16.545 1.00 65.56 731 ARG A N 1
ATOM 5738 C CA . ARG A 1 731 ? 23.794 12.125 -15.237 1.00 65.56 731 ARG A CA 1
ATOM 5739 C C . ARG A 1 731 ? 22.582 11.176 -15.372 1.00 65.56 731 ARG A C 1
ATOM 5741 O O . ARG A 1 731 ? 21.931 11.221 -16.410 1.00 65.56 731 ARG A O 1
ATOM 5748 N N . PRO A 1 732 ? 22.259 10.310 -14.383 1.00 52.66 732 PRO A N 1
ATOM 5749 C CA . PRO A 1 732 ? 21.142 9.348 -14.482 1.00 52.66 732 PRO A CA 1
ATOM 5750 C C . PRO A 1 732 ? 19.791 9.959 -14.899 1.00 52.66 732 PRO A C 1
ATOM 5752 O O . PRO A 1 732 ? 19.011 9.323 -15.599 1.00 52.66 732 PRO A O 1
ATOM 5755 N N . GLN A 1 733 ? 19.572 11.223 -14.540 1.00 54.66 733 GLN A N 1
ATOM 5756 C CA . GLN A 1 733 ? 18.688 12.151 -15.243 1.00 54.66 733 GLN A CA 1
ATOM 5757 C C . GLN A 1 733 ? 19.594 13.276 -15.754 1.00 54.66 733 GLN A C 1
ATOM 5759 O O . GLN A 1 733 ? 20.440 13.745 -14.996 1.00 54.66 733 GLN A O 1
ATOM 5764 N N . ASP A 1 734 ? 19.486 13.737 -16.988 1.00 57.34 734 ASP A N 1
ATOM 5765 C CA . ASP A 1 734 ? 20.510 14.578 -17.631 1.00 57.34 734 ASP A CA 1
ATOM 5766 C C . ASP A 1 734 ? 19.999 15.929 -18.117 1.00 57.34 734 ASP A C 1
ATOM 5768 O O . ASP A 1 734 ? 20.813 16.825 -18.309 1.00 57.34 734 ASP A O 1
ATOM 5772 N N . ASP A 1 735 ? 18.686 16.132 -18.166 1.00 61.22 735 ASP A N 1
ATOM 5773 C CA . ASP A 1 735 ? 18.098 17.355 -18.711 1.00 61.22 735 ASP A CA 1
ATOM 5774 C C . ASP A 1 735 ? 17.904 18.461 -17.659 1.00 61.22 735 ASP A C 1
ATOM 5776 O O . ASP A 1 735 ? 17.169 18.273 -16.686 1.00 61.22 735 ASP A O 1
ATOM 5780 N N . PHE A 1 736 ? 18.520 19.635 -17.827 1.00 57.62 736 PHE A N 1
ATOM 5781 C CA . PHE A 1 736 ? 18.478 20.686 -16.786 1.00 57.62 736 PHE A CA 1
ATOM 5782 C C . PHE A 1 736 ? 18.066 22.089 -17.261 1.00 57.62 736 PHE A C 1
ATOM 5784 O O . PHE A 1 736 ? 17.924 22.983 -16.430 1.00 57.62 736 PHE A O 1
ATOM 5791 N N . ASN A 1 737 ? 17.818 22.322 -18.556 1.00 58.00 737 ASN A N 1
ATOM 5792 C CA . ASN A 1 737 ? 17.405 23.645 -19.061 1.00 58.00 737 ASN A CA 1
ATOM 5793 C C . ASN A 1 737 ? 16.116 23.601 -19.902 1.00 58.00 737 ASN A C 1
ATOM 5795 O O . ASN A 1 737 ? 16.128 23.866 -21.098 1.00 58.00 737 ASN A O 1
ATOM 5799 N N . LEU A 1 738 ? 15.007 23.216 -19.265 1.00 55.62 738 LEU A N 1
ATOM 5800 C CA . LEU A 1 738 ? 13.789 22.756 -19.949 1.00 55.62 738 LEU A CA 1
ATOM 5801 C C . LEU A 1 738 ? 12.590 23.714 -19.882 1.00 55.62 738 LEU A C 1
ATOM 5803 O O . LEU A 1 738 ? 11.590 23.508 -20.566 1.00 55.62 738 LEU A O 1
ATOM 5807 N N . ALA A 1 739 ? 12.643 24.751 -19.044 1.00 48.12 739 ALA A N 1
ATOM 5808 C CA . ALA A 1 739 ? 11.431 25.477 -18.662 1.00 48.12 739 ALA A CA 1
ATOM 5809 C C . ALA A 1 739 ? 10.998 26.606 -19.614 1.00 48.12 739 ALA A C 1
ATOM 5811 O O . ALA A 1 739 ? 9.862 27.058 -19.501 1.00 48.12 739 ALA A O 1
ATOM 5812 N N . SER A 1 740 ? 11.834 27.059 -20.558 1.00 46.94 740 SER A N 1
ATOM 5813 C CA . SER A 1 740 ? 11.442 28.126 -21.505 1.00 46.94 740 SER A CA 1
ATOM 5814 C C . SER A 1 740 ? 10.427 27.642 -22.547 1.00 46.94 740 SER A C 1
ATOM 5816 O O . SER A 1 740 ? 9.838 28.458 -23.256 1.00 46.94 740 SER A O 1
ATOM 5818 N N . TRP A 1 741 ? 10.201 26.325 -22.637 1.00 46.50 741 TRP A N 1
ATOM 5819 C CA . TRP A 1 741 ? 9.699 25.693 -23.855 1.00 46.50 741 TRP A CA 1
ATOM 5820 C C . TRP A 1 741 ? 8.451 24.816 -23.701 1.00 46.50 741 TRP A C 1
ATOM 5822 O O . TRP A 1 741 ? 8.203 23.943 -24.531 1.00 46.50 741 TRP A O 1
ATOM 5832 N N . GLN A 1 742 ? 7.589 25.069 -22.709 1.00 48.78 742 GLN A N 1
ATOM 5833 C CA . GLN A 1 742 ? 6.176 24.733 -22.927 1.00 48.78 742 GLN A CA 1
ATOM 5834 C C . GLN A 1 742 ? 5.689 25.638 -24.065 1.00 48.78 742 GLN A C 1
ATOM 5836 O O . GLN A 1 742 ? 5.372 26.800 -23.823 1.00 48.78 742 GLN A O 1
ATOM 5841 N N . LEU A 1 743 ? 5.726 25.148 -25.312 1.00 43.75 743 LEU A N 1
ATOM 5842 C CA . LEU A 1 743 ? 5.381 25.906 -26.520 1.00 43.75 743 LEU A CA 1
ATOM 5843 C C . LEU A 1 743 ? 4.111 26.743 -26.276 1.00 43.75 743 LEU A C 1
ATOM 5845 O O . LEU A 1 743 ? 3.003 26.218 -26.182 1.00 43.75 743 LEU A O 1
ATOM 5849 N N . GLY A 1 744 ? 4.289 28.059 -26.134 1.00 44.28 744 GLY A N 1
ATOM 5850 C CA . GLY A 1 744 ? 3.198 29.023 -25.986 1.00 44.28 744 GLY A CA 1
ATOM 5851 C C . GLY A 1 744 ? 2.623 29.248 -24.578 1.00 44.28 744 GLY A C 1
ATOM 5852 O O . GLY A 1 744 ? 1.725 30.081 -24.457 1.00 44.28 744 GLY A O 1
ATOM 5853 N N . LYS A 1 745 ? 3.118 28.604 -23.508 1.00 49.28 745 LYS A N 1
ATOM 5854 C CA . LYS A 1 745 ? 2.707 28.905 -22.120 1.00 49.28 745 LYS A CA 1
ATOM 5855 C C . LYS A 1 745 ? 3.847 29.557 -21.338 1.00 49.28 745 LYS A C 1
ATOM 5857 O O . LYS A 1 745 ? 4.870 28.939 -21.071 1.00 49.28 745 LYS A O 1
ATOM 5862 N N . LYS A 1 746 ? 3.659 30.817 -20.931 1.00 54.84 746 LYS A N 1
ATOM 5863 C CA . LYS A 1 746 ? 4.533 31.453 -19.935 1.00 54.84 746 LYS A CA 1
ATOM 5864 C C . LYS A 1 746 ? 4.229 30.844 -18.567 1.00 54.84 746 LYS A C 1
ATOM 5866 O O . LYS A 1 746 ? 3.128 31.047 -18.061 1.00 54.84 746 LYS A O 1
ATOM 5871 N N . LEU A 1 747 ? 5.195 30.132 -17.990 1.00 64.50 747 LEU A N 1
ATOM 5872 C CA . LEU A 1 747 ? 5.134 29.703 -16.592 1.00 64.50 747 LEU A CA 1
ATOM 5873 C C . LEU A 1 747 ? 5.078 30.930 -15.676 1.00 64.50 747 LEU A C 1
ATOM 5875 O O . LEU A 1 747 ? 5.714 31.956 -15.950 1.00 64.50 747 LEU A O 1
ATOM 5879 N N . SER A 1 748 ? 4.329 30.832 -14.582 1.00 73.94 748 SER A N 1
ATOM 5880 C CA . SER A 1 748 ? 4.354 31.857 -13.545 1.00 73.94 748 SER A CA 1
ATOM 5881 C C . SER A 1 748 ? 5.747 31.931 -12.894 1.00 73.94 748 SER A C 1
ATOM 5883 O O . SER A 1 748 ? 6.491 30.947 -12.891 1.00 73.94 748 SER A O 1
ATOM 5885 N N . PRO A 1 749 ? 6.130 33.078 -12.301 1.00 77.38 749 PRO A N 1
ATOM 5886 C CA . PRO A 1 749 ? 7.405 33.196 -11.592 1.00 77.38 749 PRO A CA 1
ATOM 5887 C C . PRO A 1 749 ? 7.606 32.144 -10.491 1.00 77.38 749 PRO A C 1
ATOM 5889 O O . PRO A 1 749 ? 8.738 31.743 -10.240 1.00 77.38 749 PRO A O 1
ATOM 5892 N N . LEU A 1 750 ? 6.517 31.695 -9.857 1.00 79.56 750 LEU A N 1
ATOM 5893 C CA . LEU A 1 750 ? 6.545 30.699 -8.787 1.00 79.56 750 LEU A CA 1
ATOM 5894 C C . LEU A 1 750 ? 6.823 29.289 -9.330 1.00 79.56 750 LEU A C 1
ATOM 5896 O O . LEU A 1 750 ? 7.731 28.623 -8.843 1.00 79.56 750 LEU A O 1
ATOM 5900 N N . GLU A 1 751 ? 6.121 28.881 -10.391 1.00 74.69 751 GLU A N 1
ATOM 5901 C CA . GLU A 1 751 ? 6.373 27.604 -11.082 1.00 74.69 751 GLU A CA 1
ATOM 5902 C C . GLU A 1 751 ? 7.789 27.549 -11.664 1.00 74.69 751 GLU A C 1
ATOM 5904 O O . GLU A 1 751 ? 8.432 26.501 -11.675 1.00 74.69 751 GLU A O 1
ATOM 5909 N N . LEU A 1 752 ? 8.297 28.686 -12.147 1.00 75.06 752 LEU A N 1
ATOM 5910 C CA . LEU A 1 752 ? 9.646 28.768 -12.686 1.00 75.06 752 LEU A CA 1
ATOM 5911 C C . LEU A 1 752 ? 10.710 28.557 -11.603 1.00 75.06 752 LEU A C 1
ATOM 5913 O O . LEU A 1 752 ? 11.679 27.841 -11.841 1.00 75.06 752 LEU A O 1
ATOM 5917 N N . GLU A 1 753 ? 10.525 29.150 -10.424 1.00 80.31 753 GLU A N 1
ATOM 5918 C CA . GLU A 1 753 ? 11.428 28.982 -9.281 1.00 80.31 753 GLU A CA 1
ATOM 5919 C C . GLU A 1 753 ? 11.393 27.546 -8.735 1.00 80.31 753 GLU A C 1
ATOM 5921 O O . GLU A 1 753 ? 12.435 26.962 -8.435 1.00 80.31 753 GLU A O 1
ATOM 5926 N N . GLU A 1 754 ? 10.209 26.937 -8.669 1.00 80.50 754 GLU A N 1
ATOM 5927 C CA . GLU A 1 754 ? 10.047 25.536 -8.279 1.00 80.50 754 GLU A CA 1
ATOM 5928 C C . GLU A 1 754 ? 10.751 24.593 -9.263 1.00 80.50 754 GLU A C 1
ATOM 5930 O O . GLU A 1 754 ? 11.566 23.761 -8.855 1.00 80.50 754 GLU A O 1
ATOM 5935 N N . LYS A 1 755 ? 10.512 24.764 -10.571 1.00 74.25 755 LYS A N 1
ATOM 5936 C CA . LYS A 1 755 ? 11.190 23.983 -11.617 1.00 74.25 755 LYS A CA 1
ATOM 5937 C C . LYS A 1 755 ? 12.693 24.217 -11.625 1.00 74.25 755 LYS A C 1
ATOM 5939 O O . LYS A 1 755 ? 13.457 23.294 -11.884 1.00 74.25 755 LYS A O 1
ATOM 5944 N N . LYS A 1 756 ? 13.146 25.429 -11.322 1.00 77.88 756 LYS A N 1
ATOM 5945 C CA . LYS A 1 756 ? 14.572 25.729 -11.210 1.00 77.88 756 LYS A CA 1
ATOM 5946 C C . LYS A 1 756 ? 15.216 24.917 -10.088 1.00 77.88 756 LYS A C 1
ATOM 5948 O O . LYS A 1 756 ? 16.243 24.280 -10.304 1.00 77.88 756 LYS A O 1
ATOM 5953 N N . LYS A 1 757 ? 14.589 24.868 -8.911 1.00 77.31 757 LYS A N 1
ATOM 5954 C CA . LYS A 1 757 ? 15.091 24.089 -7.769 1.00 77.31 757 LYS A CA 1
ATOM 5955 C C . LYS A 1 757 ? 15.057 22.584 -8.020 1.00 77.31 757 LYS A C 1
ATOM 5957 O O . LYS A 1 757 ? 16.020 21.894 -7.697 1.00 77.31 757 LYS A O 1
ATOM 5962 N N . THR A 1 758 ? 13.972 22.083 -8.603 1.00 69.50 758 THR A N 1
ATOM 5963 C CA . THR A 1 758 ? 13.732 20.640 -8.767 1.00 69.50 758 THR A CA 1
ATOM 5964 C C . THR A 1 758 ? 14.384 20.050 -10.017 1.00 69.50 758 THR A C 1
ATOM 5966 O O . THR A 1 758 ? 14.918 18.951 -9.938 1.00 69.50 758 THR A O 1
ATOM 5969 N N . ALA A 1 759 ? 14.406 20.772 -11.144 1.00 68.62 759 ALA A N 1
ATOM 5970 C CA . ALA A 1 759 ? 14.891 20.264 -12.431 1.00 68.62 759 ALA A CA 1
ATOM 5971 C C . ALA A 1 759 ? 16.280 20.791 -12.832 1.00 68.62 759 ALA A C 1
ATOM 5973 O O . ALA A 1 759 ? 17.090 20.008 -13.330 1.00 68.62 759 ALA A O 1
ATOM 5974 N N . GLN A 1 760 ? 16.579 22.082 -12.611 1.00 76.06 760 GLN A N 1
ATOM 5975 C CA . GLN A 1 760 ? 17.887 22.663 -12.960 1.00 76.06 760 GLN A CA 1
ATOM 5976 C C . GLN A 1 760 ? 18.940 22.403 -11.872 1.00 76.06 760 GLN A C 1
ATOM 5978 O O . GLN A 1 760 ? 19.989 21.836 -12.159 1.00 76.06 760 GLN A O 1
ATOM 5983 N N . LEU A 1 761 ? 18.667 22.813 -10.628 1.00 75.75 761 LEU A N 1
ATOM 5984 C CA . LEU A 1 761 ? 19.631 22.768 -9.519 1.00 75.75 761 LEU A CA 1
ATOM 5985 C C . LEU A 1 761 ? 19.629 21.436 -8.764 1.00 75.75 761 LEU A C 1
ATOM 5987 O O . LEU A 1 761 ? 20.664 21.029 -8.249 1.00 75.75 761 LEU A O 1
ATOM 5991 N N . ARG A 1 762 ? 18.485 20.744 -8.716 1.00 73.38 762 ARG A N 1
ATOM 5992 C CA . ARG A 1 762 ? 18.343 19.372 -8.195 1.00 73.38 762 ARG A CA 1
ATOM 5993 C C . ARG A 1 762 ? 18.908 19.187 -6.785 1.00 73.38 762 ARG A C 1
ATOM 5995 O O . ARG A 1 762 ? 19.680 18.270 -6.516 1.00 73.38 762 ARG A O 1
ATOM 6002 N N . GLY A 1 763 ? 18.527 20.091 -5.889 1.00 72.75 763 GLY A N 1
ATOM 6003 C CA . GLY A 1 763 ? 18.980 20.088 -4.495 1.00 72.75 763 GLY A CA 1
ATOM 6004 C C . GLY A 1 763 ? 20.324 20.780 -4.252 1.00 72.75 763 GLY A C 1
ATOM 6005 O O . GLY A 1 763 ? 20.704 20.930 -3.093 1.00 72.75 763 GLY A O 1
ATOM 6006 N N . LEU A 1 764 ? 21.018 21.247 -5.298 1.00 79.25 764 LEU A N 1
ATOM 6007 C CA . LEU A 1 764 ? 22.161 22.149 -5.147 1.00 79.25 764 LEU A CA 1
ATOM 6008 C C . LEU A 1 764 ? 21.696 23.561 -4.783 1.00 79.25 764 LEU A C 1
ATOM 6010 O O . LEU A 1 764 ? 20.615 24.005 -5.172 1.00 79.25 764 LEU A O 1
ATOM 6014 N N . GLU A 1 765 ? 22.540 24.273 -4.039 1.00 85.62 765 GLU A N 1
ATOM 6015 C CA . GLU A 1 765 ? 22.206 25.578 -3.461 1.00 85.62 765 GLU A CA 1
ATOM 6016 C C . GLU A 1 765 ? 21.966 26.660 -4.527 1.00 85.62 765 GLU A C 1
ATOM 6018 O O . GLU A 1 765 ? 21.065 27.487 -4.385 1.00 85.62 765 GLU A O 1
ATOM 6023 N N . ASN A 1 766 ? 22.771 26.668 -5.594 1.00 89.81 766 ASN A N 1
ATOM 6024 C CA . ASN A 1 766 ? 22.756 27.692 -6.640 1.00 89.81 766 ASN A CA 1
ATOM 6025 C C . ASN A 1 766 ? 23.490 27.223 -7.916 1.00 89.81 766 ASN A C 1
ATOM 6027 O O . ASN A 1 766 ? 24.059 26.130 -7.975 1.00 89.81 766 ASN A O 1
ATOM 6031 N N . GLU A 1 767 ? 23.489 28.056 -8.960 1.00 89.88 767 GLU A N 1
ATOM 6032 C CA . GLU A 1 767 ? 24.126 27.755 -10.249 1.00 89.88 767 GLU A CA 1
ATOM 6033 C C . GLU A 1 767 ? 25.651 27.636 -10.150 1.00 89.88 767 GLU A C 1
ATOM 6035 O O . GLU A 1 767 ? 26.263 26.929 -10.946 1.00 89.88 767 GLU A O 1
ATOM 6040 N N . GLU A 1 768 ? 26.279 28.308 -9.183 1.00 91.62 768 GLU A N 1
ATOM 6041 C CA . GLU A 1 768 ? 27.723 28.208 -8.949 1.00 91.62 768 GLU A CA 1
ATOM 6042 C C . GLU A 1 768 ? 28.090 26.805 -8.452 1.00 91.62 768 GLU A C 1
ATOM 6044 O O . GLU A 1 768 ? 29.015 26.187 -8.986 1.00 91.62 768 GLU A O 1
ATOM 6049 N N . ALA A 1 769 ? 27.320 26.268 -7.500 1.00 82.81 769 ALA A N 1
ATOM 6050 C CA . ALA A 1 769 ? 27.435 24.883 -7.051 1.00 82.81 769 ALA A CA 1
ATOM 6051 C C . ALA A 1 769 ? 27.178 23.905 -8.206 1.00 82.81 769 ALA A C 1
ATOM 6053 O O . ALA A 1 769 ? 27.952 22.970 -8.400 1.00 82.81 769 ALA A O 1
ATOM 6054 N N . PHE A 1 770 ? 26.171 24.167 -9.048 1.00 84.69 770 PHE A N 1
ATOM 6055 C CA . PHE A 1 770 ? 25.901 23.353 -10.237 1.00 84.69 770 PHE A CA 1
ATOM 6056 C C . PHE A 1 770 ? 27.094 23.310 -11.202 1.00 84.69 770 PHE A C 1
ATOM 6058 O O . PHE A 1 770 ? 27.587 22.234 -11.538 1.00 84.69 770 PHE A O 1
ATOM 6065 N N . VAL A 1 771 ? 27.620 24.467 -11.616 1.00 86.31 771 VAL A N 1
ATOM 6066 C CA . VAL A 1 771 ? 28.779 24.528 -12.525 1.00 86.31 771 VAL A CA 1
ATOM 6067 C C . VAL A 1 771 ? 30.005 23.852 -11.909 1.00 86.31 771 VAL A C 1
ATOM 6069 O O . VAL A 1 771 ? 30.779 23.221 -12.625 1.00 86.31 771 VAL A O 1
ATOM 6072 N N . LYS A 1 772 ? 30.191 23.962 -10.592 1.00 83.31 772 LYS A N 1
ATOM 6073 C CA . LYS A 1 772 ? 31.333 23.379 -9.881 1.00 83.31 772 LYS A CA 1
ATOM 6074 C C . LYS A 1 772 ? 31.246 21.859 -9.736 1.00 83.31 772 LYS A C 1
ATOM 6076 O O . LYS A 1 772 ? 32.260 21.186 -9.886 1.00 83.31 772 LYS A O 1
ATOM 6081 N N . GLU A 1 773 ? 30.080 21.333 -9.380 1.00 80.31 773 GLU A N 1
ATOM 6082 C CA . GLU A 1 773 ? 29.918 19.934 -8.959 1.00 80.31 773 GLU A CA 1
ATOM 6083 C C . GLU A 1 773 ? 29.430 19.018 -10.081 1.00 80.31 773 GLU A C 1
ATOM 6085 O O . GLU A 1 773 ? 29.551 17.792 -9.991 1.00 80.31 773 GLU A O 1
ATOM 6090 N N . VAL A 1 774 ? 28.857 19.597 -11.136 1.00 78.38 774 VAL A N 1
ATOM 6091 C CA . VAL A 1 774 ? 28.136 18.845 -12.161 1.00 78.38 774 VAL A CA 1
ATOM 6092 C C . VAL A 1 774 ? 28.800 18.941 -13.529 1.00 78.38 774 VAL A C 1
ATOM 6094 O O . VAL A 1 774 ? 28.903 17.923 -14.213 1.00 78.38 774 VAL A O 1
ATOM 6097 N N . ILE A 1 775 ? 29.274 20.126 -13.921 1.00 84.94 775 ILE A N 1
ATOM 6098 C CA . ILE A 1 775 ? 29.879 20.336 -15.239 1.00 84.94 775 ILE A CA 1
ATOM 6099 C C . ILE A 1 775 ? 31.349 19.919 -15.218 1.00 84.94 775 ILE A C 1
ATOM 6101 O O . ILE A 1 775 ? 32.170 20.471 -14.484 1.00 84.94 775 ILE A O 1
ATOM 6105 N N . ASN A 1 776 ? 31.706 19.000 -16.112 1.00 86.94 776 ASN A N 1
ATOM 6106 C CA . ASN A 1 776 ? 33.092 18.740 -16.453 1.00 86.94 776 ASN A CA 1
ATOM 6107 C C . ASN A 1 776 ? 33.592 19.876 -17.352 1.00 86.94 776 ASN A C 1
ATOM 6109 O O . ASN A 1 776 ? 33.399 19.865 -18.571 1.00 86.94 776 ASN A O 1
ATOM 6113 N N . TRP A 1 777 ? 34.170 20.897 -16.719 1.00 89.62 777 TRP A N 1
ATOM 6114 C CA . TRP A 1 777 ? 34.551 22.132 -17.397 1.00 89.62 777 TRP A CA 1
ATOM 6115 C C . TRP A 1 777 ? 35.590 21.887 -18.489 1.00 89.62 777 TRP A C 1
ATOM 6117 O O . TRP A 1 777 ? 35.391 22.326 -19.614 1.00 89.62 777 TRP A O 1
ATOM 6127 N N . GLU A 1 778 ? 36.652 21.143 -18.178 1.00 89.69 778 GLU A N 1
ATOM 6128 C CA . GLU A 1 778 ? 37.772 20.893 -19.094 1.00 89.69 778 GLU A CA 1
ATOM 6129 C C . GLU A 1 778 ? 37.320 20.201 -20.380 1.00 89.69 778 GLU A C 1
ATOM 6131 O O . GLU A 1 778 ? 37.708 20.618 -21.468 1.00 89.69 778 GLU A O 1
ATOM 6136 N N . VAL A 1 779 ? 36.445 19.199 -20.261 1.00 88.69 779 VAL A N 1
ATOM 6137 C CA . VAL A 1 779 ? 35.877 18.511 -21.428 1.00 88.69 779 VAL A CA 1
ATOM 6138 C C . VAL A 1 779 ? 34.890 19.409 -22.168 1.00 88.69 779 VAL A C 1
ATOM 6140 O O . VAL A 1 779 ? 34.862 19.420 -23.396 1.00 88.69 779 VAL A O 1
ATOM 6143 N N . SER A 1 780 ? 34.086 20.189 -21.441 1.00 90.12 780 SER A N 1
ATOM 6144 C CA . SER A 1 780 ? 33.073 21.046 -22.058 1.00 90.12 780 SER A CA 1
ATOM 6145 C C . SER A 1 780 ? 33.684 22.169 -22.897 1.00 90.12 780 SER A C 1
ATOM 6147 O O . SER A 1 780 ? 33.119 22.472 -23.935 1.00 90.12 780 SER A O 1
ATOM 6149 N N . ILE A 1 781 ? 34.807 22.778 -22.499 1.00 94.38 781 ILE A N 1
ATOM 6150 C CA . ILE A 1 781 ? 35.451 23.886 -23.243 1.00 94.38 781 ILE A CA 1
ATOM 6151 C C . ILE A 1 781 ? 36.636 23.445 -24.122 1.00 94.38 781 ILE A C 1
ATOM 6153 O O . ILE A 1 781 ? 37.468 24.276 -24.493 1.00 94.38 781 ILE A O 1
ATOM 6157 N N . ASP A 1 782 ? 36.746 22.153 -24.434 1.00 93.94 782 ASP A N 1
ATOM 6158 C CA . ASP A 1 782 ? 37.866 21.594 -25.195 1.00 93.94 782 ASP A CA 1
ATOM 6159 C C . ASP A 1 782 ? 38.049 22.308 -26.558 1.00 93.94 782 ASP A C 1
ATOM 6161 O O . ASP A 1 782 ? 37.149 22.277 -27.402 1.00 93.94 782 ASP A O 1
ATOM 6165 N N . PRO A 1 783 ? 39.205 22.948 -26.827 1.00 92.38 783 PRO A N 1
ATOM 6166 C CA . PRO A 1 783 ? 39.454 23.615 -28.105 1.00 92.38 783 PRO A CA 1
ATOM 6167 C C . PRO A 1 783 ? 39.508 22.663 -29.301 1.00 92.38 783 PRO A C 1
ATOM 6169 O O . PRO A 1 783 ? 39.326 23.120 -30.427 1.00 92.38 783 PRO A O 1
ATOM 6172 N N . ASN A 1 784 ? 39.713 21.365 -29.064 1.00 93.94 784 ASN A N 1
ATOM 6173 C CA . ASN A 1 784 ? 39.731 20.316 -30.081 1.00 93.94 784 ASN A CA 1
ATOM 6174 C C . ASN A 1 784 ? 38.540 19.353 -29.910 1.00 93.94 784 ASN A C 1
ATOM 6176 O O . ASN A 1 784 ? 38.647 18.154 -30.176 1.00 93.94 784 ASN A O 1
ATOM 6180 N N . PHE A 1 785 ? 37.398 19.863 -29.426 1.00 92.75 785 PHE A N 1
ATOM 6181 C CA . PHE A 1 785 ? 36.227 19.047 -29.091 1.00 92.75 785 PHE A CA 1
ATOM 6182 C C . PHE A 1 785 ? 35.788 18.145 -30.255 1.00 92.75 785 PHE A C 1
ATOM 6184 O O . PHE A 1 785 ? 35.479 16.968 -30.066 1.00 92.75 785 PHE A O 1
ATOM 6191 N N . LYS A 1 786 ? 35.780 18.670 -31.487 1.00 92.25 786 LYS A N 1
ATOM 6192 C CA . LYS A 1 786 ? 35.391 17.886 -32.664 1.00 92.25 786 LYS A CA 1
ATOM 6193 C C . LYS A 1 786 ? 36.388 16.762 -32.922 1.00 92.25 786 LYS A C 1
ATOM 6195 O O . LYS A 1 786 ? 35.980 15.629 -33.127 1.00 92.25 786 LYS A O 1
ATOM 6200 N N . GLU A 1 787 ? 37.678 17.057 -32.902 1.00 92.00 787 GLU A N 1
ATOM 6201 C CA . GLU A 1 787 ? 38.747 16.092 -33.143 1.00 92.00 787 GLU A CA 1
ATOM 6202 C C . GLU A 1 787 ? 38.726 14.960 -32.107 1.00 92.00 787 GLU A C 1
ATOM 6204 O O . GLU A 1 787 ? 38.918 13.797 -32.460 1.00 92.00 787 GLU A O 1
ATOM 6209 N N . ASN A 1 788 ? 38.436 15.291 -30.847 1.00 90.56 788 ASN A N 1
ATOM 6210 C CA . ASN A 1 788 ? 38.464 14.348 -29.734 1.00 90.56 788 ASN A CA 1
ATOM 6211 C C . ASN A 1 788 ? 37.188 13.507 -29.609 1.00 90.56 788 ASN A C 1
ATOM 6213 O O . ASN A 1 788 ? 37.273 12.340 -29.214 1.00 90.56 788 ASN A O 1
ATOM 6217 N N . TRP A 1 789 ? 36.017 14.040 -29.979 1.00 90.50 789 TRP A N 1
ATOM 6218 C CA . TRP A 1 789 ? 34.718 13.420 -29.658 1.00 90.50 789 TRP A CA 1
ATOM 6219 C C . TRP A 1 789 ? 33.847 13.079 -30.870 1.00 90.50 789 TRP A C 1
ATOM 6221 O O . TRP A 1 789 ? 32.973 12.219 -30.754 1.00 90.50 789 TRP A O 1
ATOM 6231 N N . TYR A 1 790 ? 34.097 13.669 -32.044 1.00 91.69 790 TYR A N 1
ATOM 6232 C CA . TYR A 1 790 ? 33.416 13.274 -33.279 1.00 91.69 790 TYR A CA 1
ATOM 6233 C C . TYR A 1 790 ? 33.896 11.900 -33.730 1.00 91.69 790 TYR A C 1
ATOM 6235 O O . TYR A 1 790 ? 35.089 11.578 -33.694 1.00 91.69 790 TYR A O 1
ATOM 6243 N N . ARG A 1 791 ? 32.965 11.073 -34.188 1.00 92.12 791 ARG A N 1
ATOM 6244 C CA . ARG A 1 791 ? 33.237 9.723 -34.660 1.00 92.12 791 ARG A CA 1
ATOM 6245 C C . ARG A 1 791 ? 32.646 9.552 -36.046 1.00 92.12 791 ARG A C 1
ATOM 6247 O O . ARG A 1 791 ? 31.453 9.317 -36.212 1.00 92.12 791 ARG A O 1
ATOM 6254 N N . LYS A 1 792 ? 33.505 9.676 -37.056 1.00 91.44 792 LYS A N 1
ATOM 6255 C CA . LYS A 1 792 ? 33.121 9.386 -38.435 1.00 91.44 792 LYS A CA 1
ATOM 6256 C C . LYS A 1 792 ? 32.897 7.886 -38.592 1.00 91.44 792 LYS A C 1
ATOM 6258 O O . LYS A 1 792 ? 33.760 7.097 -38.203 1.00 91.44 792 LYS A O 1
ATOM 6263 N N . SER A 1 793 ? 31.780 7.511 -39.202 1.00 92.31 793 SER A N 1
ATOM 6264 C CA . SER A 1 793 ? 31.506 6.136 -39.599 1.00 92.31 793 SER A CA 1
ATOM 6265 C C . SER A 1 793 ? 32.657 5.566 -40.431 1.00 92.31 793 SER A C 1
ATOM 6267 O O . SER A 1 793 ? 33.304 6.257 -41.228 1.00 92.31 793 SER A O 1
ATOM 6269 N N . LYS A 1 794 ? 32.949 4.282 -40.226 1.00 94.31 794 LYS A N 1
ATOM 6270 C CA . LYS A 1 794 ? 34.055 3.597 -40.902 1.00 94.31 794 LYS A CA 1
ATOM 6271 C C . LYS A 1 794 ? 33.517 2.458 -41.749 1.00 94.31 794 LYS A C 1
ATOM 6273 O O . LYS A 1 794 ? 32.959 1.511 -41.204 1.00 94.31 794 LYS A O 1
ATOM 6278 N N . THR A 1 795 ? 33.747 2.505 -43.058 1.00 95.62 795 THR A N 1
ATOM 6279 C CA . THR A 1 795 ? 33.442 1.375 -43.941 1.00 95.62 795 THR A CA 1
ATOM 6280 C C . THR A 1 795 ? 34.295 0.169 -43.563 1.00 95.62 795 THR A C 1
ATOM 6282 O O . THR A 1 795 ? 35.525 0.231 -43.583 1.00 95.62 795 THR A O 1
ATOM 6285 N N . ILE A 1 796 ? 33.628 -0.922 -43.192 1.00 94.88 796 ILE A N 1
ATOM 6286 C CA . ILE A 1 796 ? 34.247 -2.223 -42.930 1.00 94.88 796 ILE A CA 1
ATOM 6287 C C . ILE A 1 796 ? 34.356 -2.989 -44.250 1.00 94.88 796 ILE A C 1
ATOM 6289 O O . ILE A 1 796 ? 35.418 -3.520 -44.566 1.00 94.88 796 ILE A O 1
ATOM 6293 N N . GLN A 1 797 ? 33.264 -3.029 -45.020 1.00 94.44 797 GLN A N 1
ATOM 6294 C CA . GLN A 1 797 ? 33.183 -3.688 -46.323 1.00 94.44 797 GLN A CA 1
ATOM 6295 C C . GLN A 1 797 ? 32.226 -2.929 -47.243 1.00 94.44 797 GLN A C 1
ATOM 6297 O O . GLN A 1 797 ? 31.243 -2.351 -46.782 1.00 94.44 797 GLN A O 1
ATOM 6302 N N . GLU A 1 798 ? 32.492 -2.974 -48.544 1.00 95.75 798 GLU A N 1
ATOM 6303 C CA . GLU A 1 798 ? 31.641 -2.386 -49.577 1.00 95.75 798 GLU A CA 1
ATOM 6304 C C . GLU A 1 798 ? 31.772 -3.192 -50.874 1.00 95.75 798 GLU A C 1
ATOM 6306 O O . GLU A 1 798 ? 32.835 -3.743 -51.175 1.00 95.75 798 GLU A O 1
ATOM 6311 N N . GLY A 1 799 ? 30.686 -3.300 -51.633 1.00 94.06 799 GLY A N 1
ATOM 6312 C CA . GLY A 1 799 ? 30.649 -3.999 -52.912 1.00 94.06 799 GLY A CA 1
ATOM 6313 C C . GLY A 1 799 ? 29.302 -3.837 -53.622 1.00 94.06 799 GLY A C 1
ATOM 6314 O O . GLY A 1 799 ? 28.466 -3.052 -53.183 1.00 94.06 799 GLY A O 1
ATOM 6315 N N . PRO A 1 800 ? 29.040 -4.607 -54.696 1.00 93.19 800 PRO A N 1
ATOM 6316 C CA . PRO A 1 800 ? 27.767 -4.538 -55.424 1.00 93.19 800 PRO A CA 1
ATOM 6317 C C . PRO A 1 800 ? 26.538 -4.827 -54.550 1.00 93.19 800 PRO A C 1
ATOM 6319 O O . PRO A 1 800 ? 25.458 -4.309 -54.810 1.00 93.19 800 PRO A O 1
ATOM 6322 N N . TRP A 1 801 ? 26.719 -5.621 -53.491 1.00 94.69 801 TRP A N 1
ATOM 6323 C CA . TRP A 1 801 ? 25.683 -5.934 -52.509 1.00 94.69 801 TRP A CA 1
ATOM 6324 C C . TRP A 1 801 ? 25.330 -4.764 -51.585 1.00 94.69 801 TRP A C 1
ATOM 6326 O O . TRP A 1 801 ? 24.305 -4.835 -50.911 1.00 94.69 801 TRP A O 1
ATOM 6336 N N . GLY A 1 802 ? 26.140 -3.703 -51.554 1.00 95.62 802 GLY A N 1
ATOM 6337 C CA . GLY A 1 802 ? 25.988 -2.545 -50.679 1.00 95.62 802 GLY A CA 1
ATOM 6338 C C . GLY A 1 802 ? 27.176 -2.368 -49.735 1.00 95.62 802 GLY A C 1
ATOM 6339 O O . GLY A 1 802 ? 28.322 -2.547 -50.150 1.00 95.62 802 GLY A O 1
ATOM 6340 N N . ARG A 1 803 ? 26.924 -1.971 -48.481 1.00 95.56 803 ARG A N 1
ATOM 6341 C CA . ARG A 1 803 ? 27.984 -1.607 -47.525 1.00 95.56 803 ARG A CA 1
ATOM 6342 C C . ARG A 1 803 ? 27.700 -2.020 -46.085 1.00 95.56 803 ARG A C 1
ATOM 6344 O O . ARG A 1 803 ? 26.555 -2.092 -45.647 1.00 95.56 803 ARG A O 1
ATOM 6351 N N . GLN A 1 804 ? 28.783 -2.242 -45.347 1.00 95.06 804 GLN A N 1
ATOM 6352 C CA . GLN A 1 804 ? 28.821 -2.470 -43.906 1.00 95.06 804 GLN A CA 1
ATOM 6353 C C . GLN A 1 804 ? 29.692 -1.385 -43.267 1.00 95.06 804 GLN A C 1
ATOM 6355 O O . GLN A 1 804 ? 30.863 -1.225 -43.625 1.00 95.06 804 GLN A O 1
ATOM 6360 N N . LEU A 1 805 ? 29.137 -0.662 -42.301 1.00 94.69 805 LEU A N 1
ATOM 6361 C CA . LEU A 1 805 ? 29.773 0.456 -41.609 1.00 94.69 805 LEU A CA 1
ATOM 6362 C C . LEU A 1 805 ? 29.894 0.148 -40.115 1.00 94.69 805 LEU A C 1
ATOM 6364 O O . LEU A 1 805 ? 28.973 -0.413 -39.538 1.00 94.69 805 LEU A O 1
ATOM 6368 N N . GLN A 1 806 ? 30.976 0.576 -39.470 1.00 93.94 806 GLN A N 1
ATOM 6369 C CA . GLN A 1 806 ? 31.033 0.737 -38.018 1.00 93.94 806 GLN A CA 1
ATOM 6370 C C . GLN A 1 806 ? 30.453 2.107 -37.651 1.00 93.94 806 GLN A C 1
ATOM 6372 O O . GLN A 1 806 ? 30.889 3.118 -38.210 1.00 93.94 806 GLN A O 1
ATOM 6377 N N . ILE A 1 807 ? 29.507 2.128 -36.709 1.00 90.31 807 ILE A N 1
ATOM 6378 C CA . ILE A 1 807 ? 28.728 3.325 -36.340 1.00 90.31 807 ILE A CA 1
ATOM 6379 C C . ILE A 1 807 ? 28.876 3.751 -34.871 1.00 90.31 807 ILE A C 1
ATOM 6381 O O . ILE A 1 807 ? 28.555 4.884 -34.533 1.00 90.31 807 ILE A O 1
ATOM 6385 N N . PHE A 1 808 ? 29.422 2.884 -34.012 1.00 88.12 808 PHE A N 1
ATOM 6386 C CA . PHE A 1 808 ? 29.818 3.224 -32.640 1.00 88.12 808 PHE A CA 1
ATOM 6387 C C . PHE A 1 808 ? 31.290 2.881 -32.391 1.00 88.12 808 PHE A C 1
ATOM 6389 O O . PHE A 1 808 ? 31.837 1.945 -32.987 1.00 88.12 808 PHE A O 1
ATOM 6396 N N . PHE A 1 809 ? 31.931 3.650 -31.511 1.00 87.56 809 PHE A N 1
ATOM 6397 C CA . PHE A 1 809 ? 33.377 3.640 -31.293 1.00 87.56 809 PHE A CA 1
ATOM 6398 C C . PHE A 1 809 ? 33.723 3.665 -29.797 1.00 87.56 809 PHE A C 1
ATOM 6400 O O . PHE A 1 809 ? 32.843 3.739 -28.942 1.00 87.56 809 PHE A O 1
ATOM 6407 N N . ASP A 1 810 ? 35.022 3.610 -29.498 1.00 85.69 810 ASP A N 1
ATOM 6408 C CA . ASP A 1 810 ? 35.573 3.581 -28.139 1.00 85.69 810 ASP A CA 1
ATOM 6409 C C . ASP A 1 810 ? 35.106 2.342 -27.352 1.00 85.69 810 ASP A C 1
ATOM 6411 O O . ASP A 1 810 ? 35.367 1.207 -27.787 1.00 85.69 810 ASP A O 1
ATOM 6415 N N . ASP A 1 811 ? 34.438 2.546 -26.215 1.00 82.94 811 ASP A N 1
ATOM 6416 C CA . ASP A 1 811 ? 33.854 1.484 -25.387 1.00 82.94 811 ASP A CA 1
ATOM 6417 C C . ASP A 1 811 ? 32.593 0.871 -26.016 1.00 82.94 811 ASP A C 1
ATOM 6419 O O . ASP A 1 811 ? 32.217 -0.256 -25.682 1.00 82.94 811 ASP A O 1
ATOM 6423 N N . PHE A 1 812 ? 31.977 1.568 -26.976 1.00 86.44 812 PHE A N 1
ATOM 6424 C CA . PHE A 1 812 ? 30.814 1.098 -27.719 1.00 86.44 812 PHE A CA 1
ATOM 6425 C C . PHE A 1 812 ? 31.202 0.463 -29.053 1.00 86.44 812 PHE A C 1
ATOM 6427 O O . PHE A 1 812 ? 32.250 0.735 -29.648 1.00 86.44 812 PHE A O 1
ATOM 6434 N N . TYR A 1 813 ? 30.318 -0.397 -29.551 1.00 89.31 813 TYR A N 1
ATOM 6435 C CA . TYR A 1 813 ? 30.451 -0.990 -30.871 1.00 89.31 813 TYR A CA 1
ATOM 6436 C C . TYR A 1 813 ? 29.079 -1.270 -31.481 1.00 89.31 813 TYR A C 1
ATOM 6438 O O . TYR A 1 813 ? 28.148 -1.716 -30.810 1.00 89.31 813 TYR A O 1
ATOM 6446 N N . GLY A 1 814 ? 28.967 -1.008 -32.775 1.00 90.88 814 GLY A N 1
ATOM 6447 C CA . GLY A 1 814 ? 27.762 -1.226 -33.553 1.00 90.88 814 GLY A CA 1
ATOM 6448 C C . GLY A 1 814 ? 28.045 -1.058 -35.024 1.00 90.88 814 GLY A C 1
ATOM 6449 O O . GLY A 1 814 ? 29.041 -0.441 -35.418 1.00 90.88 814 GLY A O 1
ATOM 6450 N N . GLU A 1 815 ? 27.160 -1.629 -35.822 1.00 92.88 815 GLU A N 1
ATOM 6451 C CA . GLU A 1 815 ? 27.313 -1.705 -37.263 1.00 92.88 815 GLU A CA 1
ATOM 6452 C C . GLU A 1 815 ? 26.023 -1.264 -37.953 1.00 92.88 815 GLU A C 1
ATOM 6454 O O . GLU A 1 815 ? 24.924 -1.464 -37.432 1.00 92.88 815 GLU A O 1
ATOM 6459 N N . ALA A 1 816 ? 26.172 -0.658 -39.126 1.00 93.38 816 ALA A N 1
ATOM 6460 C CA . ALA A 1 816 ? 25.084 -0.407 -40.054 1.00 93.38 816 ALA A CA 1
ATOM 6461 C C . ALA A 1 816 ? 25.300 -1.217 -41.328 1.00 93.38 816 ALA A C 1
ATOM 6463 O O . ALA A 1 816 ? 26.400 -1.242 -41.882 1.00 93.38 816 ALA A O 1
ATOM 6464 N N . PHE A 1 817 ? 24.234 -1.847 -41.802 1.00 94.56 817 PHE A N 1
ATOM 6465 C CA . PHE A 1 817 ? 24.202 -2.579 -43.057 1.00 94.56 817 PHE A CA 1
ATOM 6466 C C . PHE A 1 817 ? 23.273 -1.875 -44.023 1.00 94.56 817 PHE A C 1
ATOM 6468 O O . PHE A 1 817 ? 22.127 -1.596 -43.677 1.00 94.56 817 PHE A O 1
ATOM 6475 N N . GLU A 1 818 ? 23.751 -1.662 -45.241 1.00 95.31 818 GLU A N 1
ATOM 6476 C CA . GLU A 1 818 ? 22.917 -1.300 -46.374 1.00 95.31 818 GLU A CA 1
ATOM 6477 C C . GLU A 1 818 ? 23.016 -2.400 -47.414 1.00 95.31 818 GLU A C 1
ATOM 6479 O O . GLU A 1 818 ? 24.054 -2.552 -48.058 1.00 95.31 818 GLU A O 1
ATOM 6484 N N . ILE A 1 819 ? 21.949 -3.172 -47.576 1.00 97.00 819 ILE A N 1
ATOM 6485 C CA . ILE A 1 819 ? 21.907 -4.245 -48.568 1.00 97.00 819 ILE A CA 1
ATOM 6486 C C . ILE A 1 819 ? 21.091 -3.766 -49.763 1.00 97.00 819 ILE A C 1
ATOM 6488 O O . ILE A 1 819 ? 19.928 -3.386 -49.617 1.00 97.00 819 ILE A O 1
ATOM 6492 N N . GLN A 1 820 ? 21.690 -3.769 -50.950 1.00 97.31 820 GLN A N 1
ATOM 6493 C CA . GLN A 1 820 ? 21.042 -3.338 -52.188 1.00 97.31 820 GLN A CA 1
ATOM 6494 C C . GLN A 1 820 ? 19.954 -4.332 -52.629 1.00 97.31 820 GLN A C 1
ATOM 6496 O O . GLN A 1 820 ? 20.088 -5.530 -52.364 1.00 97.31 820 GLN A O 1
ATOM 6501 N N . PRO A 1 821 ? 18.881 -3.867 -53.299 1.00 96.69 821 PRO A N 1
ATOM 6502 C CA . PRO A 1 821 ? 17.810 -4.728 -53.804 1.00 96.69 821 PRO A CA 1
ATOM 6503 C C . PRO A 1 821 ? 18.327 -5.949 -54.572 1.00 96.69 821 PRO A C 1
ATOM 6505 O O . PRO A 1 821 ? 19.162 -5.819 -55.467 1.00 96.69 821 PRO A O 1
ATOM 6508 N N . GLY A 1 822 ? 17.834 -7.139 -54.223 1.00 94.19 822 GLY A N 1
ATOM 6509 C CA . GLY A 1 822 ? 18.187 -8.395 -54.892 1.00 94.19 822 GLY A CA 1
ATOM 6510 C C . GLY A 1 822 ? 19.550 -8.986 -54.516 1.00 94.19 822 GLY A C 1
ATOM 6511 O O . GLY A 1 822 ? 19.886 -10.064 -55.005 1.00 94.19 822 GLY A O 1
ATOM 6512 N N . TYR A 1 823 ? 20.325 -8.333 -53.647 1.00 97.38 823 TYR A N 1
ATOM 6513 C CA . TYR A 1 823 ? 21.604 -8.855 -53.175 1.00 97.38 823 TYR A CA 1
ATOM 6514 C C . TYR A 1 823 ? 21.497 -9.556 -51.821 1.00 97.38 823 TYR A C 1
ATOM 6516 O O . TYR A 1 823 ? 20.619 -9.270 -50.998 1.00 97.38 823 TYR A O 1
ATOM 6524 N N . SER A 1 824 ? 22.463 -10.445 -51.585 1.00 95.44 824 SER A N 1
ATOM 6525 C CA . SER A 1 824 ? 22.691 -11.107 -50.307 1.00 95.44 824 SER A CA 1
ATOM 6526 C C . SER A 1 824 ? 24.093 -10.810 -49.784 1.00 95.44 824 SER A C 1
ATOM 6528 O O . SER A 1 824 ? 25.045 -10.695 -50.556 1.00 95.44 824 SER A O 1
ATOM 6530 N N . TRP A 1 825 ? 24.227 -10.739 -48.466 1.00 95.00 825 TRP A N 1
ATOM 6531 C CA . TRP A 1 825 ? 25.495 -10.589 -47.766 1.00 95.00 825 TRP A CA 1
ATOM 6532 C C . TRP A 1 825 ? 25.558 -11.530 -46.566 1.00 95.00 825 TRP A C 1
ATOM 6534 O O . TRP A 1 825 ? 24.558 -11.722 -45.874 1.00 95.00 825 TRP A O 1
ATOM 6544 N N . THR A 1 826 ? 26.738 -12.091 -46.298 1.00 93.38 826 THR A N 1
ATOM 6545 C CA . THR A 1 826 ? 26.945 -13.061 -45.220 1.00 93.38 826 THR A CA 1
ATOM 6546 C C . THR A 1 826 ? 28.086 -12.631 -44.305 1.00 93.38 826 THR A C 1
ATOM 6548 O O . THR A 1 826 ? 29.195 -12.372 -44.771 1.00 93.38 826 THR A O 1
ATOM 6551 N N . ARG A 1 827 ? 27.843 -12.640 -42.989 1.00 88.50 827 ARG A N 1
ATOM 6552 C CA . ARG A 1 827 ? 28.877 -12.531 -41.950 1.00 88.50 827 ARG A CA 1
ATOM 6553 C C . ARG A 1 827 ? 29.102 -13.864 -41.272 1.00 88.50 827 ARG A C 1
ATOM 6555 O O . ARG A 1 827 ? 28.156 -14.519 -40.838 1.00 88.50 827 ARG A O 1
ATOM 6562 N N . ASN A 1 828 ? 30.378 -14.218 -41.145 1.00 90.75 828 ASN A N 1
ATOM 6563 C CA . ASN A 1 828 ? 30.829 -15.399 -40.419 1.00 90.75 828 ASN A CA 1
ATOM 6564 C C . ASN A 1 828 ? 30.389 -15.368 -38.953 1.00 90.75 828 ASN A C 1
ATOM 6566 O O . ASN A 1 828 ? 30.209 -14.302 -38.367 1.00 90.75 828 ASN A O 1
ATOM 6570 N N . ALA A 1 829 ? 30.249 -16.560 -38.374 1.00 89.69 829 ALA A N 1
ATOM 6571 C CA . ALA A 1 829 ? 29.918 -16.721 -36.968 1.00 89.69 829 ALA A CA 1
ATOM 6572 C C . ALA A 1 829 ? 30.933 -16.005 -36.063 1.00 89.69 829 ALA A C 1
ATOM 6574 O O . ALA A 1 829 ? 32.143 -16.135 -36.246 1.00 89.69 829 ALA A O 1
ATOM 6575 N N . ASP A 1 830 ? 30.416 -15.287 -35.069 1.00 87.94 830 ASP A N 1
ATOM 6576 C CA . ASP A 1 830 ? 31.181 -14.550 -34.063 1.00 87.94 830 ASP A CA 1
ATOM 6577 C C . ASP A 1 830 ? 30.729 -15.004 -32.670 1.00 87.94 830 ASP A C 1
ATOM 6579 O O . ASP A 1 830 ? 29.562 -15.329 -32.472 1.00 87.94 830 ASP A O 1
ATOM 6583 N N . HIS A 1 831 ? 31.634 -15.045 -31.696 1.00 88.44 831 HIS A N 1
ATOM 6584 C CA . HIS A 1 831 ? 31.287 -15.355 -30.308 1.00 88.44 831 HIS A CA 1
ATOM 6585 C C . HIS A 1 831 ? 30.414 -14.268 -29.670 1.00 88.44 831 HIS A C 1
ATOM 6587 O O . HIS A 1 831 ? 29.705 -14.556 -28.706 1.00 88.44 831 HIS A O 1
ATOM 6593 N N . LYS A 1 832 ? 30.445 -13.041 -30.201 1.00 91.38 832 LYS A N 1
ATOM 6594 C CA . LYS A 1 832 ? 29.666 -11.918 -29.680 1.00 91.38 832 LYS A CA 1
ATOM 6595 C C . LYS A 1 832 ? 28.215 -11.952 -30.173 1.00 91.38 832 LYS A C 1
ATOM 6597 O O . LYS A 1 832 ? 27.996 -11.929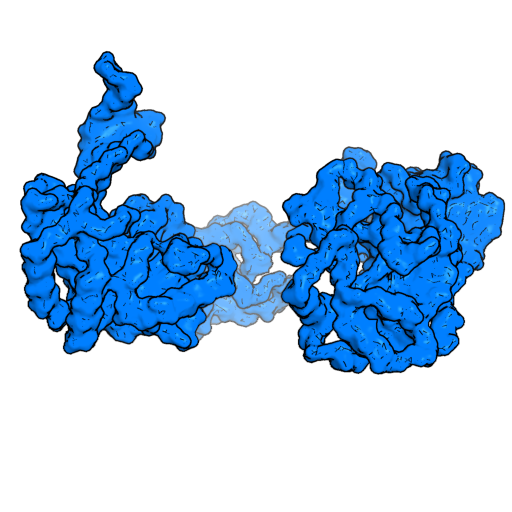 -31.385 1.00 91.38 832 LYS A O 1
ATOM 6602 N N . PRO A 1 833 ? 27.225 -11.950 -29.263 1.00 94.50 833 PRO A N 1
ATOM 6603 C CA . PRO A 1 833 ? 25.838 -11.706 -29.630 1.00 94.50 833 PRO A CA 1
ATOM 6604 C C . PRO A 1 833 ? 25.647 -10.234 -30.010 1.00 94.50 833 PRO A C 1
ATOM 6606 O O . PRO A 1 833 ? 26.411 -9.367 -29.577 1.00 94.50 833 PRO A O 1
ATOM 6609 N N . PHE A 1 834 ? 24.592 -9.934 -30.762 1.00 94.38 834 PHE A N 1
ATOM 6610 C CA . PHE A 1 834 ? 24.176 -8.553 -31.010 1.00 94.38 834 PHE A CA 1
ATOM 6611 C C . PHE A 1 834 ? 22.678 -8.454 -31.265 1.00 94.38 834 PHE A C 1
ATOM 6613 O O . PHE A 1 834 ? 22.053 -9.381 -31.782 1.00 94.38 834 PHE A O 1
ATOM 6620 N N . ALA A 1 835 ? 22.104 -7.310 -30.907 1.00 94.31 835 ALA A N 1
ATOM 6621 C CA . ALA A 1 835 ? 20.747 -6.956 -31.293 1.00 94.31 835 ALA A CA 1
ATOM 6622 C C . ALA A 1 835 ? 20.774 -6.235 -32.637 1.00 94.31 835 ALA A C 1
ATOM 6624 O O . ALA A 1 835 ? 21.714 -5.491 -32.913 1.00 94.31 835 ALA A O 1
ATOM 6625 N N . GLY A 1 836 ? 19.748 -6.431 -33.455 1.00 92.88 836 GLY A N 1
ATOM 6626 C CA . GLY A 1 836 ? 19.571 -5.758 -34.731 1.00 92.88 836 GLY A CA 1
ATOM 6627 C C . GLY A 1 836 ? 18.173 -5.175 -34.882 1.00 92.88 836 GLY A C 1
ATOM 6628 O O . GLY A 1 836 ? 17.188 -5.743 -34.407 1.00 92.88 836 GLY A O 1
ATOM 6629 N N . ILE A 1 837 ? 18.098 -4.037 -35.567 1.00 92.44 837 ILE A N 1
ATOM 6630 C CA . ILE A 1 837 ? 16.856 -3.359 -35.923 1.00 92.44 837 ILE A CA 1
ATOM 6631 C C . ILE A 1 837 ? 16.810 -3.129 -37.420 1.00 92.44 837 ILE A C 1
ATOM 6633 O O . ILE A 1 837 ? 17.741 -2.575 -38.000 1.00 92.44 837 ILE A O 1
ATOM 6637 N N . VAL A 1 838 ? 15.680 -3.481 -38.025 1.00 92.88 838 VAL A N 1
ATOM 6638 C CA . VAL A 1 838 ? 15.342 -3.083 -39.390 1.00 92.88 838 VAL A CA 1
ATOM 6639 C C . VAL A 1 838 ? 14.903 -1.624 -39.376 1.00 92.88 838 VAL A C 1
ATOM 6641 O O . VAL A 1 838 ? 13.833 -1.282 -38.863 1.00 92.88 838 VAL A O 1
ATOM 6644 N N . TRP A 1 839 ? 15.748 -0.757 -39.921 1.00 89.31 839 TRP A N 1
ATOM 6645 C CA . TRP A 1 839 ? 15.500 0.676 -39.989 1.00 89.31 839 TRP A CA 1
ATOM 6646 C C . TRP A 1 839 ? 14.690 1.076 -41.222 1.00 89.31 839 TRP A C 1
ATOM 6648 O O . TRP A 1 839 ? 13.825 1.942 -41.130 1.00 89.31 839 TRP A O 1
ATOM 6658 N N . SER A 1 840 ? 14.944 0.428 -42.359 1.00 91.44 840 SER A N 1
ATOM 6659 C CA . SER A 1 840 ? 14.238 0.655 -43.622 1.00 91.44 840 SER A CA 1
ATOM 6660 C C . SER A 1 840 ? 14.268 -0.604 -44.481 1.00 91.44 840 SER A C 1
ATOM 6662 O O . SER A 1 840 ? 15.224 -1.378 -44.420 1.00 91.44 840 SER A O 1
ATOM 6664 N N . GLY A 1 841 ? 13.227 -0.800 -45.287 1.00 93.12 841 GLY A N 1
ATOM 6665 C CA . GLY A 1 841 ? 13.117 -1.918 -46.218 1.00 93.12 841 GLY A CA 1
ATOM 6666 C C . GLY A 1 841 ? 12.678 -3.241 -45.580 1.00 93.12 841 GLY A C 1
ATOM 6667 O O . GLY A 1 841 ? 12.188 -3.309 -44.448 1.00 93.12 841 GLY A O 1
ATOM 6668 N N . GLN A 1 842 ? 12.823 -4.309 -46.361 1.00 95.44 842 GLN A N 1
ATOM 6669 C CA . GLN A 1 842 ? 12.457 -5.671 -45.983 1.00 95.44 842 GLN A CA 1
ATOM 6670 C C . GLN A 1 842 ? 13.426 -6.685 -46.593 1.00 95.44 842 GLN A C 1
ATOM 6672 O O . GLN A 1 842 ? 14.059 -6.428 -47.617 1.00 95.44 842 GLN A O 1
ATOM 6677 N N . GLY A 1 843 ? 13.536 -7.849 -45.967 1.00 96.25 843 GLY A N 1
ATOM 6678 C CA . GLY A 1 843 ? 14.473 -8.871 -46.397 1.00 96.25 843 GLY A CA 1
ATOM 6679 C C . GLY A 1 843 ? 14.321 -10.193 -45.669 1.00 96.25 843 GLY A C 1
ATOM 6680 O O . GLY A 1 843 ? 13.343 -10.443 -44.966 1.00 96.25 843 GLY A O 1
ATOM 6681 N N . ILE A 1 844 ? 15.328 -11.040 -45.832 1.00 96.88 844 ILE A N 1
ATOM 6682 C CA . ILE A 1 844 ? 15.437 -12.343 -45.185 1.00 96.88 844 ILE A CA 1
ATOM 6683 C C . ILE A 1 844 ? 16.754 -12.395 -44.404 1.00 96.88 844 ILE A C 1
ATOM 6685 O O . ILE A 1 844 ? 17.817 -12.167 -44.979 1.00 96.88 844 ILE A O 1
ATOM 6689 N N . LEU A 1 845 ? 16.682 -12.730 -43.116 1.00 96.75 845 LEU A N 1
ATOM 6690 C CA . LEU A 1 845 ? 17.809 -12.982 -42.218 1.00 96.75 845 LEU A CA 1
ATOM 6691 C C . LEU A 1 845 ? 17.816 -14.461 -41.810 1.00 96.75 845 LEU A C 1
ATOM 6693 O O . LEU A 1 845 ? 16.938 -14.912 -41.073 1.00 96.75 845 LEU A O 1
ATOM 6697 N N . ASN A 1 846 ? 18.794 -15.230 -42.290 1.00 95.44 846 ASN A N 1
ATOM 6698 C CA . ASN A 1 846 ? 18.907 -16.677 -42.034 1.00 95.44 846 ASN A CA 1
ATOM 6699 C C . ASN A 1 846 ? 17.617 -17.472 -42.323 1.00 95.44 846 ASN A C 1
ATOM 6701 O O . ASN A 1 846 ? 17.255 -18.393 -41.592 1.00 95.44 846 ASN A O 1
ATOM 6705 N N . GLY A 1 847 ? 16.902 -17.101 -43.387 1.00 92.88 847 GLY A N 1
ATOM 6706 C CA . GLY A 1 847 ? 15.620 -17.711 -43.757 1.00 92.88 847 GLY A CA 1
ATOM 6707 C C . GLY A 1 847 ? 14.399 -17.114 -43.049 1.00 92.88 847 GLY A C 1
ATOM 6708 O O . GLY A 1 847 ? 13.275 -17.440 -43.415 1.00 92.88 847 GLY A O 1
ATOM 6709 N N . ASN A 1 848 ? 14.588 -16.204 -42.090 1.00 94.25 848 ASN A N 1
ATOM 6710 C CA . ASN A 1 848 ? 13.501 -15.516 -41.401 1.00 94.25 848 ASN A CA 1
ATOM 6711 C C . ASN A 1 848 ? 13.185 -14.178 -42.075 1.00 94.25 848 ASN A C 1
ATOM 6713 O O . ASN A 1 848 ? 14.090 -13.392 -42.343 1.00 94.25 848 ASN A O 1
ATOM 6717 N N . LEU A 1 849 ? 11.905 -13.876 -42.288 1.00 94.75 849 LEU A N 1
ATOM 6718 C CA . LEU A 1 849 ? 11.480 -12.564 -42.779 1.00 94.75 849 LEU A CA 1
ATOM 6719 C C . LEU A 1 849 ? 11.833 -11.463 -41.764 1.00 94.75 849 LEU A C 1
ATOM 6721 O O . LEU A 1 849 ? 11.505 -11.585 -40.584 1.00 94.75 849 LEU A O 1
ATOM 6725 N N . ILE A 1 850 ? 12.429 -10.376 -42.247 1.00 95.25 850 ILE A N 1
ATOM 6726 C CA . ILE A 1 850 ? 12.669 -9.130 -41.512 1.00 95.25 850 ILE A CA 1
ATOM 6727 C C . ILE A 1 850 ? 12.012 -7.971 -42.265 1.00 95.25 850 ILE A C 1
ATOM 6729 O O . ILE A 1 850 ? 12.093 -7.899 -43.492 1.00 95.25 850 ILE A O 1
ATOM 6733 N N . ASN A 1 851 ? 11.300 -7.090 -41.562 1.00 90.81 851 ASN A N 1
ATOM 6734 C CA . ASN A 1 851 ? 10.510 -6.042 -42.214 1.00 90.81 851 ASN A CA 1
ATOM 6735 C C . ASN A 1 851 ? 10.257 -4.858 -41.272 1.00 90.81 851 ASN A C 1
ATOM 6737 O O . ASN A 1 851 ? 9.772 -5.051 -40.157 1.00 90.81 851 ASN A O 1
ATOM 6741 N N . VAL A 1 852 ? 10.537 -3.641 -41.747 1.00 88.06 852 VAL A N 1
ATOM 6742 C CA . VAL A 1 852 ? 10.321 -2.395 -40.997 1.00 88.06 852 VAL A CA 1
ATOM 6743 C C . VAL A 1 852 ? 8.850 -2.136 -40.632 1.00 88.06 852 VAL A C 1
ATOM 6745 O O . VAL A 1 852 ? 8.577 -1.576 -39.570 1.00 88.06 852 VAL A O 1
ATOM 6748 N N . GLU A 1 853 ? 7.906 -2.583 -41.463 1.00 85.62 853 GLU A N 1
ATOM 6749 C CA . GLU A 1 853 ? 6.456 -2.421 -41.275 1.00 85.62 853 GLU A CA 1
ATOM 6750 C C . GLU A 1 853 ? 5.858 -3.481 -40.332 1.00 85.62 853 GLU A C 1
ATOM 6752 O O . GLU A 1 853 ? 4.770 -3.300 -39.784 1.00 85.62 853 GLU A O 1
ATOM 6757 N N . ASN A 1 854 ? 6.559 -4.598 -40.098 1.00 86.94 854 ASN A N 1
ATOM 6758 C CA . ASN A 1 854 ? 6.089 -5.659 -39.208 1.00 86.94 854 ASN A CA 1
ATOM 6759 C C . ASN A 1 854 ? 6.761 -5.558 -37.834 1.00 86.94 854 ASN A C 1
ATOM 6761 O O . ASN A 1 854 ? 7.890 -6.006 -37.650 1.00 86.94 854 ASN A O 1
ATOM 6765 N N . GLN A 1 855 ? 6.022 -5.068 -36.837 1.00 81.25 855 GLN A N 1
ATOM 6766 C CA . GLN A 1 855 ? 6.520 -4.873 -35.467 1.00 81.25 855 GLN A CA 1
ATOM 6767 C C . GLN A 1 855 ? 7.127 -6.136 -34.830 1.00 81.25 855 GLN A C 1
ATOM 6769 O O . GLN A 1 855 ? 8.067 -6.022 -34.052 1.00 81.25 855 GLN A O 1
ATOM 6774 N N . LYS A 1 856 ? 6.650 -7.344 -35.171 1.00 86.69 856 LYS A N 1
ATOM 6775 C CA . LYS A 1 856 ? 7.222 -8.604 -34.654 1.00 86.69 856 LYS A CA 1
ATOM 6776 C C . LYS A 1 856 ? 8.523 -9.022 -35.347 1.00 86.69 856 LYS A C 1
ATOM 6778 O O . LYS A 1 856 ? 9.196 -9.923 -34.865 1.00 86.69 856 LYS A O 1
ATOM 6783 N N . LYS A 1 857 ? 8.837 -8.446 -36.509 1.00 89.62 857 LYS A N 1
ATOM 6784 C CA . LYS A 1 857 ? 9.981 -8.812 -37.365 1.00 89.62 857 LYS A CA 1
ATOM 6785 C C . LYS A 1 857 ? 10.949 -7.642 -37.575 1.00 89.62 857 LYS A C 1
ATOM 6787 O O . LYS A 1 857 ? 11.758 -7.664 -38.503 1.00 89.62 857 LYS A O 1
ATOM 6792 N N . LYS A 1 858 ? 10.840 -6.620 -36.724 1.00 89.94 858 LYS A N 1
ATOM 6793 C CA . LYS A 1 858 ? 11.616 -5.381 -36.794 1.00 89.94 858 LYS A CA 1
ATOM 6794 C C . LYS A 1 858 ? 12.835 -5.392 -35.872 1.00 89.94 858 LYS A C 1
ATOM 6796 O O . LYS A 1 858 ? 13.845 -4.794 -36.225 1.00 89.94 858 LYS A O 1
ATOM 6801 N N . GLU A 1 859 ? 12.751 -6.077 -34.732 1.00 93.50 859 GLU A N 1
ATOM 6802 C CA . GLU A 1 859 ? 13.824 -6.211 -33.739 1.00 93.50 859 GLU A CA 1
ATOM 6803 C C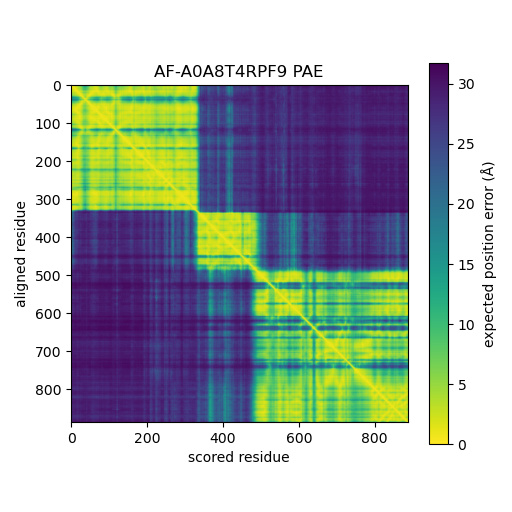 . GLU A 1 859 ? 14.192 -7.684 -33.553 1.00 93.50 859 GLU A C 1
ATOM 6805 O O . GLU A 1 859 ? 13.312 -8.544 -33.439 1.00 93.50 859 GLU A O 1
ATOM 6810 N N . PHE A 1 860 ? 15.487 -7.987 -33.524 1.00 95.50 860 PHE A N 1
ATOM 6811 C CA . PHE A 1 860 ? 15.980 -9.351 -33.367 1.00 95.50 860 PHE A CA 1
ATOM 6812 C C . PHE A 1 860 ? 17.301 -9.416 -32.598 1.00 95.50 860 PHE A C 1
ATOM 6814 O O . PHE A 1 860 ? 18.055 -8.450 -32.537 1.00 95.50 860 PHE A O 1
ATOM 6821 N N . LEU A 1 861 ? 17.580 -10.578 -32.012 1.00 96.38 861 LEU A N 1
ATOM 6822 C CA . LEU A 1 861 ? 18.836 -10.944 -31.371 1.00 96.38 861 LEU A CA 1
ATOM 6823 C C . LEU A 1 861 ? 19.504 -12.014 -32.226 1.00 96.38 861 LEU A C 1
ATOM 6825 O O . LEU A 1 861 ? 18.869 -13.005 -32.589 1.00 96.38 861 LEU A O 1
ATOM 6829 N N . VAL A 1 862 ? 20.786 -11.824 -32.503 1.00 96.62 862 VAL A N 1
ATOM 6830 C CA . VAL A 1 862 ? 21.660 -12.849 -33.067 1.00 96.62 862 VAL A CA 1
ATOM 6831 C C . VAL A 1 862 ? 22.431 -13.486 -31.920 1.00 96.62 862 VAL A C 1
ATOM 6833 O O . VAL A 1 862 ? 23.180 -12.805 -31.215 1.00 96.62 862 VAL A O 1
ATOM 6836 N N . THR A 1 863 ? 22.230 -14.787 -31.714 1.00 95.94 863 THR A N 1
ATOM 6837 C CA . THR A 1 863 ? 22.876 -15.535 -30.627 1.00 95.94 863 THR A CA 1
ATOM 6838 C C . THR A 1 863 ? 24.362 -15.784 -30.914 1.00 95.94 863 THR A C 1
ATOM 6840 O O . THR A 1 863 ? 24.768 -15.778 -32.083 1.00 95.94 863 THR A O 1
ATOM 6843 N N . PRO A 1 864 ? 25.197 -16.059 -29.895 1.00 94.38 864 PRO A N 1
ATOM 6844 C CA . PRO A 1 864 ? 26.610 -16.368 -30.080 1.00 94.38 864 PRO A CA 1
ATOM 6845 C C . PRO A 1 864 ? 26.842 -17.488 -31.098 1.00 94.38 864 PRO A C 1
ATOM 6847 O O . PRO A 1 864 ? 26.084 -18.453 -31.180 1.00 94.38 864 PRO A O 1
ATOM 6850 N N . LYS A 1 865 ? 27.941 -17.385 -31.844 1.00 92.38 865 LYS A N 1
ATOM 6851 C CA . LYS A 1 865 ? 28.406 -18.342 -32.861 1.00 92.38 865 LYS A CA 1
ATOM 6852 C C . LYS A 1 865 ? 27.425 -18.548 -34.022 1.00 92.38 865 LYS A C 1
ATOM 6854 O O . LYS A 1 865 ? 27.477 -19.573 -34.701 1.00 92.38 865 LYS A O 1
ATOM 6859 N N . THR A 1 866 ? 26.571 -17.564 -34.289 1.00 94.44 866 THR A N 1
ATOM 6860 C CA . THR A 1 866 ? 25.623 -17.591 -35.409 1.00 94.44 866 THR A CA 1
ATOM 6861 C C . THR A 1 866 ? 26.223 -16.905 -36.630 1.00 94.44 866 THR A C 1
ATOM 6863 O O . THR A 1 866 ? 26.576 -15.730 -36.576 1.00 94.44 866 THR A O 1
ATOM 6866 N N . GLN A 1 867 ? 26.327 -17.626 -37.748 1.00 95.12 867 GLN A N 1
ATOM 6867 C CA . GLN A 1 867 ? 26.578 -17.016 -39.056 1.00 95.12 867 GLN A CA 1
ATOM 6868 C C . GLN A 1 867 ? 25.291 -16.337 -39.526 1.00 95.12 867 GLN A C 1
ATOM 6870 O O . GLN A 1 867 ? 24.229 -16.945 -39.428 1.00 95.12 867 GLN A O 1
ATOM 6875 N N . ILE A 1 868 ? 25.371 -15.116 -40.052 1.00 94.56 868 ILE A N 1
ATOM 6876 C CA . ILE A 1 868 ? 24.198 -14.403 -40.569 1.00 94.56 868 ILE A CA 1
ATOM 6877 C C . ILE A 1 868 ? 24.278 -14.229 -42.080 1.00 94.56 868 ILE A C 1
ATOM 6879 O O . ILE A 1 868 ? 25.321 -13.861 -42.602 1.00 94.56 868 ILE A O 1
ATOM 6883 N N . THR A 1 869 ? 23.171 -14.457 -42.777 1.00 96.38 869 THR A N 1
ATOM 6884 C CA . THR A 1 869 ? 22.974 -14.122 -44.188 1.00 96.38 869 THR A CA 1
ATOM 6885 C C . THR A 1 869 ? 21.760 -13.218 -44.307 1.00 96.38 869 THR A C 1
ATOM 6887 O O . THR A 1 869 ? 20.648 -13.614 -43.954 1.00 96.38 869 THR A O 1
ATOM 6890 N N . LEU A 1 870 ? 21.991 -12.009 -44.803 1.00 96.25 870 LEU A N 1
ATOM 6891 C CA . LEU A 1 870 ? 21.001 -10.977 -45.062 1.00 96.25 870 LEU A CA 1
ATOM 6892 C C . LEU A 1 870 ? 20.727 -10.918 -46.557 1.00 96.25 870 LEU A C 1
ATOM 6894 O O . LEU A 1 870 ? 21.661 -10.811 -47.339 1.00 96.25 870 LEU A O 1
ATOM 6898 N N . THR A 1 871 ? 19.463 -10.971 -46.960 1.00 97.38 871 THR A N 1
ATOM 6899 C CA . THR A 1 871 ? 19.042 -10.803 -48.358 1.00 97.38 871 THR A CA 1
ATOM 6900 C C . THR A 1 871 ? 18.000 -9.710 -48.440 1.00 97.38 871 THR A C 1
ATOM 6902 O O . THR A 1 871 ? 16.987 -9.791 -47.747 1.00 97.38 871 THR A O 1
ATOM 6905 N N . ASN A 1 872 ? 18.217 -8.707 -49.286 1.00 97.38 872 ASN A N 1
ATOM 6906 C CA . ASN A 1 872 ? 17.203 -7.694 -49.544 1.00 97.38 872 ASN A CA 1
ATOM 6907 C C . ASN A 1 872 ? 16.197 -8.214 -50.580 1.00 97.38 872 ASN A C 1
ATOM 6909 O O . ASN A 1 872 ? 16.560 -8.497 -51.722 1.00 97.38 872 ASN A O 1
ATOM 6913 N N . THR A 1 873 ? 14.934 -8.329 -50.174 1.00 96.12 873 THR A N 1
ATOM 6914 C CA . THR A 1 873 ? 13.825 -8.782 -51.030 1.00 96.12 873 THR A CA 1
ATOM 6915 C C . THR A 1 873 ? 12.896 -7.644 -51.456 1.00 96.12 873 THR A C 1
ATOM 6917 O O . THR A 1 873 ? 11.891 -7.890 -52.121 1.00 96.12 873 THR A O 1
ATOM 6920 N N . GLY A 1 874 ? 13.190 -6.408 -51.049 1.00 92.94 874 GLY A N 1
ATOM 6921 C CA . GLY A 1 874 ? 12.453 -5.207 -51.421 1.00 92.94 874 GLY A CA 1
ATOM 6922 C C . GLY A 1 874 ? 13.034 -4.482 -52.636 1.00 92.94 874 GLY A C 1
ATOM 6923 O O . GLY A 1 874 ? 14.047 -4.875 -53.209 1.00 92.94 874 GLY A O 1
ATOM 6924 N N . GLU A 1 875 ? 12.370 -3.385 -53.005 1.00 91.38 875 GLU A N 1
ATOM 6925 C CA . GLU A 1 875 ? 12.759 -2.505 -54.120 1.00 91.38 875 GLU A CA 1
ATOM 6926 C C . GLU A 1 875 ? 13.677 -1.350 -53.683 1.00 91.38 875 GLU A C 1
ATOM 6928 O O . GLU A 1 875 ? 14.291 -0.685 -54.515 1.00 91.38 875 GLU A O 1
ATOM 6933 N N . THR A 1 876 ? 13.794 -1.109 -52.376 1.00 91.44 876 THR A N 1
ATOM 6934 C CA . THR A 1 876 ? 14.673 -0.094 -51.776 1.00 91.44 876 THR A CA 1
ATOM 6935 C C . THR A 1 876 ? 15.785 -0.761 -50.970 1.00 91.44 876 THR A C 1
ATOM 6937 O O . THR A 1 876 ? 15.608 -1.905 -50.546 1.00 91.44 876 THR A O 1
ATOM 6940 N N . PRO A 1 877 ? 16.912 -0.077 -50.700 1.00 93.31 877 PRO A N 1
ATOM 6941 C CA . PRO A 1 877 ? 17.941 -0.599 -49.807 1.00 93.31 877 PRO A CA 1
ATOM 6942 C C . PRO A 1 877 ? 17.371 -1.042 -48.451 1.00 93.31 877 PRO A C 1
ATOM 6944 O O . PRO A 1 877 ? 16.529 -0.361 -47.866 1.00 93.31 877 PRO A O 1
ATOM 6947 N N . LEU A 1 878 ? 17.834 -2.194 -47.968 1.00 95.56 878 LEU A N 1
ATOM 6948 C CA . LEU A 1 878 ? 17.526 -2.723 -46.644 1.00 95.56 878 LEU A CA 1
ATOM 6949 C C . LEU A 1 878 ? 18.559 -2.170 -45.666 1.00 95.56 878 LEU A C 1
ATOM 6951 O O . LEU A 1 878 ? 19.745 -2.482 -45.787 1.00 95.56 878 LEU A O 1
ATOM 6955 N N . LEU A 1 879 ? 18.099 -1.359 -44.715 1.00 94.69 879 LEU A N 1
ATOM 6956 C CA . LEU A 1 879 ? 18.940 -0.706 -43.716 1.00 94.69 879 LEU A CA 1
ATOM 6957 C C . LEU A 1 879 ? 18.760 -1.389 -42.363 1.00 94.69 879 LEU A C 1
ATOM 6959 O O . LEU A 1 879 ? 17.639 -1.464 -41.853 1.00 94.69 879 LEU A O 1
ATOM 6963 N N . ILE A 1 880 ? 19.851 -1.878 -41.776 1.00 93.88 880 ILE A N 1
ATOM 6964 C CA . ILE A 1 880 ? 19.848 -2.543 -40.466 1.00 93.88 880 ILE A CA 1
ATOM 6965 C C . ILE A 1 880 ? 20.908 -1.917 -39.573 1.00 93.88 880 ILE A C 1
ATOM 6967 O O . ILE A 1 880 ? 22.047 -1.764 -40.005 1.00 93.88 880 ILE A O 1
ATOM 6971 N N . TYR A 1 881 ? 20.557 -1.627 -38.321 1.00 91.81 881 TYR A N 1
ATOM 6972 C CA . TYR A 1 881 ? 21.507 -1.181 -37.299 1.00 91.81 881 TYR A CA 1
ATOM 6973 C C . TYR A 1 881 ? 21.620 -2.198 -36.190 1.00 91.81 881 TYR A C 1
ATOM 6975 O O . TYR A 1 881 ? 20.619 -2.785 -35.782 1.00 91.81 881 TYR A O 1
ATOM 6983 N N . THR A 1 882 ? 22.834 -2.387 -35.691 1.00 91.75 882 THR A N 1
ATOM 6984 C CA . THR A 1 882 ? 23.106 -3.373 -34.654 1.00 91.75 882 THR A CA 1
ATOM 6985 C C . THR A 1 882 ? 23.827 -2.781 -33.464 1.00 91.75 882 THR A C 1
ATOM 6987 O O . THR A 1 882 ? 24.683 -1.907 -33.619 1.00 91.75 882 THR A O 1
ATOM 6990 N N . VAL A 1 883 ? 23.556 -3.351 -32.294 1.00 88.19 883 VAL A N 1
ATOM 6991 C CA . VAL A 1 883 ? 24.224 -3.002 -31.044 1.00 88.19 883 VAL A CA 1
ATOM 6992 C C . VAL A 1 883 ? 24.852 -4.233 -30.418 1.00 88.19 883 VAL A C 1
ATOM 6994 O O . VAL A 1 883 ? 24.236 -5.299 -30.356 1.00 88.19 883 VAL A O 1
ATOM 6997 N N . PHE A 1 884 ? 26.077 -4.055 -29.934 1.00 91.19 884 PHE A N 1
ATOM 6998 C CA . PHE A 1 884 ? 26.877 -5.095 -29.310 1.00 91.19 884 PHE A CA 1
ATOM 6999 C C . PHE A 1 884 ? 27.067 -4.842 -27.811 1.00 91.19 884 PHE A C 1
ATOM 7001 O O . PHE A 1 884 ? 26.941 -3.704 -27.353 1.00 91.19 884 PHE A O 1
ATOM 7008 N N . PRO A 1 885 ? 27.434 -5.887 -27.050 1.00 88.44 885 PRO A N 1
ATOM 7009 C CA . PRO A 1 885 ? 27.959 -5.743 -25.699 1.00 88.44 885 PRO A CA 1
ATOM 7010 C C . PRO A 1 885 ? 29.119 -4.734 -25.613 1.00 88.44 885 PRO A C 1
ATOM 7012 O O . PRO A 1 885 ? 29.974 -4.685 -26.503 1.00 88.44 885 PRO A O 1
ATOM 7015 N N . ILE A 1 886 ? 29.160 -3.969 -24.521 1.00 83.12 886 ILE A N 1
ATOM 7016 C CA . ILE A 1 886 ? 30.214 -2.992 -24.194 1.00 83.12 886 ILE A CA 1
ATOM 7017 C C . ILE A 1 886 ? 31.530 -3.721 -23.865 1.00 83.12 886 ILE A C 1
ATOM 7019 O O . ILE A 1 886 ? 31.516 -4.860 -23.396 1.00 83.12 886 ILE A O 1
ATOM 7023 N N . LYS A 1 887 ? 32.674 -3.076 -24.125 1.00 69.19 887 LYS A N 1
ATOM 7024 C CA . LYS A 1 887 ? 34.020 -3.641 -23.913 1.00 69.19 887 LYS A CA 1
ATOM 7025 C C . LYS A 1 887 ? 34.510 -3.750 -22.460 1.00 69.19 887 LYS A C 1
ATOM 7027 O O . LYS A 1 887 ? 34.214 -2.899 -21.586 1.00 69.19 887 LYS A O 1
#

Solvent-accessible surface area (backbone atoms only — not comparable to full-atom values): 46586 Å² total; per-residue (Å²): 111,72,68,59,52,56,38,57,70,48,26,56,79,39,32,36,36,36,36,23,32,48,31,29,35,35,38,41,32,30,36,43,91,49,63,36,94,90,48,100,43,77,40,66,50,78,75,47,77,48,79,43,49,26,62,33,33,38,36,32,39,21,32,18,36,35,50,18,45,22,39,36,32,34,68,31,10,72,45,72,60,27,54,51,37,53,49,55,39,44,76,46,63,28,40,57,85,46,49,42,73,33,85,90,42,57,36,28,30,46,35,37,35,34,39,22,41,103,89,43,78,71,41,81,75,50,74,54,73,45,71,68,90,56,47,74,52,69,74,59,50,52,54,47,52,56,50,46,70,66,47,58,75,78,37,53,31,39,38,39,29,38,65,45,88,83,61,76,41,38,69,70,42,58,74,54,39,54,50,48,45,52,54,26,61,78,59,73,34,51,35,37,35,34,42,71,67,66,59,80,45,46,52,61,28,49,27,40,49,38,41,54,70,39,49,22,63,71,70,72,47,86,63,85,49,72,68,40,46,57,48,47,57,50,51,50,31,62,78,28,55,35,54,28,40,36,39,39,48,71,82,68,14,35,39,29,35,53,89,80,56,76,46,78,41,72,46,63,54,87,51,80,67,27,70,54,56,27,70,43,37,25,53,35,39,24,54,49,27,42,63,67,69,45,50,68,64,57,10,50,53,49,8,35,50,39,22,22,59,25,18,52,34,80,54,81,56,67,50,42,47,64,61,47,49,50,52,55,52,59,54,62,65,65,60,68,24,64,38,57,70,69,61,45,37,56,51,49,52,57,38,46,76,69,70,48,41,35,22,33,36,70,49,71,59,53,60,73,52,71,49,57,54,52,44,43,49,58,43,33,75,76,36,74,40,25,35,37,42,36,41,26,49,67,20,36,20,76,73,71,36,88,88,31,55,83,53,55,46,68,59,45,49,52,60,50,40,72,34,86,52,43,60,34,31,32,77,41,64,56,92,59,65,48,67,59,46,69,67,60,57,40,47,27,43,43,42,60,56,91,55,58,88,90,69,48,88,52,47,74,64,33,47,74,77,71,21,45,76,44,75,38,82,62,61,84,86,63,44,44,68,49,56,52,48,48,56,51,47,52,49,50,49,51,31,50,38,46,54,52,24,28,62,76,39,50,32,37,40,36,22,42,76,10,64,29,60,31,76,41,62,72,74,28,70,78,80,57,59,44,70,78,80,62,82,69,78,38,52,100,86,62,19,35,76,40,35,40,27,52,82,13,72,52,73,55,90,50,102,74,72,58,89,70,35,22,36,10,34,30,58,31,54,48,92,98,62,60,44,78,42,49,40,48,58,48,40,74,59,32,32,70,68,48,38,41,92,42,61,73,30,57,46,54,34,40,37,42,61,79,53,45,56,88,71,78,59,96,84,60,100,60,79,55,46,32,70,60,41,34,36,39,33,61,55,79,29,82,93,72,61,52,72,66,91,39,29,49,35,36,38,28,32,72,79,41,65,46,52,92,40,73,52,82,49,77,68,35,50,31,30,56,25,34,36,60,86,66,50,71,66,59,52,36,56,35,57,74,31,64,49,75,54,70,62,60,62,75,44,32,33,81,41,79,64,56,70,42,22,25,35,54,47,60,47,13,31,45,29,21,78,36,62,57,78,47,38,30,29,33,29,99,75,34,58,42,55,38,66,61,55,39,84,93,55,86,72,53,77,64,59,48,52,51,45,39,46,62,48,48,36,59,81,46,92,43,56,67,52,38,54,68,78,52,41,34,57,72,68,13,34,34,86,55,45,62,79,75,27,54,38,74,51,40,79,76,47,74,56,94,39,33,40,34,31,38,37,44,59,90,62,43,39,28,38,36,36,38,26,27,52,76,25,65,52,75,47,75,54,39,75,68,29,35,39,39,34,41,64,18,40,28,29,31,47,51,86,39,74,32,24,45,88,38,62,66,34,20,31,35,36,39,20,46,60,34,52,46,38,43,30,17,75,33,92,47,54,21,30,36,42,35,46,37,47,45,115

Sequence (887 aa):
MHKLKEYLQQFSSKKIVVIGDFCLDEYIHGEAETISPEFNLPWMFVSEKKYTPGAAGNISCGIAALDAQCFSVGVIGEDTNGIVLKEELKKRGVNTEGLLISSKRKTATYTRIVCGGKKRPTQHVARYDIENDEGVDEKTKEKLKEFLRRIIPQVDAIIVADYDDKGGIGLITKDLTEELVLLANQNNKIILGNSRRQMAYFKDFSLTIQNDTEAERFLNKEVRTEEQIMQAAREIIEKLNLKKTLLTLGKDGILSYDKVNLIQHASKATQIVDVCGAGDTVSCAAILTLACGGTLAEAAELGNYAASITVAKEGTVSVKREEVLELLEDGKKENNKLLERTTLKEKIKELKEKGRKIVFLNGYFDPLHIGHMQLINEAKKQGDITIIGLNSDKSVRENKGPDRPFMKEETRAELLASMSSVDYIVLFDELTPLKVIQEIQPDILAKGNNYKAEEIVGKEIVESYGGKVVLLNVIPGLSSDNLLSSIKGIKHNQKKIITDTIKKQNGILFAQPAIVHRYQYSGRDIIAKNSKFTVGYVDERGYVPVEWWIMSKTTAENDKPKENEGLSYIFIGSEGKEEKLLFKDAVDIAQEELLGEYTQHWPLTKILDIGGEPVRTSFSFAEEVPPIPCHVHSGEIRNGKAQGPGKLEAYFFPPVDVPPYKQNFGKTITRLGLKPTVSKEQVIQNLKMFGKSDGMYELCNVYEINAYDGWTILPGTVHAPGPWTTFEIQRPQDDFNLASWQLGKKLSPLELEEKKKTAQLRGLENEEAFVKEVINWEVSIDPNFKENWYRKSKTIQEGPWGRQLQIFFDDFYGEAFEIQPGYSWTRNADHKPFAGIVWSGQGILNGNLINVENQKKKEFLVTPKTQITLTNTGETPLLIYTVFPIK

Secondary structure (DSSP, 8-state):
-HHHHHHHHHGGG-EEEEEE-EEEEEEEEEEEEEE-SSSSSEEEEEEEEEEEEEEHHHHHHHHHHTT-EEEEEEEEESSHHHHHHHHHHHHTT-EEEEEEEETT-PPEEEEEEEEEETTEEEEEEEEEEE--SS---HHHHHHHHHHHHHHGGGSSEEEEEE--SSSSSSS--HHHHHHHHHHHHHTT-EEEEEESS-GGGGTT-SEEEEEHHHHHHHHTS---SHHHHHHHHHHHHHHHT-SEEEEE-GGG-EEEE-SS-EEEE----S--S--TTHHHHHHHHHHHHHHTT--HHHHHHHHHHHHHHHHTSSSS-PPPHHHHHHHHHHGGG-STTB--HHHHHHHHHHHHHTTPPEEEEEE--TT--HHHHHHHHHHHTTSSEEEEEEEPHHHHHHHH-TT--SS-HHHHHHHHHT-TT--EEEEE-SSSTHHHHHHH--SEEEEETTS-GGG-TTHHHHHHTT-EEEEEPPPTT--HHHHHHHHHHHHHHHHHHHHHHHHHTTTEEEEE-EEEEESSBTTB---S-BGGG-SSSS-TTSPEEEEEEES--SPPP-SS--TTTTPPEEEEEETTEEEEEEHHHHHHHSHHHHTGGGGGGPPEEEEESTTBPP---SS-SS---PPPPEEEE----SSSS--SSS--EEEE----SSTT-----SS-EEEEEE-TT--HHHHHHHHHTTTT--GGGGGEEEEE--TT-EEEE-TT--EE-SSSS--B--SSS-B---GGGSTT----HHHHHHHIIIIIITT-SSHHHHHHHT--HHHHT-TTHHHHHEE--EEEEEETTEEEEEEE-TT--EEEEEEPTT-EEEEEEESS-EEEEEEESEEEETTEEEETT-GGGSEEEEPTTEEEEEEE-SSS-EEEEEE----